Protein AF-A0A3M9ZJS7-F1 (afdb_monomer)

Radius of gyration: 30.62 Å; Cα contacts (8 Å, |Δi|>4): 3178; chains: 1; bounding box: 83×74×103 Å

Structure (mmCIF, N/CA/C/O backbone):
data_AF-A0A3M9ZJS7-F1
#
_entry.id   AF-A0A3M9ZJS7-F1
#
loop_
_atom_site.group_PDB
_atom_site.id
_atom_site.type_symbol
_atom_site.label_atom_id
_atom_site.label_alt_id
_atom_site.label_comp_id
_atom_site.label_asym_id
_atom_site.label_entity_id
_atom_site.label_seq_id
_atom_site.pdbx_PDB_ins_code
_atom_site.Cartn_x
_atom_site.Cartn_y
_atom_site.Cartn_z
_atom_site.occupancy
_atom_site.B_iso_or_equiv
_atom_site.auth_seq_id
_atom_site.auth_comp_id
_atom_site.auth_asym_id
_atom_site.auth_atom_id
_atom_site.pdbx_PDB_model_num
ATOM 1 N N . MET A 1 1 ? 28.860 -15.964 40.143 1.00 27.45 1 MET A N 1
ATOM 2 C CA . MET A 1 1 ? 29.494 -15.506 38.892 1.00 27.45 1 MET A CA 1
ATOM 3 C C . MET A 1 1 ? 28.697 -16.091 37.739 1.00 27.45 1 MET A C 1
ATOM 5 O O . MET A 1 1 ? 29.007 -17.181 37.281 1.00 27.45 1 MET A O 1
ATOM 9 N N . ARG A 1 2 ? 27.594 -15.428 37.372 1.00 25.39 2 ARG A N 1
ATOM 10 C CA . ARG A 1 2 ? 26.966 -15.620 36.063 1.00 25.39 2 ARG A CA 1
ATOM 11 C C . ARG A 1 2 ? 27.779 -14.760 35.106 1.00 25.39 2 ARG A C 1
ATOM 13 O O . ARG A 1 2 ? 28.044 -13.605 35.424 1.00 25.39 2 ARG A O 1
ATOM 20 N N . THR A 1 3 ? 28.272 -15.371 34.043 1.00 23.70 3 THR A N 1
ATOM 21 C CA . THR A 1 3 ? 28.997 -14.702 32.969 1.00 23.70 3 THR A CA 1
ATOM 22 C C . THR A 1 3 ? 28.143 -13.541 32.472 1.00 23.70 3 THR A C 1
ATOM 24 O O . THR A 1 3 ? 26.974 -13.746 32.155 1.00 23.70 3 THR A O 1
ATOM 27 N N . VAL A 1 4 ? 28.714 -12.337 32.477 1.00 28.53 4 VAL A N 1
ATOM 28 C CA . VAL A 1 4 ? 28.150 -11.163 31.810 1.00 28.53 4 VAL A CA 1
ATOM 29 C C . VAL A 1 4 ? 28.110 -11.513 30.326 1.00 28.53 4 VAL A C 1
ATOM 31 O O . VAL A 1 4 ? 29.144 -11.519 29.662 1.00 28.53 4 VAL A O 1
ATOM 34 N N . LEU A 1 5 ? 26.942 -11.921 29.837 1.00 27.34 5 LEU A N 1
ATOM 35 C CA . LEU A 1 5 ? 26.646 -11.849 28.418 1.00 27.34 5 LEU A CA 1
ATOM 36 C C . LEU A 1 5 ? 26.411 -10.363 28.166 1.00 27.34 5 LEU A C 1
ATOM 38 O O . LEU A 1 5 ? 25.421 -9.812 28.639 1.00 27.34 5 LEU A O 1
ATOM 42 N N . HIS A 1 6 ? 27.351 -9.701 27.491 1.00 31.30 6 HIS A N 1
ATOM 43 C CA . HIS A 1 6 ? 26.976 -8.518 26.729 1.00 31.30 6 HIS A CA 1
ATOM 44 C C . HIS A 1 6 ? 25.791 -8.946 25.862 1.00 31.30 6 HIS A C 1
ATOM 46 O O . HIS A 1 6 ? 25.908 -9.954 25.165 1.00 31.30 6 HIS A O 1
ATOM 52 N N . ALA A 1 7 ? 24.650 -8.265 25.980 1.00 36.75 7 ALA A N 1
ATOM 53 C CA . ALA A 1 7 ? 23.539 -8.485 25.071 1.00 36.75 7 ALA A CA 1
ATOM 54 C C . ALA A 1 7 ? 24.087 -8.272 23.655 1.00 36.75 7 ALA A C 1
ATOM 56 O O . ALA A 1 7 ? 24.484 -7.158 23.309 1.00 36.75 7 ALA A O 1
ATOM 57 N N . GLU A 1 8 ? 24.227 -9.359 22.892 1.00 43.72 8 GLU A N 1
ATOM 58 C CA . GLU A 1 8 ? 24.493 -9.267 21.462 1.00 43.72 8 GLU A CA 1
ATOM 59 C C . GLU A 1 8 ? 23.392 -8.370 20.881 1.00 43.72 8 GLU A C 1
ATOM 61 O O . GLU A 1 8 ? 22.228 -8.482 21.277 1.00 43.72 8 GLU A O 1
ATOM 66 N N . GLY A 1 9 ? 23.773 -7.402 20.041 1.00 45.47 9 GLY A N 1
ATOM 67 C CA . GLY A 1 9 ? 22.821 -6.489 19.407 1.00 45.47 9 GLY A CA 1
ATOM 68 C C . GLY A 1 9 ? 21.748 -7.248 18.610 1.00 45.47 9 GLY A C 1
ATOM 69 O O . GLY A 1 9 ? 21.826 -8.469 18.483 1.00 45.47 9 GLY A O 1
ATOM 70 N N . PRO A 1 10 ? 20.733 -6.563 18.063 1.00 51.16 10 PRO A N 1
ATOM 71 C CA . PRO A 1 10 ? 19.722 -7.215 17.236 1.00 51.16 10 PRO A CA 1
ATOM 72 C C . PRO A 1 10 ? 20.396 -8.016 16.109 1.00 51.16 10 PRO A C 1
ATOM 74 O O . PRO A 1 10 ? 21.151 -7.467 15.316 1.00 51.16 10 PRO A O 1
ATOM 77 N N . THR A 1 11 ? 20.163 -9.331 16.083 1.00 51.31 11 THR A N 1
ATOM 78 C CA . THR A 1 11 ? 20.777 -10.277 15.132 1.00 51.31 11 THR A CA 1
ATOM 79 C C . THR A 1 11 ? 19.852 -10.650 13.975 1.00 51.31 11 THR A C 1
ATOM 81 O O . THR A 1 11 ? 20.215 -11.466 13.129 1.00 51.31 11 THR A O 1
ATOM 84 N N . ASP A 1 12 ? 18.646 -10.085 13.938 1.00 64.62 12 ASP A N 1
ATOM 85 C CA . ASP A 1 12 ? 17.580 -10.531 13.052 1.00 64.62 12 ASP A CA 1
ATOM 86 C C . ASP A 1 12 ? 17.251 -9.477 11.992 1.00 64.62 12 ASP A C 1
ATOM 88 O O . ASP A 1 12 ? 16.817 -8.368 12.302 1.00 64.62 12 ASP A O 1
ATOM 92 N N . VAL A 1 13 ? 17.473 -9.843 10.733 1.00 68.00 13 VAL A N 1
ATOM 93 C CA . VAL A 1 13 ? 17.403 -8.947 9.573 1.00 68.00 13 VAL A CA 1
ATOM 94 C C . VAL A 1 13 ? 16.097 -9.048 8.790 1.00 68.00 13 VAL A C 1
ATOM 96 O O . VAL A 1 13 ? 15.749 -8.142 8.034 1.00 68.00 13 VAL A O 1
ATOM 99 N N . SER A 1 14 ? 15.367 -10.158 8.913 1.00 69.44 14 SER A N 1
ATOM 100 C CA . SER A 1 14 ? 14.160 -10.383 8.124 1.00 69.44 14 SER A CA 1
ATOM 101 C C . SER A 1 14 ? 13.311 -11.488 8.725 1.00 69.44 14 SER A C 1
ATOM 103 O O . SER A 1 14 ? 13.657 -12.665 8.690 1.00 69.44 14 SER A O 1
ATOM 105 N N . ARG A 1 15 ? 12.119 -11.089 9.170 1.00 80.38 15 ARG A N 1
ATOM 106 C CA . ARG A 1 15 ? 11.045 -11.990 9.597 1.00 80.38 15 ARG A CA 1
ATOM 107 C C . ARG A 1 15 ? 9.928 -12.075 8.560 1.00 80.38 15 ARG A C 1
ATOM 109 O O . ARG A 1 15 ? 8.797 -12.413 8.899 1.00 80.38 15 ARG A O 1
ATOM 116 N N . ILE A 1 16 ? 10.209 -11.728 7.298 1.00 83.00 16 ILE A N 1
ATOM 117 C CA . ILE A 1 16 ? 9.199 -11.704 6.226 1.00 83.00 16 ILE A CA 1
ATOM 118 C C . ILE A 1 16 ? 8.550 -13.089 6.099 1.00 83.00 16 ILE A C 1
ATOM 120 O O . ILE A 1 16 ? 7.347 -13.234 6.294 1.00 83.00 16 ILE A O 1
ATOM 124 N N . GLY A 1 17 ? 9.342 -14.135 5.860 1.00 81.94 17 GLY A N 1
ATOM 125 C CA . GLY A 1 17 ? 8.795 -15.486 5.719 1.00 81.94 17 GLY A CA 1
ATOM 126 C C . GLY A 1 17 ? 8.158 -16.033 7.004 1.00 81.94 17 GLY A C 1
ATOM 127 O O . GLY A 1 17 ? 7.146 -16.730 6.944 1.00 81.94 17 GLY A O 1
ATOM 128 N N . GLU A 1 18 ? 8.714 -15.706 8.172 1.00 88.12 18 GLU A N 1
ATOM 129 C CA . GLU A 1 18 ? 8.209 -16.176 9.467 1.00 88.12 18 GLU A CA 1
ATOM 130 C C . GLU A 1 18 ? 6.835 -15.578 9.798 1.00 88.12 18 GLU A C 1
ATOM 132 O O . GLU A 1 18 ? 5.891 -16.313 10.087 1.00 88.12 18 GLU A O 1
ATOM 137 N N . LEU A 1 19 ? 6.690 -14.252 9.696 1.00 88.94 19 LEU A N 1
ATOM 138 C CA . LEU A 1 19 ? 5.474 -13.544 10.111 1.00 88.94 19 LEU A CA 1
ATOM 139 C C . LEU A 1 19 ? 4.290 -13.777 9.172 1.00 88.94 19 LEU A C 1
ATOM 141 O O . LEU A 1 19 ? 3.152 -13.748 9.633 1.00 88.94 19 LEU A O 1
ATOM 145 N N . ALA A 1 20 ? 4.532 -14.035 7.882 1.00 92.06 20 ALA A N 1
ATOM 146 C CA . ALA A 1 20 ? 3.479 -14.489 6.968 1.00 92.06 20 ALA A CA 1
ATOM 147 C C . ALA A 1 20 ? 3.205 -16.000 7.072 1.00 92.06 20 ALA A C 1
ATOM 149 O O . ALA A 1 20 ? 2.224 -16.480 6.502 1.00 92.06 20 ALA A O 1
ATOM 150 N N . GLY A 1 21 ? 4.058 -16.765 7.761 1.00 94.62 21 GLY A N 1
ATOM 151 C CA . GLY A 1 21 ? 4.004 -18.228 7.823 1.00 94.62 21 GLY A CA 1
ATOM 152 C C . GLY A 1 21 ? 4.510 -18.939 6.562 1.00 94.62 21 GLY A C 1
ATOM 153 O O . GLY A 1 21 ? 4.443 -20.163 6.487 1.00 94.62 21 GLY A O 1
ATOM 154 N N . THR A 1 22 ? 5.025 -18.219 5.564 1.00 96.00 22 THR A N 1
ATOM 155 C CA . THR A 1 22 ? 5.478 -18.822 4.301 1.00 96.00 22 THR A CA 1
ATOM 156 C C . THR A 1 22 ? 6.804 -19.564 4.439 1.00 96.00 22 THR A C 1
ATOM 158 O O . THR A 1 22 ? 6.998 -20.573 3.767 1.00 96.00 22 THR A O 1
ATOM 161 N N . LEU A 1 23 ? 7.684 -19.148 5.360 1.00 93.94 23 LEU A N 1
ATOM 162 C CA . LEU A 1 23 ? 8.924 -19.874 5.660 1.00 93.94 23 LEU A CA 1
ATOM 163 C C . LEU A 1 23 ? 8.616 -21.298 6.129 1.00 93.94 23 LEU A C 1
ATOM 165 O O . LEU A 1 23 ? 9.155 -22.261 5.591 1.00 93.94 23 LEU A O 1
ATOM 169 N N . ARG A 1 24 ? 7.688 -21.419 7.083 1.00 94.94 24 ARG A N 1
ATOM 170 C CA . ARG A 1 24 ? 7.255 -22.709 7.617 1.00 94.94 24 ARG A CA 1
ATOM 171 C C . ARG A 1 24 ? 6.622 -23.581 6.536 1.00 94.94 24 ARG A C 1
ATOM 173 O O . ARG A 1 24 ? 6.933 -24.763 6.453 1.00 94.94 24 ARG A O 1
ATOM 180 N N . VAL A 1 25 ? 5.779 -23.000 5.682 1.00 96.56 25 VAL A N 1
ATOM 181 C CA . VAL A 1 25 ? 5.198 -23.720 4.541 1.00 96.56 25 VAL A CA 1
ATOM 182 C C . VAL A 1 25 ? 6.285 -24.252 3.602 1.00 96.56 25 VAL A C 1
ATOM 184 O O . VAL A 1 25 ? 6.229 -25.414 3.202 1.00 96.56 25 VAL A O 1
ATOM 187 N N . ARG A 1 26 ? 7.298 -23.444 3.280 1.00 95.00 26 ARG A N 1
ATOM 188 C CA . ARG A 1 26 ? 8.417 -23.876 2.436 1.00 95.00 26 ARG A CA 1
ATOM 189 C C . ARG A 1 26 ? 9.192 -25.030 3.069 1.00 95.00 26 ARG A C 1
ATOM 191 O O . ARG A 1 26 ? 9.503 -25.999 2.386 1.00 95.00 26 ARG A O 1
ATOM 198 N N . GLU A 1 27 ? 9.474 -24.957 4.365 1.00 94.50 27 GLU A N 1
ATOM 199 C CA . GLU A 1 27 ? 10.209 -25.998 5.095 1.00 94.50 27 GLU A CA 1
ATOM 200 C C . GLU A 1 27 ? 9.413 -27.304 5.250 1.00 94.50 27 GLU A C 1
ATOM 202 O O . GLU A 1 27 ? 9.967 -28.390 5.081 1.00 94.50 27 GLU A O 1
ATOM 207 N N . GLU A 1 28 ? 8.115 -27.217 5.555 1.00 95.19 28 GLU A N 1
ATOM 208 C CA . GLU A 1 28 ? 7.264 -28.383 5.830 1.00 95.19 28 GLU A CA 1
ATOM 209 C C . GLU A 1 28 ? 6.647 -28.998 4.563 1.00 95.19 28 GLU A C 1
ATOM 211 O O . GLU A 1 28 ? 6.301 -30.186 4.553 1.00 95.19 28 GLU A O 1
ATOM 216 N N . HIS A 1 29 ? 6.467 -28.214 3.497 1.00 94.75 29 HIS A N 1
ATOM 217 C CA . HIS A 1 29 ? 5.729 -28.631 2.299 1.00 94.75 29 HIS A CA 1
ATOM 218 C C . HIS A 1 29 ? 6.469 -28.399 0.980 1.00 94.75 29 HIS A C 1
ATOM 220 O O . HIS A 1 29 ? 6.033 -28.940 -0.033 1.00 94.75 29 HIS A O 1
ATOM 226 N N . GLY A 1 30 ? 7.578 -27.653 0.971 1.00 95.62 30 GLY A N 1
ATOM 227 C CA . GLY A 1 30 ? 8.331 -27.355 -0.250 1.00 95.62 30 GLY A CA 1
ATOM 228 C C . GLY A 1 30 ? 7.635 -26.374 -1.196 1.00 95.62 30 GLY A C 1
ATOM 229 O O . GLY A 1 30 ? 8.023 -26.306 -2.354 1.00 95.62 30 GLY A O 1
ATOM 230 N N . LEU A 1 31 ? 6.618 -25.650 -0.715 1.00 97.12 31 LEU A N 1
ATOM 231 C CA . LEU A 1 31 ? 5.876 -24.654 -1.490 1.00 97.12 31 LEU A CA 1
ATOM 232 C C . LEU A 1 31 ? 6.482 -23.267 -1.261 1.00 97.12 31 LEU A C 1
ATOM 234 O O . LEU A 1 31 ? 6.671 -22.848 -0.116 1.00 97.12 31 LEU A O 1
ATOM 238 N N . ASP A 1 32 ? 6.778 -22.554 -2.338 1.00 97.00 32 ASP A N 1
ATOM 239 C CA . ASP A 1 32 ? 7.471 -21.262 -2.327 1.00 97.00 32 ASP A CA 1
ATOM 240 C C . ASP A 1 32 ? 6.854 -20.227 -3.284 1.00 97.00 32 ASP A C 1
ATOM 242 O O . ASP A 1 32 ? 7.424 -19.154 -3.484 1.00 97.00 32 ASP A O 1
ATOM 246 N N . GLY A 1 33 ? 5.671 -20.512 -3.836 1.00 97.12 33 GLY A N 1
ATOM 247 C CA . GLY A 1 33 ? 4.977 -19.686 -4.825 1.00 97.12 33 GLY A CA 1
ATOM 248 C C . GLY A 1 33 ? 5.284 -20.067 -6.274 1.00 97.12 33 GLY A C 1
ATOM 249 O O . GLY A 1 33 ? 4.866 -19.350 -7.189 1.00 97.12 33 GLY A O 1
ATOM 250 N N . SER A 1 34 ? 5.987 -21.177 -6.502 1.00 97.25 34 SER A N 1
ATOM 251 C CA . SER A 1 34 ? 6.337 -21.665 -7.834 1.00 97.25 34 SER A CA 1
ATOM 252 C C . SER A 1 34 ? 5.124 -21.787 -8.764 1.00 97.25 34 SER A C 1
ATOM 254 O O . SER A 1 34 ? 4.051 -22.283 -8.416 1.00 97.25 34 SER A O 1
ATOM 256 N N . GLY A 1 35 ? 5.287 -21.310 -10.000 1.00 94.88 35 GLY A N 1
ATOM 257 C CA . GLY A 1 35 ? 4.227 -21.332 -11.014 1.00 94.88 35 GLY A CA 1
ATOM 258 C C . GLY A 1 35 ? 3.120 -20.291 -10.814 1.00 94.88 35 GLY A C 1
ATOM 259 O O . GLY A 1 35 ? 2.128 -20.326 -11.546 1.00 94.88 35 GLY A O 1
ATOM 260 N N . VAL A 1 36 ? 3.270 -19.364 -9.864 1.00 97.06 36 VAL A N 1
ATOM 261 C CA . VAL A 1 36 ? 2.369 -18.221 -9.667 1.00 97.06 36 VAL A CA 1
ATOM 262 C C . VAL A 1 36 ? 2.998 -16.940 -10.203 1.00 97.06 36 VAL A C 1
ATOM 264 O O . VAL A 1 36 ? 4.183 -16.683 -10.003 1.00 97.06 36 VAL A O 1
ATOM 267 N N . ARG A 1 37 ? 2.194 -16.116 -10.885 1.00 98.06 37 ARG A N 1
ATOM 268 C CA . ARG A 1 37 ? 2.609 -14.792 -11.371 1.00 98.06 37 ARG A CA 1
ATOM 269 C C . ARG A 1 37 ? 2.032 -13.683 -10.500 1.00 98.06 37 ARG A C 1
ATOM 271 O O . ARG A 1 37 ? 0.809 -13.554 -10.409 1.00 98.06 37 ARG A O 1
ATOM 278 N N . VAL A 1 38 ? 2.894 -12.853 -9.924 1.00 98.75 38 VAL A N 1
ATOM 279 C CA . VAL A 1 38 ? 2.512 -11.690 -9.115 1.00 98.75 38 VAL A CA 1
ATOM 280 C C . VAL A 1 38 ? 2.866 -10.419 -9.877 1.00 98.75 38 VAL A C 1
ATOM 282 O O . VAL A 1 38 ? 4.035 -10.154 -10.144 1.00 98.75 38 VAL A O 1
ATOM 285 N N . ALA A 1 39 ? 1.860 -9.628 -10.242 1.00 98.69 39 ALA A N 1
ATOM 286 C CA . ALA A 1 39 ? 2.087 -8.311 -10.812 1.00 98.69 39 ALA A CA 1
ATOM 287 C C . ALA A 1 39 ? 2.366 -7.277 -9.724 1.00 98.69 39 ALA A C 1
ATOM 289 O O . ALA A 1 39 ? 1.629 -7.198 -8.739 1.00 98.69 39 ALA A O 1
ATOM 290 N N . ILE A 1 40 ? 3.397 -6.466 -9.938 1.00 98.62 40 ILE A N 1
ATOM 291 C CA . ILE A 1 40 ? 3.746 -5.321 -9.095 1.00 98.62 40 ILE A CA 1
ATOM 292 C C . ILE A 1 40 ? 3.379 -4.070 -9.885 1.00 98.62 40 ILE A C 1
ATOM 294 O O . ILE A 1 40 ? 4.058 -3.750 -10.857 1.00 98.62 40 ILE A O 1
ATOM 298 N N . VAL A 1 41 ? 2.274 -3.421 -9.511 1.00 98.00 41 VAL A N 1
ATOM 299 C CA . VAL A 1 41 ? 1.825 -2.163 -10.127 1.00 98.00 41 VAL A CA 1
ATOM 300 C C . VAL A 1 41 ? 2.342 -1.017 -9.266 1.00 98.00 41 VAL A C 1
ATOM 302 O O . VAL A 1 41 ? 1.779 -0.741 -8.204 1.00 98.00 41 VAL A O 1
ATOM 305 N N . ASP A 1 42 ? 3.455 -0.420 -9.688 1.00 96.12 42 ASP A N 1
ATOM 306 C CA . ASP A 1 42 ? 4.245 0.508 -8.873 1.00 96.12 42 ASP A CA 1
ATOM 307 C C . ASP A 1 42 ? 5.136 1.422 -9.752 1.00 96.12 42 ASP A C 1
ATOM 309 O O . ASP A 1 42 ? 4.814 1.681 -10.914 1.00 96.12 42 ASP A O 1
ATOM 313 N N . THR A 1 43 ? 6.261 1.918 -9.228 1.00 93.94 43 THR A N 1
ATOM 314 C CA . THR A 1 43 ? 7.237 2.777 -9.923 1.00 93.94 43 THR A CA 1
ATOM 315 C C . THR A 1 43 ? 8.082 2.058 -10.981 1.00 93.94 43 THR A C 1
ATOM 317 O O . THR A 1 43 ? 8.843 2.715 -11.687 1.00 93.94 43 THR A O 1
ATOM 320 N N . GLY A 1 44 ? 7.936 0.739 -11.127 1.00 95.12 44 GLY A N 1
ATOM 321 C CA . GLY A 1 44 ? 8.768 -0.141 -11.957 1.00 95.12 44 GLY A CA 1
ATOM 322 C C . GLY A 1 44 ? 9.419 -1.240 -11.111 1.00 95.12 44 GLY A C 1
ATOM 323 O O . GLY A 1 44 ? 9.178 -1.317 -9.912 1.00 95.12 44 GLY A O 1
ATOM 324 N N . VAL A 1 45 ? 10.245 -2.101 -11.709 1.00 97.25 45 VAL A N 1
ATOM 325 C CA . VAL A 1 45 ? 11.101 -3.037 -10.953 1.00 97.25 45 VAL A CA 1
ATOM 326 C C . VAL A 1 45 ? 12.473 -3.106 -11.610 1.00 97.25 45 VAL A C 1
ATOM 328 O O . VAL A 1 45 ? 12.565 -3.312 -12.821 1.00 97.25 45 VAL A O 1
ATOM 331 N N . ASP A 1 46 ? 13.524 -2.965 -10.808 1.00 95.75 46 ASP A N 1
ATOM 332 C CA . ASP A 1 46 ? 14.904 -3.208 -11.209 1.00 95.75 46 ASP A CA 1
ATOM 333 C C . ASP A 1 46 ? 15.308 -4.660 -10.891 1.00 95.75 46 ASP A C 1
ATOM 335 O O . ASP A 1 46 ? 15.196 -5.128 -9.758 1.00 95.75 46 ASP A O 1
ATOM 339 N N . PHE A 1 47 ? 15.783 -5.379 -11.909 1.00 96.75 47 PHE A N 1
ATOM 340 C CA . PHE A 1 47 ? 16.224 -6.775 -11.818 1.00 96.75 47 PHE A CA 1
ATOM 341 C C . PHE A 1 47 ? 17.754 -6.920 -11.760 1.00 96.75 47 PHE A C 1
ATOM 343 O O . PHE A 1 47 ? 18.275 -8.031 -11.898 1.00 96.75 47 PHE A O 1
ATOM 350 N N . SER A 1 48 ? 18.499 -5.827 -11.561 1.00 94.75 48 SER A N 1
ATOM 351 C CA . SER A 1 48 ? 19.961 -5.873 -11.453 1.00 94.75 48 SER A CA 1
ATOM 352 C C . SER A 1 48 ? 20.433 -6.656 -10.232 1.00 94.75 48 SER A C 1
ATOM 354 O O . SER A 1 48 ? 21.459 -7.335 -10.309 1.00 94.75 48 SER A O 1
ATOM 356 N N . ASN A 1 49 ? 19.663 -6.643 -9.141 1.00 95.19 49 ASN A N 1
ATOM 357 C CA . ASN A 1 49 ? 19.976 -7.405 -7.939 1.00 95.19 49 ASN A CA 1
ATOM 358 C C . ASN A 1 49 ? 19.855 -8.919 -8.205 1.00 95.19 49 ASN A C 1
ATOM 360 O O . ASN A 1 49 ? 18.792 -9.366 -8.649 1.00 95.19 49 ASN A O 1
ATOM 364 N N . PRO A 1 50 ? 20.894 -9.735 -7.934 1.00 94.38 50 PRO A N 1
ATOM 365 C CA . PRO A 1 50 ? 20.851 -11.176 -8.187 1.00 94.38 50 PRO A CA 1
ATOM 366 C C . PRO A 1 50 ? 19.694 -11.908 -7.501 1.00 94.38 50 PRO A C 1
ATOM 368 O O . PRO A 1 50 ? 19.165 -12.856 -8.081 1.00 94.38 50 PRO A O 1
ATOM 371 N N . ASP A 1 51 ? 19.256 -11.442 -6.327 1.00 95.19 51 ASP A N 1
ATOM 372 C CA . ASP A 1 51 ? 18.119 -12.025 -5.603 1.00 95.19 51 ASP A CA 1
ATOM 373 C C . ASP A 1 51 ? 16.773 -11.806 -6.313 1.00 95.19 51 ASP A C 1
ATOM 375 O O . ASP A 1 51 ? 15.818 -12.541 -6.064 1.00 95.19 51 ASP A O 1
ATOM 379 N N . LEU A 1 52 ? 16.694 -10.834 -7.227 1.00 96.75 52 LEU A N 1
ATOM 380 C CA . LEU A 1 52 ? 15.515 -10.551 -8.047 1.00 96.75 52 LEU A CA 1
ATOM 381 C C . LEU A 1 52 ? 15.659 -11.017 -9.494 1.00 96.75 52 LEU A C 1
ATOM 383 O O . LEU A 1 52 ? 14.655 -11.351 -10.121 1.00 96.75 52 LEU A O 1
ATOM 387 N N . ARG A 1 53 ? 16.878 -11.057 -10.040 1.00 93.25 53 ARG A N 1
ATOM 388 C CA . ARG A 1 53 ? 17.154 -11.263 -11.474 1.00 93.25 53 ARG A CA 1
ATOM 389 C C . ARG A 1 53 ? 16.436 -12.472 -12.084 1.00 93.25 53 ARG A C 1
ATOM 391 O O . ARG A 1 53 ? 15.945 -12.401 -13.207 1.00 93.25 53 ARG A O 1
ATOM 398 N N . GLY A 1 54 ? 16.348 -13.577 -11.342 1.00 94.00 54 GLY A N 1
ATOM 399 C CA . GLY A 1 54 ? 15.699 -14.817 -11.788 1.00 94.00 54 GLY A CA 1
ATOM 400 C C . GLY A 1 54 ? 14.168 -14.830 -11.701 1.00 94.00 54 GLY A C 1
ATOM 401 O O . GLY A 1 54 ? 13.548 -15.792 -12.147 1.00 94.00 54 GLY A O 1
ATOM 402 N N . THR A 1 55 ? 13.553 -13.792 -11.133 1.00 97.31 55 THR A N 1
ATOM 403 C CA . THR A 1 55 ? 12.120 -13.778 -10.795 1.00 97.31 55 THR A CA 1
ATOM 404 C C . THR A 1 55 ? 11.244 -13.196 -11.901 1.00 97.31 55 THR A C 1
ATOM 406 O O . THR A 1 55 ? 10.031 -13.363 -11.865 1.00 97.31 55 THR A O 1
ATOM 409 N N . LEU A 1 56 ? 11.812 -12.524 -12.906 1.00 98.06 56 LEU A N 1
ATOM 410 C CA . LEU A 1 56 ? 11.044 -11.891 -13.980 1.00 98.06 56 LEU A CA 1
ATOM 411 C C . LEU A 1 56 ? 10.167 -12.903 -14.738 1.00 98.06 56 LEU A C 1
ATOM 413 O O . LEU A 1 56 ? 10.653 -13.892 -15.291 1.00 98.06 56 LEU A O 1
ATOM 417 N N . ALA A 1 57 ? 8.863 -12.636 -14.803 1.00 98.06 57 ALA A N 1
ATOM 418 C CA . ALA A 1 57 ? 7.902 -13.463 -15.516 1.00 98.06 57 ALA A CA 1
ATOM 419 C C . ALA A 1 57 ? 8.145 -13.438 -17.029 1.00 98.06 57 ALA A C 1
ATOM 421 O O . ALA A 1 57 ? 8.392 -12.391 -17.627 1.00 98.06 57 ALA A O 1
ATOM 422 N N . ARG A 1 58 ? 8.009 -14.609 -17.660 1.00 96.62 58 ARG A N 1
ATOM 423 C CA . ARG A 1 58 ? 8.277 -14.809 -19.091 1.00 96.62 58 ARG A CA 1
ATOM 424 C C . ARG A 1 58 ? 7.124 -15.487 -19.816 1.00 96.62 58 ARG A C 1
ATOM 426 O O . ARG A 1 58 ? 6.372 -16.280 -19.232 1.00 96.62 58 ARG A O 1
ATOM 433 N N . ASP A 1 59 ? 6.982 -15.176 -21.101 1.00 94.25 59 ASP A N 1
ATOM 434 C CA . ASP A 1 59 ? 6.086 -15.904 -21.992 1.00 94.25 59 ASP A CA 1
ATOM 435 C C . ASP A 1 59 ? 6.660 -17.306 -22.267 1.00 94.25 59 ASP A C 1
ATOM 437 O O . ASP A 1 59 ? 7.819 -17.428 -22.655 1.00 94.25 59 ASP A O 1
ATOM 441 N N . PRO A 1 60 ? 5.883 -18.385 -22.080 1.00 91.50 60 PRO A N 1
ATOM 442 C CA . PRO A 1 60 ? 6.403 -19.745 -22.210 1.00 91.50 60 PRO A CA 1
ATOM 443 C C . PRO A 1 60 ? 6.737 -20.154 -23.654 1.00 91.50 60 PRO A C 1
ATOM 445 O O . PRO A 1 60 ? 7.344 -21.205 -23.845 1.00 91.50 60 PRO A O 1
ATOM 448 N N . VAL A 1 61 ? 6.305 -19.392 -24.666 1.00 92.81 61 VAL A N 1
ATOM 449 C CA . VAL A 1 61 ? 6.553 -19.686 -26.085 1.00 92.81 61 VAL A CA 1
ATOM 450 C C . VAL A 1 61 ? 7.747 -18.895 -26.596 1.00 92.81 61 VAL A C 1
ATOM 452 O O . VAL A 1 61 ? 8.637 -19.479 -27.209 1.00 92.81 61 VAL A O 1
ATOM 455 N N . THR A 1 62 ? 7.771 -17.582 -26.366 1.00 92.19 62 THR A N 1
ATOM 456 C CA . THR A 1 62 ? 8.838 -16.712 -26.892 1.00 92.19 62 THR A CA 1
ATOM 457 C C . THR A 1 62 ? 9.982 -16.493 -25.908 1.00 92.19 62 THR A C 1
ATOM 459 O O . THR A 1 62 ? 11.016 -15.965 -26.297 1.00 92.19 62 THR A O 1
ATOM 462 N N . ASN A 1 63 ? 9.806 -16.859 -24.634 1.00 95.75 63 ASN A N 1
ATOM 463 C CA . ASN A 1 63 ? 10.701 -16.524 -23.521 1.00 95.75 63 ASN A CA 1
ATOM 464 C C . ASN A 1 63 ? 10.879 -15.011 -23.276 1.00 95.75 63 ASN A C 1
ATOM 466 O O . ASN A 1 63 ? 11.701 -14.601 -22.450 1.00 95.75 63 ASN A O 1
ATOM 470 N N . HIS A 1 64 ? 10.090 -14.172 -23.957 1.00 95.50 64 HIS A N 1
ATOM 471 C CA . HIS A 1 64 ? 10.130 -12.727 -23.769 1.00 95.50 64 HIS A CA 1
ATOM 472 C C . HIS A 1 64 ? 9.656 -12.364 -22.355 1.00 95.50 64 HIS A C 1
ATOM 474 O O . HIS A 1 64 ? 8.704 -12.982 -21.856 1.00 95.50 64 HIS A O 1
ATOM 480 N N . PRO A 1 65 ? 10.259 -11.341 -21.732 1.00 96.94 65 PRO A N 1
ATOM 481 C CA . PRO A 1 65 ? 9.728 -10.729 -20.522 1.00 96.94 65 PRO A CA 1
ATOM 482 C C . PRO A 1 65 ? 8.252 -10.330 -20.644 1.00 96.94 65 PRO A C 1
ATOM 484 O O . PRO A 1 65 ? 7.803 -9.812 -21.668 1.00 96.94 65 PRO A O 1
ATOM 487 N N . VAL A 1 66 ? 7.487 -10.547 -19.575 1.00 97.25 66 VAL A N 1
ATOM 488 C CA . VAL A 1 66 ? 6.100 -10.085 -19.447 1.00 97.25 66 VAL A CA 1
ATOM 489 C C . VAL A 1 66 ? 6.102 -8.859 -18.545 1.00 97.25 66 VAL A C 1
ATOM 491 O O . VAL A 1 66 ? 6.036 -8.978 -17.326 1.00 97.25 66 VAL A O 1
ATOM 494 N N . MET A 1 67 ? 6.199 -7.680 -19.158 1.00 97.94 67 MET A N 1
ATOM 495 C CA . MET A 1 67 ? 6.301 -6.388 -18.472 1.00 97.94 67 MET A CA 1
ATOM 496 C C . MET A 1 67 ? 5.470 -5.335 -19.206 1.00 97.94 67 MET A C 1
ATOM 498 O O . MET A 1 67 ? 5.334 -5.414 -20.433 1.00 97.94 67 MET A O 1
ATOM 502 N N . LEU A 1 68 ? 4.955 -4.349 -18.470 1.00 97.62 68 LEU A N 1
ATOM 503 C CA . LEU A 1 68 ? 4.235 -3.209 -19.038 1.00 97.62 68 LEU A CA 1
ATOM 504 C C . LEU A 1 68 ? 4.704 -1.900 -18.409 1.00 97.62 68 LEU A C 1
ATOM 506 O O . LEU A 1 68 ? 4.661 -1.745 -17.195 1.00 97.62 68 LEU A O 1
ATOM 510 N N . ASP A 1 69 ? 5.046 -0.933 -19.240 1.00 96.88 69 ASP A N 1
ATOM 511 C CA . ASP A 1 69 ? 5.122 0.466 -18.857 1.00 96.88 69 ASP A CA 1
ATOM 512 C C . ASP A 1 69 ? 3.881 1.213 -19.362 1.00 96.88 69 ASP A C 1
ATOM 514 O O . ASP A 1 69 ? 3.710 1.448 -20.560 1.00 96.88 69 ASP A O 1
ATOM 518 N N . ALA A 1 70 ? 2.980 1.544 -18.442 1.00 94.00 70 ALA A N 1
ATOM 519 C CA . ALA A 1 70 ? 1.784 2.330 -18.718 1.00 94.00 70 ALA A CA 1
ATOM 520 C C . ALA A 1 70 ? 2.049 3.844 -18.669 1.00 94.00 70 ALA A C 1
ATOM 522 O O . ALA A 1 70 ? 1.201 4.617 -19.107 1.00 94.00 70 ALA A O 1
ATOM 523 N N . ASP A 1 71 ? 3.220 4.269 -18.188 1.00 90.81 71 ASP A N 1
ATOM 524 C CA . ASP A 1 71 ? 3.587 5.680 -18.053 1.00 90.81 71 ASP A CA 1
ATOM 525 C C . ASP A 1 71 ? 4.321 6.245 -19.277 1.00 90.81 71 ASP A C 1
ATOM 527 O O . ASP A 1 71 ? 4.629 7.436 -19.327 1.00 90.81 71 ASP A O 1
ATOM 531 N N . ALA A 1 72 ? 4.585 5.399 -20.275 1.00 91.19 72 ALA A N 1
ATOM 532 C CA . ALA A 1 72 ? 5.309 5.734 -21.495 1.00 91.19 72 ALA A CA 1
ATOM 533 C C . ALA A 1 72 ? 6.767 6.182 -21.281 1.00 91.19 72 ALA A C 1
ATOM 535 O O . ALA A 1 72 ? 7.346 6.762 -22.189 1.00 91.19 72 ALA A O 1
ATOM 536 N N . GLN A 1 73 ? 7.395 5.952 -20.128 1.00 91.12 73 GLN A N 1
ATOM 537 C CA . GLN A 1 73 ? 8.763 6.425 -19.860 1.00 91.12 73 GLN A CA 1
ATOM 538 C C . GLN A 1 73 ? 9.849 5.565 -20.527 1.00 91.12 73 GLN A C 1
ATOM 540 O O . GLN A 1 73 ? 10.947 6.046 -20.795 1.00 91.12 73 GLN A O 1
ATOM 545 N N . GLY A 1 74 ? 9.547 4.303 -20.812 1.00 94.19 74 GLY A N 1
ATOM 546 C CA . GLY A 1 74 ? 10.467 3.270 -21.268 1.00 94.19 74 GLY A CA 1
ATOM 547 C C . GLY A 1 74 ? 10.587 3.133 -22.782 1.00 94.19 74 GLY A C 1
ATOM 548 O O . GLY A 1 74 ? 10.985 2.071 -23.250 1.00 94.19 74 GLY A O 1
ATOM 549 N N . ILE A 1 75 ? 10.213 4.145 -23.568 1.00 95.69 75 ILE A N 1
ATOM 550 C CA . ILE A 1 75 ? 10.390 4.123 -25.028 1.00 95.69 75 ILE A CA 1
ATOM 551 C C . ILE A 1 75 ? 11.832 4.506 -25.371 1.00 95.69 75 ILE A C 1
ATOM 553 O O . ILE A 1 75 ? 12.303 5.566 -24.968 1.00 95.69 75 ILE A O 1
ATOM 557 N N . VAL A 1 76 ? 12.512 3.692 -26.182 1.00 97.19 76 VAL A N 1
ATOM 558 C CA . VAL A 1 76 ? 13.838 4.013 -26.733 1.00 97.19 76 VAL A CA 1
ATOM 559 C C . VAL A 1 76 ? 13.762 4.047 -28.255 1.00 97.19 76 VAL A C 1
ATOM 561 O O . VAL A 1 76 ? 13.373 3.060 -28.875 1.00 97.19 76 VAL A O 1
ATOM 564 N N . LEU A 1 77 ? 14.132 5.182 -28.858 1.00 96.75 77 LEU A N 1
ATOM 565 C CA . LEU A 1 77 ? 14.135 5.381 -30.312 1.00 96.75 77 LEU A CA 1
ATOM 566 C C . LEU A 1 77 ? 15.494 5.015 -30.916 1.00 96.75 77 LEU A C 1
ATOM 568 O O . LEU A 1 77 ? 16.538 5.413 -30.402 1.00 96.75 77 LEU A O 1
ATOM 572 N N . THR A 1 78 ? 15.472 4.303 -32.042 1.00 96.06 78 THR A N 1
ATOM 573 C CA . THR A 1 78 ? 16.662 3.814 -32.766 1.00 96.06 78 THR A CA 1
ATOM 574 C C . THR A 1 78 ? 16.556 4.164 -34.252 1.00 96.06 78 THR A C 1
ATOM 576 O O . THR A 1 78 ? 16.566 3.312 -35.151 1.00 96.06 78 THR A O 1
ATOM 579 N N . ASN A 1 79 ? 16.374 5.463 -34.506 1.00 89.56 79 ASN A N 1
ATOM 580 C CA . ASN A 1 79 ? 16.035 6.014 -35.817 1.00 89.56 79 ASN A CA 1
ATOM 581 C C . ASN A 1 79 ? 17.249 6.207 -36.744 1.00 89.56 79 ASN A C 1
ATOM 583 O O . ASN A 1 79 ? 17.081 6.249 -37.965 1.00 89.56 79 ASN A O 1
ATOM 587 N N . ALA A 1 80 ? 18.467 6.299 -36.205 1.00 94.88 80 ALA A N 1
ATOM 588 C CA . ALA A 1 80 ? 19.660 6.460 -37.022 1.00 94.88 80 ALA A CA 1
ATOM 589 C C . ALA A 1 80 ? 20.086 5.126 -37.627 1.00 94.88 80 ALA A C 1
ATOM 591 O O . ALA A 1 80 ? 20.271 4.140 -36.921 1.00 94.88 80 ALA A O 1
ATOM 592 N N . THR A 1 81 ? 20.273 5.100 -38.945 1.00 96.88 81 THR A N 1
ATOM 593 C CA . THR A 1 81 ? 20.592 3.878 -39.686 1.00 96.88 81 THR A CA 1
ATOM 594 C C . THR A 1 81 ? 21.941 3.976 -40.395 1.00 96.88 81 THR A C 1
ATOM 596 O O . THR A 1 81 ? 22.272 4.977 -41.038 1.00 96.88 81 THR A O 1
ATOM 599 N N . PHE A 1 82 ? 22.734 2.912 -40.303 1.00 97.38 82 PHE A N 1
ATOM 600 C CA . PHE A 1 82 ? 24.057 2.816 -40.912 1.00 97.38 82 PHE A CA 1
ATOM 601 C C . PHE A 1 82 ? 24.116 1.604 -41.822 1.00 97.38 82 PHE A C 1
ATOM 603 O O . PHE A 1 82 ? 23.817 0.485 -41.412 1.00 97.38 82 PHE A O 1
ATOM 610 N N . VAL A 1 83 ? 24.525 1.826 -43.068 1.00 97.44 83 VAL A N 1
ATOM 611 C CA . VAL A 1 83 ? 24.580 0.763 -44.075 1.00 97.44 83 VAL A CA 1
ATOM 612 C C . VAL A 1 83 ? 26.002 0.287 -44.338 1.00 97.44 83 VAL A C 1
ATOM 614 O O . VAL A 1 83 ? 26.940 1.079 -44.461 1.00 97.44 83 VAL A O 1
ATOM 617 N N . ALA A 1 84 ? 26.148 -1.022 -44.486 1.00 96.56 84 ALA A N 1
ATOM 618 C CA . ALA A 1 84 ? 27.375 -1.702 -44.863 1.00 96.56 84 ALA A CA 1
ATOM 619 C C . ALA A 1 84 ? 27.111 -2.695 -45.998 1.00 96.56 84 ALA A C 1
ATOM 621 O O . ALA A 1 84 ? 25.981 -3.117 -46.241 1.00 96.56 84 ALA A O 1
ATOM 622 N N . ARG A 1 85 ? 28.168 -3.099 -46.707 1.00 94.62 85 ARG A N 1
ATOM 623 C CA . ARG A 1 85 ? 28.097 -4.210 -47.658 1.00 94.62 85 ARG A CA 1
ATOM 624 C C . ARG A 1 85 ? 28.714 -5.449 -47.025 1.00 94.62 85 ARG A C 1
ATOM 626 O O . ARG A 1 85 ? 29.932 -5.498 -46.851 1.00 94.62 85 ARG A O 1
ATOM 633 N N . ILE A 1 86 ? 27.879 -6.451 -46.768 1.00 93.12 86 ILE A N 1
ATOM 634 C CA . ILE A 1 86 ? 28.307 -7.770 -46.297 1.00 93.12 86 ILE A CA 1
ATOM 635 C C . ILE A 1 86 ? 28.467 -8.694 -47.505 1.00 93.12 86 ILE A C 1
ATOM 637 O O . ILE A 1 86 ? 27.539 -8.870 -48.297 1.00 93.12 86 ILE A O 1
ATOM 641 N N . ALA A 1 87 ? 29.664 -9.239 -47.703 1.00 91.31 87 ALA A N 1
ATOM 642 C CA . ALA A 1 87 ? 29.923 -10.189 -48.778 1.00 91.31 87 ALA A CA 1
ATOM 643 C C . ALA A 1 87 ? 29.434 -11.603 -48.417 1.00 91.31 87 ALA A C 1
ATOM 645 O O . ALA A 1 87 ? 29.166 -11.918 -47.261 1.00 91.31 87 ALA A O 1
ATOM 646 N N . ASN A 1 88 ? 29.347 -12.486 -49.418 1.00 88.19 88 ASN A N 1
ATOM 647 C CA . ASN A 1 88 ? 28.897 -13.871 -49.221 1.00 88.19 88 ASN A CA 1
ATOM 648 C C . ASN A 1 88 ? 29.807 -14.684 -48.282 1.00 88.19 88 ASN A C 1
ATOM 650 O O . ASN A 1 88 ? 29.356 -15.671 -47.710 1.00 88.19 88 ASN A O 1
ATOM 654 N N . ASP A 1 89 ? 31.080 -14.301 -48.157 1.00 89.12 89 ASP A N 1
ATOM 655 C CA . ASP A 1 89 ? 32.034 -14.888 -47.208 1.00 89.12 89 ASP A CA 1
ATOM 656 C C . ASP A 1 89 ? 31.927 -14.281 -45.798 1.00 89.12 89 ASP A C 1
ATOM 658 O O . ASP A 1 89 ? 32.640 -14.697 -44.890 1.00 89.12 89 ASP A O 1
ATOM 662 N N . GLY A 1 90 ? 31.011 -13.329 -45.599 1.00 89.00 90 GLY A N 1
ATOM 663 C CA . GLY A 1 90 ? 30.770 -12.660 -44.331 1.00 89.00 90 GLY A CA 1
ATOM 664 C C . GLY A 1 90 ? 31.701 -11.484 -44.046 1.00 89.00 90 GLY A C 1
ATOM 665 O O . GLY A 1 90 ? 31.608 -10.947 -42.942 1.00 89.00 90 GLY A O 1
ATOM 666 N N . THR A 1 91 ? 32.562 -11.074 -44.983 1.00 93.62 91 THR A N 1
ATOM 667 C CA . THR A 1 91 ? 33.431 -9.896 -44.816 1.00 93.62 91 THR A CA 1
ATOM 668 C C . THR A 1 91 ? 32.625 -8.596 -44.928 1.00 93.62 91 THR A C 1
ATOM 670 O O . THR A 1 91 ? 31.783 -8.451 -45.825 1.00 93.62 91 THR A O 1
ATOM 673 N N . ILE A 1 92 ? 32.863 -7.638 -44.024 1.00 96.25 92 ILE A N 1
ATOM 674 C CA . ILE A 1 92 ? 32.248 -6.302 -44.084 1.00 96.25 92 ILE A CA 1
ATOM 675 C C . ILE A 1 92 ? 33.092 -5.344 -44.924 1.00 96.25 92 ILE A C 1
ATOM 677 O O . ILE A 1 92 ? 34.322 -5.348 -44.900 1.00 96.25 92 ILE A O 1
ATOM 681 N N . SER A 1 93 ? 32.419 -4.497 -45.694 1.00 94.06 93 SER A N 1
ATOM 682 C CA . SER A 1 93 ? 33.043 -3.419 -46.456 1.00 94.06 93 SER A CA 1
ATOM 683 C C . SER A 1 93 ? 32.135 -2.198 -46.506 1.00 94.06 93 SER A C 1
ATOM 685 O O . SER A 1 93 ? 30.921 -2.305 -46.314 1.00 94.06 93 SER A O 1
ATOM 687 N N . GLU A 1 94 ? 32.726 -1.039 -46.783 1.00 93.81 94 GLU A N 1
ATOM 688 C CA . GLU A 1 94 ? 31.986 0.218 -46.860 1.00 93.81 94 GLU A CA 1
ATOM 689 C C . GLU A 1 94 ? 30.880 0.165 -47.918 1.00 93.81 94 GLU A C 1
ATOM 691 O O . GLU A 1 94 ? 31.038 -0.401 -49.009 1.00 93.81 94 GLU A O 1
ATOM 696 N N . TYR A 1 95 ? 29.754 0.801 -47.600 1.00 91.12 95 TYR A N 1
ATOM 697 C CA . TYR A 1 95 ? 28.692 1.009 -48.571 1.00 91.12 95 TYR A CA 1
ATOM 698 C C . TYR A 1 95 ? 29.117 2.051 -49.616 1.00 91.12 95 TYR A C 1
ATOM 700 O O . TYR A 1 95 ? 29.909 2.958 -49.340 1.00 91.12 95 TYR A O 1
ATOM 708 N N . GLY A 1 96 ? 28.588 1.920 -50.837 1.00 86.81 96 GLY A N 1
ATOM 709 C CA . GLY A 1 96 ? 28.957 2.761 -51.978 1.00 86.81 96 GLY A CA 1
ATOM 710 C C . GLY A 1 96 ? 28.799 4.273 -51.727 1.00 86.81 96 GLY A C 1
ATOM 711 O O . GLY A 1 96 ? 28.162 4.701 -50.766 1.00 86.81 96 GLY A O 1
ATOM 712 N N . PRO A 1 97 ? 29.357 5.134 -52.600 1.00 81.88 97 PRO A N 1
ATOM 713 C CA . PRO A 1 97 ? 29.411 6.583 -52.375 1.00 81.88 97 PRO A CA 1
ATOM 714 C C . PRO A 1 97 ? 28.027 7.237 -52.230 1.00 81.88 97 PRO A C 1
ATOM 716 O O . PRO A 1 97 ? 27.907 8.241 -51.530 1.00 81.88 97 PRO A O 1
ATOM 719 N N . VAL A 1 98 ? 26.998 6.654 -52.853 1.00 90.06 98 VAL A N 1
ATOM 720 C CA . VAL A 1 98 ? 25.602 7.099 -52.782 1.00 90.06 98 VAL A CA 1
ATOM 721 C C . VAL A 1 98 ? 24.857 6.242 -51.759 1.00 90.06 98 VAL A C 1
ATOM 723 O O . VAL A 1 98 ? 24.716 5.034 -51.958 1.00 90.06 98 VAL A O 1
ATOM 726 N N . LEU A 1 99 ? 24.394 6.872 -50.679 1.00 91.44 99 LEU A N 1
ATOM 727 C CA . LEU A 1 99 ? 23.585 6.224 -49.648 1.00 91.44 99 LEU A CA 1
ATOM 728 C C . LEU A 1 99 ? 22.121 6.089 -50.103 1.00 91.44 99 LEU A C 1
ATOM 730 O O . LEU A 1 99 ? 21.650 6.929 -50.877 1.00 91.44 99 LEU A O 1
ATOM 734 N N . PRO A 1 100 ? 21.390 5.059 -49.639 1.00 92.56 100 PRO A N 1
ATOM 735 C CA . PRO A 1 100 ? 19.934 5.033 -49.735 1.00 92.56 100 PRO A CA 1
ATOM 736 C C . PRO A 1 100 ? 19.311 6.261 -49.057 1.00 92.56 100 PRO A C 1
ATOM 738 O O . PRO A 1 100 ? 19.858 6.765 -48.084 1.00 92.56 100 PRO A O 1
ATOM 741 N N . GLU A 1 101 ? 18.149 6.715 -49.536 1.00 91.62 101 GLU A N 1
ATOM 742 C CA . GLU A 1 101 ? 17.464 7.904 -48.994 1.00 91.62 101 GLU A CA 1
ATOM 743 C C . GLU A 1 101 ? 17.100 7.765 -47.506 1.00 91.62 101 GLU A C 1
ATOM 745 O O . GLU A 1 101 ? 17.113 8.747 -46.775 1.00 91.62 101 GLU A O 1
ATOM 750 N N . TRP A 1 102 ? 16.828 6.539 -47.057 1.00 91.06 102 TRP A N 1
ATOM 751 C CA . TRP A 1 102 ? 16.500 6.220 -45.669 1.00 91.06 102 TRP A CA 1
ATOM 752 C C . TRP A 1 102 ? 17.729 6.069 -44.756 1.00 91.06 102 TRP A C 1
ATOM 754 O O . TRP A 1 102 ? 17.562 5.997 -43.543 1.00 91.06 102 TRP A O 1
ATOM 764 N N . ALA A 1 103 ? 18.945 5.978 -45.313 1.00 93.56 103 ALA A N 1
ATOM 765 C CA . ALA A 1 103 ? 20.153 5.703 -44.542 1.00 93.56 103 ALA A CA 1
ATOM 766 C C . ALA A 1 103 ? 20.746 6.988 -43.948 1.00 93.56 103 ALA A C 1
ATOM 768 O O . ALA A 1 103 ? 21.109 7.907 -44.688 1.00 93.56 103 ALA A O 1
ATOM 769 N N . THR A 1 104 ? 20.926 7.035 -42.627 1.00 94.19 104 THR A N 1
ATOM 770 C CA . THR A 1 104 ? 21.566 8.175 -41.949 1.00 94.19 104 THR A CA 1
ATOM 771 C C . THR A 1 104 ? 23.034 8.290 -42.346 1.00 94.19 104 THR A C 1
ATOM 773 O O . THR A 1 104 ? 23.499 9.381 -42.694 1.00 94.19 104 THR A O 1
ATOM 776 N N . SER A 1 105 ? 23.773 7.174 -42.319 1.00 94.69 105 SER A N 1
ATOM 777 C CA . SER A 1 105 ? 25.201 7.095 -42.653 1.00 94.69 105 SER A CA 1
ATOM 778 C C . SER A 1 105 ? 25.627 5.712 -43.165 1.00 94.69 105 SER A C 1
ATOM 780 O O . SER A 1 105 ? 24.796 4.871 -43.504 1.00 94.69 105 SER A O 1
ATOM 782 N N . ARG A 1 106 ? 26.938 5.483 -43.284 1.00 95.12 106 ARG A N 1
ATOM 783 C CA . ARG A 1 106 ? 27.546 4.192 -43.636 1.00 95.12 106 ARG A CA 1
ATOM 784 C C . ARG A 1 106 ? 28.426 3.673 -42.505 1.00 95.12 106 ARG A C 1
ATOM 786 O O . ARG A 1 106 ? 28.850 4.426 -41.635 1.00 95.12 106 ARG A O 1
ATOM 793 N N . VAL A 1 107 ? 28.771 2.397 -42.591 1.00 96.56 107 VAL A N 1
ATOM 794 C CA . VAL A 1 107 ? 29.887 1.818 -41.839 1.00 96.56 107 VAL A CA 1
ATOM 795 C C . VAL A 1 107 ? 31.197 2.069 -42.588 1.00 96.56 107 VAL A C 1
ATOM 797 O O . VAL A 1 107 ? 31.267 1.871 -43.808 1.00 96.56 107 VAL A O 1
ATOM 800 N N . ARG A 1 108 ? 32.233 2.485 -41.856 1.00 94.69 108 ARG A N 1
ATOM 801 C CA . ARG A 1 108 ? 33.593 2.720 -42.348 1.00 94.69 108 ARG A CA 1
ATOM 802 C C . ARG A 1 108 ? 34.521 1.585 -41.935 1.00 94.69 108 ARG A C 1
ATOM 804 O O . ARG A 1 108 ? 34.471 1.129 -40.795 1.00 94.69 108 ARG A O 1
ATOM 811 N N . VAL A 1 109 ? 35.399 1.153 -42.838 1.00 93.81 109 VAL A N 1
ATOM 812 C CA . VAL A 1 109 ? 36.383 0.095 -42.558 1.00 93.81 109 VAL A CA 1
ATOM 813 C C . VAL A 1 109 ? 37.779 0.685 -42.702 1.00 93.81 109 VAL A C 1
ATOM 815 O O . VAL A 1 109 ? 38.234 0.986 -43.805 1.00 93.81 109 VAL A O 1
ATOM 818 N N . THR A 1 110 ? 38.464 0.869 -41.577 1.00 92.12 110 THR A N 1
ATOM 819 C CA . THR A 1 110 ? 39.782 1.509 -41.508 1.00 92.12 110 THR A CA 1
ATOM 820 C C . THR A 1 110 ? 40.839 0.525 -40.997 1.00 92.12 110 THR A C 1
ATOM 822 O O . THR A 1 110 ? 40.563 -0.640 -40.720 1.00 92.12 110 THR A O 1
ATOM 825 N N . GLN A 1 111 ? 42.085 0.988 -40.864 1.00 88.75 111 GLN A N 1
ATOM 826 C CA . GLN A 1 111 ? 43.134 0.209 -40.196 1.00 88.75 111 GLN A CA 1
ATOM 827 C C . GLN A 1 111 ? 42.907 0.067 -38.683 1.00 88.75 111 GLN A C 1
ATOM 829 O O . GLN A 1 111 ? 43.482 -0.836 -38.087 1.00 88.75 111 GLN A O 1
ATOM 834 N N . SER A 1 112 ? 42.118 0.957 -38.070 1.00 88.75 112 SER A N 1
ATOM 835 C CA . SER A 1 112 ? 41.820 0.935 -36.633 1.00 88.75 112 SER A CA 1
ATOM 836 C C . SER A 1 112 ? 40.597 0.086 -36.280 1.00 88.75 112 SER A C 1
ATOM 838 O O . SER A 1 112 ? 40.304 -0.064 -35.101 1.00 88.75 112 SER A O 1
ATOM 840 N N . GLY A 1 113 ? 39.881 -0.446 -37.277 1.00 95.00 113 GLY A N 1
ATOM 841 C CA . GLY A 1 113 ? 38.697 -1.277 -37.079 1.00 95.00 113 GLY A CA 1
ATOM 842 C C . GLY A 1 113 ? 37.528 -0.892 -37.985 1.00 95.00 113 GLY A C 1
ATOM 843 O O . GLY A 1 113 ? 37.679 -0.204 -38.999 1.00 95.00 113 GLY A O 1
ATOM 844 N N . VAL A 1 114 ? 36.345 -1.348 -37.600 1.00 97.38 114 VAL A N 1
ATOM 845 C CA . VAL A 1 114 ? 35.064 -1.103 -38.264 1.00 97.38 114 VAL A CA 1
ATOM 846 C C . VAL A 1 114 ? 34.261 -0.141 -37.394 1.00 97.38 114 VAL A C 1
ATOM 848 O O . VAL A 1 114 ? 34.075 -0.414 -36.213 1.00 97.38 114 VAL A O 1
ATOM 851 N N . HIS A 1 115 ? 33.801 0.974 -37.961 1.00 96.94 115 HIS A N 1
ATOM 852 C CA . HIS A 1 115 ? 33.169 2.057 -37.200 1.00 96.94 115 HIS A CA 1
ATOM 853 C C . HIS A 1 115 ? 31.872 2.528 -37.860 1.00 96.94 115 HIS A C 1
ATOM 855 O O . HIS A 1 115 ? 31.750 2.526 -39.090 1.00 96.94 115 HIS A O 1
ATOM 861 N N . LEU A 1 116 ? 30.917 2.970 -37.050 1.00 96.75 116 LEU A N 1
ATOM 862 C CA . LEU A 1 116 ? 29.786 3.771 -37.508 1.00 96.75 116 LEU A CA 1
ATOM 863 C C . LEU A 1 116 ? 30.310 5.173 -37.863 1.00 96.75 116 LEU A C 1
ATOM 865 O O . LEU A 1 116 ? 30.848 5.850 -36.996 1.00 96.75 116 LEU A O 1
ATOM 869 N N . GLU A 1 117 ? 30.193 5.608 -39.127 1.00 94.00 117 GLU A N 1
ATOM 870 C CA . GLU A 1 117 ? 30.690 6.931 -39.558 1.00 94.00 117 GLU A CA 1
ATOM 871 C C . GLU A 1 117 ? 29.753 8.039 -39.047 1.00 94.00 117 GLU A C 1
ATOM 873 O O . GLU A 1 117 ? 28.704 8.304 -39.651 1.00 94.00 117 GLU A O 1
ATOM 878 N N . ILE A 1 118 ? 30.134 8.687 -37.950 1.00 92.56 118 ILE A N 1
ATOM 879 C CA . ILE A 1 118 ? 29.400 9.750 -37.259 1.00 92.56 118 ILE A CA 1
ATOM 880 C C . ILE A 1 118 ? 30.112 11.095 -37.431 1.00 92.56 118 ILE A C 1
ATOM 882 O O . ILE A 1 118 ? 29.460 12.078 -37.812 1.00 92.56 118 ILE A O 1
ATOM 886 N N . ASP A 1 119 ? 31.437 11.152 -37.248 1.00 84.25 119 ASP A N 1
ATOM 887 C CA . ASP A 1 119 ? 32.207 12.376 -37.474 1.00 84.25 119 ASP A CA 1
ATOM 888 C C . ASP A 1 119 ? 32.256 12.702 -38.973 1.00 84.25 119 ASP A C 1
ATOM 890 O O . ASP A 1 119 ? 32.961 12.102 -39.789 1.00 84.25 119 ASP A O 1
ATOM 894 N N . ARG A 1 120 ? 31.500 13.735 -39.349 1.00 79.94 120 ARG A N 1
ATOM 895 C CA . ARG A 1 120 ? 31.407 14.256 -40.721 1.00 79.94 120 ARG A CA 1
ATOM 896 C C . ARG A 1 120 ? 32.139 15.583 -40.891 1.00 79.94 120 ARG A C 1
ATOM 898 O O . ARG A 1 120 ? 31.637 16.513 -41.541 1.00 79.94 120 ARG A O 1
ATOM 905 N N . GLY A 1 121 ? 33.328 15.674 -40.301 1.00 75.12 121 GLY A N 1
ATOM 906 C CA . GLY A 1 121 ? 34.145 16.883 -40.281 1.00 75.12 121 GLY A CA 1
ATOM 907 C C . GLY A 1 121 ? 33.590 17.909 -39.299 1.00 75.12 121 GLY A C 1
ATOM 908 O O . GLY A 1 121 ? 33.357 19.057 -39.689 1.00 75.12 121 GLY A O 1
ATOM 909 N N . GLY A 1 122 ? 33.320 17.472 -38.066 1.00 71.31 122 GLY A N 1
ATOM 910 C CA . GLY A 1 122 ? 32.837 18.302 -36.956 1.00 71.31 122 GLY A CA 1
ATOM 911 C C . GLY A 1 122 ? 31.351 18.664 -37.016 1.00 71.31 122 GLY A C 1
ATOM 912 O O . GLY A 1 122 ? 30.935 19.639 -36.398 1.00 71.31 122 GLY A O 1
ATOM 913 N N . ARG A 1 123 ? 30.554 17.940 -37.814 1.00 77.56 123 ARG A N 1
ATOM 914 C CA . ARG A 1 123 ? 29.097 18.150 -37.938 1.00 77.56 123 ARG A CA 1
ATOM 915 C C . ARG A 1 123 ? 28.248 17.114 -37.200 1.00 77.56 123 ARG A C 1
ATOM 917 O O . ARG A 1 123 ? 27.074 17.398 -36.975 1.00 77.56 123 ARG A O 1
ATOM 924 N N . GLY A 1 124 ? 28.825 15.957 -36.869 1.00 88.00 124 GLY A N 1
ATOM 925 C CA . GLY A 1 124 ? 28.117 14.837 -36.252 1.00 88.00 124 GLY A CA 1
ATOM 926 C C . GLY A 1 124 ? 26.891 14.347 -37.034 1.00 88.00 124 GLY A C 1
ATOM 927 O O . GLY A 1 124 ? 26.686 14.681 -38.211 1.00 88.00 124 GLY A O 1
ATOM 928 N N . ILE A 1 125 ? 26.048 13.579 -36.349 1.00 91.31 125 ILE A N 1
ATOM 929 C CA . ILE A 1 125 ? 24.691 13.212 -36.768 1.00 91.31 125 ILE A CA 1
ATOM 930 C C . ILE A 1 125 ? 23.667 13.709 -35.745 1.00 91.31 125 ILE A C 1
ATOM 932 O O . ILE A 1 125 ? 23.989 13.909 -34.577 1.00 91.31 125 ILE A O 1
ATOM 936 N N . GLN A 1 126 ? 22.430 13.909 -36.196 1.00 90.25 126 GLN A N 1
ATOM 937 C CA . GLN A 1 126 ? 21.298 14.180 -35.310 1.00 90.25 126 GLN A CA 1
ATOM 938 C C . GLN A 1 126 ? 20.599 12.868 -34.954 1.00 90.25 126 GLN A C 1
ATOM 940 O O . GLN A 1 126 ? 20.396 12.029 -35.833 1.00 90.25 126 GLN A O 1
ATOM 945 N N . LEU A 1 127 ? 20.214 12.733 -33.690 1.00 92.06 127 LEU A N 1
ATOM 946 C CA . LEU A 1 127 ? 19.445 11.620 -33.142 1.00 92.06 127 LEU A CA 1
ATOM 947 C C . LEU A 1 127 ? 18.156 12.166 -32.532 1.00 92.06 127 LEU A C 1
ATOM 949 O O . LEU A 1 127 ? 18.200 13.190 -31.851 1.00 92.06 127 LEU A O 1
ATOM 953 N N . GLU A 1 128 ? 17.035 11.480 -32.751 1.00 92.81 128 GLU A N 1
ATOM 954 C CA . GLU A 1 128 ? 15.812 11.758 -31.989 1.00 92.81 128 GLU A CA 1
ATOM 955 C C . GLU A 1 128 ? 15.851 10.902 -30.729 1.00 92.81 128 GLU A C 1
ATOM 957 O O . GLU A 1 128 ? 15.995 9.682 -30.804 1.00 92.81 128 GLU A O 1
ATOM 962 N N . ILE A 1 129 ? 15.739 11.547 -29.575 1.00 93.94 129 ILE A N 1
ATOM 963 C CA . ILE A 1 129 ? 15.771 10.900 -28.270 1.00 93.94 129 ILE A CA 1
ATOM 964 C C . ILE A 1 129 ? 14.404 11.061 -27.626 1.00 93.94 129 ILE A C 1
ATOM 966 O O . ILE A 1 129 ? 13.858 12.166 -27.567 1.00 93.94 129 ILE A O 1
ATOM 970 N N . TYR A 1 130 ? 13.865 9.950 -27.131 1.00 93.81 130 TYR A N 1
ATOM 971 C CA . TYR A 1 130 ? 12.671 9.977 -26.304 1.00 93.81 130 TYR A CA 1
ATOM 972 C C . TYR A 1 130 ? 13.016 10.493 -24.906 1.00 93.81 130 TYR A C 1
ATOM 974 O O . TYR A 1 130 ? 13.954 10.024 -24.261 1.00 93.81 130 TYR A O 1
ATOM 982 N N . ASN A 1 131 ? 12.257 11.472 -24.431 1.00 92.19 131 ASN A N 1
ATOM 983 C CA . ASN A 1 131 ? 12.457 12.058 -23.118 1.00 92.19 131 ASN A CA 1
ATOM 984 C C . ASN A 1 131 ? 11.689 11.262 -22.055 1.00 92.19 131 ASN A C 1
ATOM 986 O O . ASN A 1 131 ? 10.515 11.534 -21.812 1.00 92.19 131 ASN A O 1
ATOM 990 N N . SER A 1 132 ? 12.354 10.321 -21.381 1.00 90.69 132 SER A N 1
ATOM 991 C CA . SER A 1 132 ? 11.733 9.528 -20.305 1.00 90.69 132 SER A CA 1
ATOM 992 C C . SER A 1 132 ? 11.262 10.362 -19.104 1.00 90.69 132 SER A C 1
ATOM 994 O O . SER A 1 132 ? 10.413 9.906 -18.343 1.00 90.69 132 SER A O 1
ATOM 996 N N . PHE A 1 133 ? 11.751 11.597 -18.944 1.00 88.44 133 PHE A N 1
ATOM 997 C CA . PHE A 1 133 ? 11.307 12.522 -17.896 1.00 88.44 133 PHE A CA 1
ATOM 998 C C . PHE A 1 133 ? 10.083 13.356 -18.298 1.00 88.44 133 PHE A C 1
ATOM 1000 O O . PHE A 1 133 ? 9.578 14.127 -17.482 1.00 88.44 133 PHE A O 1
ATOM 1007 N N . PHE A 1 134 ? 9.605 13.250 -19.541 1.00 86.62 134 PHE A N 1
ATOM 1008 C CA . PHE A 1 134 ? 8.439 14.001 -19.999 1.00 86.62 134 PHE A CA 1
ATOM 1009 C C . PHE A 1 134 ? 7.169 13.556 -19.241 1.00 86.62 134 PHE A C 1
ATOM 1011 O O . PHE A 1 134 ? 6.977 12.355 -19.035 1.00 86.62 134 PHE A O 1
ATOM 1018 N N . PRO A 1 135 ? 6.281 14.483 -18.827 1.00 81.25 135 PRO A N 1
ATOM 1019 C CA . PRO A 1 135 ? 6.289 15.930 -19.076 1.00 81.25 135 PRO A CA 1
ATOM 1020 C C . PRO A 1 135 ? 7.001 16.761 -17.996 1.00 81.25 135 PRO A C 1
ATOM 1022 O O . PRO A 1 135 ? 6.987 17.987 -18.066 1.00 81.25 135 PRO A O 1
ATOM 1025 N N . GLU A 1 136 ? 7.593 16.128 -16.984 1.00 77.00 136 GLU A N 1
ATOM 1026 C CA . GLU A 1 136 ? 8.088 16.817 -15.788 1.00 77.00 136 GLU A CA 1
ATOM 1027 C C . GLU A 1 136 ? 9.405 17.567 -16.009 1.00 77.00 136 GLU A C 1
ATOM 1029 O O . GLU A 1 136 ? 9.607 18.647 -15.448 1.00 77.00 136 GLU A O 1
ATOM 1034 N N . ALA A 1 137 ? 10.313 17.013 -16.815 1.00 74.75 137 ALA A N 1
ATOM 1035 C CA . ALA A 1 137 ? 11.626 17.603 -17.054 1.00 74.75 137 ALA A CA 1
ATOM 1036 C C . ALA A 1 137 ? 12.223 17.198 -18.410 1.00 74.75 137 ALA A C 1
ATOM 1038 O O . ALA A 1 137 ? 11.708 16.324 -19.102 1.00 74.75 137 ALA A O 1
ATOM 1039 N N . GLY A 1 138 ? 13.341 17.834 -18.775 1.00 68.50 138 GLY A N 1
ATOM 1040 C CA . GLY A 1 138 ? 14.148 17.512 -19.956 1.00 68.50 138 GLY A CA 1
ATOM 1041 C C . GLY A 1 138 ? 14.292 18.671 -20.955 1.00 68.50 138 GLY A C 1
ATOM 1042 O O . GLY A 1 138 ? 13.715 19.743 -20.768 1.00 68.50 138 GLY A O 1
ATOM 1043 N N . PRO A 1 139 ? 15.134 18.505 -21.989 1.00 61.88 139 PRO A N 1
ATOM 1044 C CA . PRO A 1 139 ? 15.333 19.521 -23.017 1.00 61.88 139 PRO A CA 1
ATOM 1045 C C . PRO A 1 139 ? 14.156 19.568 -24.012 1.00 61.88 139 PRO A C 1
ATOM 1047 O O . PRO A 1 139 ? 13.885 18.596 -24.706 1.00 61.88 139 PRO A O 1
ATOM 1050 N N . GLY A 1 140 ? 13.515 20.736 -24.139 1.00 63.22 140 GLY A N 1
ATOM 1051 C CA . GLY A 1 140 ? 12.387 20.977 -25.055 1.00 63.22 140 GLY A CA 1
ATOM 1052 C C . GLY A 1 140 ? 11.005 20.769 -24.416 1.00 63.22 140 GLY A C 1
ATOM 1053 O O . GLY A 1 140 ? 10.889 20.147 -23.369 1.00 63.22 140 GLY A O 1
ATOM 1054 N N . ASP A 1 141 ? 9.950 21.291 -25.055 1.00 69.06 141 ASP A N 1
ATOM 1055 C CA . ASP A 1 141 ? 8.562 21.243 -24.546 1.00 69.06 141 ASP A CA 1
ATOM 1056 C C . ASP A 1 141 ? 7.801 19.959 -24.970 1.00 69.06 141 ASP A C 1
ATOM 1058 O O . ASP A 1 141 ? 6.573 19.962 -25.055 1.00 69.06 141 ASP A O 1
ATOM 1062 N N . GLY A 1 142 ? 8.497 18.867 -25.317 1.00 84.62 142 GLY A N 1
ATOM 1063 C CA . GLY A 1 142 ? 7.875 17.683 -25.926 1.00 84.62 142 GLY A CA 1
ATOM 1064 C C . GLY A 1 142 ? 8.510 16.340 -25.545 1.00 84.62 142 GLY A C 1
ATOM 1065 O O . GLY A 1 142 ? 9.613 16.307 -24.998 1.00 84.62 142 GLY A O 1
ATOM 1066 N N . PRO A 1 143 ? 7.835 15.217 -25.864 1.00 89.25 143 PRO A N 1
ATOM 1067 C CA . PRO A 1 143 ? 8.291 13.863 -25.527 1.00 89.25 143 PRO A CA 1
ATOM 1068 C C . PRO A 1 143 ? 9.502 13.394 -26.351 1.00 89.25 143 PRO A C 1
ATOM 1070 O O . PRO A 1 143 ? 10.074 12.350 -26.058 1.00 89.25 143 PRO A O 1
ATOM 1073 N N . ILE A 1 144 ? 9.901 14.147 -27.382 1.00 91.38 144 ILE A N 1
ATOM 1074 C CA . ILE A 1 144 ? 11.068 13.869 -28.226 1.00 91.38 144 ILE A CA 1
ATOM 1075 C C . ILE A 1 144 ? 11.902 15.142 -28.340 1.00 91.38 144 ILE A C 1
ATOM 1077 O O . ILE A 1 144 ? 11.357 16.225 -28.569 1.00 91.38 144 ILE A O 1
ATOM 1081 N N . PHE A 1 145 ? 13.222 15.005 -28.259 1.00 91.44 145 PHE A N 1
ATOM 1082 C CA . PHE A 1 145 ? 14.164 16.076 -28.570 1.00 91.44 145 PHE A CA 1
ATOM 1083 C C . PHE A 1 145 ? 15.307 15.578 -29.453 1.00 91.44 145 PHE A C 1
ATOM 1085 O O . PHE A 1 145 ? 15.582 14.384 -29.531 1.00 91.44 145 PHE A O 1
ATOM 1092 N N . ASN A 1 146 ? 15.986 16.513 -30.120 1.00 91.06 146 ASN A N 1
ATOM 1093 C CA . ASN A 1 146 ? 17.137 16.200 -30.961 1.00 91.06 146 ASN A CA 1
ATOM 1094 C C . ASN A 1 146 ? 18.441 16.344 -30.175 1.00 91.06 146 ASN A C 1
ATOM 1096 O O . ASN A 1 146 ? 18.670 17.373 -29.534 1.00 91.06 146 ASN A O 1
ATOM 1100 N N . ALA A 1 147 ? 19.314 15.350 -30.289 1.00 89.88 147 ALA A N 1
ATOM 1101 C CA . ALA A 1 147 ? 20.683 15.388 -29.790 1.00 89.88 147 ALA A CA 1
ATOM 1102 C C . ALA A 1 147 ? 21.687 15.261 -30.939 1.00 89.88 147 ALA A C 1
ATOM 1104 O O . ALA A 1 147 ? 21.365 14.760 -32.016 1.00 89.88 147 ALA A O 1
ATOM 1105 N N . THR A 1 148 ? 22.915 15.727 -30.707 1.00 90.94 148 THR A N 1
ATOM 1106 C CA . THR A 1 148 ? 24.020 15.588 -31.664 1.00 90.94 148 THR A CA 1
ATOM 1107 C C . THR A 1 148 ? 25.021 14.586 -31.121 1.00 90.94 148 THR A C 1
ATOM 1109 O O . THR A 1 148 ? 25.434 14.725 -29.975 1.00 90.94 148 THR A O 1
ATOM 1112 N N . MET A 1 149 ? 25.420 13.627 -31.951 1.00 90.38 149 MET A N 1
ATOM 1113 C CA . MET A 1 149 ? 26.553 12.743 -31.685 1.00 90.38 149 MET A CA 1
ATOM 1114 C C . MET A 1 149 ? 27.656 13.042 -32.695 1.00 90.38 149 MET A C 1
ATOM 1116 O O . MET A 1 149 ? 27.359 13.161 -33.885 1.00 90.38 149 MET A O 1
ATOM 1120 N N . ASP A 1 150 ? 28.893 13.215 -32.242 1.00 90.81 150 ASP A N 1
ATOM 1121 C CA . ASP A 1 150 ? 30.010 13.712 -33.053 1.00 90.81 150 ASP A CA 1
ATOM 1122 C C . ASP A 1 150 ? 31.251 12.811 -33.092 1.00 90.81 150 ASP A C 1
ATOM 1124 O O . ASP A 1 150 ? 32.118 13.072 -33.925 1.00 90.81 150 ASP A O 1
ATOM 1128 N N . ASP A 1 151 ? 31.284 11.723 -32.321 1.00 89.19 151 ASP A N 1
ATOM 1129 C CA . ASP A 1 151 ? 32.358 10.723 -32.332 1.00 89.19 151 ASP A CA 1
ATOM 1130 C C . ASP A 1 151 ? 31.957 9.431 -33.071 1.00 89.19 151 ASP A C 1
ATOM 1132 O O . ASP A 1 151 ? 30.837 8.938 -32.934 1.00 89.19 151 ASP A O 1
ATOM 1136 N N . ASP A 1 152 ? 32.881 8.878 -33.870 1.00 92.56 152 ASP A N 1
ATOM 1137 C CA . ASP A 1 152 ? 32.734 7.563 -34.514 1.00 92.56 152 ASP A CA 1
ATOM 1138 C C . ASP A 1 152 ? 32.736 6.450 -33.450 1.00 92.56 152 ASP A C 1
ATOM 1140 O O . ASP A 1 152 ? 33.674 6.357 -32.664 1.00 92.56 152 ASP A O 1
ATOM 1144 N N . ILE A 1 153 ? 31.749 5.550 -33.485 1.00 95.12 153 ILE A N 1
ATOM 1145 C CA . ILE A 1 153 ? 31.658 4.421 -32.540 1.00 95.12 153 ILE A CA 1
ATOM 1146 C C . ILE A 1 153 ? 32.184 3.146 -33.195 1.00 95.12 153 ILE A C 1
ATOM 1148 O O . ILE A 1 153 ? 31.832 2.835 -34.344 1.00 95.12 153 ILE A O 1
ATOM 1152 N N . ARG A 1 154 ? 33.008 2.374 -32.485 1.00 97.31 154 ARG A N 1
ATOM 1153 C CA . ARG A 1 154 ? 33.540 1.102 -32.989 1.00 97.31 154 ARG A CA 1
ATOM 1154 C C . ARG A 1 154 ? 32.504 -0.021 -32.893 1.00 97.31 154 ARG A C 1
ATOM 1156 O O . ARG A 1 154 ? 31.785 -0.160 -31.916 1.00 97.31 154 ARG A O 1
ATOM 1163 N N . ILE A 1 155 ? 32.458 -0.852 -33.937 1.00 97.88 155 ILE A N 1
ATOM 1164 C CA . ILE A 1 155 ? 31.637 -2.074 -34.011 1.00 97.88 155 ILE A CA 1
ATOM 1165 C C . ILE A 1 155 ? 32.438 -3.308 -34.449 1.00 97.88 155 ILE A C 1
ATOM 1167 O O . ILE A 1 155 ? 31.861 -4.364 -34.702 1.00 97.88 155 ILE A O 1
ATOM 1171 N N . GLY A 1 156 ? 33.758 -3.194 -34.607 1.00 97.06 156 GLY A N 1
ATOM 1172 C CA . GLY A 1 156 ? 34.631 -4.322 -34.928 1.00 97.06 156 GLY A CA 1
ATOM 1173 C C . GLY A 1 156 ? 36.112 -3.965 -34.946 1.00 97.06 156 GLY A C 1
ATOM 1174 O O . GLY A 1 156 ? 36.483 -2.821 -35.210 1.00 97.06 156 GLY A O 1
ATOM 1175 N N . HIS A 1 157 ? 36.976 -4.957 -34.739 1.00 96.38 157 HIS A N 1
ATOM 1176 C CA . HIS A 1 157 ? 38.432 -4.811 -34.840 1.00 96.38 157 HIS A CA 1
ATOM 1177 C C . HIS A 1 157 ? 38.955 -5.026 -36.270 1.00 96.38 157 HIS A C 1
ATOM 1179 O O . HIS A 1 157 ? 40.097 -4.678 -36.577 1.00 96.38 157 HIS A O 1
ATOM 1185 N N . GLY A 1 158 ? 38.130 -5.557 -37.179 1.00 95.12 158 GLY A N 1
ATOM 1186 C CA . GLY A 1 158 ? 38.494 -5.710 -38.585 1.00 95.12 158 GLY A CA 1
ATOM 1187 C C . GLY A 1 158 ? 37.368 -6.242 -39.479 1.00 95.12 158 GLY A C 1
ATOM 1188 O O . GLY A 1 158 ? 36.277 -6.539 -39.002 1.00 95.12 158 GLY A O 1
ATOM 1189 N N . PRO A 1 159 ? 37.618 -6.404 -40.793 1.00 93.81 159 PRO A N 1
ATOM 1190 C CA . PRO A 1 159 ? 36.594 -6.809 -41.766 1.00 93.81 159 PRO A CA 1
ATOM 1191 C C . PRO A 1 159 ? 35.951 -8.186 -41.521 1.00 93.81 159 PRO A C 1
ATOM 1193 O O . PRO A 1 159 ? 34.886 -8.470 -42.068 1.00 93.81 159 PRO A O 1
ATOM 1196 N N . ASP A 1 160 ? 36.601 -9.039 -40.729 1.00 93.75 160 ASP A N 1
ATOM 1197 C CA . ASP A 1 160 ? 36.141 -10.391 -40.385 1.00 93.75 160 ASP A CA 1
ATOM 1198 C C . ASP A 1 160 ? 35.676 -10.517 -38.924 1.00 93.75 160 ASP A C 1
ATOM 1200 O O . ASP A 1 160 ? 35.036 -11.510 -38.567 1.00 93.75 160 ASP A O 1
ATOM 1204 N N . ASP A 1 161 ? 35.971 -9.499 -38.111 1.00 95.19 161 ASP A N 1
ATOM 1205 C CA . ASP A 1 161 ? 35.773 -9.450 -36.664 1.00 95.19 161 ASP A CA 1
ATOM 1206 C C . ASP A 1 161 ? 35.021 -8.166 -36.294 1.00 95.19 161 ASP A C 1
ATOM 1208 O O . ASP A 1 161 ? 35.610 -7.096 -36.111 1.00 95.19 161 ASP A O 1
ATOM 1212 N N . TYR A 1 162 ? 33.694 -8.269 -36.324 1.00 96.56 162 TYR A N 1
ATOM 1213 C CA . TYR A 1 162 ? 32.757 -7.172 -36.124 1.00 96.56 162 TYR A CA 1
ATOM 1214 C C . TYR A 1 162 ? 31.396 -7.708 -35.671 1.00 96.56 162 TYR A C 1
ATOM 1216 O O . TYR A 1 162 ? 31.054 -8.872 -35.912 1.00 96.56 162 TYR A O 1
ATOM 1224 N N . ILE A 1 163 ? 30.593 -6.838 -35.067 1.00 97.56 163 ILE A N 1
ATOM 1225 C CA . ILE A 1 163 ? 29.199 -7.097 -34.708 1.00 97.56 163 ILE A CA 1
ATOM 1226 C C . ILE A 1 163 ? 28.402 -7.304 -35.997 1.00 97.56 163 ILE A C 1
ATOM 1228 O O . ILE A 1 163 ? 28.276 -6.403 -36.828 1.00 97.56 163 ILE A O 1
ATOM 1232 N N . ARG A 1 164 ? 27.861 -8.504 -36.201 1.00 95.19 164 ARG A N 1
ATOM 1233 C CA . ARG A 1 164 ? 27.219 -8.878 -37.469 1.00 95.19 164 ARG A CA 1
ATOM 1234 C C . ARG A 1 164 ? 25.741 -8.481 -37.495 1.00 95.19 164 ARG A C 1
ATOM 1236 O O . ARG A 1 164 ? 24.954 -9.006 -36.719 1.00 95.19 164 ARG A O 1
ATOM 1243 N N . SER A 1 165 ? 25.369 -7.653 -38.470 1.00 96.50 165 SER A N 1
ATOM 1244 C CA . SER A 1 165 ? 23.985 -7.481 -38.940 1.00 96.50 165 SER A CA 1
ATOM 1245 C C . SER A 1 165 ? 23.751 -8.364 -40.171 1.00 96.50 165 SER A C 1
ATOM 1247 O O . SER A 1 165 ? 24.594 -8.408 -41.075 1.00 96.50 165 SER A O 1
ATOM 1249 N N . LYS A 1 166 ? 22.618 -9.073 -40.238 1.00 96.00 166 LYS A N 1
ATOM 1250 C CA . LYS A 1 166 ? 22.296 -9.956 -41.375 1.00 96.00 166 LYS A CA 1
ATOM 1251 C C . LYS A 1 166 ? 21.922 -9.185 -42.631 1.00 96.00 166 LYS A C 1
ATOM 1253 O O . LYS A 1 166 ? 22.277 -9.615 -43.729 1.00 96.00 166 LYS A O 1
ATOM 1258 N N . SER A 1 167 ? 21.235 -8.057 -42.488 1.00 94.94 167 SER A N 1
ATOM 1259 C CA . SER A 1 167 ? 20.929 -7.155 -43.604 1.00 94.94 167 SER A CA 1
ATOM 1260 C C . SER A 1 167 ? 22.105 -6.256 -43.998 1.00 94.94 167 SER A C 1
ATOM 1262 O O . SER A 1 167 ? 22.103 -5.700 -45.097 1.00 94.94 167 SER A O 1
ATOM 1264 N N . GLY A 1 168 ? 23.111 -6.114 -43.127 1.00 96.00 168 GLY A N 1
ATOM 1265 C CA . GLY A 1 168 ? 24.141 -5.083 -43.250 1.00 96.00 168 GLY A CA 1
ATOM 1266 C C . GLY A 1 168 ? 23.632 -3.690 -42.868 1.00 96.00 168 GLY A C 1
ATOM 1267 O O . GLY A 1 168 ? 24.236 -2.698 -43.278 1.00 96.00 168 GLY A O 1
ATOM 1268 N N . VAL A 1 169 ? 22.521 -3.609 -42.129 1.00 97.44 169 VAL A N 1
ATOM 1269 C CA . VAL A 1 169 ? 21.901 -2.367 -41.664 1.00 97.44 169 VAL A CA 1
ATOM 1270 C C . VAL A 1 169 ? 21.914 -2.332 -40.140 1.00 97.44 169 VAL A C 1
ATOM 1272 O O . VAL A 1 169 ? 21.237 -3.109 -39.471 1.00 97.44 169 VAL A O 1
ATOM 1275 N N . TYR A 1 170 ? 22.649 -1.375 -39.596 1.00 98.12 170 TYR A N 1
ATOM 1276 C CA . TYR A 1 170 ? 22.778 -1.139 -38.164 1.00 98.12 170 TYR A CA 1
ATOM 1277 C C . TYR A 1 170 ? 21.880 0.015 -37.751 1.00 98.12 170 TYR A C 1
ATOM 1279 O O . TYR A 1 170 ? 21.760 0.993 -38.494 1.00 98.12 170 TYR A O 1
ATOM 1287 N N . ARG A 1 171 ? 21.281 -0.077 -36.567 1.00 97.88 171 ARG A N 1
ATOM 1288 C CA . ARG A 1 171 ? 20.476 1.001 -35.994 1.00 97.88 171 ARG A CA 1
ATOM 1289 C C . ARG A 1 171 ? 21.110 1.528 -34.720 1.00 97.88 171 ARG A C 1
ATOM 1291 O O . ARG A 1 171 ? 21.608 0.743 -33.925 1.00 97.88 171 ARG A O 1
ATOM 1298 N N . LEU A 1 172 ? 21.085 2.841 -34.538 1.00 97.56 172 LEU A N 1
ATOM 1299 C CA . LEU A 1 172 ? 21.657 3.529 -33.387 1.00 97.56 172 LEU A CA 1
ATOM 1300 C C . LEU A 1 172 ? 20.577 4.368 -32.705 1.00 97.56 172 LEU A C 1
ATOM 1302 O O . LEU A 1 172 ? 19.785 5.037 -33.375 1.00 97.56 172 LEU A O 1
ATOM 1306 N N . GLY A 1 173 ? 20.571 4.332 -31.380 1.00 96.56 173 GLY A N 1
ATOM 1307 C CA . GLY A 1 173 ? 19.710 5.133 -30.520 1.00 96.56 173 GLY A CA 1
ATOM 1308 C C . GLY A 1 173 ? 20.415 5.510 -29.225 1.00 96.56 173 GLY A C 1
ATOM 1309 O O . GLY A 1 173 ? 21.597 5.210 -29.043 1.00 96.56 173 GLY A O 1
ATOM 1310 N N . VAL A 1 174 ? 19.681 6.157 -28.322 1.00 96.81 174 VAL A N 1
ATOM 1311 C CA . VAL A 1 174 ? 20.180 6.530 -26.992 1.00 96.81 174 VAL A CA 1
ATOM 1312 C C . VAL A 1 174 ? 19.091 6.295 -25.951 1.00 96.81 174 VAL A C 1
ATOM 1314 O O . VAL A 1 174 ? 17.969 6.780 -26.108 1.00 96.81 174 VAL A O 1
ATOM 1317 N N . ILE A 1 175 ? 19.430 5.589 -24.874 1.00 97.12 175 ILE A N 1
ATOM 1318 C CA . ILE A 1 175 ? 18.624 5.561 -23.650 1.00 97.12 175 ILE A CA 1
ATOM 1319 C C . ILE A 1 175 ? 18.921 6.850 -22.883 1.00 97.12 175 ILE A C 1
ATOM 1321 O O . ILE A 1 175 ? 20.077 7.132 -22.576 1.00 97.12 175 ILE A O 1
ATOM 1325 N N . TYR A 1 176 ? 17.885 7.627 -22.577 1.00 94.88 176 TYR A N 1
ATOM 1326 C CA . TYR A 1 176 ? 17.991 8.872 -21.819 1.00 94.88 176 TYR A CA 1
ATOM 1327 C C . TYR A 1 176 ? 17.057 8.810 -20.617 1.00 94.88 176 TYR A C 1
ATOM 1329 O O . TYR A 1 176 ? 15.838 8.872 -20.782 1.00 94.88 176 TYR A O 1
ATOM 1337 N N . GLN A 1 177 ? 17.619 8.650 -19.419 1.00 93.00 177 GLN A N 1
ATOM 1338 C CA . GLN A 1 177 ? 16.859 8.424 -18.184 1.00 93.00 177 GLN A CA 1
ATOM 1339 C C . GLN A 1 177 ? 17.672 8.761 -16.930 1.00 93.00 177 GLN A C 1
ATOM 1341 O O . GLN A 1 177 ? 18.800 9.240 -17.017 1.00 93.00 177 GLN A O 1
ATOM 1346 N N . GLY A 1 178 ? 17.109 8.507 -15.750 1.00 87.94 178 GLY A N 1
ATOM 1347 C CA . GLY A 1 178 ? 17.821 8.607 -14.479 1.00 87.94 178 GLY A CA 1
ATOM 1348 C C . GLY A 1 178 ? 16.913 9.031 -13.334 1.00 87.94 178 GLY A C 1
ATOM 1349 O O . GLY A 1 178 ? 15.688 8.951 -13.429 1.00 87.94 178 GLY A O 1
ATOM 1350 N N . SER A 1 179 ? 17.527 9.512 -12.257 1.00 82.69 179 SER A N 1
ATOM 1351 C CA . SER A 1 179 ? 16.824 10.169 -11.155 1.00 82.69 179 SER A CA 1
ATOM 1352 C C . SER A 1 179 ? 17.271 11.622 -11.041 1.00 82.69 179 SER A C 1
ATOM 1354 O O . SER A 1 179 ? 18.454 11.933 -11.200 1.00 82.69 179 SER A O 1
ATOM 1356 N N . LEU A 1 180 ? 16.325 12.513 -10.747 1.00 77.81 180 LEU A N 1
ATOM 1357 C CA . LEU A 1 180 ? 16.597 13.928 -10.484 1.00 77.81 180 LEU A CA 1
ATOM 1358 C C . LEU A 1 180 ? 16.879 14.205 -8.998 1.00 77.81 180 LEU A C 1
ATOM 1360 O O . LEU A 1 180 ? 17.418 15.260 -8.668 1.00 77.81 180 LEU A O 1
ATOM 1364 N N . GLU A 1 181 ? 16.548 13.263 -8.110 1.00 67.50 181 GLU A N 1
ATOM 1365 C CA . GLU A 1 181 ? 16.622 13.429 -6.656 1.00 67.50 181 GLU A CA 1
ATOM 1366 C C . GLU A 1 181 ? 17.159 12.171 -5.947 1.00 67.50 181 GLU A C 1
ATOM 1368 O O . GLU A 1 181 ? 17.200 11.071 -6.504 1.00 67.50 181 GLU A O 1
ATOM 1373 N N . GLY A 1 182 ? 17.593 12.338 -4.695 1.00 73.19 182 GLY A N 1
ATOM 1374 C CA . GLY A 1 182 ? 18.105 11.250 -3.859 1.00 73.19 182 GLY A CA 1
ATOM 1375 C C . GLY A 1 182 ? 19.591 10.912 -4.068 1.00 73.19 182 GLY A C 1
ATOM 1376 O O . GLY A 1 182 ? 20.295 11.584 -4.823 1.00 73.19 182 GLY A O 1
ATOM 1377 N N . PRO A 1 183 ? 20.103 9.881 -3.369 1.00 68.00 183 PRO A N 1
ATOM 1378 C CA . PRO A 1 183 ? 21.518 9.493 -3.418 1.00 68.00 183 PRO A CA 1
ATOM 1379 C C . PRO A 1 183 ? 21.965 8.994 -4.802 1.00 68.00 183 PRO A C 1
ATOM 1381 O O . PRO A 1 183 ? 23.128 9.159 -5.162 1.00 68.00 183 PRO A O 1
ATOM 1384 N N . ASN A 1 184 ? 21.025 8.475 -5.599 1.00 74.81 184 ASN A N 1
ATOM 1385 C CA . ASN A 1 184 ? 21.264 7.983 -6.959 1.00 74.81 184 ASN A CA 1
ATOM 1386 C C . ASN A 1 184 ? 20.943 9.035 -8.037 1.00 74.81 184 ASN A C 1
ATOM 1388 O O . ASN A 1 184 ? 20.869 8.703 -9.222 1.00 74.81 184 ASN A O 1
ATOM 1392 N N . ALA A 1 185 ? 20.737 10.301 -7.641 1.00 81.12 185 ALA A N 1
ATOM 1393 C CA . ALA A 1 185 ? 20.478 11.399 -8.565 1.00 81.12 185 ALA A CA 1
ATOM 1394 C C . ALA A 1 185 ? 21.617 11.527 -9.579 1.00 81.12 185 ALA A C 1
ATOM 1396 O O . ALA A 1 185 ? 22.759 11.831 -9.230 1.00 81.12 185 ALA A O 1
ATOM 1397 N N . GLY A 1 186 ? 21.292 11.314 -10.845 1.00 85.44 186 GLY A N 1
ATOM 1398 C CA . GLY A 1 186 ? 22.251 11.262 -11.930 1.00 85.44 186 GLY A CA 1
ATOM 1399 C C . GLY A 1 186 ? 21.555 10.925 -13.239 1.00 85.44 186 GLY A C 1
ATOM 1400 O O . GLY A 1 186 ? 20.572 10.182 -13.267 1.00 85.44 186 GLY A O 1
ATOM 1401 N N . LEU A 1 187 ? 22.071 11.504 -14.318 1.00 90.69 187 LEU A N 1
ATOM 1402 C CA . LEU A 1 187 ? 21.577 11.283 -15.667 1.00 90.69 187 LEU A CA 1
ATOM 1403 C C . LEU A 1 187 ? 22.323 10.102 -16.290 1.00 90.69 187 LEU A C 1
ATOM 1405 O O . LEU A 1 187 ? 23.549 10.097 -16.310 1.00 90.69 187 LEU A O 1
ATOM 1409 N N . GLN A 1 188 ? 21.581 9.134 -16.811 1.00 93.75 188 GLN A N 1
ATOM 1410 C CA . GLN A 1 188 ? 22.095 8.009 -17.580 1.00 93.75 188 GLN A CA 1
ATOM 1411 C C . GLN A 1 188 ? 21.847 8.287 -19.066 1.00 93.75 188 GLN A C 1
ATOM 1413 O O . GLN A 1 188 ? 20.706 8.520 -19.478 1.00 93.75 188 GLN A O 1
ATOM 1418 N N . VAL A 1 189 ? 22.921 8.287 -19.855 1.00 94.81 189 VAL A N 1
ATOM 1419 C CA . VAL A 1 189 ? 22.884 8.503 -21.305 1.00 94.81 189 VAL A CA 1
ATOM 1420 C C . VAL A 1 189 ? 23.641 7.358 -21.958 1.00 94.81 189 VAL A C 1
ATOM 1422 O O . VAL A 1 189 ? 24.866 7.355 -21.957 1.00 94.81 189 VAL A O 1
ATOM 1425 N N . VAL A 1 190 ? 22.909 6.389 -22.507 1.00 97.00 190 VAL A N 1
ATOM 1426 C CA . VAL A 1 190 ? 23.499 5.137 -23.007 1.00 97.00 190 VAL A CA 1
ATOM 1427 C C . VAL A 1 190 ? 23.327 5.046 -24.519 1.00 97.00 190 VAL A C 1
ATOM 1429 O O . VAL A 1 190 ? 22.196 4.849 -24.976 1.00 97.00 190 VAL A O 1
ATOM 1432 N N . PRO A 1 191 ? 24.399 5.182 -25.320 1.00 97.12 191 PRO A N 1
ATOM 1433 C CA . PRO A 1 191 ? 24.367 4.810 -26.729 1.00 97.12 191 PRO A CA 1
ATOM 1434 C C . PRO A 1 191 ? 23.981 3.337 -26.883 1.00 97.12 191 PRO A C 1
ATOM 1436 O O . PRO A 1 191 ? 24.473 2.477 -26.156 1.00 97.12 191 PRO A O 1
ATOM 1439 N N . VAL A 1 192 ? 23.091 3.030 -27.827 1.00 97.81 192 VAL A N 1
ATOM 1440 C CA . VAL A 1 192 ? 22.635 1.653 -28.068 1.00 97.81 192 VAL A CA 1
ATOM 1441 C C . VAL A 1 192 ? 22.680 1.301 -29.545 1.00 97.81 192 VAL A C 1
ATOM 1443 O O . VAL A 1 192 ? 22.088 1.986 -30.383 1.00 97.81 192 VAL A O 1
ATOM 1446 N N . LEU A 1 193 ? 23.352 0.197 -29.864 1.00 98.31 193 LEU A N 1
ATOM 1447 C CA . LEU A 1 193 ? 23.345 -0.417 -31.185 1.00 98.31 193 LEU A CA 1
ATOM 1448 C C . LEU A 1 193 ? 22.286 -1.514 -31.239 1.00 98.31 193 LEU A C 1
ATOM 1450 O O . LEU A 1 193 ? 22.226 -2.375 -30.367 1.00 98.31 193 LEU A O 1
ATOM 1454 N N . VAL A 1 194 ? 21.480 -1.527 -32.295 1.00 98.31 194 VAL A N 1
ATOM 1455 C CA . VAL A 1 194 ? 20.459 -2.550 -32.523 1.00 98.31 194 VAL A CA 1
ATOM 1456 C C . VAL A 1 194 ? 20.707 -3.231 -33.861 1.00 98.31 194 VAL A C 1
ATOM 1458 O O . VAL A 1 194 ? 20.878 -2.573 -34.895 1.00 98.31 194 VAL A O 1
ATOM 1461 N N . VAL A 1 195 ? 20.743 -4.565 -33.839 1.00 97.94 195 VAL A N 1
ATOM 1462 C CA . VAL A 1 195 ? 21.050 -5.400 -35.006 1.00 97.94 195 VAL A CA 1
ATOM 1463 C C . VAL A 1 195 ? 20.055 -6.546 -35.180 1.00 97.94 195 VAL A C 1
ATOM 1465 O O . VAL A 1 195 ? 19.456 -7.059 -34.235 1.00 97.94 195 VAL A O 1
ATOM 1468 N N . ASP A 1 196 ? 19.897 -6.946 -36.434 1.00 97.19 196 ASP A N 1
ATOM 1469 C CA . ASP A 1 196 ? 19.152 -8.112 -36.891 1.00 97.19 196 ASP A CA 1
ATOM 1470 C C . ASP A 1 196 ? 20.091 -9.324 -36.945 1.00 97.19 196 ASP A C 1
ATOM 1472 O O . ASP A 1 196 ? 20.617 -9.703 -37.997 1.00 97.19 196 ASP A O 1
ATOM 1476 N N . SER A 1 197 ? 20.411 -9.875 -35.772 1.00 95.12 197 SER A N 1
ATOM 1477 C CA . SER A 1 197 ? 21.500 -10.847 -35.629 1.00 95.12 197 SER A CA 1
ATOM 1478 C C . SER A 1 197 ? 21.140 -12.231 -36.183 1.00 95.12 197 SER A C 1
ATOM 1480 O O . SER A 1 197 ? 22.031 -12.976 -36.618 1.00 95.12 197 SER A O 1
ATOM 1482 N N . VAL A 1 198 ? 19.845 -12.568 -36.220 1.00 94.31 198 VAL A N 1
ATOM 1483 C CA . VAL A 1 198 ? 19.339 -13.872 -36.668 1.00 94.31 198 VAL A CA 1
ATOM 1484 C C . VAL A 1 198 ? 18.813 -13.810 -38.101 1.00 94.31 198 VAL A C 1
ATOM 1486 O O . VAL A 1 198 ? 19.373 -14.480 -38.979 1.00 94.31 198 VAL A O 1
ATOM 1489 N N . ASP A 1 199 ? 17.792 -12.986 -38.345 1.00 95.12 199 ASP A N 1
ATOM 1490 C CA . ASP A 1 199 ? 17.068 -12.892 -39.616 1.00 95.12 199 ASP A CA 1
ATOM 1491 C C . ASP A 1 199 ? 17.150 -11.477 -40.198 1.00 95.12 199 ASP A C 1
ATOM 1493 O O . ASP A 1 199 ? 16.844 -10.498 -39.530 1.00 95.12 199 ASP A O 1
ATOM 1497 N N . ALA A 1 200 ? 17.521 -11.358 -41.477 1.00 95.56 200 ALA A N 1
ATOM 1498 C CA . ALA A 1 200 ? 17.688 -10.054 -42.117 1.00 95.56 200 ALA A CA 1
ATOM 1499 C C . ALA A 1 200 ? 16.385 -9.230 -42.099 1.00 95.56 200 ALA A C 1
ATOM 1501 O O . ALA A 1 200 ? 15.370 -9.652 -42.659 1.00 95.56 200 ALA A O 1
ATOM 1502 N N . GLY A 1 201 ? 16.444 -8.032 -41.516 1.00 94.00 201 GLY A N 1
ATOM 1503 C CA . GLY A 1 201 ? 15.312 -7.113 -41.379 1.00 94.00 201 GLY A CA 1
ATOM 1504 C C . GLY A 1 201 ? 14.381 -7.393 -40.195 1.00 94.00 201 GLY A C 1
ATOM 1505 O O . GLY A 1 201 ? 13.351 -6.727 -40.103 1.00 94.00 201 GLY A O 1
ATOM 1506 N N . VAL A 1 202 ? 14.720 -8.343 -39.316 1.00 96.44 202 VAL A N 1
ATOM 1507 C CA . VAL A 1 202 ? 14.042 -8.569 -38.032 1.00 96.44 202 VAL A CA 1
ATOM 1508 C C . VAL A 1 202 ? 15.050 -8.309 -36.919 1.00 96.44 202 VAL A C 1
ATOM 1510 O O . VAL A 1 202 ? 15.936 -9.120 -36.675 1.00 96.44 202 VAL A O 1
ATOM 1513 N N . TYR A 1 203 ? 14.947 -7.150 -36.279 1.00 96.69 203 TYR A N 1
ATOM 1514 C CA . TYR A 1 203 ? 15.877 -6.745 -35.229 1.00 96.69 203 TYR A CA 1
ATOM 1515 C C . TYR A 1 203 ? 15.566 -7.474 -33.918 1.00 96.69 203 TYR A C 1
ATOM 1517 O O . TYR A 1 203 ? 14.406 -7.585 -33.526 1.00 96.69 203 TYR A O 1
ATOM 1525 N N . ASP A 1 204 ? 16.611 -7.981 -33.261 1.00 94.88 204 ASP A N 1
ATOM 1526 C CA . ASP A 1 204 ? 16.478 -8.903 -32.123 1.00 94.88 204 ASP A CA 1
ATOM 1527 C C . ASP A 1 204 ? 17.526 -8.700 -31.013 1.00 94.88 204 ASP A C 1
ATOM 1529 O O . ASP A 1 204 ? 17.331 -9.179 -29.893 1.00 94.88 204 ASP A O 1
ATOM 1533 N N . THR A 1 205 ? 18.621 -7.990 -31.307 1.00 97.31 205 THR A N 1
ATOM 1534 C CA . THR A 1 205 ? 19.768 -7.835 -30.404 1.00 97.31 205 THR A CA 1
ATOM 1535 C C . THR A 1 205 ? 20.086 -6.364 -30.183 1.00 97.31 205 THR A C 1
ATOM 1537 O O . THR A 1 205 ? 20.225 -5.603 -31.143 1.00 97.31 205 THR A O 1
ATOM 1540 N N . ILE A 1 206 ? 20.229 -5.988 -28.913 1.00 98.00 206 ILE A N 1
ATOM 1541 C CA . ILE A 1 206 ? 20.581 -4.654 -28.421 1.00 98.00 206 ILE A CA 1
ATOM 1542 C C . ILE A 1 206 ? 21.953 -4.739 -27.754 1.00 98.00 206 ILE A C 1
ATOM 1544 O O . ILE A 1 206 ? 22.214 -5.657 -26.984 1.00 98.00 206 ILE A O 1
ATOM 1548 N N . ILE A 1 207 ? 22.835 -3.794 -28.051 1.00 98.25 207 ILE A N 1
ATOM 1549 C CA . ILE A 1 207 ? 24.193 -3.723 -27.508 1.00 98.25 207 ILE A CA 1
ATOM 1550 C C . ILE A 1 207 ? 24.355 -2.315 -26.929 1.00 98.25 207 ILE A C 1
ATOM 1552 O O . ILE A 1 207 ? 24.504 -1.364 -27.701 1.00 98.25 207 ILE A O 1
ATOM 1556 N N . PRO A 1 208 ? 24.191 -2.150 -25.607 1.00 97.44 208 PRO A N 1
ATOM 1557 C CA . PRO A 1 208 ? 24.348 -0.865 -24.938 1.00 97.44 208 PRO A CA 1
ATOM 1558 C C . PRO A 1 208 ? 25.812 -0.597 -24.586 1.00 97.44 208 PRO A C 1
ATOM 1560 O O . PRO A 1 208 ? 26.472 -1.485 -24.071 1.00 97.44 208 PRO A O 1
ATOM 1563 N N . ASP A 1 209 ? 26.282 0.627 -24.813 1.00 97.19 209 ASP A N 1
ATOM 1564 C CA . ASP A 1 209 ? 27.611 1.105 -24.398 1.00 97.19 209 ASP A CA 1
ATOM 1565 C C . ASP A 1 209 ? 27.563 1.543 -22.924 1.00 97.19 209 ASP A C 1
ATOM 1567 O O . ASP A 1 209 ? 27.380 2.721 -22.582 1.00 97.19 209 ASP A O 1
ATOM 1571 N N . LEU A 1 210 ? 27.559 0.547 -22.035 1.00 96.62 210 LEU A N 1
ATOM 1572 C CA . LEU A 1 210 ? 27.430 0.729 -20.594 1.00 96.62 210 LEU A CA 1
ATOM 1573 C C . LEU A 1 210 ? 28.738 1.205 -19.966 1.00 96.62 210 LEU A C 1
ATOM 1575 O O . LEU A 1 210 ? 28.676 1.974 -19.004 1.00 96.62 210 LEU A O 1
ATOM 1579 N N . SER A 1 211 ? 29.889 0.796 -20.501 1.00 94.88 211 SER A N 1
ATOM 1580 C CA . SER A 1 211 ? 31.213 1.218 -20.043 1.00 94.88 211 SER A CA 1
ATOM 1581 C C . SER A 1 211 ? 31.397 2.729 -20.245 1.00 94.88 211 SER A C 1
ATOM 1583 O O . SER A 1 211 ? 31.690 3.445 -19.277 1.00 94.88 211 SER A O 1
ATOM 1585 N N . THR A 1 212 ? 31.090 3.261 -21.438 1.00 94.69 212 THR A N 1
ATOM 1586 C CA . THR A 1 212 ? 31.111 4.708 -21.716 1.00 94.69 212 THR A CA 1
ATOM 1587 C C . THR A 1 212 ? 30.090 5.442 -20.858 1.00 94.69 212 THR A C 1
ATOM 1589 O O . THR A 1 212 ? 30.399 6.479 -20.260 1.00 94.69 212 THR A O 1
ATOM 1592 N N . SER A 1 213 ? 28.865 4.916 -20.756 1.00 95.19 213 SER A N 1
ATOM 1593 C CA . SER A 1 213 ? 27.813 5.563 -19.965 1.00 95.19 213 SER A CA 1
ATOM 1594 C C . SER A 1 213 ? 28.158 5.627 -18.476 1.00 95.19 213 SER A C 1
ATOM 1596 O O . SER A 1 213 ? 27.874 6.630 -17.820 1.00 95.19 213 SER A O 1
ATOM 1598 N N . TRP A 1 214 ? 28.790 4.592 -17.922 1.00 93.38 214 TRP A N 1
ATOM 1599 C CA . TRP A 1 214 ? 29.269 4.587 -16.541 1.00 93.38 214 TRP A CA 1
ATOM 1600 C C . TRP A 1 214 ? 30.314 5.682 -16.298 1.00 93.38 214 TRP A C 1
ATOM 1602 O O . TRP A 1 214 ? 30.248 6.393 -15.288 1.00 93.38 214 TRP A O 1
ATOM 1612 N N . LEU A 1 215 ? 31.246 5.868 -17.238 1.00 92.62 215 LEU A N 1
ATOM 1613 C CA . LEU A 1 215 ? 32.256 6.925 -17.170 1.00 92.62 215 LEU A CA 1
ATOM 1614 C C . LEU A 1 215 ? 31.634 8.330 -17.175 1.00 92.62 215 LEU A C 1
ATOM 1616 O O . LEU A 1 215 ? 32.076 9.189 -16.407 1.00 92.62 215 LEU A O 1
ATOM 1620 N N . ASP A 1 216 ? 30.598 8.580 -17.986 1.00 92.06 216 ASP A N 1
ATOM 1621 C CA . ASP A 1 216 ? 29.881 9.868 -17.958 1.00 92.06 216 ASP A CA 1
ATOM 1622 C C . ASP A 1 216 ? 29.049 10.025 -16.678 1.00 92.06 216 ASP A C 1
ATOM 1624 O O . ASP A 1 216 ? 29.117 11.067 -16.020 1.00 92.06 216 ASP A O 1
ATOM 1628 N N . TYR A 1 217 ? 28.327 8.979 -16.264 1.00 91.50 217 TYR A N 1
ATOM 1629 C CA . TYR A 1 217 ? 27.504 8.985 -15.052 1.00 91.50 217 TYR A CA 1
ATOM 1630 C C . TYR A 1 217 ? 28.336 9.331 -13.811 1.00 91.50 217 TYR A C 1
ATOM 1632 O O . TYR A 1 217 ? 27.969 10.202 -13.017 1.00 91.50 217 TYR A O 1
ATOM 1640 N N . THR A 1 218 ? 29.515 8.721 -13.685 1.00 90.44 218 THR A N 1
ATOM 1641 C CA . THR A 1 218 ? 30.434 8.926 -12.558 1.00 90.44 218 THR A CA 1
ATOM 1642 C C . THR A 1 218 ? 31.424 10.068 -12.759 1.00 90.44 218 THR A C 1
ATOM 1644 O O . THR A 1 218 ? 32.201 10.354 -11.846 1.00 90.44 218 THR A O 1
ATOM 1647 N N . ARG A 1 219 ? 31.386 10.810 -13.877 1.00 88.44 219 ARG A N 1
ATOM 1648 C CA . ARG A 1 219 ? 32.364 11.879 -14.185 1.00 88.44 219 ARG A CA 1
ATOM 1649 C C . ARG A 1 219 ? 32.520 12.921 -13.081 1.00 88.44 219 ARG A C 1
ATOM 1651 O O . ARG A 1 219 ? 33.556 13.570 -12.972 1.00 88.44 219 ARG A O 1
ATOM 1658 N N . SER A 1 220 ? 31.477 13.120 -12.270 1.00 83.81 220 SER A N 1
ATOM 1659 C CA . SER A 1 220 ? 31.495 14.081 -11.165 1.00 83.81 220 SER A CA 1
ATOM 1660 C C . SER A 1 220 ? 32.415 13.673 -10.006 1.00 83.81 220 SER A C 1
ATOM 1662 O O . SER A 1 220 ? 32.777 14.533 -9.203 1.00 83.81 220 SER A O 1
ATOM 1664 N N . SER A 1 221 ? 32.816 12.399 -9.949 1.00 82.62 221 SER A N 1
ATOM 1665 C CA . SER A 1 221 ? 33.836 11.873 -9.036 1.00 82.62 221 SER A CA 1
ATOM 1666 C C . SER A 1 221 ? 35.267 12.223 -9.474 1.00 82.62 221 SER A C 1
ATOM 1668 O O . SER A 1 221 ? 36.188 12.214 -8.655 1.00 82.62 221 SER A O 1
ATOM 1670 N N . LEU A 1 222 ? 35.474 12.585 -10.748 1.00 83.44 222 LEU A N 1
ATOM 1671 C CA . LEU A 1 222 ? 36.795 12.910 -11.277 1.00 83.44 222 LEU A CA 1
ATOM 1672 C C . LEU A 1 222 ? 37.287 14.290 -10.798 1.00 83.44 222 LEU A C 1
ATOM 1674 O O . LEU A 1 222 ? 36.490 15.196 -10.521 1.00 83.44 222 LEU A O 1
ATOM 1678 N N . PRO A 1 223 ? 38.618 14.514 -10.749 1.00 84.00 223 PRO A N 1
ATOM 1679 C CA . PRO A 1 223 ? 39.177 15.825 -10.444 1.00 84.00 223 PRO A CA 1
ATOM 1680 C C . PRO A 1 223 ? 38.621 16.910 -11.370 1.00 84.00 223 PRO A C 1
ATOM 1682 O O . PRO A 1 223 ? 38.487 16.718 -12.576 1.00 84.00 223 PRO A O 1
ATOM 1685 N N . ARG A 1 224 ? 38.346 18.097 -10.819 1.00 80.94 224 ARG A N 1
ATOM 1686 C CA . ARG A 1 224 ? 37.766 19.212 -11.580 1.00 80.94 224 ARG A CA 1
ATOM 1687 C C . ARG A 1 224 ? 38.581 19.518 -12.847 1.00 80.94 224 ARG A C 1
ATOM 1689 O O . ARG A 1 224 ? 39.726 19.954 -12.751 1.00 80.94 224 ARG A O 1
ATOM 1696 N N . GLY A 1 225 ? 37.950 19.375 -14.012 1.00 81.25 225 GLY A N 1
ATOM 1697 C CA . GLY A 1 225 ? 38.559 19.622 -15.324 1.00 81.25 225 GLY A CA 1
ATOM 1698 C C . GLY A 1 225 ? 39.170 18.387 -15.993 1.00 81.25 225 GLY A C 1
ATOM 1699 O O . GLY A 1 225 ? 39.631 18.507 -17.125 1.00 81.25 225 GLY A O 1
ATOM 1700 N N . ALA A 1 226 ? 39.165 17.227 -15.330 1.00 85.81 226 ALA A N 1
ATOM 1701 C CA . ALA A 1 226 ? 39.381 15.950 -15.995 1.00 85.81 226 ALA A CA 1
ATOM 1702 C C . ALA A 1 226 ? 38.171 15.623 -16.883 1.00 85.81 226 ALA A C 1
ATOM 1704 O O . ALA A 1 226 ? 37.030 15.921 -16.528 1.00 85.81 226 ALA A O 1
ATOM 1705 N N . VAL A 1 227 ? 38.447 15.033 -18.040 1.00 83.94 227 VAL A N 1
ATOM 1706 C CA . VAL A 1 227 ? 37.442 14.483 -18.951 1.00 83.94 227 VAL A CA 1
ATOM 1707 C C . VAL A 1 227 ? 37.592 12.964 -18.870 1.00 83.94 227 VAL A C 1
ATOM 1709 O O . VAL A 1 227 ? 38.742 12.510 -18.879 1.00 83.94 227 VAL A O 1
ATOM 1712 N N . PRO A 1 228 ? 36.500 12.193 -18.726 1.00 87.56 228 PRO A N 1
ATOM 1713 C CA . PRO A 1 228 ? 36.583 10.741 -18.800 1.00 87.56 228 PRO A CA 1
ATOM 1714 C C . PRO A 1 228 ? 37.181 10.287 -20.138 1.00 87.56 228 PRO A C 1
ATOM 1716 O O . PRO A 1 228 ? 37.026 10.963 -21.156 1.00 87.56 228 PRO A O 1
ATOM 1719 N N . ASP A 1 229 ? 37.889 9.163 -20.122 1.00 88.69 229 ASP A N 1
ATOM 1720 C CA . ASP A 1 229 ? 38.457 8.553 -21.326 1.00 88.69 229 ASP A CA 1
ATOM 1721 C C . ASP A 1 229 ? 37.392 7.657 -21.967 1.00 88.69 229 ASP A C 1
ATOM 1723 O O . ASP A 1 229 ? 37.338 6.467 -21.681 1.00 88.69 229 ASP A O 1
ATOM 1727 N N . TYR A 1 230 ? 36.477 8.261 -22.730 1.00 91.62 230 TYR A N 1
ATOM 1728 C CA . TYR A 1 230 ? 35.421 7.529 -23.433 1.00 91.62 230 TYR A CA 1
ATOM 1729 C C . TYR A 1 230 ? 36.031 6.656 -24.534 1.00 91.62 230 TYR A C 1
ATOM 1731 O O . TYR A 1 230 ? 36.817 7.150 -25.348 1.00 91.62 230 TYR A O 1
ATOM 1739 N N . ASP A 1 231 ? 35.663 5.380 -24.582 1.00 89.38 231 ASP A N 1
ATOM 1740 C CA . ASP A 1 231 ? 36.133 4.438 -25.600 1.00 89.38 231 ASP A CA 1
ATOM 1741 C C . ASP A 1 231 ? 35.185 4.333 -26.802 1.00 89.38 231 ASP A C 1
ATOM 1743 O O . ASP A 1 231 ? 35.681 4.085 -27.907 1.00 89.38 231 ASP A O 1
ATOM 1747 N N . PHE A 1 232 ? 33.882 4.601 -26.617 1.00 92.94 232 PHE A N 1
ATOM 1748 C CA . PHE A 1 232 ? 32.844 4.530 -27.654 1.00 92.94 232 PHE A CA 1
ATOM 1749 C C . PHE A 1 232 ? 32.999 3.257 -28.499 1.00 92.94 232 PHE A C 1
ATOM 1751 O O . PHE A 1 232 ? 33.198 3.295 -29.725 1.00 92.94 232 PHE A O 1
ATOM 1758 N N . ASP A 1 233 ? 32.969 2.111 -27.828 1.00 95.81 233 ASP A N 1
ATOM 1759 C CA . ASP A 1 233 ? 33.214 0.802 -28.414 1.00 95.81 233 ASP A CA 1
ATOM 1760 C C . ASP A 1 233 ? 32.057 -0.132 -28.056 1.00 95.81 233 ASP A C 1
ATOM 1762 O O . ASP A 1 233 ? 31.764 -0.366 -26.900 1.00 95.81 233 ASP A O 1
ATOM 1766 N N . PHE A 1 234 ? 31.355 -0.674 -29.052 1.00 97.75 234 PHE A N 1
ATOM 1767 C CA . PHE A 1 234 ? 30.329 -1.689 -28.789 1.00 97.75 234 PHE A CA 1
ATOM 1768 C C . PHE A 1 234 ? 30.917 -3.109 -28.730 1.00 97.75 234 PHE A C 1
ATOM 1770 O O . PHE A 1 234 ? 30.174 -4.071 -28.535 1.00 97.75 234 PHE A O 1
ATOM 1777 N N . THR A 1 235 ? 32.213 -3.293 -29.015 1.00 96.62 235 THR A N 1
ATOM 1778 C CA . THR A 1 235 ? 32.815 -4.633 -29.164 1.00 96.62 235 THR A CA 1
ATOM 1779 C C . THR A 1 235 ? 33.223 -5.290 -27.852 1.00 96.62 235 THR A C 1
ATOM 1781 O O . THR A 1 235 ? 33.396 -6.510 -27.822 1.00 96.62 235 THR A O 1
ATOM 1784 N N . ASP A 1 236 ? 33.356 -4.515 -26.785 1.00 94.25 236 ASP A N 1
ATOM 1785 C CA . ASP A 1 236 ? 33.601 -4.970 -25.415 1.00 94.25 236 ASP A CA 1
ATOM 1786 C C . ASP A 1 236 ? 32.318 -5.075 -24.577 1.00 94.25 236 ASP A C 1
ATOM 1788 O O . ASP A 1 236 ? 32.348 -5.598 -23.463 1.00 94.25 236 ASP A O 1
ATOM 1792 N N . GLU A 1 237 ? 31.182 -4.681 -25.148 1.00 95.94 237 GLU A N 1
ATOM 1793 C CA . GLU A 1 237 ? 29.875 -4.764 -24.515 1.00 95.94 237 GLU A CA 1
ATOM 1794 C C . GLU A 1 237 ? 29.209 -6.129 -24.673 1.00 95.94 237 GLU A C 1
ATOM 1796 O O . GLU A 1 237 ? 29.437 -6.875 -25.631 1.00 95.94 237 GLU A O 1
ATOM 1801 N N . VAL A 1 238 ? 28.325 -6.458 -23.729 1.00 94.19 238 VAL A N 1
ATOM 1802 C CA . VAL A 1 238 ? 27.575 -7.719 -23.742 1.00 94.19 238 VAL A CA 1
ATOM 1803 C C . VAL A 1 238 ? 26.303 -7.563 -24.585 1.00 94.19 238 VAL A C 1
ATOM 1805 O O . VAL A 1 238 ? 25.402 -6.817 -24.196 1.00 94.19 238 VAL A O 1
ATOM 1808 N N . PRO A 1 239 ? 26.151 -8.296 -25.708 1.00 95.62 239 PRO A N 1
ATOM 1809 C CA . PRO A 1 239 ? 24.932 -8.231 -26.503 1.00 95.62 239 PRO A CA 1
ATOM 1810 C C . PRO A 1 239 ? 23.736 -8.841 -25.771 1.00 95.62 239 PRO A C 1
ATOM 1812 O O . PRO A 1 239 ? 23.792 -9.968 -25.275 1.00 95.62 239 PRO A O 1
ATOM 1815 N N . VAL A 1 240 ? 22.618 -8.124 -25.794 1.00 95.69 240 VAL A N 1
ATOM 1816 C CA . VAL A 1 240 ? 21.351 -8.514 -25.183 1.00 95.69 240 VAL A CA 1
ATOM 1817 C C . VAL A 1 240 ? 20.349 -8.865 -26.272 1.00 95.69 240 VAL A C 1
ATOM 1819 O O . VAL A 1 240 ? 19.806 -7.999 -26.957 1.00 95.69 240 VAL A O 1
ATOM 1822 N N . MET A 1 241 ? 20.088 -10.160 -26.430 1.00 95.31 241 MET A N 1
ATOM 1823 C CA . MET A 1 241 ? 19.059 -10.661 -27.340 1.00 95.31 241 MET A CA 1
ATOM 1824 C C . MET A 1 241 ? 17.723 -10.794 -26.606 1.00 95.31 241 MET A C 1
ATOM 1826 O O . MET A 1 241 ? 17.659 -11.383 -25.520 1.00 95.31 241 MET A O 1
ATOM 1830 N N . LEU A 1 242 ? 16.646 -10.283 -27.202 1.00 93.88 242 LEU A N 1
ATOM 1831 C CA . LEU A 1 242 ? 15.301 -10.406 -26.642 1.00 93.88 242 LEU A CA 1
ATOM 1832 C C . LEU A 1 242 ? 14.886 -11.887 -26.558 1.00 93.88 242 LEU A C 1
ATOM 1834 O O . LEU A 1 242 ? 14.939 -12.612 -27.548 1.00 93.88 242 LEU A O 1
ATOM 1838 N N . GLY A 1 243 ? 14.468 -12.345 -25.374 1.00 93.31 243 GLY A N 1
ATOM 1839 C CA . GLY A 1 243 ? 14.109 -13.746 -25.131 1.00 93.31 243 GLY A CA 1
ATOM 1840 C C . GLY A 1 243 ? 15.293 -14.647 -24.763 1.00 93.31 243 GLY A C 1
ATOM 1841 O O . GLY A 1 243 ? 15.110 -15.857 -24.614 1.00 93.31 243 GLY A O 1
ATOM 1842 N N . SER A 1 244 ? 16.495 -14.094 -24.582 1.00 94.06 244 SER A N 1
ATOM 1843 C CA . SER A 1 244 ? 17.686 -14.845 -24.159 1.00 94.06 244 SER A CA 1
ATOM 1844 C C . SER A 1 244 ? 17.653 -15.305 -22.701 1.00 94.06 244 SER A C 1
ATOM 1846 O O . SER A 1 244 ? 18.351 -16.257 -22.358 1.00 94.06 244 SER A O 1
ATOM 1848 N N . GLY A 1 245 ? 16.867 -14.652 -21.839 1.00 94.12 245 GLY A N 1
ATOM 1849 C CA . GLY A 1 245 ? 16.960 -14.844 -20.388 1.00 94.12 245 GLY A CA 1
ATOM 1850 C C . GLY A 1 245 ? 17.844 -13.818 -19.669 1.00 94.12 245 GLY A C 1
ATOM 1851 O O . GLY A 1 245 ? 17.840 -13.785 -18.438 1.00 94.12 245 GLY A O 1
ATOM 1852 N N . HIS A 1 246 ? 18.578 -12.988 -20.415 1.00 93.69 246 HIS A N 1
ATOM 1853 C CA . HIS A 1 246 ? 19.587 -12.057 -19.907 1.00 93.69 246 HIS A CA 1
ATOM 1854 C C . HIS A 1 246 ? 19.333 -10.620 -20.393 1.00 93.69 246 HIS A C 1
ATOM 1856 O O . HIS A 1 246 ? 20.222 -9.963 -20.920 1.00 93.69 246 HIS A O 1
ATOM 1862 N N . GLU A 1 247 ? 18.095 -10.138 -20.251 1.00 96.06 247 GLU A N 1
ATOM 1863 C CA . GLU A 1 247 ? 17.652 -8.834 -20.771 1.00 96.06 247 GLU A CA 1
ATOM 1864 C C . GLU A 1 247 ? 17.953 -7.629 -19.863 1.00 96.06 247 GLU A C 1
ATOM 1866 O O . GLU A 1 247 ? 17.627 -6.494 -20.213 1.00 96.06 247 GLU A O 1
ATOM 1871 N N . THR A 1 248 ? 18.543 -7.852 -18.689 1.00 95.50 248 THR A N 1
ATOM 1872 C CA . THR A 1 248 ? 18.905 -6.781 -17.752 1.00 95.50 248 THR A CA 1
ATOM 1873 C C . THR A 1 248 ? 20.184 -6.084 -18.204 1.00 95.50 248 THR A C 1
ATOM 1875 O O . THR A 1 248 ? 21.220 -6.725 -18.364 1.00 95.50 248 THR A O 1
ATOM 1878 N N . LEU A 1 249 ? 20.109 -4.765 -18.372 1.00 95.88 249 LEU A N 1
ATOM 1879 C CA . LEU A 1 249 ? 21.230 -3.907 -18.732 1.00 95.88 249 LEU A CA 1
ATOM 1880 C C . LEU A 1 249 ? 21.936 -3.475 -17.448 1.00 95.88 249 LEU A C 1
ATOM 1882 O O . LEU A 1 249 ? 21.489 -2.547 -16.770 1.00 95.88 249 LEU A O 1
ATOM 1886 N N . ALA A 1 250 ? 23.001 -4.184 -17.086 1.00 94.44 250 ALA A N 1
ATOM 1887 C CA . ALA A 1 250 ? 23.771 -3.880 -15.892 1.00 94.44 250 ALA A CA 1
ATOM 1888 C C . ALA A 1 250 ? 25.273 -4.066 -16.130 1.00 94.44 250 ALA A C 1
ATOM 1890 O O . ALA A 1 250 ? 25.676 -4.997 -16.826 1.00 94.44 250 ALA A O 1
ATOM 1891 N N . TYR A 1 251 ? 26.081 -3.193 -15.533 1.00 94.44 251 TYR A N 1
ATOM 1892 C CA . TYR A 1 251 ? 27.534 -3.164 -15.669 1.00 94.44 251 TYR A CA 1
ATOM 1893 C C . TYR A 1 251 ? 28.202 -3.277 -14.297 1.00 94.44 251 TYR A C 1
ATOM 1895 O O . TYR A 1 251 ? 27.821 -2.585 -13.354 1.00 94.44 251 TYR A O 1
ATOM 1903 N N . ASP A 1 252 ? 29.155 -4.200 -14.201 1.00 92.81 252 ASP A N 1
ATOM 1904 C CA . ASP A 1 252 ? 30.001 -4.469 -13.036 1.00 92.81 252 ASP A CA 1
ATOM 1905 C C . ASP A 1 252 ? 31.350 -3.791 -13.297 1.00 92.81 252 ASP A C 1
ATOM 1907 O O . ASP A 1 252 ? 32.145 -4.254 -14.119 1.00 92.81 252 ASP A O 1
ATOM 1911 N N . ALA A 1 253 ? 31.538 -2.620 -12.693 1.00 90.44 253 ALA A N 1
ATOM 1912 C CA . ALA A 1 253 ? 32.642 -1.728 -13.010 1.00 90.44 253 ALA A CA 1
ATOM 1913 C C . ALA A 1 253 ? 33.930 -2.116 -12.276 1.00 90.44 253 ALA A C 1
ATOM 1915 O O . ALA A 1 253 ? 35.022 -1.799 -12.762 1.00 90.44 253 ALA A O 1
ATOM 1916 N N . ASP A 1 254 ? 33.824 -2.769 -11.116 1.00 89.00 254 ASP A N 1
ATOM 1917 C CA . ASP A 1 254 ? 34.969 -3.196 -10.307 1.00 89.00 254 ASP A CA 1
ATOM 1918 C C . ASP A 1 254 ? 35.305 -4.698 -10.431 1.00 89.00 254 ASP A C 1
ATOM 1920 O O . ASP A 1 254 ? 36.408 -5.118 -10.056 1.00 89.00 254 ASP A O 1
ATOM 1924 N N . GLY A 1 255 ? 34.432 -5.479 -11.072 1.00 88.44 255 GLY A N 1
ATOM 1925 C CA . GLY A 1 255 ? 34.629 -6.890 -11.391 1.00 88.44 255 GLY A CA 1
ATOM 1926 C C . GLY A 1 255 ? 34.428 -7.819 -10.195 1.00 88.44 255 GLY A C 1
ATOM 1927 O O . GLY A 1 255 ? 35.016 -8.911 -10.177 1.00 88.44 255 GLY A O 1
ATOM 1928 N N . ASP A 1 256 ? 33.668 -7.397 -9.182 1.00 87.25 256 ASP A N 1
ATOM 1929 C CA . ASP A 1 256 ? 33.408 -8.179 -7.971 1.00 87.25 256 ASP A CA 1
ATOM 1930 C C . ASP A 1 256 ? 32.265 -9.207 -8.119 1.00 87.25 256 ASP A C 1
ATOM 1932 O O . ASP A 1 256 ? 32.094 -10.083 -7.260 1.00 87.25 256 ASP A O 1
ATOM 1936 N N . GLY A 1 257 ? 31.547 -9.181 -9.247 1.00 86.00 257 GLY A N 1
ATOM 1937 C CA . GLY A 1 257 ? 30.421 -10.056 -9.566 1.00 86.00 257 GLY A CA 1
ATOM 1938 C C . GLY A 1 257 ? 29.043 -9.474 -9.227 1.00 86.00 257 GLY A C 1
ATOM 1939 O O . GLY A 1 257 ? 28.031 -10.113 -9.547 1.00 86.00 257 GLY A O 1
ATOM 1940 N N . MET A 1 258 ? 28.976 -8.290 -8.617 1.00 88.69 258 MET A N 1
ATOM 1941 C CA . MET A 1 258 ? 27.763 -7.513 -8.368 1.00 88.69 258 MET A CA 1
ATOM 1942 C C . MET A 1 258 ? 27.740 -6.293 -9.298 1.00 88.69 258 MET A C 1
ATOM 1944 O O . MET A 1 258 ? 28.689 -5.527 -9.331 1.00 88.69 258 MET A O 1
ATOM 1948 N N . PRO A 1 259 ? 26.664 -6.052 -10.068 1.00 91.62 259 PRO A N 1
ATOM 1949 C CA . PRO A 1 259 ? 26.641 -4.882 -10.940 1.00 91.62 259 PRO A CA 1
ATOM 1950 C C . PRO A 1 259 ? 26.584 -3.572 -10.151 1.00 91.62 259 PRO A C 1
ATOM 1952 O O . PRO A 1 259 ? 25.755 -3.449 -9.257 1.00 91.62 259 PRO A O 1
ATOM 1955 N N . ASP A 1 260 ? 27.341 -2.562 -10.567 1.00 91.00 260 ASP A N 1
ATOM 1956 C CA . ASP A 1 260 ? 27.365 -1.222 -9.957 1.00 91.00 260 ASP A CA 1
ATOM 1957 C C . ASP A 1 260 ? 26.437 -0.228 -10.655 1.00 91.00 260 ASP A C 1
ATOM 1959 O O . ASP A 1 260 ? 26.047 0.806 -10.104 1.00 91.00 260 ASP A O 1
ATOM 1963 N N . TYR A 1 261 ? 26.102 -0.524 -11.908 1.00 93.50 261 TYR A N 1
ATOM 1964 C CA . TYR A 1 261 ? 25.368 0.375 -12.777 1.00 93.50 261 TYR A CA 1
ATOM 1965 C C . TYR A 1 261 ? 24.227 -0.371 -13.452 1.00 93.50 261 TYR A C 1
ATOM 1967 O O . TYR A 1 261 ? 24.458 -1.197 -14.329 1.00 93.50 261 TYR A O 1
ATOM 1975 N N . SER A 1 262 ? 22.992 -0.092 -13.034 1.00 94.06 262 SER A N 1
ATOM 1976 C CA . SER A 1 262 ? 21.776 -0.642 -13.642 1.00 94.06 262 SER A CA 1
ATOM 1977 C C . SER A 1 262 ? 21.089 0.403 -14.511 1.00 94.06 262 SER A C 1
ATOM 1979 O O . SER A 1 262 ? 20.901 1.543 -14.085 1.00 94.06 262 SER A O 1
ATOM 1981 N N . VAL A 1 263 ? 20.685 0.010 -15.718 1.00 94.88 263 VAL A N 1
ATOM 1982 C CA . VAL A 1 263 ? 19.973 0.863 -16.687 1.00 94.88 263 VAL A CA 1
ATOM 1983 C C . VAL A 1 263 ? 18.566 0.318 -16.977 1.00 94.88 263 VAL A C 1
ATOM 1985 O O . VAL A 1 263 ? 17.825 0.879 -17.776 1.00 94.88 263 VAL A O 1
ATOM 1988 N N . GLY A 1 264 ? 18.151 -0.750 -16.294 1.00 95.25 264 GLY A N 1
ATOM 1989 C CA . GLY A 1 264 ? 16.834 -1.366 -16.449 1.00 95.25 264 GLY A CA 1
ATOM 1990 C C . GLY A 1 264 ? 16.855 -2.657 -17.263 1.00 95.25 264 GLY A C 1
ATOM 1991 O O . GLY A 1 264 ? 17.898 -3.255 -17.509 1.00 95.25 264 GLY A O 1
ATOM 1992 N N . THR A 1 265 ? 15.674 -3.141 -17.640 1.00 97.38 265 THR A N 1
ATOM 1993 C CA . THR A 1 265 ? 15.503 -4.438 -18.315 1.00 97.38 265 THR A CA 1
ATOM 1994 C C . THR A 1 265 ? 14.755 -4.280 -19.628 1.00 97.38 265 THR A C 1
ATOM 1996 O O . THR A 1 265 ? 13.655 -3.729 -19.668 1.00 97.38 265 THR A O 1
ATOM 1999 N N . VAL A 1 266 ? 15.341 -4.782 -20.711 1.00 97.31 266 VAL A N 1
ATOM 2000 C CA . VAL A 1 266 ? 14.753 -4.743 -22.054 1.00 97.31 266 VAL A CA 1
ATOM 2001 C C . VAL A 1 266 ? 13.544 -5.673 -22.141 1.00 97.31 266 VAL A C 1
ATOM 2003 O O . VAL A 1 266 ? 13.506 -6.748 -21.544 1.00 97.31 266 VAL A O 1
ATOM 2006 N N . GLY A 1 267 ? 12.557 -5.280 -22.941 1.00 96.00 267 GLY A N 1
ATOM 2007 C CA . GLY A 1 267 ? 11.440 -6.135 -23.327 1.00 96.00 267 GLY A CA 1
ATOM 2008 C C . GLY A 1 267 ? 10.094 -5.713 -22.737 1.00 96.00 267 GLY A C 1
ATOM 2009 O O . GLY A 1 267 ? 9.176 -6.532 -22.654 1.00 96.00 267 GLY A O 1
ATOM 2010 N N . ALA A 1 268 ? 9.963 -4.456 -22.313 1.00 97.25 268 ALA A N 1
ATOM 2011 C CA . ALA A 1 268 ? 8.698 -3.923 -21.825 1.00 97.25 268 ALA A CA 1
ATOM 2012 C C . ALA A 1 268 ? 7.737 -3.629 -22.979 1.00 97.25 268 ALA A C 1
ATOM 2014 O O . ALA A 1 268 ? 8.115 -2.998 -23.961 1.00 97.25 268 ALA A O 1
ATOM 2015 N N . HIS A 1 269 ? 6.473 -4.035 -22.847 1.00 96.69 269 HIS A N 1
ATOM 2016 C CA . HIS A 1 269 ? 5.425 -3.379 -23.626 1.00 96.69 269 HIS A CA 1
ATOM 2017 C C . HIS A 1 269 ? 5.256 -1.962 -23.090 1.00 96.69 269 HIS A C 1
ATOM 2019 O O . HIS A 1 269 ? 5.367 -1.764 -21.882 1.00 96.69 269 HIS A O 1
ATOM 2025 N N . VAL A 1 270 ? 4.944 -0.999 -23.950 1.00 95.50 270 VAL A N 1
ATOM 2026 C CA . VAL A 1 270 ? 4.788 0.399 -23.526 1.00 95.50 270 VAL A CA 1
ATOM 2027 C C . VAL A 1 270 ? 3.479 0.963 -24.057 1.00 95.50 270 VAL A C 1
ATOM 2029 O O . VAL A 1 270 ? 3.173 0.790 -25.234 1.00 95.50 270 VAL A O 1
ATOM 2032 N N . ILE A 1 271 ? 2.682 1.622 -23.220 1.00 92.00 271 ILE A N 1
ATOM 2033 C CA . ILE A 1 271 ? 1.516 2.372 -23.700 1.00 92.00 271 ILE A CA 1
ATOM 2034 C C . ILE A 1 271 ? 2.024 3.677 -24.317 1.00 92.00 271 ILE A C 1
ATOM 2036 O O . ILE A 1 271 ? 2.625 4.493 -23.632 1.00 92.00 271 ILE A O 1
ATOM 2040 N N . ASP A 1 272 ? 1.785 3.889 -25.613 1.00 89.81 272 ASP A N 1
ATOM 2041 C CA . ASP A 1 272 ? 2.161 5.126 -26.315 1.00 89.81 272 ASP A CA 1
ATOM 2042 C C . ASP A 1 272 ? 1.172 6.253 -25.980 1.00 89.81 272 ASP A C 1
ATOM 2044 O O . ASP A 1 272 ? 0.317 6.624 -26.791 1.00 89.81 272 ASP A O 1
ATOM 2048 N N . VAL A 1 273 ? 1.259 6.758 -24.745 1.00 88.12 273 VAL A N 1
ATOM 2049 C CA . VAL A 1 273 ? 0.361 7.785 -24.195 1.00 88.12 273 VAL A CA 1
ATOM 2050 C C . VAL A 1 273 ? 0.407 9.066 -25.025 1.00 88.12 273 VAL A C 1
ATOM 2052 O O . VAL A 1 273 ? -0.625 9.699 -25.215 1.00 88.12 273 VAL A O 1
ATOM 2055 N N . TYR A 1 274 ? 1.565 9.436 -25.573 1.00 87.75 274 TYR A N 1
ATOM 2056 C CA . TYR A 1 274 ? 1.746 10.700 -26.299 1.00 87.75 274 TYR A CA 1
ATOM 2057 C C . TYR A 1 274 ? 1.635 10.567 -27.825 1.00 87.75 274 TYR A C 1
ATOM 2059 O O . TYR A 1 274 ? 1.822 11.552 -28.543 1.00 87.75 274 TYR A O 1
ATOM 2067 N N . GLY A 1 275 ? 1.331 9.371 -28.341 1.00 86.81 275 GLY A N 1
ATOM 2068 C CA . GLY A 1 275 ? 1.176 9.121 -29.776 1.00 86.81 275 GLY A CA 1
ATOM 2069 C C . GLY A 1 275 ? 2.464 9.317 -30.582 1.00 86.81 275 GLY A C 1
ATOM 2070 O O . GLY A 1 275 ? 2.398 9.674 -31.767 1.00 86.81 275 GLY A O 1
ATOM 2071 N N . VAL A 1 276 ? 3.623 9.100 -29.955 1.00 86.81 276 VAL A N 1
ATOM 2072 C CA . VAL A 1 276 ? 4.949 9.279 -30.560 1.00 86.81 276 VAL A CA 1
ATOM 2073 C C . VAL A 1 276 ? 5.111 8.391 -31.787 1.00 86.81 276 VAL A C 1
ATOM 2075 O O . VAL A 1 276 ? 5.508 8.875 -32.848 1.00 86.81 276 VAL A O 1
ATOM 2078 N N . MET A 1 277 ? 4.666 7.137 -31.716 1.00 85.81 277 MET A N 1
ATOM 2079 C CA . MET A 1 277 ? 4.809 6.184 -32.823 1.00 85.81 277 MET A CA 1
ATOM 2080 C C . MET A 1 277 ? 3.813 6.423 -33.965 1.00 85.81 277 MET A C 1
ATOM 2082 O O . MET A 1 277 ? 3.844 5.730 -34.981 1.00 85.81 277 MET A O 1
ATOM 2086 N N . ARG A 1 278 ? 2.903 7.400 -33.837 1.00 76.25 278 ARG A N 1
ATOM 2087 C CA . ARG A 1 278 ? 1.978 7.803 -34.912 1.00 76.25 278 ARG A CA 1
ATOM 2088 C C . ARG A 1 278 ? 2.477 8.997 -35.730 1.00 76.25 278 ARG A C 1
ATOM 2090 O O . ARG A 1 278 ? 1.799 9.375 -36.683 1.00 76.25 278 ARG A O 1
ATOM 2097 N N . GLY A 1 279 ? 3.600 9.618 -35.358 1.00 70.56 279 GLY A N 1
ATOM 2098 C CA . GLY A 1 279 ? 4.056 10.875 -35.968 1.00 70.56 279 GLY A CA 1
ATOM 2099 C C . GLY A 1 279 ? 3.159 12.080 -35.647 1.00 70.56 279 GLY A C 1
ATOM 2100 O O . GLY A 1 279 ? 3.281 13.124 -36.281 1.00 70.56 279 GLY A O 1
ATOM 2101 N N . ASN A 1 280 ? 2.267 11.938 -34.659 1.00 65.44 280 ASN A N 1
ATOM 2102 C CA . ASN A 1 280 ? 1.345 12.968 -34.180 1.00 65.44 280 ASN A CA 1
ATOM 2103 C C . ASN A 1 280 ? 1.623 13.290 -32.702 1.00 65.44 280 ASN A C 1
ATOM 2105 O O . ASN A 1 280 ? 0.682 13.490 -31.940 1.00 65.44 280 ASN A O 1
ATOM 2109 N N . ALA A 1 281 ? 2.894 13.307 -32.290 1.00 73.12 281 ALA A N 1
ATOM 2110 C CA . ALA A 1 281 ? 3.273 13.663 -30.928 1.00 73.12 281 ALA A CA 1
ATOM 2111 C C . ALA A 1 281 ? 2.775 15.082 -30.608 1.00 73.12 281 ALA A C 1
ATOM 2113 O O . ALA A 1 281 ? 3.285 16.069 -31.139 1.00 73.12 281 ALA A O 1
ATOM 2114 N N . THR A 1 282 ? 1.731 15.181 -29.786 1.00 67.44 282 THR A N 1
ATOM 2115 C CA . THR A 1 282 ? 1.029 16.446 -29.516 1.00 67.44 282 THR A CA 1
ATOM 2116 C C . THR A 1 282 ? 1.467 17.117 -28.220 1.00 67.44 282 THR A C 1
ATOM 2118 O O . THR A 1 282 ? 0.979 18.203 -27.925 1.00 67.44 282 THR A O 1
ATOM 2121 N N . GLY A 1 283 ? 2.336 16.474 -27.431 1.00 74.69 283 GLY A N 1
ATOM 2122 C CA . GLY A 1 283 ? 2.686 16.893 -26.064 1.00 74.69 283 GLY A CA 1
ATOM 2123 C C . GLY A 1 283 ? 1.569 16.655 -25.037 1.00 74.69 283 GLY A C 1
ATOM 2124 O O . GLY A 1 283 ? 1.827 16.637 -23.842 1.00 74.69 283 GLY A O 1
ATOM 2125 N N . GLU A 1 284 ? 0.348 16.406 -25.503 1.00 81.31 284 GLU A N 1
ATOM 2126 C CA . GLU A 1 284 ? -0.822 16.056 -24.700 1.00 81.31 284 GLU A CA 1
ATOM 2127 C C . GLU A 1 284 ? -1.094 14.545 -24.759 1.00 81.31 284 GLU A C 1
ATOM 2129 O O . GLU A 1 284 ? -0.884 13.946 -25.823 1.00 81.31 284 GLU A O 1
ATOM 2134 N N . PRO A 1 285 ? -1.607 13.930 -23.676 1.00 82.38 285 PRO A N 1
ATOM 2135 C CA . PRO A 1 285 ? -2.028 12.536 -23.689 1.00 82.38 285 PRO A CA 1
ATOM 2136 C C . PRO A 1 285 ? -3.112 12.249 -24.734 1.00 82.38 285 PRO A C 1
ATOM 2138 O O . PRO A 1 285 ? -4.082 12.998 -24.892 1.00 82.38 285 PRO A O 1
ATOM 2141 N N . ALA A 1 286 ? -2.971 11.126 -25.428 1.00 79.12 286 ALA A N 1
ATOM 2142 C CA . ALA A 1 286 ? -3.945 10.630 -26.380 1.00 79.12 286 ALA A CA 1
ATOM 2143 C C . ALA A 1 286 ? -5.238 10.206 -25.669 1.00 79.12 286 ALA A C 1
ATOM 2145 O O . ALA A 1 286 ? -5.240 9.721 -24.537 1.00 79.12 286 ALA A O 1
ATOM 2146 N N . ALA A 1 287 ? -6.369 10.347 -26.361 1.00 76.00 287 ALA A N 1
ATOM 2147 C CA . ALA A 1 287 ? -7.625 9.792 -25.876 1.00 76.00 287 ALA A CA 1
ATOM 2148 C C . ALA A 1 287 ? -7.528 8.259 -25.770 1.00 76.00 287 ALA A C 1
ATOM 2150 O O . ALA A 1 287 ? -6.851 7.627 -26.579 1.00 76.00 287 ALA A O 1
ATOM 2151 N N . ALA A 1 288 ? -8.286 7.643 -24.855 1.00 73.06 288 ALA A N 1
ATOM 2152 C CA . ALA A 1 288 ? -8.300 6.183 -24.675 1.00 73.06 288 ALA A CA 1
ATOM 2153 C C . ALA A 1 288 ? -8.547 5.406 -25.985 1.00 73.06 288 ALA A C 1
ATOM 2155 O O . ALA A 1 288 ? -7.961 4.351 -26.210 1.00 73.06 288 ALA A O 1
ATOM 2156 N N . ALA A 1 289 ? -9.359 5.971 -26.890 1.00 72.19 289 ALA A N 1
ATOM 2157 C CA . ALA A 1 289 ? -9.643 5.406 -28.210 1.00 72.19 289 ALA A CA 1
ATOM 2158 C C . ALA A 1 289 ? -8.393 5.258 -29.112 1.00 72.19 289 ALA A C 1
ATOM 2160 O O . ALA A 1 289 ? -8.386 4.463 -30.055 1.00 72.19 289 ALA A O 1
ATOM 2161 N N . ASP A 1 290 ? -7.355 6.047 -28.839 1.00 76.62 290 ASP A N 1
ATOM 2162 C CA . ASP A 1 290 ? -6.136 6.166 -29.631 1.00 76.62 290 ASP A CA 1
ATOM 2163 C C . ASP A 1 290 ? -4.900 5.545 -28.967 1.00 76.62 290 ASP A C 1
ATOM 2165 O O . ASP A 1 290 ? -3.877 5.389 -29.646 1.00 76.62 290 ASP A O 1
ATOM 2169 N N . LEU A 1 291 ? -4.995 5.130 -27.701 1.00 80.50 291 LEU A N 1
ATOM 2170 C CA . LEU A 1 291 ? -3.902 4.461 -26.999 1.00 80.50 291 LEU A CA 1
ATOM 2171 C C . LEU A 1 291 ? -3.508 3.162 -27.710 1.00 80.50 291 LEU A C 1
ATOM 2173 O O . LEU A 1 291 ? -4.349 2.383 -28.170 1.00 80.50 291 LEU A O 1
ATOM 2177 N N . ARG A 1 292 ? -2.199 2.925 -27.808 1.00 84.94 292 ARG A N 1
ATOM 2178 C CA . ARG A 1 292 ? -1.622 1.691 -28.350 1.00 84.94 292 ARG A CA 1
ATOM 2179 C C . ARG A 1 292 ? -0.655 1.102 -27.345 1.00 84.94 292 ARG A C 1
ATOM 2181 O O . ARG A 1 292 ? 0.167 1.820 -26.796 1.00 84.94 292 ARG A O 1
ATOM 2188 N N . VAL A 1 293 ? -0.731 -0.211 -27.168 1.00 91.12 293 VAL A N 1
ATOM 2189 C CA . VAL A 1 293 ? 0.282 -0.974 -26.440 1.00 91.12 293 VAL A CA 1
ATOM 2190 C C . VAL A 1 293 ? 1.340 -1.394 -27.457 1.00 91.12 293 VAL A C 1
ATOM 2192 O O . VAL A 1 293 ? 1.076 -2.230 -28.322 1.00 91.12 293 VAL A O 1
ATOM 2195 N N . LEU A 1 294 ? 2.509 -0.767 -27.392 1.00 93.44 294 LEU A N 1
ATOM 2196 C CA . LEU A 1 294 ? 3.667 -1.093 -28.210 1.00 93.44 294 LEU A CA 1
ATOM 2197 C C . LEU A 1 294 ? 4.230 -2.467 -27.809 1.00 93.44 294 LEU A C 1
ATOM 2199 O O . LEU A 1 294 ? 4.203 -2.815 -26.623 1.00 93.44 294 LEU A O 1
ATOM 2203 N N . PRO A 1 295 ? 4.729 -3.263 -28.774 1.00 94.69 295 PRO A N 1
ATOM 2204 C CA . PRO A 1 295 ? 5.427 -4.506 -28.474 1.00 94.69 295 PRO A CA 1
ATOM 2205 C C . PRO A 1 295 ? 6.750 -4.237 -27.730 1.00 94.69 295 PRO A C 1
ATOM 2207 O O . PRO A 1 295 ? 7.244 -3.110 -27.757 1.00 94.69 295 PRO A O 1
ATOM 2210 N N . PRO A 1 296 ? 7.372 -5.278 -27.142 1.00 95.56 296 PRO A N 1
ATOM 2211 C CA . PRO A 1 296 ? 8.685 -5.190 -26.494 1.00 95.56 296 PRO A CA 1
ATOM 2212 C C . PRO A 1 296 ? 9.771 -4.571 -27.377 1.00 95.56 296 PRO A C 1
ATOM 2214 O O . PRO A 1 296 ? 10.678 -3.901 -26.893 1.00 95.56 296 PRO A O 1
ATOM 2217 N N . MET A 1 297 ? 9.680 -4.831 -28.679 1.00 95.62 297 MET A N 1
ATOM 2218 C CA . MET A 1 297 ? 10.594 -4.349 -29.699 1.00 95.62 297 MET A CA 1
ATOM 2219 C C . MET A 1 297 ? 9.855 -4.294 -31.033 1.00 95.62 297 MET A C 1
ATOM 2221 O O . MET A 1 297 ? 9.073 -5.198 -31.349 1.00 95.62 297 MET A O 1
ATOM 2225 N N . ASP A 1 298 ? 10.090 -3.240 -31.808 1.00 95.81 298 ASP A N 1
ATOM 2226 C CA . ASP A 1 298 ? 9.638 -3.181 -33.194 1.00 95.81 298 ASP A CA 1
ATOM 2227 C C . ASP A 1 298 ? 10.454 -4.167 -34.049 1.00 95.81 298 ASP A C 1
ATOM 2229 O O . ASP A 1 298 ? 11.683 -4.081 -34.043 1.00 95.81 298 ASP A O 1
ATOM 2233 N N . PRO A 1 299 ? 9.829 -5.072 -34.828 1.00 94.50 299 PRO A N 1
ATOM 2234 C CA . PRO A 1 299 ? 10.569 -5.981 -35.704 1.00 94.50 299 PRO A CA 1
ATOM 2235 C C . PRO A 1 299 ? 11.458 -5.252 -36.718 1.00 94.50 299 PRO A C 1
ATOM 2237 O O . PRO A 1 299 ? 12.510 -5.761 -37.090 1.00 94.50 299 PRO A O 1
ATOM 2240 N N . GLY A 1 300 ? 11.055 -4.056 -37.157 1.00 95.62 300 GLY A N 1
ATOM 2241 C CA . GLY A 1 300 ? 11.855 -3.203 -38.030 1.00 95.62 300 GLY A CA 1
ATOM 2242 C C . GLY A 1 300 ? 13.029 -2.526 -37.323 1.00 95.62 300 GLY A C 1
ATOM 2243 O O . GLY A 1 300 ? 13.881 -1.976 -38.019 1.00 95.62 300 GLY A O 1
ATOM 2244 N N . GLY A 1 301 ? 13.103 -2.594 -35.991 1.00 94.50 301 GLY A N 1
ATOM 2245 C CA . GLY A 1 301 ? 14.133 -2.015 -35.138 1.00 94.50 301 GLY A CA 1
ATOM 2246 C C . GLY A 1 301 ? 13.975 -0.518 -34.881 1.00 94.50 301 GLY A C 1
ATOM 2247 O O . GLY A 1 301 ? 14.948 0.108 -34.481 1.00 94.50 301 GLY A O 1
ATOM 2248 N N . GLU A 1 302 ? 12.818 0.095 -35.148 1.00 94.69 302 GLU A N 1
ATOM 2249 C CA . GLU A 1 302 ? 12.620 1.549 -34.961 1.00 94.69 302 GLU A CA 1
ATOM 2250 C C . GLU A 1 302 ? 12.600 1.991 -33.496 1.00 94.69 302 GLU A C 1
ATOM 2252 O O . GLU A 1 302 ? 12.988 3.122 -33.193 1.00 94.69 302 GLU A O 1
ATOM 2257 N N . PHE A 1 303 ? 12.183 1.099 -32.601 1.00 96.38 303 PHE A N 1
ATOM 2258 C CA . PHE A 1 303 ? 12.193 1.319 -31.163 1.00 96.38 303 PHE A CA 1
ATOM 2259 C C . PHE A 1 303 ? 12.237 -0.004 -30.393 1.00 96.38 303 PHE A C 1
ATOM 2261 O O . PHE A 1 303 ? 11.933 -1.077 -30.928 1.00 96.38 303 PHE A O 1
ATOM 2268 N N . PHE A 1 304 ? 12.530 0.091 -29.100 1.00 97.62 304 PHE A N 1
ATOM 2269 C CA . PHE A 1 304 ? 12.283 -0.972 -28.128 1.00 97.62 304 PHE A CA 1
ATOM 2270 C C . PHE A 1 304 ? 11.829 -0.395 -26.784 1.00 97.62 304 PHE A C 1
ATOM 2272 O O . PHE A 1 304 ? 11.986 0.800 -26.525 1.00 97.62 304 PHE A O 1
ATOM 2279 N N . GLY A 1 305 ? 11.223 -1.245 -25.955 1.00 97.62 305 GLY A N 1
ATOM 2280 C CA . GLY A 1 305 ? 10.743 -0.891 -24.625 1.00 97.62 305 GLY A CA 1
ATOM 2281 C C . GLY A 1 305 ? 11.676 -1.370 -23.512 1.00 97.62 305 GLY A C 1
ATOM 2282 O O . GLY A 1 305 ? 12.155 -2.509 -23.542 1.00 97.62 305 GLY A O 1
ATOM 2283 N N . ILE A 1 306 ? 11.888 -0.532 -22.499 1.00 97.12 306 ILE A N 1
ATOM 2284 C CA . ILE A 1 306 ? 12.690 -0.828 -21.306 1.00 97.12 306 ILE A CA 1
ATOM 2285 C C . ILE A 1 306 ? 11.875 -0.618 -20.021 1.00 97.12 306 ILE A C 1
ATOM 2287 O O . ILE A 1 306 ? 11.082 0.312 -19.915 1.00 97.12 306 ILE A O 1
ATOM 2291 N N . MET A 1 307 ? 12.049 -1.503 -19.039 1.00 97.25 307 MET A N 1
ATOM 2292 C CA . MET A 1 307 ? 11.487 -1.379 -17.691 1.00 97.25 307 MET A CA 1
ATOM 2293 C C . MET A 1 307 ? 12.543 -0.818 -16.742 1.00 97.25 307 MET A C 1
ATOM 2295 O O . MET A 1 307 ? 13.642 -1.368 -16.654 1.00 97.25 307 MET A O 1
ATOM 2299 N N . VAL A 1 308 ? 12.199 0.250 -16.020 1.00 92.50 308 VAL A N 1
ATOM 2300 C CA . VAL A 1 308 ? 13.120 0.986 -15.142 1.00 92.50 308 VAL A CA 1
ATOM 2301 C C . VAL A 1 308 ? 12.398 1.405 -13.869 1.00 92.50 308 VAL A C 1
ATOM 2303 O O . VAL A 1 308 ? 11.266 1.896 -13.920 1.00 92.50 308 VAL A O 1
ATOM 2306 N N . ASP A 1 309 ? 13.084 1.275 -12.737 1.00 92.56 309 ASP A N 1
ATOM 2307 C CA . ASP A 1 309 ? 12.637 1.784 -11.444 1.00 92.56 309 ASP A CA 1
ATOM 2308 C C . ASP A 1 309 ? 13.655 2.771 -10.868 1.00 92.56 309 ASP A C 1
ATOM 2310 O O . ASP A 1 309 ? 14.549 2.403 -10.112 1.00 92.56 309 ASP A O 1
ATOM 2314 N N . SER A 1 310 ? 13.518 4.046 -11.224 1.00 83.19 310 SER A N 1
ATOM 2315 C CA . SER A 1 310 ? 14.381 5.114 -10.710 1.00 83.19 310 SER A CA 1
ATOM 2316 C C . SER A 1 310 ? 14.080 5.501 -9.256 1.00 83.19 310 SER A C 1
ATOM 2318 O O . SER A 1 310 ? 14.880 6.201 -8.640 1.00 83.19 310 SER A O 1
ATOM 2320 N N . VAL A 1 311 ? 12.946 5.054 -8.700 1.00 87.06 311 VAL A N 1
ATOM 2321 C CA . VAL A 1 311 ? 12.496 5.390 -7.337 1.00 87.06 311 VAL A CA 1
ATOM 2322 C C . VAL A 1 311 ? 12.838 4.277 -6.338 1.00 87.06 311 VAL A C 1
ATOM 2324 O O . VAL A 1 311 ? 13.103 4.556 -5.172 1.00 87.06 311 VAL A O 1
ATOM 2327 N N . GLY A 1 312 ? 12.836 3.014 -6.771 1.00 91.31 312 GLY A N 1
ATOM 2328 C CA . GLY A 1 312 ? 13.169 1.842 -5.950 1.00 91.31 312 GLY A CA 1
ATOM 2329 C C . GLY A 1 312 ? 12.002 1.278 -5.125 1.00 91.31 312 GLY A C 1
ATOM 2330 O O . GLY A 1 312 ? 12.143 0.221 -4.497 1.00 91.31 312 GLY A O 1
ATOM 2331 N N . HIS A 1 313 ? 10.845 1.951 -5.110 1.00 94.38 313 HIS A N 1
ATOM 2332 C CA . HIS A 1 313 ? 9.671 1.535 -4.335 1.00 94.38 313 HIS A CA 1
ATOM 2333 C C . HIS A 1 313 ? 9.054 0.237 -4.887 1.00 94.38 313 HIS A C 1
ATOM 2335 O O . HIS A 1 313 ? 8.785 -0.705 -4.130 1.00 94.38 313 HIS A O 1
ATOM 2341 N N . GLY A 1 314 ? 8.903 0.134 -6.209 1.00 96.50 314 GLY A N 1
ATOM 2342 C CA . GLY A 1 314 ? 8.425 -1.083 -6.857 1.00 96.50 314 GLY A CA 1
ATOM 2343 C C . GLY A 1 314 ? 9.423 -2.243 -6.781 1.00 96.50 314 GLY A C 1
ATOM 2344 O O . GLY A 1 314 ? 9.012 -3.378 -6.531 1.00 96.50 314 GLY A O 1
ATOM 2345 N N . THR A 1 315 ? 10.729 -1.973 -6.852 1.00 97.38 315 THR A N 1
ATOM 2346 C CA . THR A 1 315 ? 11.794 -2.970 -6.618 1.00 97.38 315 THR A CA 1
ATOM 2347 C C . THR A 1 315 ? 11.715 -3.554 -5.209 1.00 97.38 315 THR A C 1
ATOM 2349 O O . THR A 1 315 ? 11.708 -4.773 -5.040 1.00 97.38 315 THR A O 1
ATOM 2352 N N . SER A 1 316 ? 11.546 -2.703 -4.196 1.00 96.94 316 SER A N 1
ATOM 2353 C CA . SER A 1 316 ? 11.378 -3.121 -2.796 1.00 96.94 316 SER A CA 1
ATOM 2354 C C . SER A 1 316 ? 10.099 -3.946 -2.582 1.00 96.94 316 SER A C 1
ATOM 2356 O O . SER A 1 316 ? 10.087 -4.943 -1.848 1.00 96.94 316 SER A O 1
ATOM 2358 N N . SER A 1 317 ? 9.017 -3.575 -3.275 1.00 97.81 317 SER A N 1
ATOM 2359 C CA . SER A 1 317 ? 7.762 -4.333 -3.284 1.00 97.81 317 SER A CA 1
ATOM 2360 C C . SER A 1 317 ? 7.930 -5.709 -3.937 1.00 97.81 317 SER A C 1
ATOM 2362 O O . SER A 1 317 ? 7.477 -6.708 -3.377 1.00 97.81 317 SER A O 1
ATOM 2364 N N . ALA A 1 318 ? 8.627 -5.795 -5.074 1.00 98.44 318 ALA A N 1
ATOM 2365 C CA . ALA A 1 318 ? 8.945 -7.057 -5.742 1.00 98.44 318 ALA A CA 1
ATOM 2366 C C . ALA A 1 318 ? 9.834 -7.957 -4.870 1.00 98.44 318 ALA A C 1
ATOM 2368 O O . ALA A 1 318 ? 9.551 -9.146 -4.732 1.00 98.44 318 ALA A O 1
ATOM 2369 N N . ALA A 1 319 ? 10.848 -7.388 -4.212 1.00 97.81 319 ALA A N 1
ATOM 2370 C CA . ALA A 1 319 ? 11.752 -8.102 -3.310 1.00 97.81 319 ALA A CA 1
ATOM 2371 C C . ALA A 1 319 ? 11.029 -8.692 -2.094 1.00 97.81 319 ALA A C 1
ATOM 2373 O O . ALA A 1 319 ? 11.285 -9.838 -1.719 1.00 97.81 319 ALA A O 1
ATOM 2374 N N . THR A 1 320 ? 10.062 -7.955 -1.536 1.00 97.50 320 THR A N 1
ATOM 2375 C CA . THR A 1 320 ? 9.193 -8.451 -0.455 1.00 97.50 320 THR A CA 1
ATOM 2376 C C . THR A 1 320 ? 8.436 -9.718 -0.873 1.00 97.50 320 THR A C 1
ATOM 2378 O O . THR A 1 320 ? 8.211 -10.602 -0.044 1.00 97.50 320 THR A O 1
ATOM 2381 N N . VAL A 1 321 ? 8.063 -9.838 -2.153 1.00 98.44 321 VAL A N 1
ATOM 2382 C CA . VAL A 1 321 ? 7.421 -11.041 -2.700 1.00 98.44 321 VAL A CA 1
ATOM 2383 C C . VAL A 1 321 ? 8.454 -12.117 -3.014 1.00 98.44 321 VAL A C 1
ATOM 2385 O O . VAL A 1 321 ? 8.388 -13.182 -2.420 1.00 98.44 321 VAL A O 1
ATOM 2388 N N . ALA A 1 322 ? 9.381 -11.871 -3.938 1.00 98.00 322 ALA A N 1
ATOM 2389 C CA . ALA A 1 322 ? 10.055 -12.940 -4.676 1.00 98.00 322 ALA A CA 1
ATOM 2390 C C . ALA A 1 322 ? 11.573 -13.006 -4.490 1.00 98.00 322 ALA A C 1
ATOM 2392 O O . ALA A 1 322 ? 12.213 -13.791 -5.181 1.00 98.00 322 ALA A O 1
ATOM 2393 N N . SER A 1 323 ? 12.168 -12.229 -3.576 1.00 97.25 323 SER A N 1
ATOM 2394 C CA . SER A 1 323 ? 13.614 -12.331 -3.342 1.00 97.25 323 SER A CA 1
ATOM 2395 C C . SER A 1 323 ? 14.038 -13.783 -3.066 1.00 97.25 323 SER A C 1
ATOM 2397 O O . SER A 1 323 ? 13.494 -14.435 -2.166 1.00 97.25 323 SER A O 1
ATOM 2399 N N . ALA A 1 324 ? 15.025 -14.272 -3.818 1.00 95.25 324 ALA A N 1
ATOM 2400 C CA . ALA A 1 324 ? 15.548 -15.629 -3.693 1.00 95.25 324 ALA A CA 1
ATOM 2401 C C . ALA A 1 324 ? 16.255 -15.875 -2.346 1.00 95.25 324 ALA A C 1
ATOM 2403 O O . ALA A 1 324 ? 16.243 -17.002 -1.844 1.00 95.25 324 ALA A O 1
ATOM 2404 N N . GLY A 1 325 ? 16.839 -14.831 -1.744 1.00 92.88 325 GLY A N 1
ATOM 2405 C CA . GLY A 1 325 ? 17.630 -14.925 -0.516 1.00 92.88 325 GLY A CA 1
ATOM 2406 C C . GLY A 1 325 ? 18.936 -15.705 -0.694 1.00 92.88 325 GLY A C 1
ATOM 2407 O O . GLY A 1 325 ? 19.327 -16.451 0.202 1.00 92.88 325 GLY A O 1
ATOM 2408 N N . GLY A 1 326 ? 19.567 -15.591 -1.863 1.00 91.81 326 GLY A N 1
ATOM 2409 C CA . GLY A 1 326 ? 20.861 -16.193 -2.184 1.00 91.81 326 GLY A CA 1
ATOM 2410 C C . GLY A 1 326 ? 22.051 -15.254 -1.970 1.00 91.81 326 GLY A C 1
ATOM 2411 O O . GLY A 1 326 ? 23.179 -15.739 -1.882 1.00 91.81 326 GLY A O 1
ATOM 2412 N N . VAL A 1 327 ? 21.820 -13.940 -1.879 1.00 91.62 327 VAL A N 1
ATOM 2413 C CA . VAL A 1 327 ? 22.858 -12.934 -1.604 1.00 91.62 327 VAL A CA 1
ATOM 2414 C C . VAL A 1 327 ? 23.022 -12.724 -0.097 1.00 91.62 327 VAL A C 1
ATOM 2416 O O . VAL A 1 327 ? 22.052 -12.676 0.661 1.00 91.62 327 VAL A O 1
ATOM 2419 N N . GLU A 1 328 ? 24.276 -12.603 0.337 1.00 90.94 328 GLU A N 1
ATOM 2420 C CA . GLU A 1 328 ? 24.653 -12.296 1.714 1.00 90.94 328 GLU A CA 1
ATOM 2421 C C . GLU A 1 328 ? 25.002 -10.811 1.865 1.00 90.94 328 GLU A C 1
ATOM 2423 O O . GLU A 1 328 ? 25.924 -10.336 1.207 1.00 90.94 328 GLU A O 1
ATOM 2428 N N . TYR A 1 329 ? 24.325 -10.123 2.784 1.00 88.56 329 TYR A N 1
ATOM 2429 C CA . TYR A 1 329 ? 24.488 -8.695 3.064 1.00 88.56 329 TYR A CA 1
ATOM 2430 C C . TYR A 1 329 ? 25.111 -8.453 4.442 1.00 88.56 329 TYR A C 1
ATOM 2432 O O . TYR A 1 329 ? 24.778 -9.147 5.414 1.00 88.56 329 TYR A O 1
ATOM 2440 N N . ASP A 1 330 ? 25.954 -7.426 4.559 1.00 87.44 330 ASP A N 1
ATOM 2441 C CA . ASP A 1 330 ? 26.371 -6.865 5.851 1.00 87.44 330 ASP A CA 1
ATOM 2442 C C . ASP A 1 330 ? 25.451 -5.705 6.278 1.00 87.44 330 ASP A C 1
ATOM 2444 O O . ASP A 1 330 ? 25.644 -4.546 5.913 1.00 87.44 330 ASP A O 1
ATOM 2448 N N . ILE A 1 331 ? 24.414 -6.016 7.063 1.00 83.50 331 ILE A N 1
ATOM 2449 C CA . ILE A 1 331 ? 23.381 -5.035 7.449 1.00 83.50 331 ILE A CA 1
ATOM 2450 C C . ILE A 1 331 ? 23.779 -4.201 8.673 1.00 83.50 331 ILE A C 1
ATOM 2452 O O . ILE A 1 331 ? 23.447 -3.016 8.767 1.00 83.50 331 ILE A O 1
ATOM 2456 N N . TYR A 1 332 ? 24.471 -4.810 9.634 1.00 78.56 332 TYR A N 1
ATOM 2457 C CA . TYR A 1 332 ? 24.799 -4.182 10.919 1.00 78.56 332 TYR A CA 1
ATOM 2458 C C . TYR A 1 332 ? 26.280 -3.806 11.042 1.00 78.56 332 TYR A C 1
ATOM 2460 O O . TYR A 1 332 ? 26.729 -3.485 12.144 1.00 78.56 332 TYR A O 1
ATOM 2468 N N . ASN A 1 333 ? 27.033 -3.828 9.934 1.00 73.69 333 ASN A N 1
ATOM 2469 C CA . ASN A 1 333 ? 28.484 -3.618 9.912 1.00 73.69 333 ASN A CA 1
ATOM 2470 C C . ASN A 1 333 ? 29.179 -4.538 10.931 1.00 73.69 333 ASN A C 1
ATOM 2472 O O . ASN A 1 333 ? 29.944 -4.108 11.802 1.00 73.69 333 ASN A O 1
ATOM 2476 N N . SER A 1 334 ? 28.780 -5.810 10.896 1.00 66.81 334 SER A N 1
ATOM 2477 C CA . SER A 1 334 ? 29.146 -6.833 11.873 1.00 66.81 334 SER A CA 1
ATOM 2478 C C . SER A 1 334 ? 29.925 -7.958 11.193 1.00 66.81 334 SER A C 1
ATOM 2480 O O . SER A 1 334 ? 29.975 -8.063 9.975 1.00 66.81 334 SER A O 1
ATOM 2482 N N . THR A 1 335 ? 30.530 -8.863 11.964 1.00 68.69 335 THR A N 1
ATOM 2483 C CA . THR A 1 335 ? 31.162 -10.056 11.374 1.00 68.69 335 THR A CA 1
ATOM 2484 C C . THR A 1 335 ? 30.155 -11.052 10.785 1.00 68.69 335 THR A C 1
ATOM 2486 O O . THR A 1 335 ? 30.575 -11.999 10.122 1.00 68.69 335 THR A O 1
ATOM 2489 N N . SER A 1 336 ? 28.854 -10.877 11.042 1.00 78.69 336 SER A N 1
ATOM 2490 C CA . SER A 1 336 ? 27.786 -11.761 10.568 1.00 78.69 336 SER A CA 1
ATOM 2491 C C . SER A 1 336 ? 27.155 -11.206 9.296 1.00 78.69 336 SER A C 1
ATOM 2493 O O . SER A 1 336 ? 26.802 -10.030 9.240 1.00 78.69 336 SER A O 1
ATOM 2495 N N . ARG A 1 337 ? 26.991 -12.072 8.294 1.00 84.62 337 ARG A N 1
ATOM 2496 C CA . ARG A 1 337 ? 26.268 -11.773 7.056 1.00 84.62 337 ARG A CA 1
ATOM 2497 C C . ARG A 1 337 ? 24.892 -12.416 7.063 1.00 84.62 337 ARG A C 1
ATOM 2499 O O . ARG A 1 337 ? 24.692 -13.444 7.713 1.00 84.62 337 ARG A O 1
ATOM 2506 N N . HIS A 1 338 ? 23.961 -11.820 6.327 1.00 87.50 338 HIS A N 1
ATOM 2507 C CA . HIS A 1 338 ? 22.568 -12.240 6.342 1.00 87.50 338 HIS A CA 1
ATOM 2508 C C . HIS A 1 338 ? 21.943 -12.308 4.950 1.00 87.50 338 HIS A C 1
ATOM 2510 O O . HIS A 1 338 ? 22.224 -11.479 4.095 1.00 87.50 338 HIS A O 1
ATOM 2516 N N . THR A 1 339 ? 21.033 -13.260 4.755 1.00 91.44 339 THR A N 1
ATOM 2517 C CA . THR A 1 339 ? 20.237 -13.409 3.530 1.00 91.44 339 THR A CA 1
ATOM 2518 C C . THR A 1 339 ? 18.826 -12.874 3.731 1.00 91.44 339 THR A C 1
ATOM 2520 O O . THR A 1 339 ? 18.245 -13.064 4.803 1.00 91.44 339 THR A O 1
ATOM 2523 N N . ILE A 1 340 ? 18.227 -12.290 2.693 1.00 92.88 340 ILE A N 1
ATOM 2524 C CA . ILE A 1 340 ? 16.877 -11.720 2.772 1.00 92.88 340 ILE A CA 1
ATOM 2525 C C . ILE A 1 340 ? 15.968 -12.386 1.736 1.00 92.88 340 ILE A C 1
ATOM 2527 O O . ILE A 1 340 ? 15.886 -11.941 0.597 1.00 92.88 340 ILE A O 1
ATOM 2531 N N . ALA A 1 341 ? 15.255 -13.442 2.127 1.00 93.81 341 ALA A N 1
ATOM 2532 C CA . ALA A 1 341 ? 14.267 -14.086 1.259 1.00 93.81 341 ALA A CA 1
ATOM 2533 C C . ALA A 1 341 ? 12.913 -13.355 1.284 1.00 93.81 341 ALA A C 1
ATOM 2535 O O . ALA A 1 341 ? 12.472 -12.864 2.329 1.00 93.81 341 ALA A O 1
ATOM 2536 N N . GLY A 1 342 ? 12.239 -13.332 0.134 1.00 95.81 342 GLY A N 1
ATOM 2537 C CA . GLY A 1 342 ? 10.872 -12.841 -0.009 1.00 95.81 342 GLY A CA 1
ATOM 2538 C C . GLY A 1 342 ? 9.843 -13.807 0.584 1.00 95.81 342 GLY A C 1
ATOM 2539 O O . GLY A 1 342 ? 10.154 -14.934 0.975 1.00 95.81 342 GLY A O 1
ATOM 2540 N N . ALA A 1 343 ? 8.586 -13.374 0.645 1.00 97.06 343 ALA A N 1
ATOM 2541 C CA . ALA A 1 343 ? 7.483 -14.193 1.145 1.00 97.06 343 ALA A CA 1
ATOM 2542 C C . ALA A 1 343 ? 7.174 -15.413 0.250 1.00 97.06 343 ALA A C 1
ATOM 2544 O O . ALA A 1 343 ? 6.716 -16.430 0.761 1.00 97.06 343 ALA A O 1
ATOM 2545 N N . ALA A 1 344 ? 7.431 -15.328 -1.052 1.00 98.00 344 ALA A N 1
ATOM 2546 C CA . ALA A 1 344 ? 7.230 -16.364 -2.063 1.00 98.00 344 ALA A CA 1
ATOM 2547 C C . ALA A 1 344 ? 8.394 -16.372 -3.085 1.00 98.00 344 ALA A C 1
ATOM 2549 O O . ALA A 1 344 ? 8.218 -15.911 -4.215 1.00 98.00 344 ALA A O 1
ATOM 2550 N N . PRO A 1 345 ? 9.588 -16.873 -2.709 1.00 97.25 345 PRO A N 1
ATOM 2551 C CA . PRO A 1 345 ? 10.792 -16.823 -3.549 1.00 97.25 345 PRO A CA 1
ATOM 2552 C C . PRO A 1 345 ? 10.685 -17.522 -4.916 1.00 97.25 345 PRO A C 1
ATOM 2554 O O . PRO A 1 345 ? 11.460 -17.216 -5.815 1.00 97.25 345 PRO A O 1
ATOM 2557 N N . GLY A 1 346 ? 9.748 -18.462 -5.086 1.00 97.75 346 GLY A N 1
ATOM 2558 C CA . GLY A 1 346 ? 9.499 -19.150 -6.358 1.00 97.75 346 GLY A CA 1
ATOM 2559 C C . GLY A 1 346 ? 8.499 -18.436 -7.276 1.00 97.75 346 GLY A C 1
ATOM 2560 O O . GLY A 1 346 ? 8.286 -18.866 -8.413 1.00 97.75 346 GLY A O 1
ATOM 2561 N N . ALA A 1 347 ? 7.858 -17.359 -6.808 1.00 98.44 347 ALA A N 1
ATOM 2562 C CA . ALA A 1 347 ? 6.890 -16.608 -7.600 1.00 98.44 347 ALA A CA 1
ATOM 2563 C C . ALA A 1 347 ? 7.570 -15.787 -8.706 1.00 98.44 347 ALA A C 1
ATOM 2565 O O . ALA A 1 347 ? 8.634 -15.201 -8.517 1.00 98.44 347 ALA A O 1
ATOM 2566 N N . ALA A 1 348 ? 6.905 -15.687 -9.858 1.00 98.56 348 ALA A N 1
ATOM 2567 C CA . ALA A 1 348 ? 7.375 -14.870 -10.969 1.00 98.56 348 ALA A CA 1
ATOM 2568 C C . ALA A 1 348 ? 6.768 -13.456 -10.926 1.00 98.56 348 ALA A C 1
ATOM 2570 O O . ALA A 1 348 ? 5.549 -13.300 -10.825 1.00 98.56 348 ALA A O 1
ATOM 2571 N N . ILE A 1 349 ? 7.598 -12.424 -11.060 1.00 98.81 349 ILE A N 1
ATOM 2572 C CA . ILE A 1 349 ? 7.218 -11.010 -11.015 1.00 98.81 349 ILE A CA 1
ATOM 2573 C C . ILE A 1 349 ? 6.834 -10.500 -12.406 1.00 98.81 349 ILE A C 1
ATOM 2575 O O . ILE A 1 349 ? 7.618 -10.580 -13.349 1.00 98.81 349 ILE A O 1
ATOM 2579 N N . VAL A 1 350 ? 5.634 -9.932 -12.523 1.00 98.75 350 VAL A N 1
ATOM 2580 C CA . VAL A 1 350 ? 5.176 -9.158 -13.690 1.00 98.75 350 VAL A CA 1
ATOM 2581 C C . VAL A 1 350 ? 5.282 -7.668 -13.330 1.00 98.75 350 VAL A C 1
ATOM 2583 O O . VAL A 1 350 ? 4.384 -7.140 -12.671 1.00 98.75 350 VAL A O 1
ATOM 2586 N N . PRO A 1 351 ? 6.368 -6.966 -13.686 1.00 98.25 351 PRO A N 1
ATOM 2587 C CA . PRO A 1 351 ? 6.517 -5.553 -13.355 1.00 98.25 351 PRO A CA 1
ATOM 2588 C C . PRO A 1 351 ? 5.597 -4.697 -14.232 1.00 98.25 351 PRO A C 1
ATOM 2590 O O . PRO A 1 351 ? 5.563 -4.842 -15.461 1.00 98.25 351 PRO A O 1
ATOM 2593 N N . ILE A 1 352 ? 4.836 -3.813 -13.590 1.00 98.06 352 ILE A N 1
ATOM 2594 C CA . ILE A 1 352 ? 3.933 -2.877 -14.249 1.00 98.06 352 ILE A CA 1
ATOM 2595 C C . ILE A 1 352 ? 4.185 -1.475 -13.696 1.00 98.06 352 ILE A C 1
ATOM 2597 O O . ILE A 1 352 ? 3.873 -1.185 -12.543 1.00 98.06 352 ILE A O 1
ATOM 2601 N N . LYS A 1 353 ? 4.750 -0.603 -14.525 1.00 95.88 353 LYS A N 1
ATOM 2602 C CA . LYS A 1 353 ? 5.019 0.793 -14.176 1.00 95.88 353 LYS A CA 1
ATOM 2603 C C . LYS A 1 353 ? 3.799 1.646 -14.522 1.00 95.88 353 LYS A C 1
ATOM 2605 O O . LYS A 1 353 ? 3.343 1.578 -15.662 1.00 95.88 353 LYS A O 1
ATOM 2610 N N . ALA A 1 354 ? 3.214 2.343 -13.545 1.00 93.38 354 ALA A N 1
ATOM 2611 C CA . ALA A 1 354 ? 1.935 3.046 -13.745 1.00 93.38 354 ALA A CA 1
ATOM 2612 C C . ALA A 1 354 ? 1.672 4.232 -12.793 1.00 93.38 354 ALA A C 1
ATOM 2614 O O . ALA A 1 354 ? 0.509 4.593 -12.595 1.00 93.38 354 ALA A O 1
ATOM 2615 N N . LEU A 1 355 ? 2.704 4.774 -12.137 1.00 88.00 355 LEU A N 1
ATOM 2616 C CA . LEU A 1 355 ? 2.573 5.794 -11.082 1.00 88.00 355 LEU A CA 1
ATOM 2617 C C . LEU A 1 355 ? 3.136 7.170 -11.452 1.00 88.00 355 LEU A C 1
ATOM 2619 O O . LEU A 1 355 ? 2.957 8.106 -10.678 1.00 88.00 355 LEU A O 1
ATOM 2623 N N . TRP A 1 356 ? 3.795 7.301 -12.601 1.00 81.44 356 TRP A N 1
ATOM 2624 C CA . TRP A 1 356 ? 4.334 8.575 -13.071 1.00 81.44 356 TRP A CA 1
ATOM 2625 C C . TRP A 1 356 ? 3.278 9.391 -13.824 1.00 81.44 356 TRP A C 1
ATOM 2627 O O . TRP A 1 356 ? 2.754 10.367 -13.296 1.00 81.44 356 TRP A O 1
ATOM 2637 N N . TYR A 1 357 ? 2.890 8.956 -15.030 1.00 80.94 357 TYR A N 1
ATOM 2638 C CA . TYR A 1 357 ? 1.714 9.503 -15.718 1.00 80.94 357 TYR A CA 1
ATOM 2639 C C . TYR A 1 357 ? 0.423 9.049 -15.023 1.00 80.94 357 TYR A C 1
ATOM 2641 O O . TYR A 1 357 ? -0.571 9.779 -15.001 1.00 80.94 357 TYR A O 1
ATOM 2649 N N . GLY A 1 358 ? 0.447 7.867 -14.403 1.00 76.50 358 GLY A N 1
ATOM 2650 C CA . GLY A 1 358 ? -0.643 7.409 -13.555 1.00 76.50 358 GLY A CA 1
ATOM 2651 C C . GLY A 1 358 ? -1.703 6.606 -14.302 1.00 76.50 358 GLY A C 1
ATOM 2652 O O . GLY A 1 358 ? -2.841 6.544 -13.828 1.00 76.50 358 GLY A O 1
ATOM 2653 N N . ASP A 1 359 ? -1.380 5.978 -15.444 1.00 86.88 359 ASP A N 1
ATOM 2654 C CA . ASP A 1 359 ? -2.350 5.198 -16.241 1.00 86.88 359 ASP A CA 1
ATOM 2655 C C . ASP A 1 359 ? -2.648 3.802 -15.660 1.00 86.88 359 ASP A C 1
ATOM 2657 O O . ASP A 1 359 ? -2.647 2.752 -16.312 1.00 86.88 359 ASP A O 1
ATOM 2661 N N . THR A 1 360 ? -2.939 3.808 -14.365 1.00 91.62 360 THR A N 1
ATOM 2662 C CA . THR A 1 360 ? -3.332 2.655 -13.569 1.00 91.62 360 THR A CA 1
ATOM 2663 C C . THR A 1 360 ? -4.529 1.890 -14.158 1.00 91.62 360 THR A C 1
ATOM 2665 O O . THR A 1 360 ? -4.482 0.656 -14.159 1.00 91.62 360 THR A O 1
ATOM 2668 N N . PRO A 1 361 ? -5.613 2.532 -14.652 1.00 91.00 361 PRO A N 1
ATOM 2669 C CA . PRO A 1 361 ? -6.749 1.799 -15.209 1.00 91.00 361 PRO A CA 1
ATOM 2670 C C . PRO A 1 361 ? -6.346 0.835 -16.330 1.00 91.00 361 PRO A C 1
ATOM 2672 O O . PRO A 1 361 ? -6.721 -0.342 -16.294 1.00 91.00 361 PRO A O 1
ATOM 2675 N N . HIS A 1 362 ? -5.548 1.298 -17.296 1.00 90.69 362 HIS A N 1
ATOM 2676 C CA . HIS A 1 362 ? -5.086 0.464 -18.405 1.00 90.69 362 HIS A CA 1
ATOM 2677 C C . HIS A 1 362 ? -4.047 -0.567 -17.960 1.00 90.69 362 HIS A C 1
ATOM 2679 O O . HIS A 1 362 ? -4.118 -1.720 -18.395 1.00 90.69 362 HIS A O 1
ATOM 2685 N N . ALA A 1 363 ? -3.162 -0.213 -17.025 1.00 94.38 363 ALA A N 1
ATOM 2686 C CA . ALA A 1 363 ? -2.246 -1.155 -16.383 1.00 94.38 363 ALA A CA 1
ATOM 2687 C C . ALA A 1 363 ? -2.984 -2.348 -15.746 1.00 94.38 363 ALA A C 1
ATOM 2689 O O . ALA A 1 363 ? -2.652 -3.512 -15.998 1.00 94.38 363 ALA A O 1
ATOM 2690 N N . TRP A 1 364 ? -4.036 -2.086 -14.966 1.00 95.44 364 TRP A N 1
ATOM 2691 C CA . TRP A 1 364 ? -4.838 -3.139 -14.344 1.00 95.44 364 TRP A CA 1
ATOM 2692 C C . TRP A 1 364 ? -5.627 -3.967 -15.352 1.00 95.44 364 TRP A C 1
ATOM 2694 O O . TRP A 1 364 ? -5.701 -5.188 -15.208 1.00 95.44 364 TRP A O 1
ATOM 2704 N N . MET A 1 365 ? -6.203 -3.338 -16.378 1.00 93.31 365 MET A N 1
ATOM 2705 C CA . MET A 1 365 ? -6.888 -4.062 -17.450 1.00 93.31 365 MET A CA 1
ATOM 2706 C C . MET A 1 365 ? -5.922 -4.991 -18.193 1.00 93.31 365 MET A C 1
ATOM 2708 O O . MET A 1 365 ? -6.246 -6.161 -18.409 1.00 93.31 365 MET A O 1
ATOM 2712 N N . TRP A 1 366 ? -4.713 -4.528 -18.519 1.00 94.88 366 TRP A N 1
ATOM 2713 C CA . TRP A 1 366 ? -3.686 -5.359 -19.148 1.00 94.88 366 TRP A CA 1
ATOM 2714 C C . TRP A 1 366 ? -3.290 -6.546 -18.263 1.00 94.88 366 TRP A C 1
ATOM 2716 O O . TRP A 1 366 ? -3.278 -7.683 -18.749 1.00 94.88 366 TRP A O 1
ATOM 2726 N N . ALA A 1 367 ? -3.058 -6.316 -16.963 1.00 96.50 367 ALA A N 1
ATOM 2727 C CA . ALA A 1 367 ? -2.769 -7.367 -15.979 1.00 96.50 367 ALA A CA 1
ATOM 2728 C C . ALA A 1 367 ? -3.904 -8.402 -15.888 1.00 96.50 367 ALA A C 1
ATOM 2730 O O . ALA A 1 367 ? -3.661 -9.613 -15.876 1.00 96.50 367 ALA A O 1
ATOM 2731 N N . ALA A 1 368 ? -5.152 -7.927 -15.923 1.00 94.69 368 ALA A N 1
ATOM 2732 C CA . ALA A 1 368 ? -6.368 -8.734 -15.989 1.00 94.69 368 ALA A CA 1
ATOM 2733 C C . ALA A 1 368 ? -6.544 -9.493 -17.312 1.00 94.69 368 ALA A C 1
ATOM 2735 O O . ALA A 1 368 ? -7.479 -10.282 -17.442 1.00 94.69 368 ALA A O 1
ATOM 2736 N N . GLY A 1 369 ? -5.634 -9.326 -18.274 1.00 93.44 369 GLY A N 1
ATOM 2737 C CA . GLY A 1 369 ? -5.664 -10.034 -19.547 1.00 93.44 369 GLY A CA 1
ATOM 2738 C C . GLY A 1 369 ? -6.530 -9.358 -20.597 1.00 93.44 369 GLY A C 1
ATOM 2739 O O . GLY A 1 369 ? -6.984 -10.035 -21.515 1.00 93.44 369 GLY A O 1
ATOM 2740 N N . MET A 1 370 ? -6.804 -8.063 -20.471 1.00 91.19 370 MET A N 1
ATOM 2741 C CA . MET A 1 370 ? -7.457 -7.293 -21.524 1.00 91.19 370 MET A CA 1
ATOM 2742 C C . MET A 1 370 ? -6.443 -6.882 -22.593 1.00 91.19 370 MET A C 1
ATOM 2744 O O . MET A 1 370 ? -5.300 -6.551 -22.273 1.00 91.19 370 MET A O 1
ATOM 2748 N N . ASP A 1 371 ? -6.889 -6.874 -23.845 1.00 87.75 371 ASP A N 1
ATOM 2749 C CA . ASP A 1 371 ? -6.136 -6.386 -24.997 1.00 87.75 371 ASP A CA 1
ATOM 2750 C C . ASP A 1 371 ? -6.899 -5.246 -25.676 1.00 87.75 371 ASP A C 1
ATOM 2752 O O . ASP A 1 371 ? -8.120 -5.354 -25.854 1.00 87.75 371 ASP A O 1
ATOM 2756 N N . PRO A 1 372 ? -6.212 -4.177 -26.111 1.00 83.56 372 PRO A N 1
ATOM 2757 C CA . PRO A 1 372 ? -6.839 -3.158 -26.938 1.00 83.56 372 PRO A CA 1
ATOM 2758 C C . PRO A 1 372 ? -7.221 -3.737 -28.311 1.00 83.56 372 PRO A C 1
ATOM 2760 O O . PRO A 1 372 ? -6.480 -4.507 -28.926 1.00 83.56 372 PRO A O 1
ATOM 2763 N N . ARG A 1 373 ? -8.393 -3.350 -28.814 1.00 81.62 373 ARG A N 1
ATOM 2764 C CA . ARG A 1 373 ? -8.881 -3.627 -30.174 1.00 81.62 373 ARG A CA 1
ATOM 2765 C C . ARG A 1 373 ? -8.866 -2.360 -31.023 1.00 81.62 373 ARG A C 1
ATOM 2767 O O . ARG A 1 373 ? -8.846 -1.249 -30.495 1.00 81.62 373 ARG A O 1
ATOM 2774 N N . ASP A 1 374 ? -8.974 -2.531 -32.339 1.00 67.88 374 ASP A N 1
ATOM 2775 C CA . ASP A 1 374 ? -9.192 -1.419 -33.267 1.00 67.88 374 ASP A CA 1
ATOM 2776 C C . ASP A 1 374 ? -10.410 -0.581 -32.832 1.00 67.88 374 ASP A C 1
ATOM 2778 O O . ASP A 1 374 ? -11.503 -1.110 -32.623 1.00 67.88 374 ASP A O 1
ATOM 2782 N N . GLY A 1 375 ? -10.211 0.733 -32.672 1.00 65.31 375 GLY A N 1
ATOM 2783 C CA . GLY A 1 375 ? -11.205 1.654 -32.101 1.00 65.31 375 GLY A CA 1
ATOM 2784 C C . GLY A 1 375 ? -11.083 1.883 -30.586 1.00 65.31 375 GLY A C 1
ATOM 2785 O O . GLY A 1 375 ? -11.949 2.541 -30.014 1.00 65.31 375 GLY A O 1
ATOM 2786 N N . GLY A 1 376 ? -10.035 1.339 -29.954 1.00 69.25 376 GLY A N 1
ATOM 2787 C CA . GLY A 1 376 ? -9.619 1.600 -28.571 1.00 69.25 376 GLY A CA 1
ATOM 2788 C C . GLY A 1 376 ? -10.526 1.011 -27.495 1.00 69.25 376 GLY A C 1
ATOM 2789 O O . GLY A 1 376 ? -10.559 1.492 -26.365 1.00 69.25 376 GLY A O 1
ATOM 2790 N N . THR A 1 377 ? -11.266 -0.048 -27.839 1.00 83.00 377 THR A N 1
ATOM 2791 C CA . THR A 1 377 ? -11.981 -0.853 -26.845 1.00 83.00 377 THR A CA 1
ATOM 2792 C C . THR A 1 377 ? -11.092 -1.963 -26.304 1.00 83.00 377 THR A C 1
ATOM 2794 O O . THR A 1 377 ? -10.496 -2.687 -27.099 1.00 83.00 377 THR A O 1
ATOM 2797 N N . TRP A 1 378 ? -11.067 -2.158 -24.992 1.00 87.00 378 TRP A N 1
ATOM 2798 C CA . TRP A 1 378 ? -10.355 -3.252 -24.336 1.00 87.00 378 TRP A CA 1
ATOM 2799 C C . TRP A 1 378 ? -11.255 -4.483 -24.216 1.00 87.00 378 TRP A C 1
ATOM 2801 O O . TRP A 1 378 ? -12.397 -4.397 -23.764 1.00 87.00 378 TRP A O 1
ATOM 2811 N N . GLU A 1 379 ? -10.753 -5.637 -24.649 1.00 87.94 379 GLU A N 1
ATOM 2812 C CA . GLU A 1 379 ? -11.480 -6.908 -24.614 1.00 87.94 379 GLU A CA 1
ATOM 2813 C C . GLU A 1 379 ? -10.646 -8.008 -23.963 1.00 87.94 379 GLU A C 1
ATOM 2815 O O . GLU A 1 379 ? -9.432 -8.083 -24.142 1.00 87.94 379 GLU A O 1
ATOM 2820 N N . TYR A 1 380 ? -11.310 -8.912 -23.244 1.00 90.69 380 TYR A N 1
ATOM 2821 C CA . TYR A 1 380 ? -10.631 -9.993 -22.542 1.00 90.69 380 TYR A CA 1
ATOM 2822 C C . TYR A 1 380 ? -10.015 -11.000 -23.520 1.00 90.69 380 TYR A C 1
ATOM 2824 O O . TYR A 1 380 ? -10.712 -11.592 -24.346 1.00 90.69 380 TYR A O 1
ATOM 2832 N N . SER A 1 381 ? -8.710 -11.228 -23.388 1.00 89.50 381 SER A N 1
ATOM 2833 C CA . SER A 1 381 ? -7.906 -12.113 -24.244 1.00 89.50 381 SER A CA 1
ATOM 2834 C C . SER A 1 381 ? -8.112 -13.608 -23.967 1.00 89.50 381 SER A C 1
ATOM 2836 O O . SER A 1 381 ? -7.629 -14.456 -24.717 1.00 89.50 381 SER A O 1
ATOM 2838 N N . GLY A 1 382 ? -8.844 -13.952 -22.901 1.00 88.31 382 GLY A N 1
ATOM 2839 C CA . GLY A 1 382 ? -9.148 -15.330 -22.505 1.00 88.31 382 GLY A CA 1
ATOM 2840 C C . GLY A 1 382 ? -8.318 -15.861 -21.334 1.00 88.31 382 GLY A C 1
ATOM 2841 O O . GLY A 1 382 ? -8.654 -16.918 -20.804 1.00 88.31 382 GLY A O 1
ATOM 2842 N N . ARG A 1 383 ? -7.271 -15.145 -20.899 1.00 89.69 383 ARG A N 1
ATOM 2843 C CA . ARG A 1 383 ? -6.515 -15.455 -19.673 1.00 89.69 383 ARG A CA 1
ATOM 2844 C C . ARG A 1 383 ? -5.912 -14.189 -19.052 1.00 89.69 383 ARG A C 1
ATOM 2846 O O . ARG A 1 383 ? -5.453 -13.336 -19.808 1.00 89.69 383 ARG A O 1
ATOM 2853 N N . PRO A 1 384 ? -5.864 -14.054 -17.714 1.00 93.00 384 PRO A N 1
ATOM 2854 C CA . PRO A 1 384 ? -5.107 -12.979 -17.076 1.00 93.00 384 PRO A CA 1
ATOM 2855 C C . PRO A 1 384 ? -3.598 -13.127 -17.333 1.00 93.00 384 PRO A C 1
ATOM 2857 O O . PRO A 1 384 ? -3.113 -14.227 -17.613 1.00 93.00 384 PRO A O 1
ATOM 2860 N N . ARG A 1 385 ? -2.846 -12.026 -17.236 1.00 94.69 385 ARG A N 1
ATOM 2861 C CA . ARG A 1 385 ? -1.375 -12.032 -17.359 1.00 94.69 385 ARG A CA 1
ATOM 2862 C C . ARG A 1 385 ? -0.673 -12.319 -16.035 1.00 94.69 385 ARG A C 1
ATOM 2864 O O . ARG A 1 385 ? 0.420 -12.885 -16.046 1.00 94.69 385 ARG A O 1
ATOM 2871 N N . ALA A 1 386 ? -1.331 -11.984 -14.930 1.00 96.12 386 ALA A N 1
ATOM 2872 C CA . ALA A 1 386 ? -0.926 -12.308 -13.570 1.00 96.12 386 ALA A CA 1
ATOM 2873 C C . ALA A 1 386 ? -2.036 -13.076 -12.845 1.00 96.12 386 ALA A C 1
ATOM 2875 O O . ALA A 1 386 ? -3.194 -13.034 -13.253 1.00 96.12 386 ALA A O 1
ATOM 2876 N N . ASP A 1 387 ? -1.682 -13.761 -11.764 1.00 95.12 387 ASP A N 1
ATOM 2877 C CA . ASP A 1 387 ? -2.632 -14.435 -10.875 1.00 95.12 387 ASP A CA 1
ATOM 2878 C C . ASP A 1 387 ? -3.045 -13.537 -9.700 1.00 95.12 387 ASP A C 1
ATOM 2880 O O . ASP A 1 387 ? -4.162 -13.630 -9.180 1.00 95.12 387 ASP A O 1
ATOM 2884 N N . ILE A 1 388 ? -2.119 -12.674 -9.278 1.00 98.00 388 ILE A N 1
ATOM 2885 C CA . ILE A 1 388 ? -2.231 -11.765 -8.140 1.00 98.00 388 ILE A CA 1
ATOM 2886 C C . ILE A 1 388 ? -1.651 -10.416 -8.567 1.00 98.00 388 ILE A C 1
ATOM 2888 O O . ILE A 1 388 ? -0.653 -10.378 -9.283 1.00 98.00 388 ILE A O 1
ATOM 2892 N N . VAL A 1 389 ? -2.251 -9.314 -8.127 1.00 98.50 389 VAL A N 1
ATOM 2893 C CA . VAL A 1 389 ? -1.740 -7.955 -8.351 1.00 98.50 389 VAL A CA 1
ATOM 2894 C C . VAL A 1 389 ? -1.539 -7.274 -7.007 1.00 98.50 389 VAL A C 1
ATOM 2896 O O . VAL A 1 389 ? -2.489 -7.168 -6.233 1.00 98.50 389 VAL A O 1
ATOM 2899 N N . SER A 1 390 ? -0.331 -6.786 -6.745 1.00 98.38 390 SER A N 1
ATOM 2900 C CA . SER A 1 390 ? -0.017 -5.937 -5.595 1.00 98.38 390 SER A CA 1
ATOM 2901 C C . SER A 1 390 ? -0.069 -4.466 -6.002 1.00 98.38 390 SER A C 1
ATOM 2903 O O . SER A 1 390 ? 0.588 -4.068 -6.963 1.00 98.38 390 SER A O 1
ATOM 2905 N N . ASN A 1 391 ? -0.837 -3.667 -5.259 1.00 97.06 391 ASN A N 1
ATOM 2906 C CA . ASN A 1 391 ? -0.920 -2.213 -5.383 1.00 97.06 391 ASN A CA 1
ATOM 2907 C C . ASN A 1 391 ? -0.453 -1.567 -4.078 1.00 97.06 391 ASN A C 1
ATOM 2909 O O . ASN A 1 391 ? -1.211 -1.486 -3.108 1.00 97.06 391 ASN A O 1
ATOM 2913 N N . SER A 1 392 ? 0.791 -1.100 -4.070 1.00 94.88 392 SER A N 1
ATOM 2914 C CA . SER A 1 392 ? 1.444 -0.500 -2.902 1.00 94.88 392 SER A CA 1
ATOM 2915 C C . SER A 1 392 ? 1.402 1.031 -2.917 1.00 94.88 392 SER A C 1
ATOM 2917 O O . SER A 1 392 ? 2.330 1.696 -2.473 1.00 94.88 392 SER A O 1
ATOM 2919 N N . TRP A 1 393 ? 0.305 1.609 -3.398 1.00 92.81 393 TRP A N 1
ATOM 2920 C CA . TRP A 1 393 ? 0.126 3.052 -3.573 1.00 92.81 393 TRP A CA 1
ATOM 2921 C C . TRP A 1 393 ? -1.337 3.447 -3.320 1.00 92.81 393 TRP A C 1
ATOM 2923 O O . TRP A 1 393 ? -2.223 2.593 -3.237 1.00 92.81 393 TRP A O 1
ATOM 2933 N N . GLY A 1 394 ? -1.607 4.748 -3.204 1.00 89.56 394 GLY A N 1
ATOM 2934 C CA . GLY A 1 394 ? -2.969 5.264 -3.087 1.00 89.56 394 GLY A CA 1
ATOM 2935 C C . GLY A 1 394 ? -3.079 6.747 -3.430 1.00 89.56 394 GLY A C 1
ATOM 2936 O O . GLY A 1 394 ? -2.080 7.459 -3.488 1.00 89.56 394 GLY A O 1
ATOM 2937 N N . ALA A 1 395 ? -4.311 7.212 -3.633 1.00 86.00 395 ALA A N 1
ATOM 2938 C CA . ALA A 1 395 ? -4.668 8.594 -3.939 1.00 86.00 395 ALA A CA 1
ATOM 2939 C C . ALA A 1 395 ? -5.394 9.231 -2.736 1.00 86.00 395 ALA A C 1
ATOM 2941 O O . ALA A 1 395 ? -6.627 9.268 -2.691 1.00 86.00 395 ALA A O 1
ATOM 2942 N N . PRO A 1 396 ? -4.661 9.728 -1.722 1.00 78.69 396 PRO A N 1
ATOM 2943 C CA . PRO A 1 396 ? -5.263 10.245 -0.492 1.00 78.69 396 PRO A CA 1
ATOM 2944 C C . PRO A 1 396 ? -5.887 11.644 -0.654 1.00 78.69 396 PRO A C 1
ATOM 2946 O O . PRO A 1 396 ? -6.566 12.130 0.246 1.00 78.69 396 PRO A O 1
ATOM 2949 N N . GLN A 1 397 ? -5.689 12.299 -1.801 1.00 78.12 397 GLN A N 1
ATOM 2950 C CA . GLN A 1 397 ? -6.201 13.636 -2.120 1.00 78.12 397 GLN A CA 1
ATOM 2951 C C . GLN A 1 397 ? -7.628 13.604 -2.707 1.00 78.12 397 GLN A C 1
ATOM 2953 O O . GLN A 1 397 ? -7.958 14.359 -3.621 1.00 78.12 397 GLN A O 1
ATOM 2958 N N . PHE A 1 398 ? -8.497 12.732 -2.188 1.00 83.19 398 PHE A N 1
ATOM 2959 C CA . PHE A 1 398 ? -9.842 12.511 -2.737 1.00 83.19 398 PHE A CA 1
ATOM 2960 C C . PHE A 1 398 ? -10.733 13.769 -2.852 1.00 83.19 398 PHE A C 1
ATOM 2962 O O . PHE A 1 398 ? -11.560 13.810 -3.762 1.00 83.19 398 PHE A O 1
ATOM 2969 N N . PRO A 1 399 ? -10.612 14.838 -2.029 1.00 82.94 399 PRO A N 1
ATOM 2970 C CA . PRO A 1 399 ? -11.443 16.018 -2.254 1.00 82.94 399 PRO A CA 1
ATOM 2971 C C . PRO A 1 399 ? -11.197 16.632 -3.641 1.00 82.94 399 PRO A C 1
ATOM 2973 O O . PRO A 1 399 ? -12.131 17.143 -4.260 1.00 82.94 399 PRO A O 1
ATOM 2976 N N . ALA A 1 400 ? -9.976 16.523 -4.178 1.00 78.00 400 ALA A N 1
ATOM 2977 C CA . ALA A 1 400 ? -9.657 16.977 -5.529 1.00 78.00 400 ALA A CA 1
ATOM 2978 C C . ALA A 1 400 ? -10.376 16.160 -6.618 1.00 78.00 400 ALA A C 1
ATOM 2980 O O . ALA A 1 400 ? -10.757 16.728 -7.641 1.00 78.00 400 ALA A O 1
ATOM 2981 N N . THR A 1 401 ? -10.627 14.864 -6.388 1.00 79.94 401 THR A N 1
ATOM 2982 C CA . THR A 1 401 ? -11.382 14.011 -7.326 1.00 79.94 401 THR A CA 1
ATOM 2983 C C . THR A 1 401 ? -12.887 14.268 -7.261 1.00 79.94 401 THR A C 1
ATOM 2985 O O . THR A 1 401 ? -13.607 13.922 -8.192 1.00 79.94 401 THR A O 1
ATOM 2988 N N . ARG A 1 402 ? -13.368 14.924 -6.191 1.00 85.69 402 ARG A N 1
ATOM 2989 C CA . ARG A 1 402 ? -14.792 15.193 -5.906 1.00 85.69 402 ARG A CA 1
ATOM 2990 C C . ARG A 1 402 ? -15.646 13.933 -5.766 1.00 85.69 402 ARG A C 1
ATOM 2992 O O . ARG A 1 402 ? -16.873 14.024 -5.792 1.00 85.69 402 ARG A O 1
ATOM 2999 N N . GLU A 1 403 ? -15.014 12.787 -5.561 1.00 89.56 403 GLU A N 1
ATOM 3000 C CA . GLU A 1 403 ? -15.655 11.495 -5.339 1.00 89.56 403 GLU A CA 1
ATOM 3001 C C . GLU A 1 403 ? -15.185 10.936 -3.997 1.00 89.56 403 GLU A C 1
ATOM 3003 O O . GLU A 1 403 ? -14.026 11.092 -3.611 1.00 89.56 403 GLU A O 1
ATOM 3008 N N . ALA A 1 404 ? -16.087 10.307 -3.248 1.00 92.75 404 ALA A N 1
ATOM 3009 C CA . ALA A 1 404 ? -15.729 9.732 -1.958 1.00 92.75 404 ALA A CA 1
ATOM 3010 C C . ALA A 1 404 ? -14.935 8.418 -2.131 1.00 92.75 404 ALA A C 1
ATOM 3012 O O . ALA A 1 404 ? -15.331 7.591 -2.959 1.00 92.75 404 ALA A O 1
ATOM 3013 N N . PRO A 1 405 ? -13.889 8.155 -1.318 1.00 94.12 405 PRO A N 1
ATOM 3014 C CA . PRO A 1 405 ? -13.100 6.930 -1.415 1.00 94.12 405 PRO A CA 1
ATOM 3015 C C . PRO A 1 405 ? -13.968 5.672 -1.334 1.00 94.12 405 PRO A C 1
ATOM 3017 O O . PRO A 1 405 ? -14.862 5.569 -0.483 1.00 94.12 405 PRO A O 1
ATOM 3020 N N . GLY A 1 406 ? -13.709 4.718 -2.226 1.00 94.69 406 GLY A N 1
ATOM 3021 C CA . GLY A 1 406 ? -14.470 3.472 -2.360 1.00 94.69 406 GLY A CA 1
ATOM 3022 C C . GLY A 1 406 ? -15.694 3.586 -3.276 1.00 94.69 406 GLY A C 1
ATOM 3023 O O . GLY A 1 406 ? -16.211 2.563 -3.727 1.00 94.69 406 GLY A O 1
ATOM 3024 N N . LEU A 1 407 ? -16.146 4.810 -3.569 1.00 94.62 407 LEU A N 1
ATOM 3025 C CA . LEU A 1 407 ? -17.195 5.125 -4.549 1.00 94.62 407 LEU A CA 1
ATOM 3026 C C . LEU A 1 407 ? -16.642 5.839 -5.789 1.00 94.62 407 LEU A C 1
ATOM 3028 O O . LEU A 1 407 ? -17.395 6.099 -6.722 1.00 94.62 407 LEU A O 1
ATOM 3032 N N . ASP A 1 408 ? -15.350 6.149 -5.779 1.00 92.81 408 ASP A N 1
ATOM 3033 C CA . ASP A 1 408 ? -14.624 6.773 -6.872 1.00 92.81 408 ASP A CA 1
ATOM 3034 C C . ASP A 1 408 ? -14.355 5.808 -8.038 1.00 92.81 408 ASP A C 1
ATOM 3036 O O . ASP A 1 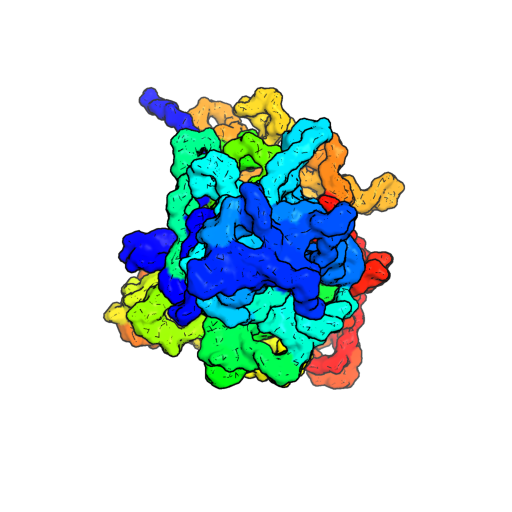408 ? -14.372 4.579 -7.893 1.00 92.81 408 ASP A O 1
ATOM 3040 N N . THR A 1 409 ? -14.068 6.384 -9.203 1.00 90.44 409 THR A N 1
ATOM 3041 C CA . THR A 1 409 ? -13.849 5.659 -10.464 1.00 90.44 409 THR A CA 1
ATOM 3042 C C . THR A 1 409 ? -12.820 4.525 -10.346 1.00 90.44 409 THR A C 1
ATOM 3044 O O . THR A 1 409 ? -13.089 3.414 -10.813 1.00 90.44 409 THR A O 1
ATOM 3047 N N . ILE A 1 410 ? -11.666 4.751 -9.701 1.00 91.31 410 ILE A N 1
ATOM 3048 C CA . ILE A 1 410 ? -10.607 3.730 -9.601 1.00 91.31 410 ILE A CA 1
ATOM 3049 C C . ILE A 1 410 ? -10.988 2.610 -8.624 1.00 91.31 410 ILE A C 1
ATOM 3051 O O . ILE A 1 410 ? -10.753 1.437 -8.918 1.00 91.31 410 ILE A O 1
ATOM 3055 N N . SER A 1 411 ? -11.658 2.925 -7.513 1.00 94.56 411 SER A N 1
ATOM 3056 C CA . SER A 1 411 ? -12.158 1.926 -6.560 1.00 94.56 411 SER A CA 1
ATOM 3057 C C . SER A 1 411 ? -13.268 1.052 -7.157 1.00 94.56 411 SER A C 1
ATOM 3059 O O . SER A 1 411 ? -13.318 -0.162 -6.911 1.00 94.56 411 SER A O 1
ATOM 3061 N N . LEU A 1 412 ? -14.156 1.644 -7.964 1.00 93.69 412 LEU A N 1
ATOM 3062 C CA . LEU A 1 412 ? -15.212 0.922 -8.678 1.00 93.69 412 LEU A CA 1
ATOM 3063 C C . LEU A 1 412 ? -14.634 0.029 -9.784 1.00 93.69 412 LEU A C 1
ATOM 3065 O O . LEU A 1 412 ? -15.029 -1.137 -9.882 1.00 93.69 412 LEU A O 1
ATOM 3069 N N . LEU A 1 413 ? -13.660 0.523 -10.557 1.00 92.81 413 LEU A N 1
ATOM 3070 C CA . LEU A 1 413 ? -12.950 -0.275 -11.560 1.00 92.81 413 LEU A CA 1
ATOM 3071 C C . LEU A 1 413 ? -12.216 -1.456 -10.917 1.00 92.81 413 LEU A C 1
ATOM 3073 O O . LEU A 1 413 ? -12.387 -2.591 -11.362 1.00 92.81 413 LEU A O 1
ATOM 3077 N N . LEU A 1 414 ? -11.454 -1.219 -9.845 1.00 94.06 414 LEU A N 1
ATOM 3078 C CA . LEU A 1 414 ? -10.748 -2.280 -9.124 1.00 94.06 414 LEU A CA 1
ATOM 3079 C C . LEU A 1 414 ? -11.725 -3.336 -8.599 1.00 94.06 414 LEU A C 1
ATOM 3081 O O . LEU A 1 414 ? -11.460 -4.540 -8.665 1.00 94.06 414 LEU A O 1
ATOM 3085 N N . SER A 1 415 ? -12.892 -2.894 -8.123 1.00 92.94 415 SER A N 1
ATOM 3086 C CA . SER A 1 415 ? -13.939 -3.802 -7.669 1.00 92.94 415 SER A CA 1
ATOM 3087 C C . SER A 1 415 ? -14.486 -4.664 -8.803 1.00 92.94 415 SER A C 1
ATOM 3089 O O . SER A 1 415 ? -14.714 -5.864 -8.628 1.00 92.94 415 SER A O 1
ATOM 3091 N N . HIS A 1 416 ? -14.652 -4.075 -9.984 1.00 90.38 416 HIS A N 1
ATOM 3092 C CA . HIS A 1 416 ? -15.109 -4.775 -11.172 1.00 90.38 416 HIS A CA 1
ATOM 3093 C C . HIS A 1 416 ? -14.059 -5.783 -11.663 1.00 90.38 416 HIS A C 1
ATOM 3095 O O . HIS A 1 416 ? -14.382 -6.957 -11.824 1.00 90.38 416 HIS A O 1
ATOM 3101 N N . LEU A 1 417 ? -12.792 -5.381 -11.788 1.00 92.62 417 LEU A N 1
ATOM 3102 C CA . LEU A 1 417 ? -11.686 -6.267 -12.171 1.00 92.62 417 LEU A CA 1
ATOM 3103 C C . LEU A 1 417 ? -11.453 -7.390 -11.155 1.00 92.62 417 LEU A C 1
ATOM 3105 O O . LEU A 1 417 ? -11.083 -8.497 -11.538 1.00 92.62 417 LEU A O 1
ATOM 3109 N N . SER A 1 418 ? -11.717 -7.154 -9.873 1.00 92.44 418 SER A N 1
ATOM 3110 C CA . SER A 1 418 ? -11.657 -8.229 -8.886 1.00 92.44 418 SER A CA 1
ATOM 3111 C C . SER A 1 418 ? -12.737 -9.281 -9.159 1.00 92.44 418 SER A C 1
ATOM 3113 O O . SER A 1 418 ? -12.454 -10.476 -9.096 1.00 92.44 418 SER A O 1
ATOM 3115 N N . THR A 1 419 ? -13.962 -8.857 -9.500 1.00 89.75 419 THR A N 1
ATOM 3116 C CA . THR A 1 419 ? -15.160 -9.714 -9.495 1.00 89.75 419 THR A CA 1
ATOM 3117 C C . THR A 1 419 ? -15.259 -10.662 -10.704 1.00 89.75 419 THR A C 1
ATOM 3119 O O . THR A 1 419 ? -15.236 -10.204 -11.844 1.00 89.75 419 THR A O 1
ATOM 3122 N N . PRO A 1 420 ? -15.463 -11.981 -10.514 1.00 88.00 420 PRO A N 1
ATOM 3123 C CA . PRO A 1 420 ? -15.692 -12.904 -11.621 1.00 88.00 420 PRO A CA 1
ATOM 3124 C C . PRO A 1 420 ? -16.952 -12.563 -12.426 1.00 88.00 420 PRO A C 1
ATOM 3126 O O . PRO A 1 420 ? -17.990 -12.200 -11.869 1.00 88.00 420 PRO A O 1
ATOM 3129 N N . ARG A 1 421 ? -16.883 -12.771 -13.746 1.00 85.38 421 ARG A N 1
ATOM 3130 C CA . ARG A 1 421 ? -17.937 -12.522 -14.751 1.00 85.38 421 ARG A CA 1
ATOM 3131 C C . ARG A 1 421 ? -18.379 -11.064 -14.902 1.00 85.38 421 ARG A C 1
ATOM 3133 O O . ARG A 1 421 ? -19.356 -10.801 -15.601 1.00 85.38 421 ARG A O 1
ATOM 3140 N N . SER A 1 422 ? -17.678 -10.132 -14.268 1.00 85.62 422 SER A N 1
ATOM 3141 C CA . SER A 1 422 ? -17.969 -8.700 -14.333 1.00 85.62 422 SER A CA 1
ATOM 3142 C C . SER A 1 422 ? -17.737 -8.137 -15.744 1.00 85.62 422 SER A C 1
ATOM 3144 O O . SER A 1 422 ? -18.623 -7.495 -16.294 1.00 85.62 422 SER A O 1
ATOM 3146 N N . LEU A 1 423 ? -16.619 -8.505 -16.377 1.00 81.81 423 LEU A N 1
ATOM 3147 C CA . LEU A 1 423 ? -16.201 -8.072 -17.720 1.00 81.81 423 LEU A CA 1
ATOM 3148 C C . LEU A 1 423 ? -16.579 -9.082 -18.817 1.00 81.81 423 LEU A C 1
ATOM 3150 O O . LEU A 1 423 ? -15.900 -9.226 -19.833 1.00 81.81 423 LEU A O 1
ATOM 3154 N N . GLY A 1 424 ? -17.661 -9.826 -18.591 1.00 80.94 424 GLY A N 1
ATOM 3155 C CA . GLY A 1 424 ? -18.192 -10.829 -19.510 1.00 80.94 424 GLY A CA 1
ATOM 3156 C C . GLY A 1 424 ? -18.074 -12.271 -18.996 1.00 80.94 424 GLY A C 1
ATOM 3157 O O . GLY A 1 424 ? -17.333 -12.550 -18.053 1.00 80.94 424 GLY A O 1
ATOM 3158 N N . PRO A 1 425 ? -18.799 -13.231 -19.607 1.00 79.94 425 PRO A N 1
ATOM 3159 C CA . PRO A 1 425 ? -18.997 -14.570 -19.037 1.00 79.94 425 PRO A CA 1
ATOM 3160 C C . PRO A 1 425 ? -17.722 -15.388 -18.795 1.00 79.94 425 PRO A C 1
ATOM 3162 O O . PRO A 1 425 ? -17.733 -16.273 -17.945 1.00 79.94 425 PRO A O 1
ATOM 3165 N N . GLY A 1 426 ? -16.656 -15.119 -19.554 1.00 84.19 426 GLY A N 1
ATOM 3166 C CA . GLY A 1 426 ? -15.379 -15.829 -19.461 1.00 84.19 426 GLY A CA 1
ATOM 3167 C C . GLY A 1 426 ? -14.359 -15.196 -18.514 1.00 84.19 426 GLY A C 1
ATOM 3168 O O . GLY A 1 426 ? -13.301 -15.784 -18.325 1.00 84.19 426 GLY A O 1
ATOM 3169 N N . TYR A 1 427 ? -14.640 -14.023 -17.936 1.00 88.69 427 TYR A N 1
ATOM 3170 C CA . TYR A 1 427 ? -13.685 -13.329 -17.074 1.00 88.69 427 TYR A CA 1
ATOM 3171 C C . TYR A 1 427 ? -13.647 -13.959 -15.666 1.00 88.69 427 TYR A C 1
ATOM 3173 O O . TYR A 1 427 ? -14.675 -13.962 -14.982 1.00 88.69 427 TYR A O 1
ATOM 3181 N N . PRO A 1 428 ? -12.500 -14.482 -15.192 1.00 87.81 428 PRO A N 1
ATOM 3182 C CA . PRO A 1 428 ? -12.414 -15.181 -13.909 1.00 87.81 428 PRO A CA 1
ATOM 3183 C C . PRO A 1 428 ? -12.328 -14.247 -12.692 1.00 87.81 428 PRO A C 1
ATOM 3185 O O . PRO A 1 428 ? -12.429 -14.733 -11.566 1.00 87.81 428 PRO A O 1
ATOM 3188 N N . GLY A 1 429 ? -12.159 -12.935 -12.892 1.00 90.38 429 GLY A N 1
ATOM 3189 C CA . GLY A 1 429 ? -11.693 -12.027 -11.842 1.00 90.38 429 GLY A CA 1
ATOM 3190 C C . GLY A 1 429 ? -10.173 -12.102 -11.670 1.00 90.38 429 GLY A C 1
ATOM 3191 O O . GLY A 1 429 ? -9.517 -12.969 -12.251 1.00 90.38 429 GLY A O 1
ATOM 3192 N N . LEU A 1 430 ? -9.615 -11.225 -10.840 1.00 93.19 430 LEU A N 1
ATOM 3193 C CA . LEU A 1 430 ? -8.200 -11.240 -10.462 1.00 93.19 430 LEU A CA 1
ATOM 3194 C C . LEU A 1 430 ? -8.051 -10.864 -8.983 1.00 93.19 430 LEU A C 1
ATOM 3196 O O . LEU A 1 430 ? -8.826 -10.056 -8.474 1.00 93.19 430 LEU A O 1
ATOM 3200 N N . LEU A 1 431 ? -7.093 -11.460 -8.264 1.00 96.00 431 LEU A N 1
ATOM 3201 C CA . LEU A 1 431 ? -6.869 -11.089 -6.866 1.00 96.00 431 LEU A CA 1
ATOM 3202 C C . LEU A 1 431 ? -6.031 -9.812 -6.814 1.00 96.00 431 LEU A C 1
ATOM 3204 O O . LEU A 1 431 ? -4.816 -9.859 -6.981 1.00 96.00 431 LEU A O 1
ATOM 3208 N N . PHE A 1 432 ? -6.681 -8.686 -6.541 1.00 97.69 432 PHE A N 1
ATOM 3209 C CA . PHE A 1 432 ? -5.994 -7.441 -6.227 1.00 97.69 432 PHE A CA 1
ATOM 3210 C C . PHE A 1 432 ? -5.782 -7.315 -4.721 1.00 97.69 432 PHE A C 1
ATOM 3212 O O . PHE A 1 432 ? -6.735 -7.435 -3.946 1.00 97.69 432 PHE A O 1
ATOM 3219 N N . VAL A 1 433 ? -4.539 -7.039 -4.337 1.00 98.50 433 VAL A N 1
ATOM 3220 C CA . VAL A 1 433 ? -4.111 -6.715 -2.979 1.00 98.50 433 VAL A CA 1
ATOM 3221 C C . VAL A 1 433 ? -3.718 -5.241 -2.950 1.00 98.50 433 VAL A C 1
ATOM 3223 O O . VAL A 1 433 ? -2.710 -4.859 -3.534 1.00 98.50 433 VAL A O 1
ATOM 3226 N N . ALA A 1 434 ? -4.532 -4.402 -2.318 1.00 98.00 434 ALA A N 1
ATOM 3227 C CA . ALA A 1 434 ? -4.276 -2.974 -2.162 1.00 98.00 434 ALA A CA 1
ATOM 3228 C C . ALA A 1 434 ? -3.741 -2.665 -0.760 1.00 98.00 434 ALA A C 1
ATOM 3230 O O . ALA A 1 434 ? -4.194 -3.251 0.227 1.00 98.00 434 ALA A O 1
ATOM 3231 N N . SER A 1 435 ? -2.806 -1.728 -0.647 1.00 97.62 435 SER A N 1
ATOM 3232 C CA . SER A 1 435 ? -2.395 -1.187 0.648 1.00 97.62 435 SER A CA 1
ATOM 3233 C C . SER A 1 435 ? -3.540 -0.389 1.290 1.00 97.62 435 SER A C 1
ATOM 3235 O O . SER A 1 435 ? -4.366 0.225 0.608 1.00 97.62 435 SER A O 1
ATOM 3237 N N . ALA A 1 436 ? -3.642 -0.423 2.621 1.00 97.25 436 ALA A N 1
ATOM 3238 C CA . ALA A 1 436 ? -4.692 0.312 3.327 1.00 97.25 436 ALA A CA 1
ATOM 3239 C C . ALA A 1 436 ? -4.465 1.835 3.335 1.00 97.25 436 ALA A C 1
ATOM 3241 O O . ALA A 1 436 ? -5.435 2.596 3.354 1.00 97.25 436 ALA A O 1
ATOM 3242 N N . GLY A 1 437 ? -3.200 2.265 3.312 1.00 95.38 437 GLY A N 1
ATOM 3243 C CA . GLY A 1 437 ? -2.778 3.654 3.484 1.00 95.38 437 GLY A CA 1
ATOM 3244 C C . GLY A 1 437 ? -2.001 3.879 4.785 1.00 95.38 437 GLY A C 1
ATOM 3245 O O . GLY A 1 437 ? -2.046 3.066 5.710 1.00 95.38 437 GLY A O 1
ATOM 3246 N N . ASN A 1 438 ? -1.264 4.992 4.836 1.00 94.62 438 ASN A N 1
ATOM 3247 C CA . ASN A 1 438 ? -0.410 5.378 5.966 1.00 94.62 438 ASN A CA 1
ATOM 3248 C C . ASN A 1 438 ? -0.926 6.660 6.659 1.00 94.62 438 ASN A C 1
ATOM 3250 O O . ASN A 1 438 ? -0.144 7.534 7.027 1.00 94.62 438 ASN A O 1
ATOM 3254 N N . ALA A 1 439 ? -2.250 6.819 6.766 1.00 93.44 439 ALA A N 1
ATOM 3255 C CA . ALA A 1 439 ? -2.890 8.055 7.226 1.00 93.44 439 ALA A CA 1
ATOM 3256 C C . ALA A 1 439 ? -3.130 8.115 8.751 1.00 93.44 439 ALA A C 1
ATOM 3258 O O . ALA A 1 439 ? -3.976 8.873 9.219 1.00 93.44 439 ALA A O 1
ATOM 3259 N N . GLY A 1 440 ? -2.382 7.344 9.542 1.00 92.56 440 GLY A N 1
ATOM 3260 C CA . GLY A 1 440 ? -2.417 7.437 11.002 1.00 92.56 440 GLY A CA 1
ATOM 3261 C C . GLY A 1 440 ? -3.516 6.607 11.663 1.00 92.56 440 GLY A C 1
ATOM 3262 O O . GLY A 1 440 ? -4.301 5.907 11.021 1.00 92.56 440 GLY A O 1
ATOM 3263 N N . HIS A 1 441 ? -3.581 6.713 12.990 1.00 93.50 441 HIS A N 1
ATOM 3264 C CA . HIS A 1 441 ? -4.411 5.872 13.857 1.00 93.50 441 HIS A CA 1
ATOM 3265 C C . HIS A 1 441 ? -5.891 6.281 13.907 1.00 93.50 441 HIS A C 1
ATOM 3267 O O . HIS A 1 441 ? -6.673 5.679 14.653 1.00 93.50 441 HIS A O 1
ATOM 3273 N N . GLY A 1 442 ? -6.300 7.279 13.123 1.00 94.50 442 GLY A N 1
ATOM 3274 C CA . GLY A 1 442 ? -7.705 7.638 12.948 1.00 94.50 442 GLY A CA 1
ATOM 3275 C C . GLY A 1 442 ? -8.493 6.515 12.270 1.00 94.50 442 GLY A C 1
ATOM 3276 O O . GLY A 1 442 ? -7.947 5.726 11.499 1.00 94.50 442 GLY A O 1
ATOM 3277 N N . TYR A 1 443 ? -9.788 6.432 12.552 1.00 95.94 443 TYR A N 1
ATOM 3278 C CA . TYR A 1 443 ? -10.736 5.580 11.839 1.00 95.94 443 TYR A CA 1
ATOM 3279 C C . TYR A 1 443 ? -11.312 6.297 10.620 1.00 95.94 443 TYR A C 1
ATOM 3281 O O . TYR A 1 443 ? -11.439 7.517 10.597 1.00 95.94 443 TYR A O 1
ATOM 3289 N N . GLY A 1 444 ? -11.711 5.517 9.616 1.00 95.25 444 GLY A N 1
ATOM 3290 C CA . GLY A 1 444 ? -12.217 6.014 8.335 1.00 95.25 444 GLY A CA 1
ATOM 3291 C C . GLY A 1 444 ? -11.152 6.685 7.465 1.00 95.25 444 GLY A C 1
ATOM 3292 O O . GLY A 1 444 ? -11.473 7.443 6.557 1.00 95.25 444 GLY A O 1
ATOM 3293 N N . THR A 1 445 ? -9.883 6.362 7.712 1.00 95.44 445 THR A N 1
ATOM 3294 C CA . THR A 1 445 ? -8.696 6.903 7.032 1.00 95.44 445 THR A CA 1
ATOM 3295 C C . THR A 1 445 ? -8.324 6.118 5.764 1.00 95.44 445 THR A C 1
ATOM 3297 O O . THR A 1 445 ? -7.222 6.253 5.227 1.00 95.44 445 THR A O 1
ATOM 3300 N N . MET A 1 446 ? -9.243 5.278 5.274 1.00 94.38 446 MET A N 1
ATOM 3301 C CA . MET A 1 446 ? -9.098 4.475 4.057 1.00 94.38 446 MET A CA 1
ATOM 3302 C C . MET A 1 446 ? -9.193 5.348 2.798 1.00 94.38 446 MET A C 1
ATOM 3304 O O . MET A 1 446 ? -10.241 5.936 2.529 1.00 94.38 446 MET A O 1
ATOM 3308 N N . GLY A 1 447 ? -8.123 5.394 2.004 1.00 93.19 447 GLY A N 1
ATOM 3309 C CA . GLY A 1 447 ? -8.088 6.087 0.710 1.00 93.19 447 GLY A CA 1
ATOM 3310 C C . GLY A 1 447 ? -8.367 5.167 -0.482 1.00 93.19 447 GLY A C 1
ATOM 3311 O O . GLY A 1 447 ? -8.478 3.949 -0.338 1.00 93.19 447 GLY A O 1
ATOM 3312 N N . ALA A 1 448 ? -8.453 5.735 -1.684 1.00 93.38 448 ALA A N 1
ATOM 3313 C CA . ALA A 1 448 ? -8.498 4.954 -2.919 1.00 93.38 448 ALA A CA 1
ATOM 3314 C C . ALA A 1 448 ? -7.085 4.449 -3.301 1.00 93.38 448 ALA A C 1
ATOM 3316 O O . ALA A 1 448 ? -6.117 5.166 -3.056 1.00 93.38 448 ALA A O 1
ATOM 3317 N N . PRO A 1 449 ? -6.932 3.252 -3.896 1.00 94.50 449 PRO A N 1
ATOM 3318 C CA . PRO A 1 449 ? -7.976 2.262 -4.142 1.00 94.50 449 PRO A CA 1
ATOM 3319 C C . PRO A 1 449 ? -8.182 1.286 -2.965 1.00 94.50 449 PRO A C 1
ATOM 3321 O O . PRO A 1 449 ? -9.005 0.379 -3.065 1.00 94.50 449 PRO A O 1
ATOM 3324 N N . GLY A 1 450 ? -7.473 1.449 -1.840 1.00 95.62 450 GLY A N 1
ATOM 3325 C CA . GLY A 1 450 ? -7.588 0.583 -0.655 1.00 95.62 450 GLY A CA 1
ATOM 3326 C C . GLY A 1 450 ? -9.001 0.497 -0.054 1.00 95.62 450 GLY A C 1
ATOM 3327 O O . GLY A 1 450 ? -9.344 -0.500 0.585 1.00 95.62 450 GLY A O 1
ATOM 3328 N N . ALA A 1 451 ? -9.843 1.503 -0.300 1.00 96.25 451 ALA A N 1
ATOM 3329 C CA . ALA A 1 451 ? -11.259 1.547 0.057 1.00 96.25 451 ALA A CA 1
ATOM 3330 C C . ALA A 1 451 ? -12.178 0.757 -0.900 1.00 96.25 451 ALA A C 1
ATOM 3332 O O . ALA A 1 451 ? -13.381 0.686 -0.648 1.00 96.25 451 ALA A O 1
ATOM 3333 N N . ALA A 1 452 ? -11.655 0.162 -1.980 1.00 95.81 452 ALA A N 1
ATOM 3334 C CA . ALA A 1 452 ? -12.435 -0.646 -2.915 1.00 95.81 452 ALA A CA 1
ATOM 3335 C C . ALA A 1 452 ? -13.121 -1.822 -2.184 1.00 95.81 452 ALA A C 1
ATOM 3337 O O . ALA A 1 452 ? -12.432 -2.697 -1.639 1.00 95.81 452 ALA A O 1
ATOM 3338 N N . PRO A 1 453 ? -14.467 -1.905 -2.194 1.00 91.88 453 PRO A N 1
ATOM 3339 C CA . PRO A 1 453 ? -15.192 -2.895 -1.390 1.00 91.88 453 PRO A CA 1
ATOM 3340 C C . PRO A 1 453 ? -14.860 -4.351 -1.741 1.00 91.88 453 PRO A C 1
ATOM 3342 O O . PRO A 1 453 ? -14.859 -5.242 -0.890 1.00 91.88 453 PRO A O 1
ATOM 3345 N N . MET A 1 454 ? -14.565 -4.614 -3.015 1.00 91.69 454 MET A N 1
ATOM 3346 C CA . MET A 1 454 ? -14.433 -5.979 -3.521 1.00 91.69 454 MET A CA 1
ATOM 3347 C C . MET A 1 454 ? -12.985 -6.506 -3.519 1.00 91.69 454 MET A C 1
ATOM 3349 O O . MET A 1 454 ? -12.795 -7.715 -3.372 1.00 91.69 454 MET A O 1
ATOM 3353 N N . ALA A 1 455 ? -11.976 -5.631 -3.597 1.00 94.25 455 ALA A N 1
ATOM 3354 C CA . ALA A 1 455 ? -10.553 -5.998 -3.559 1.00 94.25 455 ALA A CA 1
ATOM 3355 C C . ALA A 1 455 ? -10.104 -6.447 -2.155 1.00 94.25 455 ALA A C 1
ATOM 3357 O O . ALA A 1 455 ? -10.824 -6.210 -1.182 1.00 94.25 455 ALA A O 1
ATOM 3358 N N . LEU A 1 456 ? -8.957 -7.123 -2.029 1.00 97.75 456 LEU A N 1
ATOM 3359 C CA . LEU A 1 456 ? -8.341 -7.433 -0.733 1.00 97.75 456 LEU A CA 1
ATOM 3360 C C . LEU A 1 456 ? -7.472 -6.245 -0.297 1.00 97.75 456 LEU A C 1
ATOM 3362 O O . LEU A 1 456 ? -6.625 -5.799 -1.060 1.00 97.75 456 LEU A O 1
ATOM 3366 N N . THR A 1 457 ? -7.656 -5.749 0.920 1.00 98.44 457 THR A N 1
ATOM 3367 C CA . THR A 1 457 ? -6.897 -4.615 1.463 1.00 98.44 457 THR A CA 1
ATOM 3368 C C . THR A 1 457 ? -6.013 -5.070 2.624 1.00 98.44 457 THR A C 1
ATOM 3370 O O . THR A 1 457 ? -6.513 -5.694 3.563 1.00 98.44 457 THR A O 1
ATOM 3373 N N . ALA A 1 458 ? -4.727 -4.715 2.586 1.00 98.56 458 ALA A N 1
ATOM 3374 C CA . ALA A 1 458 ? -3.723 -5.050 3.592 1.00 98.56 458 ALA A CA 1
ATOM 3375 C C . ALA A 1 458 ? -3.365 -3.847 4.487 1.00 98.56 458 ALA A C 1
ATOM 3377 O O . ALA A 1 458 ? -2.853 -2.831 4.008 1.00 98.56 458 ALA A O 1
ATOM 3378 N N . GLY A 1 459 ? -3.612 -3.970 5.794 1.00 98.38 459 GLY A N 1
ATOM 3379 C CA . GLY A 1 459 ? -3.066 -3.074 6.825 1.00 98.38 459 GLY A CA 1
ATOM 3380 C C . GLY A 1 459 ? -1.708 -3.556 7.350 1.00 98.38 459 GLY A C 1
ATOM 3381 O O . GLY A 1 459 ? -1.292 -4.677 7.057 1.00 98.38 459 GLY A O 1
ATOM 3382 N N . ALA A 1 460 ? -1.010 -2.725 8.127 1.00 97.69 460 ALA A N 1
ATOM 3383 C CA . ALA A 1 460 ? 0.379 -2.976 8.523 1.00 97.69 460 ALA A CA 1
ATOM 3384 C C . ALA A 1 460 ? 0.564 -3.330 10.012 1.00 97.69 460 ALA A C 1
ATOM 3386 O O . ALA A 1 460 ? -0.072 -2.753 10.897 1.00 97.69 460 ALA A O 1
ATOM 3387 N N . THR A 1 461 ? 1.510 -4.229 10.294 1.00 96.94 461 THR A N 1
ATOM 3388 C CA . THR A 1 461 ? 2.007 -4.552 11.642 1.00 96.94 461 THR A CA 1
ATOM 3389 C C . THR A 1 461 ? 3.517 -4.353 11.782 1.00 96.94 461 THR A C 1
ATOM 3391 O O . THR A 1 461 ? 4.247 -4.236 10.793 1.00 96.94 461 THR A O 1
ATOM 3394 N N . THR A 1 462 ? 4.002 -4.336 13.023 1.00 94.12 462 THR A N 1
ATOM 3395 C CA . THR A 1 462 ? 5.420 -4.165 13.358 1.00 94.12 462 THR A CA 1
ATOM 3396 C C . THR A 1 462 ? 6.271 -5.412 13.073 1.00 94.12 462 THR A C 1
ATOM 3398 O O . THR A 1 462 ? 5.813 -6.543 13.222 1.00 94.12 462 THR A O 1
ATOM 3401 N N . ASN A 1 463 ? 7.532 -5.185 12.704 1.00 90.38 463 ASN A N 1
ATOM 3402 C CA . ASN A 1 463 ? 8.647 -6.148 12.708 1.00 90.38 463 ASN A CA 1
ATOM 3403 C C . ASN A 1 463 ? 9.835 -5.596 13.514 1.00 90.38 463 ASN A C 1
ATOM 3405 O O . ASN A 1 463 ? 10.497 -6.338 14.227 1.00 90.38 463 ASN A O 1
ATOM 3409 N N . SER A 1 464 ? 10.045 -4.274 13.475 1.00 86.81 464 SER A N 1
ATOM 3410 C CA . SER A 1 464 ? 11.049 -3.563 14.282 1.00 86.81 464 SER A CA 1
ATOM 3411 C C . SER A 1 464 ? 12.523 -3.883 13.968 1.00 86.81 464 SER A C 1
ATOM 3413 O O . SER A 1 464 ? 13.395 -3.323 14.623 1.00 86.81 464 SER A O 1
ATOM 3415 N N . ALA A 1 465 ? 12.830 -4.667 12.925 1.00 85.31 465 ALA A N 1
ATOM 3416 C CA . ALA A 1 465 ? 14.200 -5.046 12.528 1.00 85.31 465 ALA A CA 1
ATOM 3417 C C . ALA A 1 465 ? 15.158 -3.856 12.263 1.00 85.31 465 ALA A C 1
ATOM 3419 O O . ALA A 1 465 ? 16.375 -4.013 12.250 1.00 85.31 465 ALA A O 1
ATOM 3420 N N . TYR A 1 466 ? 14.622 -2.644 12.099 1.00 88.00 466 TYR A N 1
ATOM 3421 C CA . TYR A 1 466 ? 15.397 -1.413 11.929 1.00 88.00 466 TYR A CA 1
ATOM 3422 C C . TYR A 1 466 ? 16.152 -0.954 13.191 1.00 88.00 466 TYR A C 1
ATOM 3424 O O . TYR A 1 466 ? 17.036 -0.099 13.090 1.00 88.00 466 TYR A O 1
ATOM 3432 N N . VAL A 1 467 ? 15.788 -1.445 14.385 1.00 88.50 467 VAL A N 1
ATOM 3433 C CA . VAL A 1 467 ? 16.477 -1.082 15.635 1.00 88.50 467 VAL A CA 1
ATOM 3434 C C . VAL A 1 467 ? 17.951 -1.474 15.519 1.00 88.50 467 VAL A C 1
ATOM 3436 O O . VAL A 1 467 ? 18.271 -2.583 15.110 1.00 88.50 467 VAL A O 1
ATOM 3439 N N . GLY A 1 468 ? 18.853 -0.548 15.851 1.00 85.31 468 GLY A N 1
ATOM 3440 C CA . GLY A 1 468 ? 20.297 -0.778 15.746 1.00 85.31 468 GLY A CA 1
ATOM 3441 C C . GLY A 1 468 ? 20.909 -0.528 14.361 1.00 85.31 468 GLY A C 1
ATOM 3442 O O . GLY A 1 468 ? 22.119 -0.674 14.225 1.00 85.31 468 GLY A O 1
ATOM 3443 N N . HIS A 1 469 ? 20.133 -0.100 13.358 1.00 87.25 469 HIS A N 1
ATOM 3444 C CA . HIS A 1 469 ? 20.638 0.200 12.012 1.00 87.25 469 HIS A CA 1
ATOM 3445 C C . HIS A 1 469 ? 20.509 1.687 11.637 1.00 87.25 469 HIS A C 1
ATOM 3447 O O . HIS A 1 469 ? 19.558 2.369 12.026 1.00 87.25 469 HIS A O 1
ATOM 3453 N N . GLY A 1 470 ? 21.457 2.189 10.839 1.00 87.19 470 GLY A N 1
ATOM 3454 C CA . GLY A 1 470 ? 21.408 3.518 10.221 1.00 87.19 470 GLY A CA 1
ATOM 3455 C C . GLY A 1 470 ? 21.082 4.651 11.213 1.00 87.19 470 GLY A C 1
ATOM 3456 O O . GLY A 1 470 ? 21.694 4.717 12.280 1.00 87.19 470 GLY A O 1
ATOM 3457 N N . PRO A 1 471 ? 20.108 5.536 10.918 1.00 87.94 471 PRO A N 1
ATOM 3458 C CA . PRO A 1 471 ? 19.749 6.658 11.794 1.00 87.94 471 PRO A CA 1
ATOM 3459 C C . PRO A 1 471 ? 19.064 6.234 13.106 1.00 87.94 471 PRO A C 1
ATOM 3461 O O . PRO A 1 471 ? 18.804 7.078 13.964 1.00 87.94 471 PRO A O 1
ATOM 3464 N N . PHE A 1 472 ? 18.746 4.947 13.272 1.00 89.25 472 PHE A N 1
ATOM 3465 C CA . PHE A 1 472 ? 18.155 4.387 14.488 1.00 89.25 472 PHE A CA 1
ATOM 3466 C C . PHE A 1 472 ? 19.218 3.815 15.437 1.00 89.25 472 PHE A C 1
ATOM 3468 O O . PHE A 1 472 ? 18.940 3.620 16.621 1.00 89.25 472 PHE A O 1
ATOM 3475 N N . ALA A 1 473 ? 20.432 3.557 14.940 1.00 87.00 473 ALA A N 1
ATOM 3476 C CA . ALA A 1 473 ? 21.529 3.007 15.723 1.00 87.00 473 ALA A CA 1
ATOM 3477 C C . ALA A 1 473 ? 22.013 4.000 16.790 1.00 87.00 473 ALA A C 1
ATOM 3479 O O . ALA A 1 473 ? 22.248 5.177 16.512 1.00 87.00 473 ALA A O 1
ATOM 3480 N N . GLY A 1 474 ? 22.175 3.521 18.026 1.00 85.38 474 GLY A N 1
ATOM 3481 C CA . GLY A 1 474 ? 22.685 4.330 19.136 1.00 85.38 474 GLY A CA 1
ATOM 3482 C C . GLY A 1 474 ? 21.775 5.488 19.556 1.00 85.38 474 GLY A C 1
ATOM 3483 O O . GLY A 1 474 ? 22.219 6.367 20.283 1.00 85.38 474 GLY A O 1
ATOM 3484 N N . GLN A 1 475 ? 20.514 5.517 19.127 1.00 90.25 475 GLN A N 1
ATOM 3485 C CA . GLN A 1 475 ? 19.549 6.531 19.547 1.00 90.25 475 GLN A CA 1
ATOM 3486 C C . GLN A 1 475 ? 18.778 6.038 20.782 1.00 90.25 475 GLN A C 1
ATOM 3488 O O . GLN A 1 475 ? 18.014 5.077 20.652 1.00 90.25 475 GLN A O 1
ATOM 3493 N N . PRO A 1 476 ? 18.890 6.698 21.955 1.00 92.25 476 PRO A N 1
ATOM 3494 C CA . PRO A 1 476 ? 18.313 6.195 23.203 1.00 92.25 476 PRO A CA 1
ATOM 3495 C C . PRO A 1 476 ? 16.822 5.852 23.132 1.00 92.25 476 PRO A C 1
ATOM 3497 O O . PRO A 1 476 ? 16.374 4.861 23.701 1.00 92.25 476 PRO A O 1
ATOM 3500 N N . ARG A 1 477 ? 16.048 6.625 22.359 1.00 93.12 477 ARG A N 1
ATOM 3501 C CA . ARG A 1 477 ? 14.604 6.414 22.173 1.00 93.12 477 ARG A CA 1
ATOM 3502 C C . ARG A 1 477 ? 14.223 5.092 21.497 1.00 93.12 477 ARG A C 1
ATOM 3504 O O . ARG A 1 477 ? 13.070 4.690 21.604 1.00 93.12 477 ARG A O 1
ATOM 3511 N N . PHE A 1 478 ? 15.130 4.404 20.808 1.00 93.06 478 PHE A N 1
ATOM 3512 C CA . PHE A 1 478 ? 14.843 3.077 20.243 1.00 93.06 478 PHE A CA 1
ATOM 3513 C C . PHE A 1 478 ? 15.357 1.932 21.121 1.00 93.06 478 PHE A C 1
ATOM 3515 O O . PHE A 1 478 ? 15.109 0.776 20.792 1.00 93.06 478 PHE A O 1
ATOM 3522 N N . GLY A 1 479 ? 16.016 2.238 22.243 1.00 91.06 479 GLY A N 1
ATOM 3523 C CA . GLY A 1 479 ? 16.698 1.239 23.057 1.00 91.06 479 GLY A CA 1
ATOM 3524 C C . GLY A 1 479 ? 17.865 0.586 22.314 1.00 91.06 479 GLY A C 1
ATOM 3525 O O . GLY A 1 479 ? 18.389 1.132 21.339 1.00 91.06 479 GLY A O 1
ATOM 3526 N N . ASN A 1 480 ? 18.272 -0.587 22.789 1.00 87.56 480 ASN A N 1
ATOM 3527 C CA . ASN A 1 480 ? 19.413 -1.327 22.254 1.00 87.56 480 ASN A CA 1
ATOM 3528 C C . ASN A 1 480 ? 18.992 -2.557 21.439 1.00 87.56 480 ASN A C 1
ATOM 3530 O O . ASN A 1 480 ? 19.679 -2.940 20.498 1.00 87.56 480 ASN A O 1
ATOM 3534 N N . THR A 1 481 ? 17.862 -3.180 21.780 1.00 88.44 481 THR A N 1
ATOM 3535 C CA . THR A 1 481 ? 17.387 -4.412 21.129 1.00 88.44 481 THR A CA 1
ATOM 3536 C C . THR A 1 481 ? 15.889 -4.358 20.849 1.00 88.44 481 THR A C 1
ATOM 3538 O O . THR A 1 481 ? 15.188 -3.444 21.279 1.00 88.44 481 THR A O 1
ATOM 3541 N N . THR A 1 482 ? 15.375 -5.354 20.133 1.00 89.25 482 THR A N 1
ATOM 3542 C CA . THR A 1 482 ? 13.938 -5.611 20.035 1.00 89.25 482 THR A CA 1
ATOM 3543 C C . THR A 1 482 ? 13.697 -7.081 19.715 1.00 89.25 482 THR A C 1
ATOM 3545 O O . THR A 1 482 ? 14.374 -7.671 18.874 1.00 89.25 482 THR A O 1
ATOM 3548 N N . SER A 1 483 ? 12.724 -7.682 20.387 1.00 84.19 483 SER A N 1
ATOM 3549 C CA . SER A 1 483 ? 12.177 -8.995 20.033 1.00 84.19 483 SER A CA 1
ATOM 3550 C C . SER A 1 483 ? 10.696 -8.914 19.667 1.00 84.19 483 SER A C 1
ATOM 3552 O O . SER A 1 483 ? 10.147 -9.883 19.154 1.00 84.19 483 SER A O 1
ATOM 3554 N N . SER A 1 484 ? 10.048 -7.763 19.875 1.00 89.94 484 SER A N 1
ATOM 3555 C CA . SER A 1 484 ? 8.606 -7.616 19.711 1.00 89.94 484 SER A CA 1
ATOM 3556 C C . SER A 1 484 ? 8.196 -7.268 18.282 1.00 89.94 484 SER A C 1
ATOM 3558 O O . SER A 1 484 ? 8.802 -6.430 17.613 1.00 89.94 484 SER A O 1
ATOM 3560 N N . HIS A 1 485 ? 7.115 -7.892 17.823 1.00 92.62 485 HIS A N 1
ATOM 3561 C CA . HIS A 1 485 ? 6.587 -7.768 16.469 1.00 92.62 485 HIS A CA 1
ATOM 3562 C C . HIS A 1 485 ? 5.087 -8.104 16.437 1.00 92.62 485 HIS A C 1
ATOM 3564 O O . HIS A 1 485 ? 4.504 -8.579 17.415 1.00 92.62 485 HIS A O 1
ATOM 3570 N N . GLY A 1 486 ? 4.451 -7.893 15.284 1.00 93.62 486 GLY A N 1
ATOM 3571 C CA . GLY A 1 486 ? 3.059 -8.272 15.036 1.00 93.62 486 GLY A CA 1
ATOM 3572 C C . GLY A 1 486 ? 2.023 -7.359 15.698 1.00 93.62 486 GLY A C 1
ATOM 3573 O O . GLY A 1 486 ? 0.855 -7.728 15.788 1.00 93.62 486 GLY A O 1
ATOM 3574 N N . HIS A 1 487 ? 2.418 -6.177 16.172 1.00 96.00 487 HIS A N 1
ATOM 3575 C CA . HIS A 1 487 ? 1.491 -5.172 16.693 1.00 96.00 487 HIS A CA 1
ATOM 3576 C C . HIS A 1 487 ? 0.965 -4.291 15.564 1.00 96.00 487 HIS A C 1
ATOM 3578 O O . HIS A 1 487 ? 1.713 -3.993 14.638 1.00 96.00 487 HIS A O 1
ATOM 3584 N N . LEU A 1 488 ? -0.292 -3.844 15.639 1.00 96.69 488 LEU A N 1
ATOM 3585 C CA . LEU A 1 488 ? -0.815 -2.854 14.695 1.00 96.69 488 LEU A CA 1
ATOM 3586 C C . LEU A 1 488 ? 0.030 -1.577 14.781 1.00 96.69 488 LEU A C 1
ATOM 3588 O O . LEU A 1 488 ? 0.171 -1.009 15.865 1.00 96.69 488 LEU A O 1
ATOM 3592 N N . VAL A 1 489 ? 0.579 -1.138 13.649 1.00 95.88 489 VAL A N 1
ATOM 3593 C CA . VAL A 1 489 ? 1.409 0.071 13.607 1.00 95.88 489 VAL A CA 1
ATOM 3594 C C . VAL A 1 489 ? 0.543 1.333 13.556 1.00 95.88 489 VAL A C 1
ATOM 3596 O O . VAL A 1 489 ? -0.550 1.326 12.986 1.00 95.88 489 VAL A O 1
ATOM 3599 N N . ASP A 1 490 ? 1.023 2.410 14.174 1.00 94.19 490 ASP A N 1
ATOM 3600 C CA . ASP A 1 490 ? 0.314 3.681 14.360 1.00 94.19 490 ASP A CA 1
ATOM 3601 C C . ASP A 1 490 ? -0.094 4.353 13.044 1.00 94.19 490 ASP A C 1
ATOM 3603 O O . ASP A 1 490 ? -1.196 4.888 12.951 1.00 94.19 490 ASP A O 1
ATOM 3607 N N . PHE A 1 491 ? 0.739 4.270 12.005 1.00 94.50 491 PHE A N 1
ATOM 3608 C CA . PHE A 1 491 ? 0.429 4.878 10.712 1.00 94.50 491 PHE A CA 1
ATOM 3609 C C . PHE A 1 491 ? -0.622 4.118 9.888 1.00 94.50 491 PHE A C 1
ATOM 3611 O O . PHE A 1 491 ? -1.136 4.685 8.927 1.00 94.50 491 PHE A O 1
ATOM 3618 N N . SER A 1 492 ? -0.917 2.846 10.192 1.00 97.12 492 SER A N 1
ATOM 3619 C CA . SER A 1 492 ? -1.778 2.017 9.335 1.00 97.12 492 SER A CA 1
ATOM 3620 C C . SER A 1 492 ? -3.208 2.551 9.314 1.00 97.12 492 SER A C 1
ATOM 3622 O O . SER A 1 492 ? -3.872 2.557 10.353 1.00 97.12 492 SER A O 1
ATOM 3624 N N . SER A 1 493 ? -3.704 2.900 8.123 1.00 96.94 493 SER A N 1
ATOM 3625 C CA . SER A 1 493 ? -5.086 3.340 7.920 1.00 96.94 493 SER A CA 1
ATOM 3626 C C . SER A 1 493 ? -6.099 2.297 8.400 1.00 96.94 493 SER A C 1
ATOM 3628 O O . SER A 1 493 ? -5.871 1.085 8.316 1.00 96.94 493 SER A O 1
ATOM 3630 N N . ARG A 1 494 ? -7.239 2.784 8.896 1.00 96.62 494 ARG A N 1
ATOM 3631 C CA . ARG A 1 494 ? -8.299 1.989 9.529 1.00 96.62 494 ARG A CA 1
ATOM 3632 C C . ARG A 1 494 ? -9.643 2.309 8.897 1.00 96.62 494 ARG A C 1
ATOM 3634 O O . ARG A 1 494 ? -9.923 3.447 8.516 1.00 96.62 494 ARG A O 1
ATOM 3641 N N . GLY A 1 495 ? -10.509 1.307 8.834 1.00 96.06 495 GLY A N 1
ATOM 3642 C CA . GLY A 1 495 ? -11.888 1.463 8.404 1.00 96.06 495 GLY A CA 1
ATOM 3643 C C . GLY A 1 495 ? -12.739 2.278 9.385 1.00 96.06 495 GLY A C 1
ATOM 3644 O O . GLY A 1 495 ? -12.255 2.774 10.405 1.00 96.06 495 GLY A O 1
ATOM 3645 N N . PRO A 1 496 ? -14.042 2.409 9.109 1.00 96.06 496 PRO A N 1
ATOM 3646 C CA . PRO A 1 496 ? -14.748 1.788 7.988 1.00 96.06 496 PRO A CA 1
ATOM 3647 C C . PRO A 1 496 ? -14.506 2.546 6.676 1.00 96.06 496 PRO A C 1
ATOM 3649 O O . PRO A 1 496 ? -13.969 3.646 6.695 1.00 96.06 496 PRO A O 1
ATOM 3652 N N . THR A 1 497 ? -14.926 2.004 5.533 1.00 95.75 497 THR A N 1
ATOM 3653 C CA . THR A 1 497 ? -14.983 2.830 4.311 1.00 95.75 497 THR A CA 1
ATOM 3654 C C . THR A 1 497 ? -16.186 3.789 4.350 1.00 95.75 497 THR A C 1
ATOM 3656 O O . THR A 1 497 ? -17.061 3.691 5.221 1.00 95.75 497 THR A O 1
ATOM 3659 N N . THR A 1 498 ? -16.308 4.650 3.334 1.00 94.69 498 THR A N 1
ATOM 3660 C CA . THR A 1 498 ? -17.469 5.527 3.102 1.00 94.69 498 THR A CA 1
ATOM 3661 C C . THR A 1 498 ? -18.819 4.800 3.167 1.00 94.69 498 THR A C 1
ATOM 3663 O O . THR A 1 498 ? -19.818 5.376 3.620 1.00 94.69 498 THR A O 1
ATOM 3666 N N . ILE A 1 499 ? -18.895 3.533 2.730 1.00 95.31 499 ILE A N 1
ATOM 3667 C CA . ILE A 1 499 ? -20.157 2.779 2.762 1.00 95.31 499 ILE A CA 1
ATOM 3668 C C . ILE A 1 499 ? -20.443 2.132 4.120 1.00 95.31 499 ILE A C 1
ATOM 3670 O O . ILE A 1 499 ? -21.608 1.840 4.406 1.00 95.31 499 ILE A O 1
ATOM 3674 N N . GLY A 1 500 ? -19.428 1.983 4.971 1.00 95.69 500 GLY A N 1
ATOM 3675 C CA . GLY A 1 500 ? -19.530 1.401 6.307 1.00 95.69 500 GLY A CA 1
ATOM 3676 C C . GLY A 1 500 ? -19.089 -0.061 6.415 1.00 95.69 500 GLY A C 1
ATOM 3677 O O . GLY A 1 500 ? -19.256 -0.646 7.487 1.00 95.69 500 GLY A O 1
ATOM 3678 N N . ASP A 1 501 ? -18.571 -0.669 5.347 1.00 96.56 501 ASP A N 1
ATOM 3679 C CA . ASP A 1 501 ? -17.996 -2.019 5.380 1.00 96.56 501 ASP A CA 1
ATOM 3680 C C . ASP A 1 501 ? -16.635 -2.028 6.109 1.00 96.56 501 ASP A C 1
ATOM 3682 O O . ASP A 1 501 ? -15.986 -0.977 6.238 1.00 96.56 501 ASP A O 1
ATOM 3686 N N . PRO A 1 502 ? -16.227 -3.180 6.674 1.00 96.00 502 PRO A N 1
ATOM 3687 C CA . PRO A 1 502 ? -15.003 -3.261 7.451 1.00 96.00 502 PRO A CA 1
ATOM 3688 C C . PRO A 1 502 ? -13.790 -3.396 6.522 1.00 96.00 502 PRO A C 1
ATOM 3690 O O . PRO A 1 502 ? -13.734 -4.289 5.678 1.00 96.00 502 PRO A O 1
ATOM 3693 N N . LYS A 1 503 ? -12.810 -2.513 6.720 1.00 96.62 503 LYS A N 1
ATOM 3694 C CA . LYS A 1 503 ? -11.474 -2.541 6.112 1.00 96.62 503 LYS A CA 1
ATOM 3695 C C . LYS A 1 503 ? -10.431 -2.181 7.183 1.00 96.62 503 LYS A C 1
ATOM 3697 O O . LYS A 1 503 ? -10.822 -1.503 8.134 1.00 96.62 503 LYS A O 1
ATOM 3702 N N . PRO A 1 504 ? -9.148 -2.571 7.051 1.00 98.19 504 PRO A N 1
ATOM 3703 C CA . PRO A 1 504 ? -8.592 -3.479 6.034 1.00 98.19 504 PRO A CA 1
ATOM 3704 C C . PRO A 1 504 ? -9.212 -4.889 6.103 1.00 98.19 504 PRO A C 1
ATOM 3706 O O . PRO A 1 504 ? -9.957 -5.185 7.032 1.00 98.19 504 PRO A O 1
ATOM 3709 N N . ASP A 1 505 ? -8.964 -5.753 5.113 1.00 98.44 505 ASP A N 1
ATOM 3710 C CA . ASP A 1 505 ? -9.451 -7.144 5.159 1.00 98.44 505 ASP A CA 1
ATOM 3711 C C . ASP A 1 505 ? -8.546 -8.028 6.030 1.00 98.44 505 ASP A C 1
ATOM 3713 O O . ASP A 1 505 ? -9.043 -8.903 6.744 1.00 98.44 505 ASP A O 1
ATOM 3717 N N . VAL A 1 506 ? -7.231 -7.802 5.953 1.00 98.69 506 VAL A N 1
ATOM 3718 C CA . VAL A 1 506 ? -6.175 -8.520 6.683 1.00 98.69 506 VAL A CA 1
ATOM 3719 C C . VAL A 1 506 ? -5.022 -7.572 7.029 1.00 98.69 506 VAL A C 1
ATOM 3721 O O . VAL A 1 506 ? -4.908 -6.478 6.470 1.00 98.69 506 VAL A O 1
ATOM 3724 N N . LEU A 1 507 ? -4.140 -8.011 7.921 1.00 98.62 507 LEU A N 1
ATOM 3725 C CA . LEU A 1 507 ? -2.882 -7.354 8.256 1.00 98.62 507 LEU A CA 1
ATOM 3726 C C . LEU A 1 507 ? -1.676 -8.158 7.752 1.00 98.62 507 LEU A C 1
ATOM 3728 O O . LEU A 1 507 ? -1.738 -9.380 7.618 1.00 98.62 507 LEU A O 1
ATOM 3732 N N . ALA A 1 508 ? -0.558 -7.479 7.526 1.00 97.69 508 ALA A N 1
ATOM 3733 C CA . ALA A 1 508 ? 0.755 -8.092 7.347 1.00 97.69 508 ALA A CA 1
ATOM 3734 C C . ALA A 1 508 ? 1.861 -7.141 7.814 1.00 97.69 508 ALA A C 1
ATOM 3736 O O . ALA A 1 508 ? 1.617 -5.969 8.096 1.00 97.69 508 ALA A O 1
ATOM 3737 N N . THR A 1 509 ? 3.093 -7.634 7.894 1.00 94.75 509 THR A N 1
ATOM 3738 C CA . THR A 1 509 ? 4.239 -6.817 8.293 1.00 94.75 509 THR A CA 1
ATOM 3739 C C . THR A 1 509 ? 4.440 -5.633 7.354 1.00 94.75 509 THR A C 1
ATOM 3741 O O . THR A 1 509 ? 4.515 -5.796 6.140 1.00 94.75 509 THR A O 1
ATOM 3744 N N . GLY A 1 510 ? 4.576 -4.441 7.937 1.00 93.38 510 GLY A N 1
ATOM 3745 C CA . GLY A 1 510 ? 4.894 -3.224 7.197 1.00 93.38 510 GLY A CA 1
ATOM 3746 C C . GLY A 1 510 ? 5.763 -2.216 7.946 1.00 93.38 510 GLY A C 1
ATOM 3747 O O . GLY A 1 510 ? 6.017 -1.147 7.410 1.00 93.38 510 GLY A O 1
ATOM 3748 N N . ALA A 1 511 ? 6.218 -2.491 9.174 1.00 90.19 511 ALA A N 1
ATOM 3749 C CA . ALA A 1 511 ? 6.986 -1.513 9.951 1.00 90.19 511 ALA A CA 1
ATOM 3750 C C . ALA A 1 511 ? 8.114 -2.141 10.783 1.00 90.19 511 ALA A C 1
ATOM 3752 O O . ALA A 1 511 ? 7.930 -2.509 11.941 1.00 90.19 511 ALA A O 1
ATOM 3753 N N . TYR A 1 512 ? 9.330 -2.295 10.284 1.00 88.88 512 TYR A N 1
ATOM 3754 C CA . TYR A 1 512 ? 9.849 -2.181 8.918 1.00 88.88 512 TYR A CA 1
ATOM 3755 C C . TYR A 1 512 ? 10.753 -3.411 8.721 1.00 88.88 512 TYR A C 1
ATOM 3757 O O . TYR A 1 512 ? 11.052 -4.100 9.704 1.00 88.88 512 TYR A O 1
ATOM 3765 N N . SER A 1 513 ? 11.193 -3.705 7.502 1.00 90.75 513 SER A N 1
ATOM 3766 C CA . SER A 1 513 ? 12.145 -4.798 7.253 1.00 90.75 513 SER A CA 1
ATOM 3767 C C . SER A 1 513 ? 13.158 -4.412 6.191 1.00 90.75 513 SER A C 1
ATOM 3769 O O . SER A 1 513 ? 12.895 -3.534 5.371 1.00 90.75 513 SER A O 1
ATOM 3771 N N . PHE A 1 514 ? 14.296 -5.099 6.186 1.00 93.12 514 PHE A N 1
ATOM 3772 C CA . PHE A 1 514 ? 15.240 -5.012 5.082 1.00 93.12 514 PHE A CA 1
ATOM 3773 C C . PHE A 1 514 ? 14.740 -5.819 3.884 1.00 93.12 514 PHE A C 1
ATOM 3775 O O . PHE A 1 514 ? 14.126 -6.876 4.060 1.00 93.12 514 PHE A O 1
ATOM 3782 N N . VAL A 1 515 ? 15.000 -5.305 2.684 1.00 94.00 515 VAL A N 1
ATOM 3783 C CA . VAL A 1 515 ? 14.721 -5.949 1.394 1.00 94.00 515 VAL A CA 1
ATOM 3784 C C . VAL A 1 515 ? 15.864 -5.663 0.415 1.00 94.00 515 VAL A C 1
ATOM 3786 O O . VAL A 1 515 ? 16.440 -4.573 0.476 1.00 94.00 515 VAL A O 1
ATOM 3789 N N . PRO A 1 516 ? 16.193 -6.590 -0.502 1.00 94.44 516 PRO A N 1
ATOM 3790 C CA . PRO A 1 516 ? 17.068 -6.287 -1.630 1.00 94.44 516 PRO A CA 1
ATOM 3791 C C . PRO A 1 516 ? 16.575 -5.071 -2.426 1.00 94.44 516 PRO A C 1
ATOM 3793 O O . PRO A 1 516 ? 15.372 -4.893 -2.623 1.00 94.44 516 PRO A O 1
ATOM 3796 N N . ALA A 1 517 ? 17.508 -4.235 -2.872 1.00 93.25 517 ALA A N 1
ATOM 3797 C CA . ALA A 1 517 ? 17.263 -3.000 -3.613 1.00 93.25 517 ALA A CA 1
ATOM 3798 C C . ALA A 1 517 ? 18.011 -3.004 -4.956 1.00 93.25 517 ALA A C 1
ATOM 3800 O O . ALA A 1 517 ? 18.749 -3.944 -5.260 1.00 93.25 517 ALA A O 1
ATOM 3801 N N . SER A 1 518 ? 17.819 -1.957 -5.766 1.00 92.00 518 SER A N 1
ATOM 3802 C CA . SER A 1 518 ? 18.621 -1.747 -6.979 1.00 92.00 518 SER A CA 1
ATOM 3803 C C . SER A 1 518 ? 20.111 -1.733 -6.637 1.00 92.00 518 SER A C 1
ATOM 3805 O O . SER A 1 518 ? 20.507 -1.254 -5.575 1.00 92.00 518 SER A O 1
ATOM 3807 N N . THR A 1 519 ? 20.927 -2.255 -7.549 1.00 92.19 519 THR A N 1
ATOM 3808 C CA . THR A 1 519 ? 22.389 -2.220 -7.420 1.00 92.19 519 THR A CA 1
ATOM 3809 C C . THR A 1 519 ? 23.011 -0.947 -7.997 1.00 92.19 519 THR A C 1
ATOM 3811 O O . THR A 1 519 ? 24.229 -0.807 -7.990 1.00 92.19 519 THR A O 1
ATOM 3814 N N . LEU A 1 520 ? 22.192 -0.020 -8.514 1.00 91.25 520 LEU A N 1
ATOM 3815 C CA . LEU A 1 520 ? 22.662 1.264 -9.021 1.00 91.25 520 LEU A CA 1
ATOM 3816 C C . LEU A 1 520 ? 23.331 2.067 -7.898 1.00 91.25 520 LEU A C 1
ATOM 3818 O O . LEU A 1 520 ? 22.658 2.552 -6.982 1.00 91.25 520 LEU A O 1
ATOM 3822 N N . ARG A 1 521 ? 24.642 2.265 -8.025 1.00 88.00 521 ARG A N 1
ATOM 3823 C CA . ARG A 1 521 ? 25.411 3.166 -7.165 1.00 88.00 521 ARG A CA 1
ATOM 3824 C C . ARG A 1 521 ? 25.163 4.620 -7.540 1.00 88.00 521 ARG A C 1
ATOM 3826 O O . ARG A 1 521 ? 24.948 4.950 -8.704 1.00 88.00 521 ARG A O 1
ATOM 3833 N N . GLY A 1 522 ? 25.247 5.510 -6.554 1.00 84.19 522 GLY A N 1
ATOM 3834 C CA . GLY A 1 522 ? 25.217 6.948 -6.807 1.00 84.19 522 GLY A CA 1
ATOM 3835 C C . GLY A 1 522 ? 26.478 7.422 -7.547 1.00 84.19 522 GLY A C 1
ATOM 3836 O O . GLY A 1 522 ? 27.558 6.867 -7.351 1.00 84.19 522 GLY A O 1
ATOM 3837 N N . PRO A 1 523 ? 26.417 8.513 -8.333 1.00 78.56 523 PRO A N 1
ATOM 3838 C CA . PRO A 1 523 ? 27.529 8.957 -9.189 1.00 78.56 523 PRO A CA 1
ATOM 3839 C C . PRO A 1 523 ? 28.746 9.508 -8.422 1.00 78.56 523 PRO A C 1
ATOM 3841 O O . PRO A 1 523 ? 29.725 9.955 -9.025 1.00 78.56 523 PRO A O 1
ATOM 3844 N N . ARG A 1 524 ? 28.660 9.559 -7.088 1.00 76.94 524 ARG A N 1
ATOM 3845 C CA . ARG A 1 524 ? 29.710 10.003 -6.162 1.00 76.94 524 ARG A CA 1
ATOM 3846 C C . ARG A 1 524 ? 29.987 8.982 -5.056 1.00 76.94 524 ARG A C 1
ATOM 3848 O O . ARG A 1 524 ? 30.654 9.338 -4.090 1.00 76.94 524 ARG A O 1
ATOM 3855 N N . ASP A 1 525 ? 29.428 7.780 -5.163 1.00 77.31 525 ASP A N 1
ATOM 3856 C CA . ASP A 1 525 ? 29.613 6.720 -4.177 1.00 77.31 525 ASP A CA 1
ATOM 3857 C C . ASP A 1 525 ? 30.902 5.948 -4.496 1.00 77.31 525 ASP A C 1
ATOM 3859 O O . ASP A 1 525 ? 30.991 5.278 -5.523 1.00 77.31 525 ASP A O 1
ATOM 3863 N N . ASP A 1 526 ? 31.927 6.105 -3.656 1.00 66.31 526 ASP A N 1
ATOM 3864 C CA . ASP A 1 526 ? 33.247 5.471 -3.791 1.00 66.31 526 ASP A CA 1
ATOM 3865 C C . ASP A 1 526 ? 33.514 4.395 -2.718 1.00 66.31 526 ASP A C 1
ATOM 3867 O O . ASP A 1 526 ? 34.617 3.846 -2.641 1.00 66.31 526 ASP A O 1
ATOM 3871 N N . GLY A 1 527 ? 32.514 4.092 -1.880 1.00 64.94 527 GLY A N 1
ATOM 3872 C CA . GLY A 1 527 ? 32.598 3.117 -0.794 1.00 64.94 527 GLY A CA 1
ATOM 3873 C C . GLY A 1 527 ? 32.102 1.712 -1.167 1.00 64.94 527 GLY A C 1
ATOM 3874 O O . GLY A 1 527 ? 31.569 1.502 -2.256 1.00 64.94 527 GLY A O 1
ATOM 3875 N N . PRO A 1 528 ? 32.266 0.720 -0.267 1.00 65.44 528 PRO A N 1
ATOM 3876 C CA . PRO A 1 528 ? 31.596 -0.574 -0.403 1.00 65.44 528 PRO A CA 1
ATOM 3877 C C . PRO A 1 528 ? 30.072 -0.377 -0.412 1.00 65.44 528 PRO A C 1
ATOM 3879 O O . PRO A 1 528 ? 29.534 0.290 0.472 1.00 65.44 528 PRO A O 1
ATOM 3882 N N . HIS A 1 529 ? 29.398 -0.957 -1.407 1.00 74.06 529 HIS A N 1
ATOM 3883 C CA . HIS A 1 529 ? 27.966 -0.790 -1.638 1.00 74.06 529 HIS A CA 1
ATOM 3884 C C . HIS A 1 529 ? 27.227 -2.108 -1.397 1.00 74.06 529 HIS A C 1
ATOM 3886 O O . HIS A 1 529 ? 27.529 -3.123 -2.017 1.00 74.06 529 HIS A O 1
ATOM 3892 N N . GLU A 1 530 ? 26.241 -2.084 -0.505 1.00 85.38 530 GLU A N 1
ATOM 3893 C CA . GLU A 1 530 ? 25.379 -3.228 -0.211 1.00 85.38 530 GLU A CA 1
ATOM 3894 C C . GLU A 1 530 ? 23.969 -2.914 -0.739 1.00 85.38 530 GLU A C 1
ATOM 3896 O O . GLU A 1 530 ? 23.313 -2.014 -0.205 1.00 85.38 530 GLU A O 1
ATOM 3901 N N . PRO A 1 531 ? 23.477 -3.610 -1.784 1.00 90.00 531 PRO A N 1
ATOM 3902 C CA . PRO A 1 531 ? 22.249 -3.236 -2.480 1.00 90.00 531 PRO A CA 1
ATOM 3903 C C . PRO A 1 531 ? 21.005 -3.760 -1.748 1.00 90.00 531 PRO A C 1
ATOM 3905 O O . PRO A 1 531 ? 20.251 -4.594 -2.257 1.00 90.00 531 PRO A O 1
ATOM 3908 N N . PHE A 1 532 ? 20.788 -3.275 -0.527 1.00 91.62 532 PHE A N 1
ATOM 3909 C CA . PHE A 1 532 ? 19.569 -3.473 0.254 1.00 91.62 532 PHE A CA 1
ATOM 3910 C C . PHE A 1 532 ? 19.007 -2.127 0.722 1.00 91.62 532 PHE A C 1
ATOM 3912 O O . PHE A 1 532 ? 19.698 -1.113 0.777 1.00 91.62 532 PHE A O 1
ATOM 3919 N N . SER A 1 533 ? 17.730 -2.110 1.090 1.00 90.38 533 SER A N 1
ATOM 3920 C CA . SER A 1 533 ? 17.081 -0.941 1.679 1.00 90.38 533 SER A CA 1
ATOM 3921 C C . SER A 1 533 ? 16.209 -1.330 2.868 1.00 90.38 533 SER A C 1
ATOM 3923 O O . SER A 1 533 ? 15.791 -2.482 3.008 1.00 90.38 533 SER A O 1
ATOM 3925 N N . LEU A 1 534 ? 15.930 -0.360 3.740 1.00 92.00 534 LEU A N 1
ATOM 3926 C CA . LEU A 1 534 ? 14.887 -0.491 4.750 1.00 92.00 534 LEU A CA 1
ATOM 3927 C C . LEU A 1 534 ? 13.547 -0.062 4.141 1.00 92.00 534 LEU A C 1
ATOM 3929 O O . LEU A 1 534 ? 13.354 1.114 3.834 1.00 92.00 534 LEU A O 1
ATOM 3933 N N . PHE A 1 535 ? 12.610 -1.000 4.021 1.00 93.94 535 PHE A N 1
ATOM 3934 C CA . PHE A 1 535 ? 11.305 -0.783 3.402 1.00 93.94 535 PHE A CA 1
ATOM 3935 C C . PHE A 1 535 ? 10.157 -0.956 4.404 1.00 93.94 535 PHE A C 1
ATOM 3937 O O . PHE A 1 535 ? 10.251 -1.694 5.392 1.00 93.94 535 PHE A O 1
ATOM 3944 N N . GLY A 1 536 ? 9.053 -0.242 4.177 1.00 93.62 536 GLY A N 1
ATOM 3945 C CA . GLY A 1 536 ? 7.860 -0.343 5.009 1.00 93.62 536 GLY A CA 1
ATOM 3946 C C . GLY A 1 536 ? 6.734 0.594 4.591 1.00 93.62 536 GLY A C 1
ATOM 3947 O O . GLY A 1 536 ? 6.694 1.100 3.476 1.00 93.62 536 GLY A O 1
ATOM 3948 N N . GLY A 1 537 ? 5.784 0.790 5.498 1.00 94.75 537 GLY A N 1
ATOM 3949 C CA . GLY A 1 537 ? 4.439 1.244 5.177 1.00 94.75 537 GLY A CA 1
ATOM 3950 C C . GLY A 1 537 ? 3.496 0.071 4.900 1.00 94.75 537 GLY A C 1
ATOM 3951 O O . GLY A 1 537 ? 3.900 -1.088 4.770 1.00 94.75 537 GLY A O 1
ATOM 3952 N N . THR A 1 538 ? 2.211 0.374 4.730 1.00 96.25 538 THR A N 1
ATOM 3953 C CA . THR A 1 538 ? 1.257 -0.584 4.137 1.00 96.25 538 THR A CA 1
ATOM 3954 C C . THR A 1 538 ? 1.667 -1.010 2.717 1.00 96.25 538 THR A C 1
ATOM 3956 O O . THR A 1 538 ? 1.246 -2.069 2.255 1.00 96.25 538 THR A O 1
ATOM 3959 N N . SER A 1 539 ? 2.570 -0.254 2.081 1.00 95.50 539 SER A N 1
ATOM 3960 C CA . SER A 1 539 ? 3.293 -0.594 0.851 1.00 95.50 539 SER A CA 1
ATOM 3961 C C . SER A 1 539 ? 4.160 -1.853 0.938 1.00 95.50 539 SER A C 1
ATOM 3963 O O . SER A 1 539 ? 4.394 -2.484 -0.085 1.00 95.50 539 SER A O 1
ATOM 3965 N N . MET A 1 540 ? 4.600 -2.259 2.133 1.00 96.75 540 MET A N 1
ATOM 3966 C CA . MET A 1 540 ? 5.246 -3.559 2.353 1.00 96.75 540 MET A CA 1
ATOM 3967 C C . MET A 1 540 ? 4.228 -4.642 2.752 1.00 96.75 540 MET A C 1
ATOM 3969 O O . MET A 1 540 ? 4.362 -5.804 2.369 1.00 96.75 540 MET A O 1
ATOM 3973 N N . ALA A 1 541 ? 3.158 -4.266 3.458 1.00 97.94 541 ALA A N 1
ATOM 3974 C CA . ALA A 1 541 ? 2.118 -5.211 3.861 1.00 97.94 541 ALA A CA 1
ATOM 3975 C C . ALA A 1 541 ? 1.369 -5.810 2.654 1.00 97.94 541 ALA A C 1
ATOM 3977 O O . ALA A 1 541 ? 1.118 -7.014 2.624 1.00 97.94 541 ALA A O 1
ATOM 3978 N N . ALA A 1 542 ? 1.043 -5.000 1.639 1.00 98.44 542 ALA A N 1
ATOM 3979 C CA . ALA A 1 542 ? 0.384 -5.469 0.416 1.00 98.44 542 ALA A CA 1
ATOM 3980 C C . ALA A 1 542 ? 1.180 -6.564 -0.338 1.00 98.44 542 ALA A C 1
ATOM 3982 O O . ALA A 1 542 ? 0.620 -7.645 -0.547 1.00 98.44 542 ALA A O 1
ATOM 3983 N N . PRO A 1 543 ? 2.471 -6.383 -0.682 1.00 98.19 543 PRO A N 1
ATOM 3984 C CA . PRO A 1 543 ? 3.256 -7.422 -1.341 1.00 98.19 543 PRO A CA 1
ATOM 3985 C C . PRO A 1 543 ? 3.492 -8.624 -0.426 1.00 98.19 543 PRO A C 1
ATOM 3987 O O . PRO A 1 543 ? 3.489 -9.759 -0.894 1.00 98.19 543 PRO A O 1
ATOM 3990 N N . MET A 1 544 ? 3.592 -8.432 0.891 1.00 97.50 544 MET A N 1
ATOM 3991 C CA . MET A 1 544 ? 3.683 -9.559 1.818 1.00 97.50 544 MET A CA 1
ATOM 3992 C C . MET A 1 544 ? 2.421 -10.439 1.805 1.00 97.50 544 MET A C 1
ATOM 3994 O O . MET A 1 544 ? 2.518 -11.668 1.766 1.00 97.50 544 MET A O 1
ATOM 3998 N N . VAL A 1 545 ? 1.231 -9.829 1.753 1.00 98.69 545 VAL A N 1
ATOM 3999 C CA . VAL A 1 545 ? -0.033 -10.556 1.540 1.00 98.69 545 VAL A CA 1
ATOM 4000 C C . VAL A 1 545 ? -0.070 -11.206 0.153 1.00 98.69 545 VAL A C 1
ATOM 4002 O O . VAL A 1 545 ? -0.538 -12.338 0.037 1.00 98.69 545 VAL A O 1
ATOM 4005 N N . ALA A 1 546 ? 0.447 -10.548 -0.890 1.00 98.69 546 ALA A N 1
ATOM 4006 C CA . ALA A 1 546 ? 0.542 -11.129 -2.230 1.00 98.69 546 ALA A CA 1
ATOM 4007 C C . ALA A 1 546 ? 1.451 -12.374 -2.269 1.00 98.69 546 ALA A C 1
ATOM 4009 O O . ALA A 1 546 ? 1.096 -13.364 -2.906 1.00 98.69 546 ALA A O 1
ATOM 4010 N N . GLY A 1 547 ? 2.569 -12.378 -1.536 1.00 98.38 547 GLY A N 1
ATOM 4011 C CA . GLY A 1 547 ? 3.432 -13.553 -1.386 1.00 98.38 547 GLY A CA 1
ATOM 4012 C C . GLY A 1 547 ? 2.747 -14.701 -0.638 1.00 98.38 547 GLY A C 1
ATOM 4013 O O . GLY A 1 547 ? 2.726 -15.832 -1.122 1.00 98.38 547 GLY A O 1
ATOM 4014 N N . ALA A 1 548 ? 2.080 -14.419 0.486 1.00 98.50 548 ALA A N 1
ATOM 4015 C CA . ALA A 1 548 ? 1.277 -15.428 1.189 1.00 98.50 548 ALA A CA 1
ATOM 4016 C C . ALA A 1 548 ? 0.153 -16.005 0.303 1.00 98.50 548 ALA A C 1
ATOM 4018 O O . ALA A 1 548 ? -0.126 -17.209 0.328 1.00 98.50 548 ALA A O 1
ATOM 4019 N N . ALA A 1 549 ? -0.466 -15.157 -0.523 1.00 98.19 549 ALA A N 1
ATOM 4020 C CA . ALA A 1 549 ? -1.452 -15.562 -1.515 1.00 98.19 549 ALA A CA 1
ATOM 4021 C C . ALA A 1 549 ? -0.844 -16.451 -2.611 1.00 98.19 549 ALA A C 1
ATOM 4023 O O . ALA A 1 549 ? -1.496 -17.412 -3.016 1.00 98.19 549 ALA A O 1
ATOM 4024 N N . ALA A 1 550 ? 0.387 -16.180 -3.056 1.00 98.12 550 ALA A N 1
ATOM 4025 C CA . ALA A 1 550 ? 1.074 -16.983 -4.066 1.00 98.12 550 ALA A CA 1
ATOM 4026 C C . ALA A 1 550 ? 1.360 -18.405 -3.569 1.00 98.12 550 ALA A C 1
ATOM 4028 O O . ALA A 1 550 ? 0.978 -19.369 -4.228 1.00 98.12 550 ALA A O 1
ATOM 4029 N N . VAL A 1 551 ? 1.912 -18.548 -2.363 1.00 98.00 551 VAL A N 1
ATOM 4030 C CA . VAL A 1 551 ? 2.157 -19.864 -1.743 1.00 98.00 551 VAL A CA 1
ATOM 4031 C C . VAL A 1 551 ? 0.845 -20.633 -1.521 1.00 98.00 551 VAL A C 1
ATOM 4033 O O . VAL A 1 551 ? 0.745 -21.827 -1.797 1.00 98.00 551 VAL A O 1
ATOM 4036 N N . THR A 1 552 ? -0.212 -19.943 -1.084 1.00 97.06 552 THR A N 1
ATOM 4037 C CA . THR A 1 552 ? -1.543 -20.559 -0.926 1.00 97.06 552 THR A CA 1
ATOM 4038 C C . THR A 1 552 ? -2.126 -21.005 -2.273 1.00 97.06 552 THR A C 1
ATOM 4040 O O . THR A 1 552 ? -2.761 -22.057 -2.370 1.00 97.06 552 THR A O 1
ATOM 4043 N N . LEU A 1 553 ? -1.930 -20.212 -3.329 1.00 95.88 553 LEU A N 1
ATOM 4044 C CA . LEU A 1 553 ? -2.406 -20.523 -4.674 1.00 95.88 553 LEU A CA 1
ATOM 4045 C C . LEU A 1 553 ? -1.682 -21.730 -5.277 1.00 95.88 553 LEU A C 1
ATOM 4047 O O . LEU A 1 553 ? -2.334 -22.553 -5.922 1.00 95.88 553 LEU A O 1
ATOM 4051 N N . GLU A 1 554 ? -0.377 -21.855 -5.051 1.00 95.81 554 GLU A N 1
ATOM 4052 C CA . GLU A 1 554 ? 0.399 -23.037 -5.430 1.00 95.81 554 GLU A CA 1
ATOM 4053 C C . GLU A 1 554 ? -0.226 -24.307 -4.829 1.00 95.81 554 GLU A C 1
ATOM 4055 O O . GLU A 1 554 ? -0.615 -25.209 -5.575 1.00 95.81 554 GLU A O 1
ATOM 4060 N N . ALA A 1 555 ? -0.481 -24.318 -3.514 1.00 94.38 555 ALA A N 1
ATOM 4061 C CA . ALA A 1 555 ? -1.139 -25.439 -2.832 1.00 94.38 555 ALA A CA 1
ATOM 4062 C C . ALA A 1 555 ? -2.521 -25.776 -3.428 1.00 94.38 555 ALA A C 1
ATOM 4064 O O . ALA A 1 555 ? -2.875 -26.938 -3.627 1.00 94.38 555 ALA A O 1
ATOM 4065 N N . LEU A 1 556 ? -3.328 -24.759 -3.755 1.00 92.19 556 LEU A N 1
ATOM 4066 C CA . LEU A 1 556 ? -4.654 -24.958 -4.358 1.00 92.19 556 LEU A CA 1
ATOM 4067 C C . LEU A 1 556 ? -4.591 -25.534 -5.783 1.00 92.19 556 LEU A C 1
ATOM 4069 O O . LEU A 1 556 ? -5.565 -26.150 -6.239 1.00 92.19 556 LEU A O 1
ATOM 4073 N N . ARG A 1 557 ? -3.491 -25.311 -6.509 1.00 90.50 557 ARG A N 1
ATOM 4074 C CA . ARG A 1 557 ? -3.279 -25.831 -7.867 1.00 90.50 557 ARG A CA 1
ATOM 4075 C C . ARG A 1 557 ? -2.890 -27.310 -7.866 1.00 90.50 557 ARG A C 1
ATOM 4077 O O . ARG A 1 557 ? -3.310 -28.008 -8.784 1.00 90.50 557 ARG A O 1
ATOM 4084 N N . GLU A 1 558 ? -2.219 -27.818 -6.829 1.00 84.38 558 GLU A N 1
ATOM 4085 C CA . GLU A 1 558 ? -1.843 -29.244 -6.717 1.00 84.38 558 GLU A CA 1
ATOM 4086 C C . GLU A 1 558 ? -3.043 -30.212 -6.782 1.00 84.38 558 GLU A C 1
ATOM 4088 O O . GLU A 1 558 ? -2.907 -31.366 -7.191 1.00 84.38 558 GLU A O 1
ATOM 4093 N N . HIS A 1 559 ? -4.237 -29.749 -6.398 1.00 72.50 559 HIS A N 1
ATOM 4094 C CA . HIS A 1 559 ? -5.447 -30.574 -6.276 1.00 72.50 559 HIS A CA 1
ATOM 4095 C C . HIS A 1 559 ? -6.593 -30.158 -7.220 1.00 72.50 559 HIS A C 1
ATOM 4097 O O . HIS A 1 559 ? -7.767 -30.475 -6.965 1.00 72.50 559 HIS A O 1
ATOM 4103 N N . ASP A 1 560 ? -6.283 -29.403 -8.285 1.00 65.94 560 ASP A N 1
ATOM 4104 C CA . ASP A 1 560 ? -7.261 -28.781 -9.199 1.00 65.94 560 ASP A CA 1
ATOM 4105 C C . ASP A 1 560 ? -8.370 -28.005 -8.453 1.00 65.94 560 ASP A C 1
ATOM 4107 O O . ASP A 1 560 ? -9.487 -27.817 -8.948 1.00 65.94 560 ASP A O 1
ATOM 4111 N N . ALA A 1 561 ? -8.093 -27.567 -7.220 1.00 64.25 561 ALA A N 1
ATOM 4112 C CA . ALA A 1 561 ? -9.059 -26.875 -6.380 1.00 64.25 561 ALA A CA 1
ATOM 4113 C C . ALA A 1 561 ? -9.260 -25.449 -6.890 1.00 64.25 561 ALA A C 1
ATOM 4115 O O . ALA A 1 561 ? -10.390 -24.971 -6.948 1.00 64.25 561 ALA A O 1
ATOM 4116 N N . TYR A 1 562 ? -8.199 -24.798 -7.373 1.00 67.38 562 TYR A N 1
ATOM 4117 C CA . TYR A 1 562 ? -8.291 -23.430 -7.880 1.00 67.38 562 TYR A CA 1
ATOM 4118 C C . TYR A 1 562 ? -9.278 -23.266 -9.047 1.00 67.38 562 TYR A C 1
ATOM 4120 O O . TYR A 1 562 ? -10.077 -22.327 -9.039 1.00 67.38 562 TYR A O 1
ATOM 4128 N N . ALA A 1 563 ? -9.310 -24.209 -9.998 1.00 56.38 563 ALA A N 1
ATOM 4129 C CA . ALA A 1 563 ? -10.249 -24.187 -11.126 1.00 56.38 563 ALA A CA 1
ATOM 4130 C C . ALA A 1 563 ? -11.728 -24.214 -10.683 1.00 56.38 563 ALA A C 1
ATOM 4132 O O . ALA A 1 563 ? -12.607 -23.781 -11.426 1.00 56.38 563 ALA A O 1
ATOM 4133 N N . ARG A 1 564 ? -12.007 -24.695 -9.462 1.00 52.72 564 ARG A N 1
ATOM 4134 C CA . ARG A 1 564 ? -13.347 -24.727 -8.853 1.00 52.72 564 ARG A CA 1
ATOM 4135 C C . ARG A 1 564 ? -13.689 -23.462 -8.053 1.00 52.72 564 ARG A C 1
ATOM 4137 O O . ARG A 1 564 ? -14.841 -23.298 -7.661 1.00 52.72 564 ARG A O 1
ATOM 4144 N N . HIS A 1 565 ? -12.714 -22.597 -7.778 1.00 62.38 565 HIS A N 1
ATOM 4145 C CA . HIS A 1 565 ? -12.769 -21.663 -6.650 1.00 62.38 565 HIS A CA 1
ATOM 4146 C C . HIS A 1 565 ? -12.408 -20.208 -7.010 1.00 62.38 565 HIS A C 1
ATOM 4148 O O . HIS A 1 565 ? -13.053 -19.289 -6.507 1.00 62.38 565 HIS A O 1
ATOM 4154 N N . GLY A 1 566 ? -11.451 -19.982 -7.915 1.00 80.19 566 GLY A N 1
ATOM 4155 C CA . GLY A 1 566 ? -11.106 -18.652 -8.432 1.00 80.19 566 GLY A CA 1
ATOM 4156 C C . GLY A 1 566 ? -10.560 -17.643 -7.396 1.00 80.19 566 GLY A C 1
ATOM 4157 O O . GLY A 1 566 ? -10.377 -17.967 -6.218 1.00 80.19 566 GLY A O 1
ATOM 4158 N N . PRO A 1 567 ? -10.294 -16.391 -7.814 1.00 85.56 567 PRO A N 1
ATOM 4159 C CA . PRO A 1 567 ? -9.649 -15.364 -6.982 1.00 85.56 567 PRO A CA 1
ATOM 4160 C C . PRO A 1 567 ? -10.409 -14.975 -5.704 1.00 85.56 567 PRO A C 1
ATOM 4162 O O . PRO A 1 567 ? -9.793 -14.760 -4.661 1.00 85.56 567 PRO A O 1
ATOM 4165 N N . TYR A 1 568 ? -11.746 -14.939 -5.738 1.00 85.44 568 TYR A N 1
ATOM 4166 C CA . TYR A 1 568 ? -12.567 -14.623 -4.553 1.00 85.44 568 TYR A CA 1
ATOM 4167 C C . TYR A 1 568 ? -12.427 -15.647 -3.449 1.00 85.44 568 TYR A C 1
ATOM 4169 O O . TYR A 1 568 ? -12.462 -15.319 -2.258 1.00 85.44 568 TYR A O 1
ATOM 4177 N N . ARG A 1 569 ? -12.280 -16.909 -3.844 1.00 88.94 569 ARG A N 1
ATOM 4178 C CA . ARG A 1 569 ? -12.089 -17.960 -2.873 1.00 88.94 569 ARG A CA 1
ATOM 4179 C C . ARG A 1 569 ? -10.709 -17.870 -2.245 1.00 88.94 569 ARG A C 1
ATOM 4181 O O . ARG A 1 569 ? -10.630 -18.023 -1.034 1.00 88.94 569 ARG A O 1
ATOM 4188 N N . LEU A 1 570 ? -9.668 -17.551 -3.017 1.00 94.19 570 LEU A N 1
ATOM 4189 C CA . LEU A 1 570 ? -8.340 -17.273 -2.462 1.00 94.19 570 LEU A CA 1
ATOM 4190 C C . LEU A 1 570 ? -8.395 -16.113 -1.453 1.00 94.19 570 LEU A C 1
ATOM 4192 O O . LEU A 1 570 ? -7.919 -16.274 -0.333 1.00 94.19 570 LEU A O 1
ATOM 4196 N N . LYS A 1 571 ? -9.081 -15.007 -1.787 1.00 95.31 571 LYS A N 1
ATOM 4197 C CA . LYS A 1 571 ? -9.345 -13.897 -0.849 1.00 95.31 571 LYS A CA 1
ATOM 4198 C C . LYS A 1 571 ? -9.999 -14.390 0.450 1.00 95.31 571 LYS A C 1
ATOM 4200 O O . LYS A 1 571 ? -9.548 -14.043 1.538 1.00 95.31 571 LYS A O 1
ATOM 4205 N N . SER A 1 572 ? -11.055 -15.196 0.342 1.00 94.94 572 SER A N 1
ATOM 4206 C CA . SER A 1 572 ? -11.795 -15.697 1.508 1.00 94.94 572 SER A CA 1
ATOM 4207 C C . SER A 1 572 ? -11.002 -16.701 2.343 1.00 94.94 572 SER A C 1
ATOM 4209 O O . SER A 1 572 ? -11.132 -16.691 3.563 1.00 94.94 572 SER A O 1
ATOM 4211 N N . ILE A 1 573 ? -10.168 -17.540 1.719 1.00 96.56 573 ILE A N 1
ATOM 4212 C CA . ILE A 1 573 ? -9.252 -18.442 2.431 1.00 96.56 573 ILE A CA 1
ATOM 4213 C C . ILE A 1 573 ? -8.293 -17.602 3.272 1.00 96.56 573 ILE A C 1
ATOM 4215 O O . ILE A 1 573 ? -8.306 -17.741 4.487 1.00 96.56 573 ILE A O 1
ATOM 4219 N N . LEU A 1 574 ? -7.569 -16.661 2.653 1.00 97.94 574 LEU A N 1
ATOM 4220 C CA . LEU A 1 574 ? -6.592 -15.812 3.346 1.00 97.94 574 LEU A CA 1
ATOM 4221 C C . LEU A 1 574 ? -7.210 -15.045 4.520 1.00 97.94 574 LEU A C 1
ATOM 4223 O O . LEU A 1 574 ? -6.633 -15.008 5.601 1.00 97.94 574 LEU A O 1
ATOM 4227 N N . ALA A 1 575 ? -8.397 -14.465 4.320 1.00 98.12 575 ALA A N 1
ATOM 4228 C CA . ALA A 1 575 ? -9.113 -13.762 5.380 1.00 98.12 575 ALA A CA 1
ATOM 4229 C C . ALA A 1 575 ? -9.624 -14.719 6.470 1.00 98.12 575 ALA A C 1
ATOM 4231 O O . ALA A 1 575 ? -9.528 -14.418 7.654 1.00 98.12 575 ALA A O 1
ATOM 4232 N N . SER A 1 576 ? -10.163 -15.885 6.103 1.00 97.69 576 SER A N 1
ATOM 4233 C CA . SER A 1 576 ? -10.725 -16.830 7.074 1.00 97.69 576 SER A CA 1
ATOM 4234 C C . SER A 1 576 ? -9.662 -17.571 7.881 1.00 97.69 576 SER A C 1
ATOM 4236 O O . SER A 1 576 ? -9.968 -18.030 8.979 1.00 97.69 576 SER A O 1
ATOM 4238 N N . THR A 1 577 ? -8.449 -17.730 7.362 1.00 97.81 577 THR A N 1
ATOM 4239 C CA . THR A 1 577 ? -7.349 -18.411 8.060 1.00 97.81 577 THR A CA 1
ATOM 4240 C C . THR A 1 577 ? -6.371 -17.436 8.715 1.00 97.81 577 THR A C 1
ATOM 4242 O O . THR A 1 577 ? -5.375 -17.874 9.287 1.00 97.81 577 THR A O 1
ATOM 4245 N N . ALA A 1 578 ? -6.635 -16.127 8.638 1.00 98.19 578 ALA A N 1
ATOM 4246 C CA . ALA A 1 578 ? -5.837 -15.104 9.298 1.00 98.19 578 ALA A CA 1
ATOM 4247 C C . ALA A 1 578 ? -5.800 -15.314 10.825 1.00 98.19 578 ALA A C 1
ATOM 4249 O O . ALA A 1 578 ? -6.788 -15.709 11.448 1.00 98.19 578 ALA A O 1
ATOM 4250 N N . GLY A 1 579 ? -4.641 -15.053 11.428 1.00 96.56 579 GLY A N 1
ATOM 4251 C CA . GLY A 1 579 ? -4.451 -15.094 12.874 1.00 96.56 579 GLY A CA 1
ATOM 4252 C C . GLY A 1 579 ? -4.961 -13.815 13.532 1.00 96.56 579 GLY A C 1
ATOM 4253 O O . GLY A 1 579 ? -4.574 -12.719 13.140 1.00 96.56 579 GLY A O 1
ATOM 4254 N N . ASP A 1 580 ? -5.803 -13.944 14.555 1.00 95.56 580 ASP A N 1
ATOM 4255 C CA . ASP A 1 580 ? -6.376 -12.798 15.269 1.00 95.56 580 ASP A CA 1
ATOM 4256 C C . ASP A 1 580 ? -5.286 -11.900 15.886 1.00 95.56 580 ASP A C 1
ATOM 4258 O O . ASP A 1 580 ? -4.566 -12.300 16.802 1.00 95.56 580 ASP A O 1
ATOM 4262 N N . ALA A 1 581 ? -5.210 -10.654 15.418 1.00 95.88 581 ALA A N 1
ATOM 4263 C CA . ALA A 1 581 ? -4.267 -9.646 15.892 1.00 95.88 581 ALA A CA 1
ATOM 4264 C C . ALA A 1 581 ? -4.756 -8.929 17.166 1.00 95.88 581 ALA A C 1
ATOM 4266 O O . ALA A 1 581 ? -4.134 -7.959 17.606 1.00 95.88 581 ALA A O 1
ATOM 4267 N N . ARG A 1 582 ? -5.876 -9.373 17.756 1.00 95.69 582 ARG A N 1
ATOM 4268 C CA . ARG A 1 582 ? -6.493 -8.886 19.007 1.00 95.69 582 ARG A CA 1
ATOM 4269 C C . ARG A 1 582 ? -6.908 -7.415 19.006 1.00 95.69 582 ARG A C 1
ATOM 4271 O O . ARG A 1 582 ? -7.070 -6.813 20.062 1.00 95.69 582 ARG A O 1
ATOM 4278 N N . ASN A 1 583 ? -7.103 -6.832 17.830 1.00 96.88 583 ASN A N 1
ATOM 4279 C CA . ASN A 1 583 ? -7.553 -5.451 17.654 1.00 96.88 583 ASN A CA 1
ATOM 4280 C C . ASN A 1 583 ? -9.058 -5.391 17.330 1.00 96.88 583 ASN A C 1
ATOM 4282 O O . ASN A 1 583 ? -9.722 -6.415 17.185 1.00 96.88 583 ASN A O 1
ATOM 4286 N N . ASP A 1 584 ? -9.646 -4.201 17.240 1.00 95.88 584 ASP A N 1
ATOM 4287 C CA . ASP A 1 584 ? -11.038 -4.086 16.797 1.00 95.88 584 ASP A CA 1
ATOM 4288 C C . ASP A 1 584 ? -11.181 -4.356 15.284 1.00 95.88 584 ASP A C 1
ATOM 4290 O O . ASP A 1 584 ? -10.223 -4.253 14.514 1.00 95.88 584 ASP A O 1
ATOM 4294 N N . ALA A 1 585 ? -12.397 -4.700 14.855 1.00 96.81 585 ALA A N 1
ATOM 4295 C CA . ALA A 1 585 ? -12.687 -5.159 13.494 1.00 96.81 585 ALA A CA 1
ATOM 4296 C C . ALA A 1 585 ? -12.364 -4.139 12.393 1.00 96.81 585 ALA A C 1
ATOM 4298 O O . ALA A 1 585 ? -12.106 -4.536 11.260 1.00 96.81 585 ALA A O 1
ATOM 4299 N N . LEU A 1 586 ? -12.367 -2.841 12.707 1.00 97.00 586 LEU A N 1
ATOM 4300 C CA . LEU A 1 586 ? -12.069 -1.779 11.740 1.00 97.00 586 LEU A CA 1
ATOM 4301 C C . LEU A 1 586 ? -10.573 -1.461 11.667 1.00 97.00 586 LEU A C 1
ATOM 4303 O O . LEU A 1 586 ? -10.150 -0.707 10.799 1.00 97.00 586 LEU A O 1
ATOM 4307 N N . ALA A 1 587 ? -9.776 -2.018 12.575 1.00 97.25 587 ALA A N 1
ATOM 4308 C CA . ALA A 1 587 ? -8.336 -1.835 12.601 1.00 97.25 587 ALA A CA 1
ATOM 4309 C C . ALA A 1 587 ? -7.588 -3.068 12.072 1.00 97.25 587 ALA A C 1
ATOM 4311 O O . ALA A 1 587 ? -6.612 -2.905 11.348 1.00 97.25 587 ALA A O 1
ATOM 4312 N N . GLN A 1 588 ? -8.045 -4.289 12.393 1.00 97.50 588 GLN A N 1
ATOM 4313 C CA . GLN A 1 588 ? -7.381 -5.526 11.942 1.00 97.50 588 GLN A CA 1
ATOM 4314 C C . GLN A 1 588 ? -8.054 -6.273 10.790 1.00 97.50 588 GLN A C 1
ATOM 4316 O O . GLN A 1 588 ? -7.440 -7.177 10.223 1.00 97.50 588 GLN A O 1
ATOM 4321 N N . GLY A 1 589 ? -9.312 -5.969 10.464 1.00 98.06 589 GLY A N 1
ATOM 4322 C CA . GLY A 1 589 ? -10.079 -6.845 9.584 1.00 98.06 589 GLY A CA 1
ATOM 4323 C C . GLY A 1 589 ? -10.201 -8.239 10.192 1.00 98.06 589 GLY A C 1
ATOM 4324 O O . GLY A 1 589 ? -10.657 -8.379 11.322 1.00 98.06 589 GLY A O 1
ATOM 4325 N N . SER A 1 590 ? -9.768 -9.261 9.458 1.00 98.12 590 SER A N 1
ATOM 4326 C CA . SER A 1 590 ? -9.794 -10.660 9.913 1.00 98.12 590 SER A CA 1
ATOM 4327 C C . SER A 1 590 ? -8.547 -11.076 10.709 1.00 98.12 590 SER A C 1
ATOM 4329 O O . SER A 1 590 ? -8.505 -12.187 11.230 1.00 98.12 590 SER A O 1
ATOM 4331 N N . GLY A 1 591 ? -7.545 -10.196 10.819 1.00 98.00 591 GLY A N 1
ATOM 4332 C CA . GLY A 1 591 ? -6.276 -10.459 11.501 1.00 98.00 591 GLY A CA 1
ATOM 4333 C C . GLY A 1 591 ? -5.075 -10.522 10.558 1.00 98.00 591 GLY A C 1
ATOM 4334 O O . GLY A 1 591 ? -5.167 -10.165 9.383 1.00 98.00 591 GLY A O 1
ATOM 4335 N N . SER A 1 592 ? -3.931 -10.957 11.078 1.00 97.81 592 SER A N 1
ATOM 4336 C CA . SER A 1 592 ? -2.678 -11.076 10.327 1.00 97.81 592 SER A CA 1
ATOM 4337 C C . SER A 1 592 ? -2.687 -12.290 9.404 1.00 97.81 592 SER A C 1
ATOM 4339 O O . SER A 1 592 ? -3.097 -13.380 9.806 1.00 97.81 592 SER A O 1
ATOM 4341 N N . VAL A 1 593 ? -2.219 -12.122 8.167 1.00 97.94 593 VAL A N 1
ATOM 4342 C CA . VAL A 1 593 ? -2.132 -13.213 7.190 1.00 97.94 593 VAL A CA 1
ATOM 4343 C C . VAL A 1 593 ? -1.318 -14.388 7.744 1.00 97.94 593 VAL A C 1
ATOM 4345 O O . VAL A 1 593 ? -0.292 -14.198 8.391 1.00 97.94 593 VAL A O 1
ATOM 4348 N N . ASN A 1 594 ? -1.792 -15.611 7.501 1.00 97.62 594 ASN A N 1
ATOM 4349 C CA . ASN A 1 594 ? -1.157 -16.839 7.971 1.00 97.62 594 ASN A CA 1
ATOM 4350 C C . ASN A 1 594 ? -1.206 -17.901 6.864 1.00 97.62 594 ASN A C 1
ATOM 4352 O O . ASN A 1 594 ? -2.199 -18.619 6.710 1.00 97.62 594 ASN A O 1
ATOM 4356 N N . ALA A 1 595 ? -0.132 -17.974 6.076 1.00 97.81 595 ALA A N 1
ATOM 4357 C CA . ALA A 1 595 ? -0.002 -18.907 4.962 1.00 97.81 595 ALA A CA 1
ATOM 4358 C C . ALA A 1 595 ? -0.005 -20.369 5.429 1.00 97.81 595 ALA A C 1
ATOM 4360 O O . ALA A 1 595 ? -0.571 -21.211 4.743 1.00 97.81 595 ALA A O 1
ATOM 4361 N N . THR A 1 596 ? 0.535 -20.671 6.616 1.00 97.50 596 THR A N 1
ATOM 4362 C CA . THR A 1 596 ? 0.499 -22.024 7.198 1.00 97.50 596 THR A CA 1
ATOM 4363 C C . THR A 1 596 ? -0.938 -22.517 7.344 1.00 97.50 596 THR A C 1
ATOM 4365 O O . THR A 1 596 ? -1.277 -23.594 6.865 1.00 97.50 596 THR A O 1
ATOM 4368 N N . ALA A 1 597 ? -1.814 -21.710 7.949 1.00 97.06 597 ALA A N 1
ATOM 4369 C CA . ALA A 1 597 ? -3.221 -22.073 8.117 1.00 97.06 597 ALA A CA 1
ATOM 4370 C C . ALA A 1 597 ? -3.978 -22.114 6.773 1.00 97.06 597 ALA A C 1
ATOM 4372 O O . ALA A 1 597 ? -4.819 -22.989 6.559 1.00 97.06 597 ALA A O 1
ATOM 4373 N N . ALA A 1 598 ? -3.654 -21.205 5.847 1.00 96.81 598 ALA A N 1
ATOM 4374 C CA . ALA A 1 598 ? -4.242 -21.179 4.507 1.00 96.81 598 ALA A CA 1
ATOM 4375 C C . ALA A 1 598 ? -3.891 -22.435 3.686 1.00 96.81 598 ALA A C 1
ATOM 4377 O O . ALA A 1 598 ? -4.759 -23.020 3.033 1.00 96.81 598 ALA A O 1
ATOM 4378 N N . VAL A 1 599 ? -2.634 -22.878 3.749 1.00 96.19 599 VAL A N 1
ATOM 4379 C CA . VAL A 1 599 ? -2.136 -24.078 3.063 1.00 96.19 599 VAL A CA 1
ATOM 4380 C C . VAL A 1 599 ? -2.648 -25.351 3.729 1.00 96.19 599 VAL A C 1
ATOM 4382 O O . VAL A 1 599 ? -3.072 -26.261 3.018 1.00 96.19 599 VAL A O 1
ATOM 4385 N N . ALA A 1 600 ? -2.726 -25.392 5.062 1.00 95.12 600 ALA A N 1
ATOM 4386 C CA . ALA A 1 600 ? -3.362 -26.493 5.786 1.00 95.12 600 ALA A CA 1
ATOM 4387 C C . ALA A 1 600 ? -4.812 -26.710 5.312 1.00 95.12 600 ALA A C 1
ATOM 4389 O O . ALA A 1 600 ? -5.213 -27.838 5.017 1.00 95.12 600 ALA A O 1
ATOM 4390 N N . PHE A 1 601 ? -5.578 -25.625 5.131 1.00 94.38 601 PHE A N 1
ATOM 4391 C CA . PHE A 1 601 ? -6.905 -25.697 4.516 1.00 94.38 601 PHE A CA 1
ATOM 4392 C C . PHE A 1 601 ? -6.849 -26.204 3.067 1.00 94.38 601 PHE A C 1
ATOM 4394 O O . PHE A 1 601 ? -7.594 -27.117 2.707 1.00 94.38 601 PHE A O 1
ATOM 4401 N N . ALA A 1 602 ? -5.962 -25.646 2.234 1.00 93.25 602 ALA A N 1
ATOM 4402 C CA . ALA A 1 602 ? -5.832 -26.022 0.823 1.00 93.25 602 ALA A CA 1
ATOM 4403 C C . ALA A 1 602 ? -5.506 -27.515 0.618 1.00 93.25 602 ALA A C 1
ATOM 4405 O O . ALA A 1 602 ? -5.969 -28.112 -0.356 1.00 93.25 602 ALA A O 1
ATOM 4406 N N . ARG A 1 603 ? -4.759 -28.124 1.547 1.00 92.12 603 ARG A N 1
ATOM 4407 C CA . ARG A 1 603 ? -4.370 -29.545 1.527 1.00 92.12 603 ARG A CA 1
ATOM 4408 C C . ARG A 1 603 ? -5.327 -30.468 2.289 1.00 92.12 603 ARG A C 1
ATOM 4410 O O . ARG A 1 603 ? -5.132 -31.682 2.289 1.00 92.12 603 ARG A O 1
ATOM 4417 N N . GLY A 1 604 ? -6.376 -29.925 2.909 1.00 91.88 604 GLY A N 1
ATOM 4418 C CA . GLY A 1 604 ? -7.379 -30.710 3.630 1.00 91.88 604 GLY A CA 1
ATOM 4419 C C . GLY A 1 604 ? -6.907 -31.262 4.974 1.00 91.88 604 GLY A C 1
ATOM 4420 O O . GLY A 1 604 ? -7.329 -32.350 5.374 1.00 91.88 604 GLY A O 1
ATOM 4421 N N . GLU A 1 605 ? -6.038 -30.538 5.678 1.00 93.19 605 GLU A N 1
ATOM 4422 C CA . GLU A 1 605 ? -5.523 -30.963 6.979 1.00 93.19 605 GLU A CA 1
ATOM 4423 C C . GLU A 1 605 ? -6.600 -30.889 8.082 1.00 93.19 605 GLU A C 1
ATOM 4425 O O . GLU A 1 605 ? -7.405 -29.947 8.100 1.00 93.19 605 GLU A O 1
ATOM 4430 N N . PRO A 1 606 ? -6.643 -31.857 9.021 1.00 94.00 606 PRO A N 1
ATOM 4431 C CA . PRO A 1 606 ? -7.604 -31.854 10.123 1.00 94.00 606 PRO A CA 1
ATOM 4432 C C . PRO A 1 606 ? -7.559 -30.576 10.966 1.00 94.00 606 PRO A C 1
ATOM 4434 O O . PRO A 1 606 ? -6.494 -30.053 11.281 1.00 94.00 606 PRO A O 1
ATOM 4437 N N . GLY A 1 607 ? -8.733 -30.090 11.372 1.00 92.06 607 GLY A N 1
ATOM 4438 C CA . GLY A 1 607 ? -8.861 -28.893 12.210 1.00 92.06 607 GLY A CA 1
ATOM 4439 C C . GLY A 1 607 ? -8.828 -27.561 11.453 1.00 92.06 607 GLY A C 1
ATOM 4440 O O . GLY A 1 607 ? -9.198 -26.549 12.043 1.00 92.06 607 GLY A O 1
ATOM 4441 N N . SER A 1 608 ? -8.454 -27.553 10.170 1.00 94.75 608 SER A N 1
ATOM 4442 C CA . SER A 1 608 ? -8.555 -26.369 9.309 1.00 94.75 608 SER A CA 1
ATOM 4443 C C . SER A 1 608 ? -9.987 -26.161 8.799 1.00 94.75 608 SER A C 1
ATOM 4445 O O . SER A 1 608 ? -10.733 -27.123 8.595 1.00 94.75 608 SER A O 1
ATOM 4447 N N . PHE A 1 609 ? -10.395 -24.908 8.590 1.00 96.62 609 PHE A N 1
ATOM 4448 C CA . PHE A 1 609 ? -11.697 -24.587 7.996 1.00 96.62 609 PHE A CA 1
ATOM 4449 C C . PHE A 1 609 ? -11.740 -23.198 7.362 1.00 96.62 609 PHE A C 1
ATOM 4451 O O . PHE A 1 609 ? -10.918 -22.330 7.646 1.00 96.62 609 PHE A O 1
ATOM 4458 N N . VAL A 1 610 ? -12.747 -22.967 6.520 1.00 96.19 610 VAL A N 1
ATOM 4459 C CA . VAL A 1 610 ? -13.042 -21.641 5.960 1.00 96.19 610 VAL A CA 1
ATOM 4460 C C . VA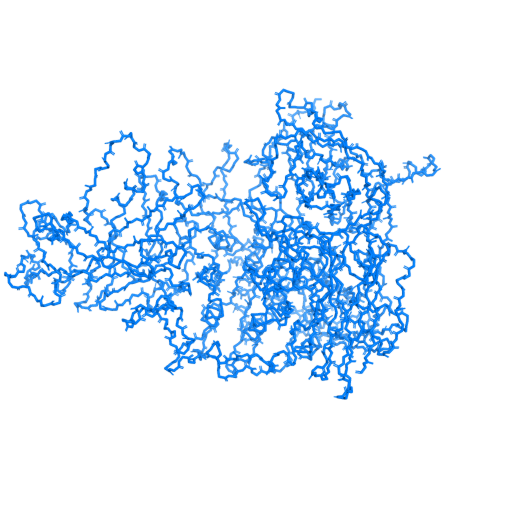L A 1 610 ? -14.485 -21.259 6.250 1.00 96.19 610 VAL A C 1
ATOM 4462 O O . VAL A 1 610 ? -15.395 -22.077 6.114 1.00 96.19 610 VAL A O 1
ATOM 4465 N N . VAL A 1 611 ? -14.693 -20.001 6.632 1.00 97.50 611 VAL A N 1
ATOM 4466 C CA . VAL A 1 611 ? -15.996 -19.411 6.937 1.00 97.50 611 VAL A CA 1
ATOM 4467 C C . VAL A 1 611 ? -16.318 -18.336 5.912 1.00 97.50 611 VAL A C 1
ATOM 4469 O O . VAL A 1 611 ? -15.527 -17.424 5.690 1.00 97.50 611 VAL A O 1
ATOM 4472 N N . THR A 1 612 ? -17.498 -18.419 5.300 1.00 97.00 612 THR A N 1
ATOM 4473 C CA . THR A 1 612 ? -17.944 -17.429 4.307 1.00 97.00 612 THR A CA 1
ATOM 4474 C C . THR A 1 612 ? -19.441 -17.147 4.371 1.00 97.00 612 THR A C 1
ATOM 4476 O O . THR A 1 612 ? -20.210 -17.950 4.894 1.00 97.00 612 THR A O 1
ATOM 4479 N N . ASN A 1 613 ? -19.867 -16.013 3.818 1.00 96.31 613 ASN A N 1
ATOM 4480 C CA . ASN A 1 613 ? -21.258 -15.621 3.623 1.00 96.31 613 ASN A CA 1
ATOM 4481 C C . ASN A 1 613 ? -21.433 -14.866 2.292 1.00 96.31 613 ASN A C 1
ATOM 4483 O O . ASN A 1 613 ? -20.531 -14.150 1.861 1.00 96.31 613 ASN A O 1
ATOM 4487 N N . ASP A 1 614 ? -22.615 -14.968 1.684 1.00 93.81 614 ASP A N 1
ATOM 4488 C CA . ASP A 1 614 ? -22.934 -14.263 0.428 1.00 93.81 614 ASP A CA 1
ATOM 4489 C C . ASP A 1 614 ? -23.627 -12.906 0.668 1.00 93.81 614 ASP A C 1
ATOM 4491 O O . ASP A 1 614 ? -23.728 -12.067 -0.229 1.00 93.81 614 ASP A O 1
ATOM 4495 N N . ALA A 1 615 ? -24.100 -12.659 1.897 1.00 95.75 615 ALA A N 1
ATOM 4496 C CA . ALA A 1 615 ? -24.873 -11.466 2.245 1.00 95.75 615 ALA A CA 1
ATOM 4497 C C . ALA A 1 615 ? -24.063 -10.172 2.073 1.00 95.75 615 ALA A C 1
ATOM 4499 O O . ALA A 1 615 ? -24.610 -9.161 1.632 1.00 95.75 615 ALA A O 1
ATOM 4500 N N . THR A 1 616 ? -22.761 -10.205 2.372 1.00 95.69 616 THR A N 1
ATOM 4501 C CA . THR A 1 616 ? -21.856 -9.069 2.138 1.00 95.69 616 THR A CA 1
ATOM 4502 C C . THR A 1 616 ? -21.864 -8.625 0.690 1.00 95.69 616 THR A C 1
ATOM 4504 O O . THR A 1 616 ? -22.010 -7.432 0.437 1.00 95.69 616 THR A O 1
ATOM 4507 N N . HIS A 1 617 ? -21.760 -9.561 -0.258 1.00 93.38 617 HIS A N 1
ATOM 4508 C CA . HIS A 1 617 ? -21.726 -9.220 -1.675 1.00 93.38 617 HIS A CA 1
ATOM 4509 C C . HIS A 1 617 ? -22.993 -8.467 -2.089 1.00 93.38 617 HIS A C 1
ATOM 4511 O O . HIS A 1 617 ? -22.917 -7.386 -2.671 1.00 93.38 617 HIS A O 1
ATOM 4517 N N . ALA A 1 618 ? -24.160 -8.992 -1.706 1.00 93.38 618 ALA A N 1
ATOM 4518 C CA . ALA A 1 618 ? -25.446 -8.368 -1.997 1.00 93.38 618 ALA A CA 1
ATOM 4519 C C . ALA A 1 618 ? -25.567 -6.957 -1.391 1.00 93.38 618 ALA A C 1
ATOM 4521 O O . ALA A 1 618 ? -25.991 -6.027 -2.078 1.00 93.38 618 ALA A O 1
ATOM 4522 N N . ASN A 1 619 ? -25.149 -6.782 -0.134 1.00 95.75 619 ASN A N 1
ATOM 4523 C CA . ASN A 1 619 ? -25.231 -5.498 0.567 1.00 95.75 619 ASN A CA 1
ATOM 4524 C C . ASN A 1 619 ? -24.244 -4.460 0.010 1.00 95.75 619 ASN A C 1
ATOM 4526 O O . ASN A 1 619 ? -24.578 -3.278 -0.085 1.00 95.75 619 ASN A O 1
ATOM 4530 N N . VAL A 1 620 ? -23.042 -4.885 -0.387 1.00 94.88 620 VAL A N 1
ATOM 4531 C CA . VAL A 1 620 ? -22.072 -4.019 -1.071 1.00 94.88 620 VAL A CA 1
ATOM 4532 C C . VAL A 1 620 ? -22.612 -3.600 -2.436 1.00 94.88 620 VAL A C 1
ATOM 4534 O O . VAL A 1 620 ? -22.643 -2.406 -2.725 1.00 94.88 620 VAL A O 1
ATOM 4537 N N . LEU A 1 621 ? -23.108 -4.543 -3.248 1.00 92.62 621 LEU A N 1
ATOM 4538 C CA . LEU A 1 621 ? -23.714 -4.236 -4.548 1.00 92.62 621 LEU A CA 1
ATOM 4539 C C . LEU A 1 621 ? -24.904 -3.284 -4.429 1.00 92.62 621 LEU A C 1
ATOM 4541 O O . LEU A 1 621 ? -25.094 -2.436 -5.298 1.00 92.62 621 LEU A O 1
ATOM 4545 N N . GLU A 1 622 ? -25.717 -3.408 -3.379 1.00 93.38 622 GLU A N 1
ATOM 4546 C CA . GLU A 1 622 ? -26.785 -2.448 -3.098 1.00 93.38 622 GLU A CA 1
ATOM 4547 C C . GLU A 1 622 ? -26.220 -1.048 -2.824 1.00 93.38 622 GLU A C 1
ATOM 4549 O O . GLU A 1 622 ? -26.709 -0.074 -3.399 1.00 93.38 622 GLU A O 1
ATOM 4554 N N . ALA A 1 623 ? -25.164 -0.945 -2.012 1.00 94.44 623 ALA A N 1
ATOM 4555 C CA . ALA A 1 623 ? -24.539 0.325 -1.650 1.00 94.44 623 ALA A CA 1
ATOM 4556 C C . ALA A 1 623 ? -23.837 1.030 -2.825 1.00 94.44 623 ALA A C 1
ATOM 4558 O O . ALA A 1 623 ? -23.824 2.260 -2.855 1.00 94.44 623 ALA A O 1
ATOM 4559 N N . ILE A 1 624 ? -23.282 0.278 -3.784 1.00 93.31 624 ILE A N 1
ATOM 4560 C CA . ILE A 1 624 ? -22.543 0.821 -4.941 1.00 93.31 624 ILE A CA 1
ATOM 4561 C C . ILE A 1 624 ? -23.332 0.775 -6.256 1.00 93.31 624 ILE A C 1
ATOM 4563 O O . ILE A 1 624 ? -22.793 1.105 -7.311 1.00 93.31 624 ILE A O 1
ATOM 4567 N N . ARG A 1 625 ? -24.620 0.405 -6.218 1.00 93.00 625 ARG A N 1
ATOM 4568 C CA . ARG A 1 625 ? -25.452 0.263 -7.423 1.00 93.00 625 ARG A CA 1
ATOM 4569 C C . ARG A 1 625 ? -25.497 1.532 -8.271 1.00 93.00 625 ARG A C 1
ATOM 4571 O O . ARG A 1 625 ? -25.332 1.465 -9.485 1.00 93.00 625 ARG A O 1
ATOM 4578 N N . THR A 1 626 ? -25.781 2.664 -7.632 1.00 93.19 626 THR A N 1
ATOM 4579 C CA . THR A 1 626 ? -25.926 3.953 -8.316 1.00 93.19 626 THR A CA 1
ATOM 4580 C C . THR A 1 626 ? -24.580 4.493 -8.811 1.00 93.19 626 THR A C 1
ATOM 4582 O O . THR A 1 626 ? -24.523 4.815 -9.996 1.00 93.19 626 THR A O 1
ATOM 4585 N N . PRO A 1 627 ? -23.500 4.526 -8.000 1.00 93.00 627 PRO A N 1
ATOM 4586 C CA . PRO A 1 627 ? -22.171 4.916 -8.481 1.00 93.00 627 PRO A CA 1
ATOM 4587 C C . PRO A 1 627 ? -21.714 4.081 -9.685 1.00 93.00 627 PRO A C 1
ATOM 4589 O O . PRO A 1 627 ? -21.315 4.629 -10.706 1.00 93.00 627 PRO A O 1
ATOM 4592 N N . MET A 1 628 ? -21.889 2.754 -9.631 1.00 89.88 628 MET A N 1
ATOM 4593 C CA . MET A 1 628 ? -21.509 1.866 -10.737 1.00 89.88 628 MET A CA 1
ATOM 4594 C C . MET A 1 628 ? -22.280 2.167 -12.030 1.00 89.88 628 MET A C 1
ATOM 4596 O O . MET A 1 628 ? -21.715 2.114 -13.116 1.00 89.88 628 MET A O 1
ATOM 4600 N N . ALA A 1 629 ? -23.567 2.516 -11.931 1.00 89.19 629 ALA A N 1
ATOM 4601 C CA . ALA A 1 629 ? -24.382 2.867 -13.094 1.00 89.19 629 ALA A CA 1
ATOM 4602 C C . ALA A 1 629 ? -23.993 4.214 -13.737 1.00 89.19 629 ALA A C 1
ATOM 4604 O O . ALA A 1 629 ? -24.388 4.475 -14.874 1.00 89.19 629 ALA A O 1
ATOM 4605 N N . LEU A 1 630 ? -23.261 5.067 -13.015 1.00 89.62 630 LEU A N 1
ATOM 4606 C CA . LEU A 1 630 ? -22.787 6.373 -13.481 1.00 89.62 630 LEU A CA 1
ATOM 4607 C C . LEU A 1 630 ? -21.334 6.344 -13.981 1.00 89.62 630 LEU A C 1
ATOM 4609 O O . LEU A 1 630 ? -20.866 7.342 -14.527 1.00 89.62 630 LEU A O 1
ATOM 4613 N N . LEU A 1 631 ? -20.634 5.217 -13.826 1.00 88.25 631 LEU A N 1
ATOM 4614 C CA . LEU A 1 631 ? -19.241 5.060 -14.228 1.00 88.25 631 LEU A CA 1
ATOM 4615 C C . LEU A 1 631 ? -19.068 5.266 -15.743 1.00 88.25 631 LEU A C 1
ATOM 4617 O O . LEU A 1 631 ? -19.742 4.634 -16.561 1.00 88.25 631 LEU A O 1
ATOM 4621 N N . ASN A 1 632 ? -18.121 6.122 -16.136 1.00 87.12 632 ASN A N 1
ATOM 4622 C CA . ASN A 1 632 ? -17.837 6.408 -17.543 1.00 87.12 632 ASN A CA 1
ATOM 4623 C C . ASN A 1 632 ? -16.955 5.316 -18.176 1.00 87.12 632 ASN A C 1
ATOM 4625 O O . ASN A 1 632 ? -15.766 5.516 -18.418 1.00 87.12 632 ASN A O 1
ATOM 4629 N N . ALA A 1 633 ? -17.555 4.159 -18.463 1.00 83.31 633 ALA A N 1
ATOM 4630 C CA . ALA A 1 633 ? -16.889 3.005 -19.076 1.00 83.31 633 ALA A CA 1
ATOM 4631 C C . ALA A 1 633 ? -16.098 3.371 -20.345 1.00 83.31 633 ALA A C 1
ATOM 4633 O O . ALA A 1 633 ? -14.947 2.968 -20.511 1.00 83.31 633 ALA A O 1
ATOM 4634 N N . THR A 1 634 ? -16.692 4.198 -21.210 1.00 83.44 634 THR A N 1
ATOM 4635 C CA . THR A 1 634 ? -16.099 4.577 -22.497 1.00 83.44 634 THR A CA 1
ATOM 4636 C C . THR A 1 634 ? -14.824 5.402 -22.361 1.00 83.44 634 THR A C 1
ATOM 4638 O O . THR A 1 634 ? -13.951 5.291 -23.216 1.00 83.44 634 THR A O 1
ATOM 4641 N N . ALA A 1 635 ? -14.683 6.192 -21.289 1.00 81.88 635 ALA A N 1
ATOM 4642 C CA . ALA A 1 635 ? -13.453 6.942 -21.030 1.00 81.88 635 ALA A CA 1
ATOM 4643 C C . ALA A 1 635 ? -12.263 6.028 -20.698 1.00 81.88 635 ALA A C 1
ATOM 4645 O O . ALA A 1 635 ? -11.126 6.424 -20.914 1.00 81.88 635 ALA A O 1
ATOM 4646 N N . MET A 1 636 ? -12.527 4.805 -20.232 1.00 83.44 636 MET A N 1
ATOM 4647 C CA . MET A 1 636 ? -11.520 3.774 -19.956 1.00 83.44 636 MET A CA 1
ATOM 4648 C C . MET A 1 636 ? -11.416 2.747 -21.096 1.00 83.44 636 MET A C 1
ATOM 4650 O O . MET A 1 636 ? -10.894 1.657 -20.905 1.00 83.44 636 MET A O 1
ATOM 4654 N N . GLY A 1 637 ? -12.003 3.020 -22.266 1.00 82.88 637 GLY A N 1
ATOM 4655 C CA . GLY A 1 637 ? -12.016 2.059 -23.370 1.00 82.88 637 GLY A CA 1
ATOM 4656 C C . GLY A 1 637 ? -12.859 0.800 -23.107 1.00 82.88 637 GLY A C 1
ATOM 4657 O O . GLY A 1 637 ? -12.702 -0.198 -23.806 1.00 82.88 637 GLY A O 1
ATOM 4658 N N . LEU A 1 638 ? -13.779 0.811 -22.139 1.00 84.06 638 LEU A N 1
ATOM 4659 C CA . LEU A 1 638 ? -14.729 -0.284 -21.910 1.00 84.06 638 LEU A CA 1
ATOM 4660 C C . LEU A 1 638 ? -16.068 0.008 -22.603 1.00 84.06 638 LEU A C 1
ATOM 4662 O O . LEU A 1 638 ? -16.542 1.144 -22.626 1.00 84.06 638 LEU A O 1
ATOM 4666 N N . ARG A 1 639 ? -16.699 -1.027 -23.176 1.00 79.25 639 ARG A N 1
ATOM 4667 C CA . ARG A 1 639 ? -18.019 -0.895 -23.829 1.00 79.25 639 ARG A CA 1
ATOM 4668 C C . ARG A 1 639 ? -19.140 -0.705 -22.812 1.00 79.25 639 ARG A C 1
ATOM 4670 O O . ARG A 1 639 ? -20.005 0.147 -22.997 1.00 79.25 639 ARG A O 1
ATOM 4677 N N . ASP A 1 640 ? -19.117 -1.509 -21.762 1.00 74.81 640 ASP A N 1
ATOM 4678 C CA . ASP A 1 640 ? -20.041 -1.484 -20.641 1.00 74.81 640 ASP A CA 1
ATOM 4679 C C . ASP A 1 640 ? -19.344 -1.988 -19.371 1.00 74.81 640 ASP A C 1
ATOM 4681 O O . ASP A 1 640 ? -18.348 -2.706 -19.428 1.00 74.81 640 ASP A O 1
ATOM 4685 N N . VAL A 1 641 ? -19.866 -1.577 -18.214 1.00 76.88 641 VAL A N 1
ATOM 4686 C CA . VAL A 1 641 ? -19.437 -2.055 -16.891 1.00 76.88 641 VAL A CA 1
ATOM 4687 C C . VAL A 1 641 ? -20.701 -2.499 -16.154 1.00 76.88 641 VAL A C 1
ATOM 4689 O O . VAL A 1 641 ? -21.287 -1.725 -15.393 1.00 76.88 641 VAL A O 1
ATOM 4692 N N . PRO A 1 642 ? -21.229 -3.701 -16.446 1.00 77.56 642 PRO A N 1
ATOM 4693 C CA . PRO A 1 642 ? -22.448 -4.159 -15.800 1.00 77.56 642 PRO A CA 1
ATOM 4694 C C . PRO A 1 642 ? -22.217 -4.360 -14.298 1.00 77.56 642 PRO A C 1
ATOM 4696 O O . PRO A 1 642 ? -21.100 -4.606 -13.838 1.00 77.56 642 PRO A O 1
ATOM 4699 N N . LEU A 1 643 ? -23.297 -4.302 -13.514 1.00 77.69 643 LEU A N 1
ATOM 4700 C CA . LEU A 1 643 ? -23.216 -4.702 -12.112 1.00 77.69 643 LEU A CA 1
ATOM 4701 C C . LEU A 1 643 ? -22.744 -6.159 -12.045 1.00 77.69 643 LEU A C 1
ATOM 4703 O O . LEU A 1 643 ? -23.356 -7.010 -12.704 1.00 77.69 643 LEU A O 1
ATOM 4707 N N . PRO A 1 644 ? -21.692 -6.462 -11.267 1.00 72.44 644 PRO A N 1
ATOM 4708 C CA . PRO A 1 644 ? -21.226 -7.829 -11.130 1.00 72.44 644 PRO A CA 1
ATOM 4709 C C . PRO A 1 644 ? -22.371 -8.721 -10.642 1.00 72.44 644 PRO A C 1
ATOM 4711 O O . PRO A 1 644 ? -23.020 -8.417 -9.645 1.00 72.44 644 PRO A O 1
ATOM 4714 N N . ALA A 1 645 ? -22.671 -9.788 -11.382 1.00 68.25 645 ALA A N 1
ATOM 4715 C CA . ALA A 1 645 ? -23.772 -10.691 -11.066 1.00 68.25 645 ALA A CA 1
ATOM 4716 C C . ALA A 1 645 ? -23.271 -11.976 -10.388 1.00 68.25 645 ALA A C 1
ATOM 4718 O O . ALA A 1 645 ? -22.193 -12.494 -10.697 1.00 68.25 645 ALA A O 1
ATOM 4719 N N . GLY A 1 646 ? -24.121 -12.550 -9.536 1.00 73.44 646 GLY A N 1
ATOM 4720 C CA . GLY A 1 646 ? -23.883 -13.819 -8.848 1.00 73.44 646 GLY A CA 1
ATOM 4721 C C . GLY A 1 646 ? -23.590 -13.659 -7.362 1.00 73.44 646 GLY A C 1
ATOM 4722 O O . GLY A 1 646 ? -23.343 -12.559 -6.882 1.00 73.44 646 GLY A O 1
ATOM 4723 N N . ASP A 1 647 ? -23.625 -14.783 -6.657 1.00 74.81 647 ASP A N 1
ATOM 4724 C CA . ASP A 1 647 ? -23.256 -14.853 -5.250 1.00 74.81 647 ASP A CA 1
ATOM 4725 C C . ASP A 1 647 ? -21.749 -15.108 -5.170 1.00 74.81 647 ASP A C 1
ATOM 4727 O O . ASP A 1 647 ? -21.254 -16.125 -5.666 1.00 74.81 647 ASP A O 1
ATOM 4731 N N . HIS A 1 648 ? -21.015 -14.151 -4.605 1.00 86.25 648 HIS A N 1
ATOM 4732 C CA . HIS A 1 648 ? -19.580 -14.268 -4.369 1.00 86.25 648 HIS A CA 1
ATOM 4733 C C . HIS A 1 648 ? -19.355 -14.286 -2.866 1.00 86.25 648 HIS A C 1
ATOM 4735 O O . HIS A 1 648 ? -19.746 -13.357 -2.166 1.00 86.25 648 HIS A O 1
ATOM 4741 N N . ALA A 1 649 ? -18.755 -15.359 -2.370 1.00 89.75 649 ALA A N 1
ATOM 4742 C CA . ALA A 1 649 ? -18.617 -15.583 -0.942 1.00 89.75 649 ALA A CA 1
ATOM 4743 C C . ALA A 1 649 ? -17.552 -14.647 -0.337 1.00 89.75 649 ALA A C 1
ATOM 4745 O O . ALA A 1 649 ? -16.481 -14.460 -0.919 1.00 89.75 649 ALA A O 1
ATOM 4746 N N . HIS A 1 650 ? -17.837 -14.085 0.839 1.00 94.12 650 HIS A N 1
ATOM 4747 C CA . HIS A 1 650 ? -16.920 -13.250 1.619 1.00 94.12 650 HIS A CA 1
ATOM 4748 C C . HIS A 1 650 ? -16.772 -13.788 3.040 1.00 94.12 650 HIS A C 1
ATOM 4750 O O . HIS A 1 650 ? -17.745 -14.251 3.633 1.00 94.12 650 HIS A O 1
ATOM 4756 N N . THR A 1 651 ? -15.587 -13.653 3.631 1.00 96.94 651 THR A N 1
ATOM 4757 C CA . THR A 1 651 ? -15.394 -13.915 5.065 1.00 96.94 651 THR A CA 1
ATOM 4758 C C . THR A 1 651 ? -16.103 -12.850 5.901 1.00 96.94 651 THR A C 1
ATOM 4760 O O . THR A 1 651 ? -17.025 -13.175 6.645 1.00 96.94 651 THR A O 1
ATOM 4763 N N . ALA A 1 652 ? -15.739 -11.574 5.722 1.00 97.62 652 ALA A N 1
ATOM 4764 C CA . ALA A 1 652 ? -16.339 -10.436 6.420 1.00 97.62 652 ALA A CA 1
ATOM 4765 C C . ALA A 1 652 ? -17.855 -10.326 6.190 1.00 97.62 652 ALA A C 1
ATOM 4767 O O . ALA A 1 652 ? -18.352 -10.649 5.104 1.00 97.62 652 ALA A O 1
ATOM 4768 N N . TRP A 1 653 ? -18.587 -9.804 7.179 1.00 98.12 653 TRP A N 1
ATOM 4769 C CA . TRP A 1 653 ? -20.017 -9.508 7.073 1.00 98.12 653 TRP A CA 1
ATOM 4770 C C . TRP A 1 653 ? -20.321 -8.008 7.142 1.00 98.12 653 TRP A C 1
ATOM 4772 O O . TRP A 1 653 ? -20.398 -7.426 8.222 1.00 98.12 653 TRP A O 1
ATOM 4782 N N . TYR A 1 654 ? -20.577 -7.392 5.986 1.00 98.12 654 TYR A N 1
ATOM 4783 C CA . TYR A 1 654 ? -21.222 -6.080 5.925 1.00 98.12 654 TYR A CA 1
ATOM 4784 C C . TYR A 1 654 ? -22.737 -6.270 5.863 1.00 98.12 654 TYR A C 1
ATOM 4786 O O . TYR A 1 654 ? -23.274 -6.766 4.874 1.00 98.12 654 TYR A O 1
ATOM 4794 N N . ALA A 1 655 ? -23.442 -5.881 6.922 1.00 97.94 655 ALA A N 1
ATOM 4795 C CA . ALA A 1 655 ? -24.889 -6.056 7.057 1.00 97.94 655 ALA A CA 1
ATOM 4796 C C . ALA A 1 655 ? -25.728 -4.926 6.433 1.00 97.94 655 ALA A C 1
ATOM 4798 O O . ALA A 1 655 ? -26.959 -4.979 6.510 1.00 97.94 655 ALA A O 1
ATOM 4799 N N . GLY A 1 656 ? -25.078 -3.941 5.803 1.00 97.00 656 GLY A N 1
ATOM 4800 C CA . GLY A 1 656 ? -25.726 -2.837 5.103 1.00 97.00 656 GLY A CA 1
ATOM 4801 C C . GLY A 1 656 ? -25.962 -1.594 5.965 1.00 97.00 656 GLY A C 1
ATOM 4802 O O . GLY A 1 656 ? -25.490 -1.468 7.101 1.00 97.00 656 GLY A O 1
ATOM 4803 N N . ARG A 1 657 ? -26.720 -0.651 5.397 1.00 95.38 657 ARG A N 1
ATOM 4804 C CA . ARG A 1 657 ? -27.153 0.587 6.059 1.00 95.38 657 ARG A CA 1
ATOM 4805 C C . ARG A 1 657 ? -28.578 0.390 6.577 1.00 95.38 657 ARG A C 1
ATOM 4807 O O . ARG A 1 657 ? -29.516 0.292 5.790 1.00 95.38 657 ARG A O 1
ATOM 4814 N N . LEU A 1 658 ? -28.748 0.333 7.891 1.00 95.38 658 LEU A N 1
ATOM 4815 C CA . LEU A 1 658 ? -29.966 -0.093 8.578 1.00 95.38 658 LEU A CA 1
ATOM 4816 C C . LEU A 1 658 ? -30.625 1.065 9.336 1.00 95.38 658 LEU A C 1
ATOM 4818 O O . LEU A 1 658 ? -29.956 1.953 9.859 1.00 95.38 658 LEU A O 1
ATOM 4822 N N . ALA A 1 659 ? -31.952 1.049 9.428 1.00 92.31 659 ALA A N 1
ATOM 4823 C CA . ALA A 1 659 ? -32.680 1.931 10.338 1.00 92.31 659 ALA A CA 1
ATOM 4824 C C . ALA A 1 659 ? -32.651 1.382 11.779 1.00 92.31 659 ALA A C 1
ATOM 4826 O O . ALA A 1 659 ? -32.448 0.187 11.999 1.00 92.31 659 ALA A O 1
ATOM 4827 N N . GLN A 1 660 ? -32.912 2.239 12.767 1.00 90.44 660 GLN A N 1
ATOM 4828 C CA . GLN A 1 660 ? -33.164 1.798 14.143 1.00 90.44 660 GLN A CA 1
ATOM 4829 C C . GLN A 1 660 ? -34.343 0.811 14.188 1.00 90.44 660 GLN A C 1
ATOM 4831 O O . GLN A 1 660 ? -35.364 1.012 13.528 1.00 90.44 660 GLN A O 1
ATOM 4836 N N . GLY A 1 661 ? -34.201 -0.280 14.943 1.00 91.38 661 GLY A N 1
ATOM 4837 C CA . GLY A 1 661 ? -35.192 -1.359 15.001 1.00 91.38 661 GLY A CA 1
ATOM 4838 C C . GLY A 1 661 ? -35.198 -2.313 13.802 1.00 91.38 661 GLY A C 1
ATOM 4839 O O . GLY A 1 661 ? -35.941 -3.294 13.829 1.00 91.38 661 GLY A O 1
ATOM 4840 N N . ALA A 1 662 ? -34.403 -2.058 12.757 1.00 95.56 662 ALA A N 1
ATOM 4841 C CA . ALA A 1 662 ? -34.282 -2.974 11.630 1.00 95.56 662 ALA A CA 1
ATOM 4842 C C . ALA A 1 662 ? -33.470 -4.223 12.005 1.00 95.56 662 ALA A C 1
ATOM 4844 O O . ALA A 1 662 ? -32.723 -4.251 12.987 1.00 95.56 662 ALA A O 1
ATOM 4845 N N . THR A 1 663 ? -33.607 -5.262 11.184 1.00 96.62 663 THR A N 1
ATOM 4846 C CA . THR A 1 663 ? -32.814 -6.487 11.299 1.00 96.62 663 THR A CA 1
ATOM 4847 C C . THR A 1 663 ? -32.129 -6.795 9.977 1.00 96.62 663 THR A C 1
ATOM 4849 O O . THR A 1 663 ? -32.644 -6.449 8.915 1.00 96.62 663 THR A O 1
ATOM 4852 N N . SER A 1 664 ? -30.970 -7.441 10.048 1.00 97.50 664 SER A N 1
ATOM 4853 C CA . SER A 1 664 ? -30.238 -7.964 8.893 1.00 97.50 664 SER A CA 1
ATOM 4854 C C . SER A 1 664 ? -29.678 -9.330 9.263 1.00 97.50 664 SER A C 1
ATOM 4856 O O . SER A 1 664 ? -29.252 -9.531 10.401 1.00 97.50 664 SER A O 1
ATOM 4858 N N . SER A 1 665 ? -29.703 -10.289 8.341 1.00 98.00 665 SER A N 1
ATOM 4859 C CA . SER A 1 665 ? -29.240 -11.654 8.604 1.00 98.00 665 SER A CA 1
ATOM 4860 C C . SER A 1 665 ? -28.261 -12.117 7.538 1.00 98.00 665 SER A C 1
ATOM 4862 O O . SER A 1 665 ? -28.461 -11.852 6.356 1.00 98.00 665 SER A O 1
ATOM 4864 N N . ALA A 1 666 ? -27.273 -12.903 7.953 1.00 98.00 666 ALA A N 1
ATOM 4865 C CA . ALA A 1 666 ? -26.390 -13.651 7.070 1.00 98.00 666 ALA A CA 1
ATOM 4866 C C . ALA A 1 666 ? -26.388 -15.128 7.459 1.00 98.00 666 ALA A C 1
ATOM 4868 O O . ALA A 1 666 ? -26.539 -15.484 8.629 1.00 98.00 666 ALA A O 1
ATOM 4869 N N . THR A 1 667 ? -26.235 -15.992 6.459 1.00 98.06 667 THR A N 1
ATOM 4870 C CA . THR A 1 667 ? -25.960 -17.414 6.679 1.00 98.06 667 THR A CA 1
ATOM 4871 C C . THR A 1 667 ? -24.486 -17.637 6.405 1.00 98.06 667 THR A C 1
ATOM 4873 O O . THR A 1 667 ? -24.039 -17.421 5.280 1.00 98.06 667 THR A O 1
ATOM 4876 N N . PHE A 1 668 ? -23.749 -18.049 7.428 1.00 98.31 668 PHE A N 1
ATOM 4877 C CA . PHE A 1 668 ? -22.346 -18.407 7.306 1.00 98.31 668 PHE A CA 1
ATOM 4878 C C . PHE A 1 668 ? -22.237 -19.887 6.982 1.00 98.31 668 PHE A C 1
ATOM 4880 O O . PHE A 1 668 ? -22.887 -20.713 7.624 1.00 98.31 668 PHE A O 1
ATOM 4887 N N . THR A 1 669 ? -21.421 -20.212 5.991 1.00 97.75 669 THR A N 1
ATOM 4888 C CA . THR A 1 669 ? -21.041 -21.576 5.635 1.00 97.75 669 THR A CA 1
ATOM 4889 C C . THR A 1 669 ? -19.643 -21.831 6.177 1.00 97.75 669 THR A C 1
ATOM 4891 O O . THR A 1 669 ? -18.708 -21.126 5.802 1.00 97.75 669 THR A O 1
ATOM 4894 N N . VAL A 1 670 ? -19.521 -22.828 7.053 1.00 98.00 670 VAL A N 1
ATOM 4895 C CA . VAL A 1 670 ? -18.246 -23.338 7.567 1.00 98.00 670 VAL A CA 1
ATOM 4896 C C . VAL A 1 670 ? -17.906 -24.601 6.799 1.00 98.00 670 VAL A C 1
ATOM 4898 O O . VAL A 1 670 ? -18.673 -25.565 6.824 1.00 98.00 670 VAL A O 1
ATOM 4901 N N . GLU A 1 671 ? -16.787 -24.584 6.094 1.00 95.94 671 GLU A N 1
ATOM 4902 C CA . GLU A 1 671 ? -16.320 -25.683 5.257 1.00 95.94 671 GLU A CA 1
ATOM 4903 C C . GLU A 1 671 ? -15.172 -26.426 5.928 1.00 95.94 671 GLU A C 1
ATOM 4905 O O . GLU A 1 671 ? -14.162 -25.819 6.280 1.00 95.94 671 GLU A O 1
ATOM 4910 N N . ASN A 1 672 ? -15.336 -27.739 6.072 1.00 96.06 672 ASN A N 1
ATOM 4911 C CA . ASN A 1 672 ? -14.316 -28.648 6.568 1.00 96.06 672 ASN A CA 1
ATOM 4912 C C . ASN A 1 672 ? -13.698 -29.393 5.374 1.00 96.06 672 ASN A C 1
ATOM 4914 O O . ASN A 1 672 ? -14.377 -30.229 4.763 1.00 96.06 672 ASN A O 1
ATOM 4918 N N . PRO A 1 673 ? -12.431 -29.118 5.030 1.00 93.00 673 PRO A N 1
ATOM 4919 C CA . PRO A 1 673 ? -11.785 -29.740 3.885 1.00 93.00 673 PRO A CA 1
ATOM 4920 C C . PRO A 1 673 ? -11.253 -31.145 4.215 1.00 93.00 673 PRO A C 1
ATOM 4922 O O . PRO A 1 673 ? -10.874 -31.875 3.301 1.00 93.00 673 PRO A O 1
ATOM 4925 N N . SER A 1 674 ? -11.226 -31.535 5.495 1.00 94.19 674 SER A N 1
ATOM 4926 C CA . SER A 1 674 ? -10.528 -32.725 5.985 1.00 94.19 674 SER A CA 1
ATOM 4927 C C . SER A 1 674 ? -11.390 -33.989 6.030 1.00 94.19 674 SER A C 1
ATOM 4929 O O . SER A 1 674 ? -12.617 -33.949 5.910 1.00 94.19 674 SER A O 1
ATOM 4931 N N . GLY A 1 675 ? -10.723 -35.127 6.243 1.00 95.38 675 GLY A N 1
ATOM 4932 C CA . GLY A 1 675 ? -11.348 -36.439 6.433 1.00 95.38 675 GLY A CA 1
ATOM 4933 C C . GLY A 1 675 ? -11.931 -36.684 7.833 1.00 95.38 675 GLY A C 1
ATOM 4934 O O . GLY A 1 675 ? -12.483 -37.759 8.073 1.00 95.38 675 GLY A O 1
ATOM 4935 N N . GLU A 1 676 ? -11.824 -35.723 8.754 1.00 95.50 676 GLU A N 1
ATOM 4936 C CA . GLU A 1 676 ? -12.263 -35.850 10.150 1.00 95.50 676 GLU A CA 1
ATOM 4937 C C . GLU A 1 676 ? -13.458 -34.939 10.459 1.00 95.50 676 GLU A C 1
ATOM 4939 O O . GLU A 1 676 ? -13.672 -33.936 9.788 1.00 95.50 676 GLU A O 1
ATOM 4944 N N . GLU A 1 677 ? -14.278 -35.294 11.453 1.00 96.44 677 GLU A N 1
ATOM 4945 C CA . GLU A 1 677 ? -15.372 -34.426 11.913 1.00 96.44 677 GLU A CA 1
ATOM 4946 C C . GLU A 1 677 ? -14.797 -33.191 12.618 1.00 96.44 677 GLU A C 1
ATOM 4948 O O . GLU A 1 677 ? -13.984 -33.314 13.534 1.00 96.44 677 GLU A O 1
ATOM 4953 N N . LEU A 1 678 ? -15.270 -32.006 12.238 1.00 96.81 678 LEU A N 1
ATOM 4954 C CA . LEU A 1 678 ? -14.879 -30.741 12.850 1.00 96.81 678 LEU A CA 1
ATOM 4955 C C . LEU A 1 678 ? -16.006 -30.216 13.743 1.00 96.81 678 LEU A C 1
ATOM 4957 O O . LEU A 1 678 ? -17.166 -30.162 13.335 1.00 96.81 678 LEU A O 1
ATOM 4961 N N . ARG A 1 679 ? -15.663 -29.777 14.953 1.00 97.25 679 ARG A N 1
ATOM 4962 C CA . ARG A 1 679 ? -16.580 -29.057 15.846 1.00 97.25 679 ARG A CA 1
ATOM 4963 C C . ARG A 1 679 ? -16.158 -27.605 15.930 1.00 97.25 679 ARG A C 1
ATOM 4965 O O . ARG A 1 679 ? -14.980 -27.347 16.162 1.00 97.25 679 ARG A O 1
ATOM 4972 N N . VAL A 1 680 ? -17.109 -26.700 15.724 1.00 98.06 680 VAL A N 1
ATOM 4973 C CA . VAL A 1 680 ? -16.864 -25.256 15.702 1.00 98.06 680 VAL A CA 1
ATOM 4974 C C . VAL A 1 680 ? -17.850 -24.549 16.620 1.00 98.06 680 VAL A C 1
ATOM 4976 O O . VAL A 1 680 ? -19.060 -24.625 16.390 1.00 98.06 680 VAL A O 1
ATOM 4979 N N . SER A 1 681 ? -17.337 -23.839 17.620 1.00 97.94 681 SER A N 1
ATOM 4980 C CA . SER A 1 681 ? -18.119 -22.917 18.440 1.00 97.94 681 SER A CA 1
ATOM 4981 C C . SER A 1 681 ? -18.188 -21.548 17.760 1.00 97.94 681 SER A C 1
ATOM 4983 O O . SER A 1 681 ? -17.280 -21.155 17.024 1.00 97.94 681 SER A O 1
ATOM 4985 N N . VAL A 1 682 ? -19.291 -20.826 17.964 1.00 98.12 682 VAL A N 1
ATOM 4986 C CA . VAL A 1 682 ? -19.532 -19.509 17.365 1.00 98.12 682 VAL A CA 1
ATOM 4987 C C . VAL A 1 682 ? -19.977 -18.516 18.435 1.00 98.12 682 VAL A C 1
ATOM 4989 O O . VAL A 1 682 ? -21.000 -18.720 19.094 1.00 98.12 682 VAL A O 1
ATOM 4992 N N . SER A 1 683 ? -19.248 -17.408 18.581 1.00 97.56 683 SER A N 1
ATOM 4993 C CA . SER A 1 683 ? -19.532 -16.356 19.567 1.00 97.56 683 SER A CA 1
ATOM 4994 C C . SER A 1 683 ? -19.527 -14.953 18.937 1.00 97.56 683 SER A C 1
ATOM 4996 O O . SER A 1 683 ? -18.572 -14.566 18.265 1.00 97.56 683 SER A O 1
ATOM 4998 N N . PRO A 1 684 ? -20.579 -14.135 19.143 1.00 97.56 684 PRO A N 1
ATOM 4999 C CA . PRO A 1 684 ? -20.547 -12.724 18.772 1.00 97.56 684 PRO A CA 1
ATOM 5000 C C . PRO A 1 684 ? -19.836 -11.880 19.831 1.00 97.56 684 PRO A C 1
ATOM 5002 O O . PRO A 1 684 ? -20.244 -11.859 20.999 1.00 97.56 684 PRO A O 1
ATOM 5005 N N . GLU A 1 685 ? -18.815 -11.135 19.417 1.00 95.69 685 GLU A N 1
ATOM 5006 C CA . GLU A 1 685 ? -17.880 -10.446 20.310 1.00 95.69 685 GLU A CA 1
ATOM 5007 C C . GLU A 1 685 ? -17.575 -9.012 19.856 1.00 95.69 685 GLU A C 1
ATOM 5009 O O . GLU A 1 685 ? -17.615 -8.677 18.675 1.00 95.69 685 GLU A O 1
ATOM 5014 N N . ARG A 1 686 ? -17.247 -8.146 20.814 1.00 92.75 686 ARG A N 1
ATOM 5015 C CA . ARG A 1 686 ? -16.622 -6.832 20.610 1.00 92.75 686 ARG A CA 1
ATOM 5016 C C . ARG A 1 686 ? -15.569 -6.620 21.694 1.00 92.75 686 ARG A C 1
ATOM 5018 O O . ARG A 1 686 ? -15.664 -7.234 22.751 1.00 92.75 686 ARG A O 1
ATOM 5025 N N . LEU A 1 687 ? -14.600 -5.738 21.475 1.00 93.12 687 LEU A N 1
ATOM 5026 C CA . LEU A 1 687 ? -13.678 -5.364 22.548 1.00 93.12 687 LEU A CA 1
ATOM 5027 C C . LEU A 1 687 ? -14.414 -4.537 23.608 1.00 93.12 687 LEU A C 1
ATOM 5029 O O . LEU A 1 687 ? -15.060 -3.542 23.277 1.00 93.12 687 LEU A O 1
ATOM 5033 N N . GLY A 1 688 ? -14.328 -4.985 24.860 1.00 92.31 688 GLY A N 1
ATOM 5034 C CA . GLY A 1 688 ? -14.824 -4.297 26.046 1.00 92.31 688 GLY A CA 1
ATOM 5035 C C . GLY A 1 688 ? -13.664 -3.798 26.905 1.00 92.31 688 GLY A C 1
ATOM 5036 O O . GLY A 1 688 ? -12.679 -4.518 27.081 1.00 92.31 688 GLY A O 1
ATOM 5037 N N . LEU A 1 689 ? -13.767 -2.579 27.433 1.00 91.94 689 LEU A N 1
ATOM 5038 C CA . LEU A 1 689 ? -12.786 -2.035 28.371 1.00 91.94 689 LEU A CA 1
ATOM 5039 C C . LEU A 1 689 ? -12.790 -2.837 29.679 1.00 91.94 689 LEU A C 1
ATOM 5041 O O . LEU A 1 689 ? -13.827 -3.017 30.314 1.00 91.94 689 LEU A O 1
ATOM 5045 N N . VAL A 1 690 ? -11.607 -3.288 30.080 1.00 91.50 690 VAL A N 1
ATOM 5046 C CA . VAL A 1 690 ? -11.343 -3.995 31.339 1.00 91.50 690 VAL A CA 1
ATOM 5047 C C . VAL A 1 690 ? -10.903 -3.007 32.411 1.00 91.50 690 VAL A C 1
ATOM 5049 O O . VAL A 1 690 ? -11.439 -2.999 33.516 1.00 91.50 690 VAL A O 1
ATOM 5052 N N . SER A 1 691 ? -9.922 -2.165 32.088 1.00 89.25 691 SER A N 1
ATOM 5053 C 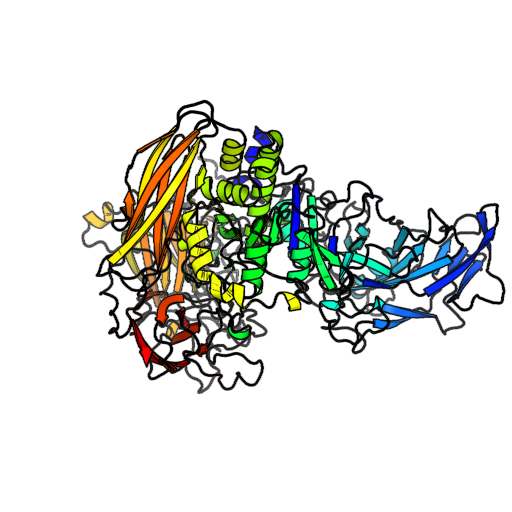CA . SER A 1 691 ? -9.429 -1.117 32.976 1.00 89.25 691 SER A CA 1
ATOM 5054 C C . SER A 1 691 ? -8.854 0.042 32.173 1.00 89.25 691 SER A C 1
ATOM 5056 O O . SER A 1 691 ? -8.425 -0.126 31.030 1.00 89.25 691 SER A O 1
ATOM 5058 N N . SER A 1 692 ? -8.822 1.225 32.781 1.00 90.12 692 SER A N 1
ATOM 5059 C CA . SER A 1 692 ? -8.104 2.373 32.240 1.00 90.12 692 SER A CA 1
ATOM 5060 C C . SER A 1 692 ? -7.475 3.175 33.372 1.00 90.12 692 SER A C 1
ATOM 5062 O O . SER A 1 692 ? -8.068 3.300 34.442 1.00 90.12 692 SER A O 1
ATOM 5064 N N . GLY A 1 693 ? -6.285 3.716 33.132 1.00 90.31 693 GLY A N 1
ATOM 5065 C CA . GLY A 1 693 ? -5.566 4.610 34.038 1.00 90.31 693 GLY A CA 1
ATOM 5066 C C . GLY A 1 693 ? -5.060 5.837 33.292 1.00 90.31 693 GLY A C 1
ATOM 5067 O O . GLY A 1 693 ? -4.934 5.802 32.065 1.00 90.31 693 GLY A O 1
ATOM 5068 N N . SER A 1 694 ? -4.776 6.911 34.026 1.00 91.94 694 SER A N 1
ATOM 5069 C CA . SER A 1 694 ? -4.226 8.137 33.454 1.00 91.94 694 SER A CA 1
ATOM 5070 C C . SER A 1 694 ? -3.284 8.859 34.415 1.00 91.94 694 SER A C 1
ATOM 5072 O O . SER A 1 694 ? -3.593 8.993 35.606 1.00 91.94 694 SER A O 1
ATOM 5074 N N . LEU A 1 695 ? -2.204 9.416 33.872 1.00 93.19 695 LEU A N 1
ATOM 5075 C CA . LEU A 1 695 ? -1.190 10.182 34.593 1.00 93.19 695 LEU A CA 1
ATOM 5076 C C . LEU A 1 695 ? -0.906 11.499 33.866 1.00 93.19 695 LEU A C 1
ATOM 5078 O O . LEU A 1 695 ? -0.592 11.496 32.680 1.00 93.19 695 LEU A O 1
ATOM 5082 N N . GLU A 1 696 ? -0.980 12.611 34.595 1.00 94.56 696 GLU A N 1
ATOM 5083 C CA . GLU A 1 696 ? -0.494 13.911 34.123 1.00 94.56 696 GLU A CA 1
ATOM 5084 C C . GLU A 1 696 ? 1.020 13.995 34.353 1.00 94.56 696 GLU A C 1
ATOM 5086 O O . GLU A 1 696 ? 1.515 13.612 35.419 1.00 94.56 696 GLU A O 1
ATOM 5091 N N . GLY A 1 697 ? 1.751 14.503 33.367 1.00 93.88 697 GLY A N 1
ATOM 5092 C CA . GLY A 1 697 ? 3.195 14.673 33.435 1.00 93.88 697 GLY A CA 1
ATOM 5093 C C . GLY A 1 697 ? 3.671 15.891 32.653 1.00 93.88 697 GLY A C 1
ATOM 5094 O O . GLY A 1 697 ? 2.932 16.492 31.880 1.00 93.88 697 GLY A O 1
ATOM 5095 N N . ARG A 1 698 ? 4.943 16.238 32.853 1.00 95.56 698 ARG A N 1
ATOM 5096 C CA . ARG A 1 698 ? 5.620 17.332 32.154 1.00 95.56 698 ARG A CA 1
ATOM 5097 C C . ARG A 1 698 ? 6.909 16.806 31.548 1.00 95.56 698 ARG A C 1
ATOM 5099 O O . ARG A 1 698 ? 7.675 16.135 32.240 1.00 95.56 698 ARG A O 1
ATOM 5106 N N . THR A 1 699 ? 7.146 17.081 30.269 1.00 95.44 699 THR A N 1
ATOM 5107 C CA . THR A 1 699 ? 8.372 16.626 29.607 1.00 95.44 699 THR A CA 1
ATOM 5108 C C . THR A 1 699 ? 9.599 17.388 30.109 1.00 95.44 699 THR A C 1
ATOM 5110 O O . THR A 1 699 ? 9.529 18.575 30.441 1.00 95.44 699 THR A O 1
ATOM 5113 N N . SER A 1 700 ? 10.741 16.706 30.112 1.00 95.44 700 SER A N 1
ATOM 5114 C CA . SER A 1 700 ? 12.070 17.284 30.319 1.00 95.44 700 SER A CA 1
ATOM 5115 C C . SER A 1 700 ? 12.877 17.074 29.036 1.00 95.44 700 SER A C 1
ATOM 5117 O O . SER A 1 700 ? 13.455 16.001 28.854 1.00 95.44 700 SER A O 1
ATOM 5119 N N . PRO A 1 701 ? 12.877 18.044 28.100 1.00 93.50 701 PRO A N 1
ATOM 5120 C CA . PRO A 1 701 ? 13.641 17.936 26.865 1.00 93.50 701 PRO A CA 1
ATOM 5121 C C . PRO A 1 701 ? 15.133 17.809 27.136 1.00 93.50 701 PRO A C 1
ATOM 5123 O O . PRO A 1 701 ? 15.650 18.386 28.094 1.00 93.50 701 PRO A O 1
ATOM 5126 N N . ARG A 1 702 ? 15.830 17.121 26.230 1.00 91.75 702 ARG A N 1
ATOM 5127 C CA . ARG A 1 702 ? 17.290 16.988 26.252 1.00 91.75 702 ARG A CA 1
ATOM 5128 C C . ARG A 1 702 ? 17.845 16.335 27.529 1.00 91.75 702 ARG A C 1
ATOM 5130 O O . ARG A 1 702 ? 18.954 16.648 27.960 1.00 91.75 702 ARG A O 1
ATOM 5137 N N . GLU A 1 703 ? 17.086 15.420 28.129 1.00 91.44 703 GLU A N 1
ATOM 5138 C CA . GLU A 1 703 ? 17.582 14.566 29.210 1.00 91.44 703 GLU A CA 1
ATOM 5139 C C . GLU A 1 703 ? 18.672 13.633 28.660 1.00 91.44 703 GLU A C 1
ATOM 5141 O O . GLU A 1 703 ? 18.470 12.970 27.645 1.00 91.44 703 GLU A O 1
ATOM 5146 N N . ALA A 1 704 ? 19.858 13.639 29.272 1.00 88.06 704 ALA A N 1
ATOM 5147 C CA . ALA A 1 704 ? 20.977 12.822 28.813 1.00 88.06 704 ALA A CA 1
ATOM 5148 C C . ALA A 1 704 ? 20.746 11.347 29.161 1.00 88.06 704 ALA A C 1
ATOM 5150 O O . ALA A 1 704 ? 20.293 11.037 30.263 1.00 88.06 704 ALA A O 1
ATOM 5151 N N . ASP A 1 705 ? 21.091 10.446 28.241 1.00 86.06 705 ASP A N 1
ATOM 5152 C CA . ASP A 1 705 ? 21.153 9.020 28.550 1.00 86.06 705 ASP A CA 1
ATOM 5153 C C . ASP A 1 705 ? 22.482 8.708 29.269 1.00 86.06 705 ASP A C 1
ATOM 5155 O O . ASP A 1 705 ? 23.542 8.992 28.699 1.00 86.06 705 ASP A O 1
ATOM 5159 N N . PRO A 1 706 ? 22.463 8.128 30.486 1.00 80.50 706 PRO A N 1
ATOM 5160 C CA . PRO A 1 706 ? 23.686 7.847 31.243 1.00 80.50 706 PRO A CA 1
ATOM 5161 C C . PRO A 1 706 ? 24.682 6.931 30.513 1.00 80.50 706 PRO A C 1
ATOM 5163 O O . PRO A 1 706 ? 25.892 7.057 30.704 1.00 80.50 706 PRO A O 1
ATOM 5166 N N . SER A 1 707 ? 24.199 6.050 29.631 1.00 77.88 707 SER A N 1
ATOM 5167 C CA . SER A 1 707 ? 25.045 5.150 28.838 1.00 77.88 707 SER A CA 1
ATOM 5168 C C . SER A 1 707 ? 25.737 5.852 27.659 1.00 77.88 707 SER A C 1
ATOM 5170 O O . SER A 1 707 ? 26.621 5.273 27.019 1.00 77.88 707 SER A O 1
ATOM 5172 N N . GLN A 1 708 ? 25.370 7.106 27.361 1.00 77.94 708 GLN A N 1
ATOM 5173 C CA . GLN A 1 708 ? 25.853 7.872 26.206 1.00 77.94 708 GLN A CA 1
ATOM 5174 C C . GLN A 1 708 ? 26.377 9.275 26.557 1.00 77.94 708 GLN A C 1
ATOM 5176 O O . GLN A 1 708 ? 26.314 10.193 25.733 1.00 77.94 708 GLN A O 1
ATOM 5181 N N . ASP A 1 709 ? 26.954 9.431 27.753 1.00 63.06 709 ASP A N 1
ATOM 5182 C CA . ASP A 1 709 ? 27.527 10.688 28.248 1.00 63.06 709 ASP A CA 1
ATOM 5183 C C . ASP A 1 709 ? 28.410 11.410 27.203 1.00 63.06 709 ASP A C 1
ATOM 5185 O O . ASP A 1 709 ? 29.404 10.880 26.696 1.00 63.06 709 ASP A O 1
ATOM 5189 N N . GLY A 1 710 ? 28.058 12.665 26.900 1.00 61.72 710 GLY A N 1
ATOM 5190 C CA . GLY A 1 710 ? 28.815 13.549 26.004 1.00 61.72 710 GLY A CA 1
ATOM 5191 C C . GLY A 1 710 ? 28.458 13.474 24.514 1.00 61.72 710 GLY A C 1
ATOM 5192 O O . GLY A 1 710 ? 29.079 14.189 23.725 1.00 61.72 710 GLY A O 1
ATOM 5193 N N . LYS A 1 711 ? 27.470 12.661 24.116 1.00 69.31 711 LYS A N 1
ATOM 5194 C CA . LYS A 1 711 ? 26.889 12.665 22.760 1.00 69.31 711 LYS A CA 1
ATOM 5195 C C . LYS A 1 711 ? 25.603 13.501 22.716 1.00 69.31 711 LYS A C 1
ATOM 5197 O O . LYS A 1 711 ? 24.899 13.604 23.715 1.00 69.31 711 LYS A O 1
ATOM 5202 N N . ASP A 1 712 ? 25.280 14.077 21.556 1.00 76.69 712 ASP A N 1
ATOM 5203 C CA . ASP A 1 712 ? 24.006 14.782 21.307 1.00 76.69 712 ASP A CA 1
ATOM 5204 C C . ASP A 1 712 ? 22.865 13.765 21.093 1.00 76.69 712 ASP A C 1
ATOM 5206 O O . ASP A 1 712 ? 22.303 13.627 20.010 1.00 76.69 712 ASP A O 1
ATOM 5210 N N . ALA A 1 713 ? 22.608 12.953 22.122 1.00 84.25 713 ALA A N 1
ATOM 5211 C CA . ALA A 1 713 ? 21.650 11.856 22.125 1.00 84.25 713 ALA A CA 1
ATOM 5212 C C . ALA A 1 713 ? 20.866 11.877 23.444 1.00 84.25 713 ALA A C 1
ATOM 5214 O O . ALA A 1 713 ? 21.446 11.808 24.527 1.00 84.25 713 ALA A O 1
ATOM 5215 N N . PHE A 1 714 ? 19.541 11.992 23.350 1.00 91.06 714 PHE A N 1
ATOM 5216 C CA . PHE A 1 714 ? 18.684 12.265 24.504 1.00 91.06 714 PHE A CA 1
ATOM 5217 C C . PHE A 1 714 ? 17.750 11.100 24.812 1.00 91.06 714 PHE A C 1
ATOM 5219 O O . PHE A 1 714 ? 17.182 10.495 23.899 1.00 91.06 714 PHE A O 1
ATOM 5226 N N . ALA A 1 715 ? 17.583 10.813 26.098 1.00 92.69 715 ALA A N 1
ATOM 5227 C CA . ALA A 1 715 ? 16.670 9.807 26.606 1.00 92.69 715 ALA A CA 1
ATOM 5228 C C . ALA A 1 715 ? 15.209 10.305 26.570 1.00 92.69 715 ALA A C 1
ATOM 5230 O O . ALA A 1 715 ? 14.944 11.497 26.757 1.00 92.69 715 ALA A O 1
ATOM 5231 N N . PRO A 1 716 ? 14.236 9.406 26.346 1.00 95.56 716 PRO A N 1
ATOM 5232 C CA . PRO A 1 716 ? 12.845 9.645 26.712 1.00 95.56 716 PRO A CA 1
ATOM 5233 C C . PRO A 1 716 ? 12.684 9.895 28.216 1.00 95.56 716 PRO A C 1
ATOM 5235 O O . PRO A 1 716 ? 13.433 9.362 29.030 1.00 95.56 716 PRO A O 1
ATOM 5238 N N . ASN A 1 717 ? 11.637 10.625 28.598 1.00 95.75 717 ASN A N 1
ATOM 5239 C CA . ASN A 1 717 ? 11.219 10.689 29.992 1.00 95.75 717 ASN A CA 1
ATOM 5240 C C . ASN A 1 717 ? 10.472 9.389 30.325 1.00 95.75 717 ASN A C 1
ATOM 5242 O O . ASN A 1 717 ? 9.396 9.123 29.778 1.00 95.75 717 ASN A O 1
ATOM 5246 N N . TYR A 1 718 ? 11.064 8.565 31.187 1.00 95.56 718 TYR A N 1
ATOM 5247 C CA . TYR A 1 718 ? 10.571 7.223 31.481 1.00 95.56 718 TYR A CA 1
ATOM 5248 C C . TYR A 1 718 ? 9.527 7.198 32.606 1.00 95.56 718 TYR A C 1
ATOM 5250 O O . TYR A 1 718 ? 9.721 7.767 33.679 1.00 95.56 718 TYR A O 1
ATOM 5258 N N . VAL A 1 719 ? 8.437 6.466 32.380 1.00 95.38 719 VAL A N 1
ATOM 5259 C CA . VAL A 1 719 ? 7.334 6.240 33.322 1.00 95.38 719 VAL A CA 1
ATOM 5260 C C . VAL A 1 719 ? 7.062 4.739 33.389 1.00 95.38 719 VAL A C 1
ATOM 5262 O O . VAL A 1 719 ? 6.847 4.102 32.361 1.00 95.38 719 VAL A O 1
ATOM 5265 N N . ARG A 1 720 ? 7.045 4.135 34.584 1.00 94.19 720 ARG A N 1
ATOM 5266 C CA . ARG A 1 720 ? 6.624 2.728 34.708 1.00 94.19 720 ARG A CA 1
ATOM 5267 C C . ARG A 1 720 ? 5.147 2.608 34.361 1.00 94.19 720 ARG A C 1
ATOM 5269 O O . ARG A 1 720 ? 4.344 3.406 34.837 1.00 94.19 720 ARG A O 1
ATOM 5276 N N . LEU A 1 721 ? 4.770 1.576 33.606 1.00 94.31 721 LEU A N 1
ATOM 5277 C CA . LEU A 1 721 ? 3.369 1.356 33.225 1.00 94.31 721 LEU A CA 1
ATOM 5278 C C . LEU A 1 721 ? 2.436 1.263 34.446 1.00 94.31 721 LEU A C 1
ATOM 5280 O O . LEU A 1 721 ? 1.305 1.739 34.392 1.00 94.31 721 LEU A O 1
ATOM 5284 N N . SER A 1 722 ? 2.922 0.705 35.561 1.00 90.38 722 SER A N 1
ATOM 5285 C CA . SER A 1 722 ? 2.198 0.649 36.838 1.00 90.38 722 SER A CA 1
ATOM 5286 C C . SER A 1 722 ? 1.797 2.026 37.360 1.00 90.38 722 SER A C 1
ATOM 5288 O O . SER A 1 722 ? 0.704 2.182 37.894 1.00 90.38 722 SER A O 1
ATOM 5290 N N . ASP A 1 723 ? 2.651 3.032 37.167 1.00 90.88 723 ASP A N 1
ATOM 5291 C CA . ASP A 1 723 ? 2.505 4.356 37.774 1.00 90.88 723 ASP A CA 1
ATOM 5292 C C . ASP A 1 723 ? 1.401 5.184 37.075 1.00 90.88 723 ASP A C 1
ATOM 5294 O O . ASP A 1 723 ? 0.988 6.227 37.581 1.00 90.88 723 ASP A O 1
ATOM 5298 N N . ILE A 1 724 ? 0.880 4.706 35.934 1.00 92.00 724 ILE A N 1
ATOM 5299 C CA . ILE A 1 724 ? -0.257 5.309 35.217 1.00 92.00 724 ILE A CA 1
ATOM 5300 C C . ILE A 1 724 ? -1.589 5.053 35.942 1.00 92.00 724 ILE A C 1
ATOM 5302 O O . ILE A 1 724 ? -2.547 5.819 35.803 1.00 92.00 724 ILE A O 1
ATOM 5306 N N . PHE A 1 725 ? -1.676 3.981 36.728 1.00 86.50 725 PHE A N 1
ATOM 5307 C CA . PHE A 1 725 ? -2.892 3.616 37.442 1.00 86.50 725 PHE A CA 1
ATOM 5308 C C . PHE A 1 725 ? -2.893 4.258 38.834 1.00 86.50 725 PHE A C 1
ATOM 5310 O O . PHE A 1 725 ? -1.923 4.186 39.581 1.00 86.50 725 PHE A O 1
ATOM 5317 N N . ARG A 1 726 ? -3.993 4.926 39.201 1.00 71.12 726 ARG A N 1
ATOM 5318 C CA . ARG A 1 726 ? -4.141 5.500 40.546 1.00 71.12 726 ARG A CA 1
ATOM 5319 C C . ARG A 1 726 ? -4.515 4.399 41.535 1.00 71.12 726 ARG A C 1
ATOM 5321 O O . ARG A 1 726 ? -5.494 3.689 41.322 1.00 71.12 726 ARG A O 1
ATOM 5328 N N . HIS A 1 727 ? -3.782 4.315 42.640 1.00 67.62 727 HIS A N 1
ATOM 5329 C CA . HIS A 1 727 ? -4.062 3.386 43.734 1.00 67.62 727 HIS A CA 1
ATOM 5330 C C . HIS A 1 727 ? -4.742 4.138 44.879 1.00 67.62 727 HIS A C 1
ATOM 5332 O O . HIS A 1 727 ? -4.151 5.034 45.483 1.00 67.62 727 HIS A O 1
ATOM 5338 N N . GLU A 1 728 ? -6.000 3.805 45.168 1.00 65.19 728 GLU A N 1
ATOM 5339 C CA . GLU A 1 728 ? -6.769 4.450 46.244 1.00 65.19 728 GLU A CA 1
ATOM 5340 C C . GLU A 1 728 ? -6.359 3.946 47.637 1.00 65.19 728 GLU A C 1
ATOM 5342 O O . GLU A 1 728 ? -6.556 4.633 48.641 1.00 65.19 728 GLU A O 1
ATOM 5347 N N . THR A 1 729 ? -5.762 2.753 47.713 1.00 66.25 729 THR A N 1
ATOM 5348 C CA . THR A 1 729 ? -5.293 2.129 48.956 1.00 66.25 729 THR A CA 1
ATOM 5349 C C . THR A 1 729 ? -3.893 1.540 48.796 1.00 66.25 729 THR A C 1
ATOM 5351 O O . THR A 1 729 ? -3.475 1.183 47.694 1.00 66.25 729 THR A O 1
ATOM 5354 N N . LEU A 1 730 ? -3.171 1.391 49.913 1.00 65.88 730 LEU A N 1
ATOM 5355 C CA . LEU A 1 730 ? -1.860 0.733 49.926 1.00 65.88 730 LEU A CA 1
ATOM 5356 C C . LEU A 1 730 ? -1.956 -0.723 49.431 1.00 65.88 730 LEU A C 1
ATOM 5358 O O . LEU A 1 730 ? -1.071 -1.186 48.726 1.00 65.88 730 LEU A O 1
ATOM 5362 N N . ASP A 1 731 ? -3.053 -1.415 49.749 1.00 61.09 731 ASP A N 1
ATOM 5363 C CA . ASP A 1 731 ? -3.303 -2.783 49.283 1.00 61.09 731 ASP A CA 1
ATOM 5364 C C . ASP A 1 731 ? -3.498 -2.817 47.756 1.00 61.09 731 ASP A C 1
ATOM 5366 O O . ASP A 1 731 ? -2.879 -3.63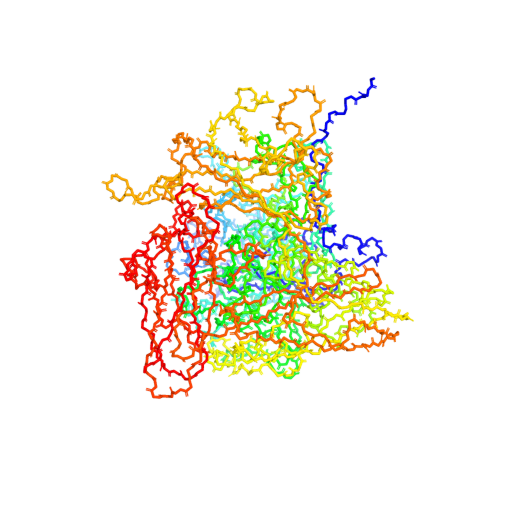0 47.073 1.00 61.09 731 ASP A O 1
ATOM 5370 N N . SER A 1 732 ? -4.236 -1.851 47.188 1.00 65.88 732 SER A N 1
ATOM 5371 C CA . SER A 1 732 ? -4.436 -1.738 45.732 1.00 65.88 732 SER A CA 1
ATOM 5372 C C . SER A 1 732 ? -3.159 -1.430 44.943 1.00 65.88 732 SER A C 1
ATOM 5374 O O . SER A 1 732 ? -3.144 -1.638 43.735 1.00 65.88 732 SER A O 1
ATOM 5376 N N . TYR A 1 733 ? -2.104 -0.947 45.607 1.00 65.81 733 TYR A N 1
ATOM 5377 C CA . TYR A 1 733 ? -0.775 -0.742 45.022 1.00 65.81 733 TYR A CA 1
ATOM 5378 C C . TYR A 1 733 ? 0.016 -2.054 44.910 1.00 65.81 733 TYR A C 1
ATOM 5380 O O . TYR A 1 733 ? 0.738 -2.264 43.941 1.00 65.81 733 TYR A O 1
ATOM 5388 N N . PHE A 1 734 ? -0.129 -2.961 45.884 1.00 61.69 734 PHE A N 1
ATOM 5389 C CA . PHE A 1 734 ? 0.548 -4.265 45.871 1.00 61.69 734 PHE A CA 1
ATOM 5390 C C . PHE A 1 734 ? -0.236 -5.350 45.113 1.00 61.69 734 PHE A C 1
ATOM 5392 O O . PHE A 1 734 ? 0.352 -6.355 44.719 1.00 61.69 734 PHE A O 1
ATOM 5399 N N . GLU A 1 735 ? -1.543 -5.162 44.904 1.00 55.38 735 GLU A N 1
ATOM 5400 C CA . GLU A 1 735 ? -2.417 -6.094 44.172 1.00 55.38 735 GLU A CA 1
ATOM 5401 C C . GLU A 1 735 ? -2.549 -5.781 42.669 1.00 55.38 735 GLU A C 1
ATOM 5403 O O . GLU A 1 735 ? -2.974 -6.640 41.894 1.00 55.38 735 GLU A O 1
ATOM 5408 N N . SER A 1 736 ? -2.192 -4.574 42.223 1.00 57.97 736 SER A N 1
ATOM 5409 C CA . SER A 1 736 ? -2.335 -4.167 40.823 1.00 57.97 736 SER A CA 1
ATOM 5410 C C . SER A 1 736 ? -1.209 -4.720 39.951 1.00 57.97 736 SER A C 1
ATOM 5412 O O . SER A 1 736 ? -0.088 -4.208 39.955 1.00 57.97 736 SER A O 1
ATOM 5414 N N . ALA A 1 737 ? -1.517 -5.724 39.134 1.00 69.81 737 ALA A N 1
ATOM 5415 C CA . ALA A 1 737 ? -0.693 -6.001 37.965 1.00 69.81 737 ALA A CA 1
ATOM 5416 C C . ALA A 1 737 ? -0.801 -4.802 36.997 1.00 69.81 737 ALA A C 1
ATOM 5418 O O . ALA A 1 737 ? -1.923 -4.359 36.731 1.00 69.81 737 ALA A O 1
ATOM 5419 N N . PRO A 1 738 ? 0.313 -4.283 36.441 1.00 78.31 738 PRO A N 1
ATOM 5420 C CA . PRO A 1 738 ? 0.276 -3.174 35.478 1.00 78.31 738 PRO A CA 1
ATOM 5421 C C . PRO A 1 738 ? -0.555 -3.512 34.231 1.00 78.31 738 PRO A C 1
ATOM 5423 O O . PRO A 1 738 ? -1.067 -2.621 33.561 1.00 78.31 738 PRO A O 1
ATOM 5426 N N . ILE A 1 739 ? -0.714 -4.810 33.957 1.00 90.38 739 ILE A N 1
ATOM 5427 C CA . ILE A 1 739 ? -1.563 -5.366 32.910 1.00 90.38 739 ILE A CA 1
ATOM 5428 C C . ILE A 1 739 ? -2.584 -6.292 33.592 1.00 90.38 739 ILE A C 1
ATOM 5430 O O . ILE A 1 739 ? -2.187 -7.314 34.160 1.00 90.38 739 ILE A O 1
ATOM 5434 N N . PRO A 1 740 ? -3.891 -5.973 33.565 1.00 89.31 740 PRO A N 1
ATOM 5435 C CA . PRO A 1 740 ? -4.919 -6.820 34.159 1.00 89.31 740 PRO A CA 1
ATOM 5436 C C . PRO A 1 740 ? -4.950 -8.221 33.524 1.00 89.31 740 PRO A C 1
ATOM 5438 O O . PRO A 1 740 ? -4.844 -8.331 32.295 1.00 89.31 740 PRO A O 1
ATOM 5441 N N . PRO A 1 741 ? -5.168 -9.294 34.311 1.00 87.31 741 PRO A N 1
ATOM 5442 C CA . PRO A 1 741 ? -5.316 -10.646 33.777 1.00 87.31 741 PRO A CA 1
ATOM 5443 C C . PRO A 1 741 ? -6.422 -10.740 32.717 1.00 87.31 741 PRO A C 1
ATOM 5445 O O . PRO A 1 741 ? -7.513 -10.207 32.903 1.00 87.31 741 PRO A O 1
ATOM 5448 N N . GLY A 1 742 ? -6.148 -11.444 31.616 1.00 87.75 742 GLY A N 1
ATOM 5449 C CA . GLY A 1 742 ? -7.102 -11.632 30.515 1.00 87.75 742 GLY A CA 1
ATOM 5450 C C . GLY A 1 742 ? -7.195 -10.469 29.520 1.00 87.75 742 GLY A C 1
ATOM 5451 O O . GLY A 1 742 ? -7.980 -10.552 28.579 1.00 87.75 742 GLY A O 1
ATOM 5452 N N . SER A 1 743 ? -6.401 -9.405 29.690 1.00 93.81 743 SER A N 1
ATOM 5453 C CA . SER A 1 743 ? -6.293 -8.331 28.695 1.00 93.81 743 SER A CA 1
ATOM 5454 C C . SER A 1 743 ? -5.659 -8.858 27.407 1.00 93.81 743 SER A C 1
ATOM 5456 O O . SER A 1 743 ? -4.511 -9.296 27.423 1.00 93.81 743 SER A O 1
ATOM 5458 N N . THR A 1 744 ? -6.378 -8.768 26.289 1.00 96.12 744 THR A N 1
ATOM 5459 C CA . THR A 1 744 ? -5.886 -9.183 24.963 1.00 96.12 744 THR A CA 1
ATOM 5460 C C . THR A 1 744 ? -5.329 -8.011 24.159 1.00 96.12 744 THR A C 1
ATOM 5462 O O . THR A 1 744 ? -4.612 -8.218 23.182 1.00 96.12 744 THR A O 1
ATOM 5465 N N . LEU A 1 745 ? -5.649 -6.776 24.555 1.00 97.38 745 LEU A N 1
ATOM 5466 C CA . LEU A 1 745 ? -5.173 -5.550 23.919 1.00 97.38 745 LEU A CA 1
ATOM 5467 C C . LEU A 1 745 ? -4.893 -4.477 24.969 1.00 97.38 745 LEU A C 1
ATOM 5469 O O . LEU A 1 745 ? -5.739 -4.199 25.818 1.00 97.38 745 LEU A O 1
ATOM 5473 N N . MET A 1 746 ? -3.740 -3.826 24.857 1.00 96.94 746 MET A N 1
ATOM 5474 C CA . MET A 1 746 ? -3.440 -2.566 25.533 1.00 96.94 746 MET A CA 1
ATOM 5475 C C . MET A 1 746 ? -3.350 -1.448 24.494 1.00 96.94 746 MET A C 1
ATOM 5477 O O . MET A 1 746 ? -2.668 -1.596 23.481 1.00 96.94 746 MET A O 1
ATOM 5481 N N . SER A 1 747 ? -4.015 -0.326 24.752 1.00 95.81 747 SER A N 1
ATOM 5482 C CA . SER A 1 747 ? -3.886 0.912 23.983 1.00 95.81 747 SER A CA 1
ATOM 5483 C C . SER A 1 747 ? -3.296 1.984 24.886 1.00 95.81 747 SER A C 1
ATOM 5485 O O . SER A 1 747 ? -3.860 2.279 25.941 1.00 95.81 747 SER A O 1
ATOM 5487 N N . LEU A 1 748 ? -2.176 2.564 24.471 1.00 96.44 748 LEU A N 1
ATOM 5488 C CA . LEU A 1 748 ? -1.477 3.606 25.214 1.00 96.44 748 LEU A CA 1
ATOM 5489 C C . LEU A 1 748 ? -1.504 4.904 24.413 1.00 96.44 748 LEU A C 1
ATOM 5491 O O . LEU A 1 748 ? -1.243 4.893 23.209 1.00 96.44 748 LEU A O 1
ATOM 5495 N N . HIS A 1 749 ? -1.811 6.005 25.093 1.00 95.88 749 HIS A N 1
ATOM 5496 C CA . HIS A 1 749 ? -1.886 7.332 24.499 1.00 95.88 749 HIS A CA 1
ATOM 5497 C C . HIS A 1 749 ? -1.025 8.325 25.261 1.00 95.88 749 HIS A C 1
ATOM 5499 O O . HIS A 1 749 ? -0.973 8.268 26.489 1.00 95.88 749 HIS A O 1
ATOM 5505 N N . ALA A 1 750 ? -0.430 9.262 24.527 1.00 95.56 750 ALA A N 1
ATOM 5506 C CA . ALA A 1 750 ? 0.088 10.512 25.068 1.00 95.56 750 ALA A CA 1
ATOM 5507 C C . ALA A 1 750 ? -0.637 11.658 24.371 1.00 95.56 750 ALA A C 1
ATOM 5509 O O . ALA A 1 750 ? -0.621 11.727 23.142 1.00 95.56 750 ALA A O 1
ATOM 5510 N N . SER A 1 751 ? -1.285 12.523 25.140 1.00 95.00 751 SER A N 1
ATOM 5511 C CA . SER A 1 751 ? -2.053 13.646 24.610 1.00 95.00 751 SER A CA 1
ATOM 5512 C C . SER A 1 751 ? -1.624 14.974 25.223 1.00 95.00 751 SER A C 1
ATOM 5514 O O . SER A 1 751 ? -1.261 15.043 26.397 1.00 95.00 751 SER A O 1
ATOM 5516 N N . PHE A 1 752 ? -1.663 16.027 24.411 1.00 92.31 752 PHE A N 1
ATOM 5517 C CA . PHE A 1 752 ? -1.202 17.377 24.741 1.00 92.31 752 PHE A CA 1
ATOM 5518 C C . PHE A 1 752 ? -2.284 18.383 24.355 1.00 92.31 752 PHE A C 1
ATOM 5520 O O . PHE A 1 752 ? -3.001 18.167 23.379 1.00 92.31 752 PHE A O 1
ATOM 5527 N N . ALA A 1 753 ? -2.394 19.490 25.088 1.00 92.00 753 ALA A N 1
ATOM 5528 C CA . ALA A 1 753 ? -3.264 20.586 24.670 1.00 92.00 753 ALA A CA 1
ATOM 5529 C C . ALA A 1 753 ? -2.760 21.204 23.350 1.00 92.00 753 ALA A C 1
ATOM 5531 O O . ALA A 1 753 ? -1.559 21.199 23.066 1.00 92.00 753 ALA A O 1
ATOM 5532 N N . LEU A 1 754 ? -3.667 21.743 22.533 1.00 90.75 754 LEU A N 1
ATOM 5533 C CA . LEU A 1 754 ? -3.310 22.266 21.208 1.00 90.75 754 LEU A CA 1
ATOM 5534 C C . LEU A 1 754 ? -2.289 23.416 21.255 1.00 90.75 754 LEU A C 1
ATOM 5536 O O . LEU A 1 754 ? -1.432 23.513 20.380 1.00 90.75 754 LEU A O 1
ATOM 5540 N N . ASP A 1 755 ? -2.350 24.258 22.285 1.00 89.31 755 ASP A N 1
ATOM 5541 C CA . ASP A 1 755 ? -1.407 25.355 22.526 1.00 89.31 755 ASP A CA 1
ATOM 5542 C C . ASP A 1 755 ? -0.049 24.883 23.074 1.00 89.31 755 ASP A C 1
ATOM 5544 O O . ASP A 1 755 ? 0.964 25.570 22.906 1.00 89.31 755 ASP A O 1
ATOM 5548 N N . GLU A 1 756 ? 0.009 23.690 23.673 1.00 90.75 756 GLU A N 1
ATOM 5549 C CA . GLU A 1 756 ? 1.274 23.009 23.952 1.00 90.75 756 GLU A CA 1
ATOM 5550 C C . GLU A 1 756 ? 1.930 22.514 22.661 1.00 90.75 756 GLU A C 1
ATOM 5552 O O . GLU A 1 756 ? 3.141 22.652 22.494 1.00 90.75 756 GLU A O 1
ATOM 5557 N N . PHE A 1 757 ? 1.136 21.996 21.725 1.00 92.25 757 PHE A N 1
ATOM 5558 C CA . PHE A 1 757 ? 1.620 21.458 20.456 1.00 92.25 757 PHE A CA 1
ATOM 5559 C C . PHE A 1 757 ? 2.064 22.541 19.462 1.00 92.25 757 PHE A C 1
ATOM 5561 O O . PHE A 1 757 ? 3.141 22.409 18.884 1.00 92.25 757 PHE A O 1
ATOM 5568 N N . MET A 1 758 ? 1.283 23.608 19.245 1.00 90.38 758 MET A N 1
ATOM 5569 C CA . MET A 1 758 ? 1.596 24.597 18.202 1.00 90.38 758 MET A CA 1
ATOM 5570 C C . MET A 1 758 ? 1.149 26.032 18.500 1.00 90.38 758 MET A C 1
ATOM 5572 O O . MET A 1 758 ? 0.219 26.279 19.270 1.00 90.38 758 MET A O 1
ATOM 5576 N N . ASN A 1 759 ? 1.770 26.999 17.817 1.00 85.25 759 ASN A N 1
ATOM 5577 C CA . ASN A 1 759 ? 1.322 28.391 17.823 1.00 85.25 759 ASN A CA 1
ATOM 5578 C C . ASN A 1 759 ? -0.014 28.590 17.070 1.00 85.25 759 ASN A C 1
ATOM 5580 O O . ASN A 1 759 ? -0.211 28.105 15.958 1.00 85.25 759 ASN A O 1
ATOM 5584 N N . MET A 1 760 ? -0.933 29.370 17.658 1.00 72.31 760 MET A N 1
ATOM 5585 C CA . MET A 1 760 ? -2.269 29.626 17.084 1.00 72.31 760 MET A CA 1
ATOM 5586 C C . MET A 1 760 ? -2.478 31.057 16.545 1.00 72.31 760 MET A C 1
ATOM 5588 O O . MET A 1 760 ? -3.500 31.333 15.916 1.00 72.31 760 MET A O 1
ATOM 5592 N N . THR A 1 761 ? -1.549 31.994 16.774 1.00 62.69 761 THR A N 1
ATOM 5593 C CA . THR A 1 761 ? -1.725 33.423 16.432 1.00 62.69 761 THR A CA 1
ATOM 5594 C C . THR A 1 761 ? -1.005 33.833 15.148 1.00 62.69 761 THR A C 1
ATOM 5596 O O . THR A 1 761 ? 0.216 33.832 15.103 1.00 62.69 761 THR A O 1
ATOM 5599 N N . ALA A 1 762 ? -1.758 34.334 14.163 1.00 49.22 762 ALA A N 1
ATOM 5600 C CA . ALA A 1 762 ? -1.265 34.887 12.890 1.00 49.22 762 ALA A CA 1
ATOM 5601 C C . ALA A 1 762 ? -0.579 36.278 12.994 1.00 49.22 762 ALA A C 1
ATOM 5603 O O . ALA A 1 762 ? -0.524 37.015 12.011 1.00 49.22 762 ALA A O 1
ATOM 5604 N N . GLY A 1 763 ? -0.162 36.699 14.194 1.00 47.97 763 GLY A N 1
ATOM 5605 C CA . GLY A 1 763 ? 0.148 38.103 14.506 1.00 47.97 763 GLY A CA 1
ATOM 5606 C C . GLY A 1 763 ? 1.622 38.508 14.453 1.00 47.97 763 GLY A C 1
ATOM 5607 O O . GLY A 1 763 ? 1.897 39.677 14.203 1.00 47.97 763 GLY A O 1
ATOM 5608 N N . GLU A 1 764 ? 2.559 37.581 14.663 1.00 51.59 764 GLU A N 1
ATOM 5609 C CA . GLU A 1 764 ? 4.007 37.875 14.604 1.00 51.59 764 GLU A CA 1
ATOM 5610 C C . GLU A 1 764 ? 4.803 36.783 13.858 1.00 51.59 764 GLU A C 1
ATOM 5612 O O . GLU A 1 764 ? 5.803 37.101 13.219 1.00 51.59 764 GLU A O 1
ATOM 5617 N N . GLU A 1 765 ? 4.293 35.543 13.816 1.00 60.56 765 GLU A N 1
ATOM 5618 C CA . GLU A 1 765 ? 4.778 34.429 12.986 1.00 60.56 765 GLU A CA 1
ATOM 5619 C C . GLU A 1 765 ? 3.593 33.729 12.278 1.00 60.56 765 GLU A C 1
ATOM 5621 O O . GLU A 1 765 ? 2.429 33.947 12.627 1.00 60.56 765 GLU A O 1
ATOM 5626 N N . ALA A 1 766 ? 3.858 32.936 11.236 1.00 75.25 766 ALA A N 1
ATOM 5627 C CA . ALA A 1 766 ? 2.820 32.236 10.469 1.00 75.25 766 ALA A CA 1
ATOM 5628 C C . ALA A 1 766 ? 2.156 31.098 11.284 1.00 75.25 766 ALA A C 1
ATOM 5630 O O . ALA A 1 766 ? 2.763 30.535 12.187 1.00 75.25 766 ALA A O 1
ATOM 5631 N N . TYR A 1 767 ? 0.910 30.719 10.966 1.00 84.94 767 TYR A N 1
ATOM 5632 C CA . TYR A 1 767 ? 0.244 29.555 11.586 1.00 84.94 767 TYR A CA 1
ATOM 5633 C C . TYR A 1 767 ? 1.085 28.277 11.417 1.00 84.94 767 TYR A C 1
ATOM 5635 O O . TYR A 1 767 ? 1.627 28.062 10.332 1.00 84.94 767 TYR A O 1
ATOM 5643 N N . ALA A 1 768 ? 1.172 27.434 12.454 1.00 87.06 768 ALA A N 1
ATOM 5644 C CA . ALA A 1 768 ? 1.973 26.203 12.466 1.00 87.06 768 ALA A CA 1
ATOM 5645 C C . ALA A 1 768 ? 3.462 26.407 12.102 1.00 87.06 768 ALA A C 1
ATOM 5647 O O . ALA A 1 768 ? 4.125 25.487 11.623 1.00 87.06 768 ALA A O 1
ATOM 5648 N N . SER A 1 769 ? 4.011 27.608 12.322 1.00 87.62 769 SER A N 1
ATOM 5649 C CA . SER A 1 769 ? 5.452 27.869 12.177 1.00 87.62 769 SER A CA 1
ATOM 5650 C C . SER A 1 769 ? 6.271 27.387 13.368 1.00 87.62 769 SER A C 1
ATOM 5652 O O . SER A 1 769 ? 7.497 27.431 13.319 1.00 87.62 769 SER A O 1
ATOM 5654 N N . ASP A 1 770 ? 5.600 26.976 14.440 1.00 90.44 770 ASP A N 1
ATOM 5655 C CA . ASP A 1 770 ? 6.232 26.672 15.706 1.00 90.44 770 ASP A CA 1
ATOM 5656 C C . ASP A 1 770 ? 5.513 25.514 16.410 1.00 90.44 770 ASP A C 1
ATOM 5658 O O . ASP A 1 770 ? 4.508 25.696 17.099 1.00 90.44 770 ASP A O 1
ATOM 5662 N N . LEU A 1 771 ? 6.038 24.315 16.174 1.00 92.56 771 LEU A N 1
ATOM 5663 C CA . LEU A 1 771 ? 5.555 23.016 16.619 1.00 92.56 771 LEU A CA 1
ATOM 5664 C C . LEU A 1 771 ? 6.499 22.460 17.691 1.00 92.56 771 LEU A C 1
ATOM 5666 O O . LEU A 1 771 ? 7.719 22.379 17.497 1.00 92.56 771 LEU A O 1
ATOM 5670 N N . ARG A 1 772 ? 5.921 22.012 18.803 1.00 94.06 772 ARG A N 1
ATOM 5671 C CA . ARG A 1 772 ? 6.580 21.207 19.834 1.00 94.06 772 ARG A CA 1
ATOM 5672 C C . ARG A 1 772 ? 5.988 19.803 19.797 1.00 94.06 772 ARG A C 1
ATOM 5674 O O . ARG A 1 772 ? 4.773 19.628 19.785 1.00 94.06 772 ARG A O 1
ATOM 5681 N N . LEU A 1 773 ? 6.858 18.801 19.758 1.00 93.44 773 LEU A N 1
ATOM 5682 C CA . LEU A 1 773 ? 6.476 17.412 19.521 1.00 93.44 773 LEU A CA 1
ATOM 5683 C C . LEU A 1 773 ? 6.942 16.528 20.668 1.00 93.44 773 LEU A C 1
ATOM 5685 O O . LEU A 1 773 ? 8.035 16.714 21.212 1.00 93.44 773 LEU A O 1
ATOM 5689 N N . ALA A 1 774 ? 6.158 15.498 20.956 1.00 94.94 774 ALA A N 1
ATOM 5690 C CA . ALA A 1 774 ? 6.618 14.370 21.741 1.00 94.94 774 ALA A CA 1
ATOM 5691 C C . ALA A 1 774 ? 6.086 13.061 21.155 1.00 94.94 774 ALA A C 1
ATOM 5693 O O . ALA A 1 774 ? 4.918 12.955 20.785 1.00 94.94 774 ALA A O 1
ATOM 5694 N N . SER A 1 775 ? 6.965 12.068 21.064 1.00 95.50 775 SER A N 1
ATOM 5695 C CA . SER A 1 775 ? 6.647 10.726 20.571 1.00 95.50 775 SER A CA 1
ATOM 5696 C C . SER A 1 775 ? 6.524 9.749 21.738 1.00 95.50 775 SER A C 1
ATOM 5698 O O . SER A 1 775 ? 7.076 9.978 22.816 1.00 95.50 775 SER A O 1
ATOM 5700 N N . LEU A 1 776 ? 5.816 8.646 21.522 1.00 96.69 776 LEU A N 1
ATOM 5701 C CA . LEU A 1 776 ? 5.512 7.655 22.546 1.00 96.69 776 LEU A CA 1
ATOM 5702 C C . LEU A 1 776 ? 6.227 6.336 22.243 1.00 96.69 776 LEU A C 1
ATOM 5704 O O . LEU A 1 776 ? 6.152 5.817 21.131 1.00 96.69 776 LEU A O 1
ATOM 5708 N N . TYR A 1 777 ? 6.882 5.767 23.246 1.00 97.56 777 TYR A N 1
ATOM 5709 C CA . TYR A 1 777 ? 7.607 4.504 23.148 1.00 97.56 777 TYR A CA 1
ATOM 5710 C C . TYR A 1 777 ? 7.251 3.583 24.309 1.00 97.56 777 TYR A C 1
ATOM 5712 O O . TYR A 1 777 ? 6.849 4.038 25.381 1.00 97.56 777 TYR A O 1
ATOM 5720 N N . LEU A 1 778 ? 7.401 2.283 24.089 1.00 97.69 778 LEU A N 1
ATOM 5721 C CA . LEU A 1 778 ? 7.181 1.262 25.100 1.00 97.69 778 LEU A CA 1
ATOM 5722 C C . LEU A 1 778 ? 8.307 0.242 25.036 1.00 97.69 778 LEU A C 1
ATOM 5724 O O . LEU A 1 778 ? 8.628 -0.267 23.959 1.00 97.69 778 LEU A O 1
ATOM 5728 N N . TYR A 1 779 ? 8.874 -0.053 26.197 1.00 97.12 779 TYR A N 1
ATOM 5729 C CA . TYR A 1 779 ? 10.036 -0.913 26.346 1.00 97.12 779 TYR A CA 1
ATOM 5730 C C . TYR A 1 779 ? 9.770 -2.027 27.345 1.00 97.12 779 TYR A C 1
ATOM 5732 O O . TYR A 1 779 ? 9.024 -1.850 28.314 1.00 97.12 779 TYR A O 1
ATOM 5740 N N . ASP A 1 780 ? 10.446 -3.144 27.122 1.00 95.44 780 ASP A N 1
ATOM 5741 C CA . ASP A 1 780 ? 10.743 -4.111 28.162 1.00 95.44 780 ASP A CA 1
ATOM 5742 C C . ASP A 1 780 ? 12.104 -3.762 28.772 1.00 95.44 780 ASP A C 1
ATOM 5744 O O . ASP A 1 780 ? 13.113 -3.716 28.062 1.00 95.44 780 ASP A O 1
ATOM 5748 N N . TRP A 1 781 ? 12.118 -3.434 30.066 1.00 94.69 781 TRP A N 1
ATOM 5749 C CA . TRP A 1 781 ? 13.324 -3.019 30.781 1.00 94.69 781 TRP A CA 1
ATOM 5750 C C . TRP A 1 781 ? 13.766 -4.081 31.784 1.00 94.69 781 TRP A C 1
ATOM 5752 O O . TRP A 1 781 ? 13.040 -4.415 32.728 1.00 94.69 781 TRP A O 1
ATOM 5762 N N . VAL A 1 782 ? 14.994 -4.563 31.611 1.00 92.38 782 VAL A N 1
ATOM 5763 C CA . VAL A 1 782 ? 15.662 -5.477 32.538 1.00 92.38 782 VAL A CA 1
ATOM 5764 C C . VAL A 1 782 ? 16.874 -4.760 33.131 1.00 92.38 782 VAL A C 1
ATOM 5766 O O . VAL A 1 782 ? 17.875 -4.596 32.446 1.00 92.38 782 VAL A O 1
ATOM 5769 N N . ASP A 1 783 ? 16.775 -4.368 34.406 1.00 87.06 783 ASP A N 1
ATOM 5770 C CA . ASP A 1 783 ? 17.857 -3.724 35.172 1.00 87.06 783 ASP A CA 1
ATOM 5771 C C . ASP A 1 783 ? 19.014 -4.717 35.378 1.00 87.06 783 ASP A C 1
ATOM 5773 O O . ASP A 1 783 ? 18.994 -5.576 36.270 1.00 87.06 783 ASP A O 1
ATOM 5777 N N . SER A 1 784 ? 19.981 -4.668 34.469 1.00 84.31 784 SER A N 1
ATOM 5778 C CA . SER A 1 784 ? 21.059 -5.645 34.337 1.00 84.31 784 SER A CA 1
ATOM 5779 C C . SER A 1 784 ? 22.263 -5.285 35.203 1.00 84.31 784 SER A C 1
ATOM 5781 O O . SER A 1 784 ? 22.976 -6.178 35.681 1.00 84.31 784 SER A O 1
ATOM 5783 N N . ASP A 1 785 ? 22.461 -3.991 35.450 1.00 81.94 785 ASP A N 1
ATOM 5784 C CA . ASP A 1 785 ? 23.543 -3.444 36.262 1.00 81.94 785 ASP A CA 1
ATOM 5785 C C . ASP A 1 785 ? 23.118 -3.083 37.700 1.00 81.94 785 ASP A C 1
ATOM 5787 O O . ASP A 1 785 ? 23.969 -2.785 38.548 1.00 81.94 785 ASP A O 1
ATOM 5791 N N . ASN A 1 786 ? 21.823 -3.219 38.009 1.00 81.38 786 ASN A N 1
ATOM 5792 C CA . ASN A 1 786 ? 21.208 -2.952 39.307 1.00 81.38 786 ASN A CA 1
ATOM 5793 C C . ASN A 1 786 ? 21.365 -1.475 39.732 1.00 81.38 786 ASN A C 1
ATOM 5795 O O . ASN A 1 786 ? 21.487 -1.168 40.929 1.00 81.38 786 ASN A O 1
ATOM 5799 N N . SER A 1 787 ? 21.387 -0.563 38.755 1.00 82.69 787 SER A N 1
ATOM 5800 C CA . SER A 1 787 ? 21.441 0.892 38.936 1.00 82.69 787 SER A CA 1
ATOM 5801 C C . SER A 1 787 ? 20.094 1.490 39.332 1.00 82.69 787 SER A C 1
ATOM 5803 O O . SER A 1 787 ? 20.053 2.609 39.859 1.00 82.69 787 SER A O 1
ATOM 5805 N N . THR A 1 788 ? 18.990 0.759 39.126 1.00 84.00 788 THR A N 1
ATOM 5806 C CA . THR A 1 788 ? 17.595 1.208 39.295 1.00 84.00 788 THR A CA 1
ATOM 5807 C C . THR A 1 788 ? 17.184 2.374 38.390 1.00 84.00 788 THR A C 1
ATOM 5809 O O . THR A 1 788 ? 16.113 2.959 38.590 1.00 84.00 788 THR A O 1
ATOM 5812 N N . ARG A 1 789 ? 18.016 2.736 37.406 1.00 85.94 789 ARG A N 1
ATOM 5813 C CA . ARG A 1 789 ? 17.771 3.820 36.450 1.00 85.94 789 ARG A CA 1
ATOM 5814 C C . ARG A 1 789 ? 17.722 3.233 35.041 1.00 85.94 789 ARG A C 1
ATOM 5816 O O . ARG A 1 789 ? 18.691 2.603 34.652 1.00 85.94 789 ARG A O 1
ATOM 5823 N N . PRO A 1 790 ? 16.642 3.445 34.271 1.00 90.44 790 PRO A N 1
ATOM 5824 C CA . PRO A 1 790 ? 16.604 2.960 32.899 1.00 90.44 790 PRO A CA 1
ATOM 5825 C C . PRO A 1 790 ? 17.677 3.630 32.034 1.00 90.44 790 PRO A C 1
ATOM 5827 O O . PRO A 1 790 ? 17.740 4.859 31.960 1.00 90.44 790 PRO A O 1
ATOM 5830 N N . GLU A 1 791 ? 18.473 2.816 31.349 1.00 89.94 791 GLU A N 1
ATOM 5831 C CA . GLU A 1 791 ? 19.466 3.237 30.359 1.00 89.94 791 GLU A CA 1
ATOM 5832 C C . GLU A 1 791 ? 19.172 2.558 29.022 1.00 89.94 791 GLU A C 1
ATOM 5834 O O . GLU A 1 791 ? 18.765 1.396 28.994 1.00 89.94 791 GLU A O 1
ATOM 5839 N N . SER A 1 792 ? 19.382 3.249 27.895 1.00 89.50 792 SER A N 1
ATOM 5840 C CA . SER A 1 792 ? 19.033 2.700 26.573 1.00 89.50 792 SER A CA 1
ATOM 5841 C C . SER A 1 792 ? 19.715 1.372 26.236 1.00 89.50 792 SER A C 1
ATOM 5843 O O . SER A 1 792 ? 19.124 0.565 25.518 1.00 89.50 792 SER A O 1
ATOM 5845 N N . SER A 1 793 ? 20.901 1.113 26.791 1.00 88.88 793 SER A N 1
ATOM 5846 C CA . SER A 1 793 ? 21.634 -0.160 26.700 1.00 88.88 793 SER A CA 1
ATOM 5847 C C . SER A 1 793 ? 20.851 -1.366 27.248 1.00 88.88 793 SER A C 1
ATOM 5849 O O . SER A 1 793 ? 21.059 -2.488 26.779 1.00 88.88 793 SER A O 1
ATOM 5851 N N . GLU A 1 794 ? 19.930 -1.135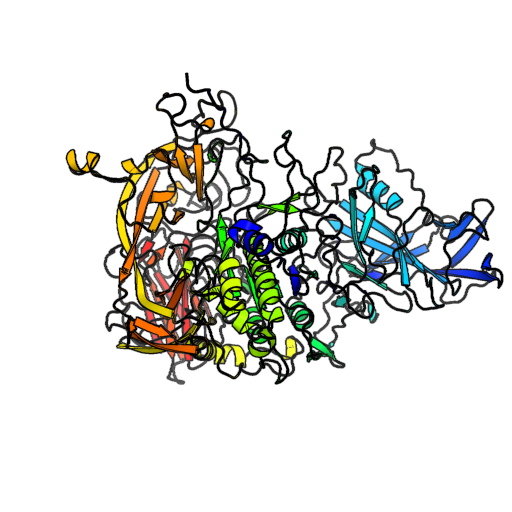 28.188 1.00 91.25 794 GLU A N 1
ATOM 5852 C CA . GLU A 1 794 ? 19.118 -2.145 28.881 1.00 91.25 794 GLU A CA 1
ATOM 5853 C C . GLU A 1 794 ? 17.683 -2.263 28.342 1.00 91.25 794 GLU A C 1
ATOM 5855 O O . GLU A 1 794 ? 16.883 -3.054 28.849 1.00 91.25 794 GLU A O 1
ATOM 5860 N N . LEU A 1 795 ? 17.325 -1.455 27.339 1.00 93.62 795 LEU A N 1
ATOM 5861 C CA . LEU A 1 795 ? 15.966 -1.399 26.808 1.00 93.62 795 LEU A CA 1
ATOM 5862 C C . LEU A 1 795 ? 15.798 -2.287 25.579 1.00 93.62 795 LEU A C 1
ATOM 5864 O O . LEU A 1 795 ? 16.558 -2.192 24.606 1.00 93.62 795 LEU A O 1
ATOM 5868 N N . SER A 1 796 ? 14.727 -3.081 25.595 1.00 94.00 796 SER A N 1
ATOM 5869 C CA . SER A 1 796 ? 14.198 -3.742 24.406 1.00 94.00 796 SER A CA 1
ATOM 5870 C C . SER A 1 796 ? 12.928 -3.036 23.937 1.00 94.00 796 SER A C 1
ATOM 5872 O O . SER A 1 796 ? 11.965 -2.908 24.693 1.00 94.00 796 SER A O 1
ATOM 5874 N N . LEU A 1 797 ? 12.908 -2.543 22.698 1.00 95.25 797 LEU A N 1
ATOM 5875 C CA . LEU A 1 797 ? 11.741 -1.863 22.140 1.00 95.25 797 LEU A CA 1
ATOM 5876 C C . LEU A 1 797 ? 10.597 -2.858 21.912 1.00 95.25 797 LEU A C 1
ATOM 5878 O O . LEU A 1 797 ? 10.757 -3.842 21.189 1.00 95.25 797 LEU A O 1
ATOM 5882 N N . VAL A 1 798 ? 9.422 -2.552 22.467 1.00 95.50 798 VAL A N 1
ATOM 5883 C CA . VAL A 1 798 ? 8.180 -3.304 22.234 1.00 95.50 798 VAL A CA 1
ATOM 5884 C C . VAL A 1 798 ? 7.383 -2.689 21.088 1.00 95.50 798 VAL A C 1
ATOM 5886 O O . VAL A 1 798 ? 6.951 -3.395 20.178 1.00 95.50 798 VAL A O 1
ATOM 5889 N N . SER A 1 799 ? 7.164 -1.373 21.130 1.00 95.19 799 SER A N 1
ATOM 5890 C CA . SER A 1 799 ? 6.467 -0.630 20.075 1.00 95.19 799 SER A CA 1
ATOM 5891 C C . SER A 1 799 ? 6.720 0.875 20.197 1.00 95.19 799 SER A C 1
ATOM 5893 O O . SER A 1 799 ? 7.188 1.362 21.231 1.00 95.19 799 SER A O 1
ATOM 5895 N N . ARG A 1 800 ? 6.383 1.624 19.145 1.00 95.12 800 ARG A N 1
ATOM 5896 C CA . ARG A 1 800 ? 6.455 3.090 19.107 1.00 95.12 800 ARG A CA 1
ATOM 5897 C C . ARG A 1 800 ? 5.219 3.696 18.450 1.00 95.12 800 ARG A C 1
ATOM 5899 O O . ARG A 1 800 ? 4.574 3.041 17.637 1.00 95.12 800 ARG A O 1
ATOM 5906 N N . ALA A 1 801 ? 4.964 4.961 18.758 1.00 94.69 801 ALA A N 1
ATOM 5907 C CA . ALA A 1 801 ? 4.033 5.813 18.037 1.00 94.69 801 ALA A CA 1
ATOM 5908 C C . ALA A 1 801 ? 4.570 7.244 17.917 1.00 94.69 801 ALA A C 1
ATOM 5910 O O . ALA A 1 801 ? 5.155 7.787 18.860 1.00 94.69 801 ALA A O 1
ATOM 5911 N N . GLY A 1 802 ? 4.385 7.849 16.748 1.00 90.56 802 GLY A N 1
ATOM 5912 C CA . GLY A 1 802 ? 4.828 9.206 16.455 1.00 90.56 802 GLY A CA 1
ATOM 5913 C C . GLY A 1 802 ? 4.034 9.815 15.308 1.00 90.56 802 GLY A C 1
ATOM 5914 O O . GLY A 1 802 ? 4.332 9.565 14.147 1.00 90.56 802 GLY A O 1
ATOM 5915 N N . SER A 1 803 ? 3.072 10.655 15.666 1.00 91.44 803 SER A N 1
ATOM 5916 C CA . SER A 1 803 ? 2.258 11.494 14.794 1.00 91.44 803 SER A CA 1
ATOM 5917 C C . SER A 1 803 ? 2.563 12.967 15.045 1.00 91.44 803 SER A C 1
ATOM 5919 O O . SER A 1 803 ? 2.937 13.370 16.153 1.00 91.44 803 SER A O 1
ATOM 5921 N N . TRP A 1 804 ? 2.358 13.795 14.030 1.00 93.12 804 TRP A N 1
ATOM 5922 C CA . TRP A 1 804 ? 2.490 15.248 14.125 1.00 93.12 804 TRP A CA 1
ATOM 5923 C C . TRP A 1 804 ? 1.168 15.888 14.547 1.00 93.12 804 TRP A C 1
ATOM 5925 O O . TRP A 1 804 ? 0.622 16.736 13.845 1.00 93.12 804 TRP A O 1
ATOM 5935 N N . GLY A 1 805 ? 0.639 15.455 15.688 1.00 93.25 805 GLY A N 1
ATOM 5936 C CA . GLY A 1 805 ? -0.631 15.925 16.230 1.00 93.25 805 GLY A CA 1
ATOM 5937 C C . GLY A 1 805 ? -0.679 15.885 17.755 1.00 93.25 805 GLY A C 1
ATOM 5938 O O . GLY A 1 805 ? 0.279 15.501 18.430 1.00 93.25 805 GLY A O 1
ATOM 5939 N N . THR A 1 806 ? -1.824 16.279 18.313 1.00 94.19 806 THR A N 1
ATOM 5940 C CA . THR A 1 806 ? -2.019 16.403 19.770 1.00 94.19 806 THR A CA 1
ATOM 5941 C C . THR A 1 806 ? -2.178 15.074 20.499 1.00 94.19 806 THR A C 1
ATOM 5943 O O . THR A 1 806 ? -2.178 15.070 21.726 1.00 94.19 806 THR A O 1
ATOM 5946 N N . VAL A 1 807 ? -2.314 13.949 19.791 1.00 94.62 807 VAL A N 1
ATOM 5947 C CA . VAL A 1 807 ? -2.526 12.627 20.394 1.00 94.62 807 VAL A CA 1
ATOM 5948 C C . VAL A 1 807 ? -1.677 11.581 19.686 1.00 94.62 807 VAL A C 1
ATOM 5950 O O . VAL A 1 807 ? -1.856 11.315 18.503 1.00 94.62 807 VAL A O 1
ATOM 5953 N N . GLN A 1 808 ? -0.809 10.932 20.451 1.00 95.56 808 GLN A N 1
ATOM 5954 C CA . GLN A 1 808 ? -0.066 9.740 20.059 1.00 95.56 808 GLN A CA 1
ATOM 5955 C C . GLN A 1 808 ? -0.856 8.499 20.475 1.00 95.56 808 GLN A C 1
ATOM 5957 O O . GLN A 1 808 ? -1.384 8.469 21.586 1.00 95.56 808 GLN A O 1
ATOM 5962 N N . GLU A 1 809 ? -0.903 7.460 19.641 1.00 95.81 809 GLU A N 1
ATOM 5963 C CA . GLU A 1 809 ? -1.510 6.172 19.992 1.00 95.81 809 GLU A CA 1
ATOM 5964 C C . GLU A 1 809 ? -0.604 5.016 19.583 1.00 95.81 809 GLU A C 1
ATOM 5966 O O . GLU A 1 809 ? -0.252 4.880 18.415 1.00 95.81 809 GLU A O 1
ATOM 5971 N N . MET A 1 810 ? -0.336 4.109 20.520 1.00 95.94 810 MET A N 1
ATOM 5972 C CA . MET A 1 810 ? 0.178 2.777 20.205 1.00 95.94 810 MET A CA 1
ATOM 5973 C C . MET A 1 810 ? -0.759 1.690 20.725 1.00 95.94 810 MET A C 1
ATOM 5975 O O . MET A 1 810 ? -1.485 1.875 21.709 1.00 95.94 810 MET A O 1
ATOM 5979 N N . ARG A 1 811 ? -0.690 0.518 20.092 1.00 96.56 811 ARG A N 1
ATOM 5980 C CA . ARG A 1 811 ? -1.445 -0.671 20.486 1.00 96.56 811 ARG A CA 1
ATOM 5981 C C . ARG A 1 811 ? -0.531 -1.876 20.624 1.00 96.56 811 ARG A C 1
ATOM 5983 O O . ARG A 1 811 ? 0.308 -2.117 19.763 1.00 96.56 811 ARG A O 1
ATOM 5990 N N . VAL A 1 812 ? -0.727 -2.649 21.687 1.00 97.44 812 VAL A N 1
ATOM 5991 C CA . VAL A 1 812 ? 0.028 -3.872 21.975 1.00 97.44 812 VAL A CA 1
ATOM 5992 C C . VAL A 1 812 ? -0.938 -5.025 22.181 1.00 97.44 812 VAL A C 1
ATOM 5994 O O . VAL A 1 812 ? -1.745 -5.025 23.112 1.00 97.44 812 VAL A O 1
ATOM 5997 N N . SER A 1 813 ? -0.836 -6.009 21.296 1.00 96.44 813 SER A N 1
ATOM 5998 C CA . SER A 1 813 ? -1.622 -7.239 21.339 1.00 96.44 813 SER A CA 1
ATOM 5999 C C . SER A 1 813 ? -1.005 -8.249 22.304 1.00 96.44 813 SER A C 1
ATOM 6001 O O . SER A 1 813 ? 0.213 -8.453 22.309 1.00 96.44 813 SER A O 1
ATOM 6003 N N . GLU A 1 814 ? -1.860 -8.916 23.077 1.00 95.56 814 GLU A N 1
ATOM 6004 C CA . GLU A 1 814 ? -1.485 -9.877 24.125 1.00 95.56 814 GLU A CA 1
ATOM 6005 C C . GLU A 1 814 ? -0.440 -9.310 25.108 1.00 95.56 814 GLU A C 1
ATOM 6007 O O . GLU A 1 814 ? 0.604 -9.932 25.325 1.00 95.56 814 GLU A O 1
ATOM 6012 N N . PRO A 1 815 ? -0.683 -8.121 25.702 1.00 95.19 815 PRO A N 1
ATOM 6013 C CA . PRO A 1 815 ? 0.333 -7.340 26.413 1.00 95.19 815 PRO A CA 1
ATOM 6014 C C . PRO A 1 815 ? 1.006 -8.108 27.558 1.00 95.19 815 PRO A C 1
ATOM 6016 O O . PRO A 1 815 ? 2.197 -7.932 27.785 1.00 95.19 815 PRO A O 1
ATOM 6019 N N . ALA A 1 816 ? 0.292 -9.012 28.235 1.00 91.88 816 ALA A N 1
ATOM 6020 C CA . ALA A 1 816 ? 0.842 -9.807 29.337 1.00 91.88 816 ALA A CA 1
ATOM 6021 C C . ALA A 1 816 ? 1.983 -10.757 28.917 1.00 91.88 816 ALA A C 1
ATOM 6023 O O . ALA A 1 816 ? 2.748 -11.196 29.767 1.00 91.88 816 ALA A O 1
ATOM 6024 N N . SER A 1 817 ? 2.094 -11.077 27.623 1.00 91.62 817 SER A N 1
ATOM 6025 C CA . SER A 1 817 ? 3.131 -11.960 27.066 1.00 91.62 817 SER A CA 1
ATOM 6026 C C . SER A 1 817 ? 4.332 -11.214 26.473 1.00 91.62 817 SER A C 1
ATOM 6028 O O . SER A 1 817 ? 5.220 -11.848 25.913 1.00 91.62 817 SER A O 1
ATOM 6030 N N . ARG A 1 818 ? 4.347 -9.874 26.542 1.00 92.69 818 ARG A N 1
ATOM 6031 C CA . ARG A 1 818 ? 5.319 -9.024 25.825 1.00 92.69 818 ARG A CA 1
ATOM 6032 C C . ARG A 1 818 ? 6.451 -8.479 26.689 1.00 92.69 818 ARG A C 1
ATOM 6034 O O . ARG A 1 818 ? 7.254 -7.707 26.182 1.00 92.69 818 ARG A O 1
ATOM 6041 N N . PHE A 1 819 ? 6.493 -8.855 27.962 1.00 92.31 819 PHE A N 1
ATOM 6042 C CA . PHE A 1 819 ? 7.464 -8.336 28.917 1.00 92.31 819 PHE A CA 1
ATOM 6043 C C . PHE A 1 819 ? 8.024 -9.474 29.763 1.00 92.31 819 PHE A C 1
ATOM 6045 O O . PHE A 1 819 ? 7.262 -10.220 30.385 1.00 92.31 819 PHE A O 1
ATOM 6052 N N . GLU A 1 820 ? 9.346 -9.588 29.798 1.00 90.25 820 GLU A N 1
ATOM 6053 C CA . GLU A 1 820 ? 10.076 -10.399 30.774 1.00 90.25 820 GLU A CA 1
ATOM 6054 C C . GLU A 1 820 ? 10.491 -9.556 31.989 1.00 90.25 820 GLU A C 1
ATOM 6056 O O . GLU A 1 820 ? 10.548 -10.065 33.113 1.00 90.25 820 GLU A O 1
ATOM 6061 N N . GLY A 1 821 ? 10.771 -8.270 31.762 1.00 91.31 821 GLY A N 1
ATOM 6062 C CA . GLY A 1 821 ? 11.160 -7.280 32.754 1.00 91.31 821 GLY A CA 1
ATOM 6063 C C . GLY A 1 821 ? 10.026 -6.331 33.147 1.00 91.31 821 GLY A C 1
ATOM 6064 O O . GLY A 1 821 ? 8.860 -6.707 33.280 1.00 91.31 821 GLY A O 1
ATOM 6065 N N . THR A 1 822 ? 10.390 -5.077 33.419 1.00 92.56 822 THR A N 1
ATOM 6066 C CA . THR A 1 822 ? 9.457 -4.021 33.826 1.00 92.56 822 THR A CA 1
ATOM 6067 C C . THR A 1 822 ? 8.954 -3.259 32.596 1.00 92.56 822 THR A C 1
ATOM 6069 O O . THR A 1 822 ? 9.764 -2.628 31.917 1.00 92.56 822 THR A O 1
ATOM 6072 N N . PRO A 1 823 ? 7.632 -3.220 32.333 1.00 95.31 823 PRO A N 1
ATOM 6073 C CA . PRO A 1 823 ? 7.076 -2.409 31.254 1.00 95.31 823 PRO A CA 1
ATOM 6074 C C . PRO A 1 823 ? 7.305 -0.913 31.505 1.00 95.31 823 PRO A C 1
ATOM 6076 O O . PRO A 1 823 ? 6.832 -0.354 32.506 1.00 95.31 823 PRO A O 1
ATOM 6079 N N . LEU A 1 824 ? 7.999 -0.255 30.578 1.00 95.69 824 LEU A N 1
ATOM 6080 C CA . LEU A 1 824 ? 8.398 1.146 30.693 1.00 95.69 824 LEU A CA 1
ATOM 6081 C C . LEU A 1 824 ? 7.860 1.963 29.518 1.00 95.69 824 LEU A C 1
ATOM 6083 O O . LEU A 1 824 ? 8.113 1.649 28.359 1.00 95.69 824 LEU A O 1
ATOM 6087 N N . VAL A 1 825 ? 7.135 3.034 29.818 1.00 97.62 825 VAL A N 1
ATOM 6088 C CA . VAL A 1 825 ? 6.649 4.010 28.842 1.00 97.62 825 VAL A CA 1
ATOM 6089 C C . VAL A 1 825 ? 7.676 5.128 28.709 1.00 97.62 825 VAL A C 1
ATOM 6091 O O . VAL A 1 825 ? 8.048 5.745 29.702 1.00 97.62 825 VAL A O 1
ATOM 6094 N N . GLY A 1 826 ? 8.125 5.413 27.490 1.00 97.50 826 GLY A N 1
ATOM 6095 C CA . GLY A 1 826 ? 8.959 6.572 27.180 1.00 97.50 826 GLY A CA 1
ATOM 6096 C C . GLY A 1 826 ? 8.149 7.667 26.503 1.00 97.50 826 GLY A C 1
ATOM 6097 O O . GLY A 1 826 ? 7.654 7.469 25.394 1.00 97.50 826 GLY A O 1
ATOM 6098 N N . VAL A 1 827 ? 8.056 8.837 27.133 1.00 97.56 827 VAL A N 1
ATOM 6099 C CA . VAL A 1 827 ? 7.583 10.061 26.470 1.00 97.56 827 VAL A CA 1
ATOM 6100 C C . VAL A 1 827 ? 8.812 10.813 25.992 1.00 97.56 827 VAL A C 1
ATOM 6102 O O . VAL A 1 827 ? 9.571 11.342 26.798 1.00 97.56 827 VAL A O 1
ATOM 6105 N N . TYR A 1 828 ? 9.050 10.818 24.685 1.00 96.81 828 TYR A N 1
ATOM 6106 C CA . TYR A 1 828 ? 10.236 11.424 24.093 1.00 96.81 828 TYR A CA 1
ATOM 6107 C C . TYR A 1 828 ? 9.922 12.837 23.590 1.00 96.81 828 TYR A C 1
ATOM 6109 O O . TYR A 1 828 ? 9.359 12.961 22.499 1.00 96.81 828 TYR A O 1
ATOM 6117 N N . PRO A 1 829 ? 10.264 13.903 24.339 1.00 95.75 829 PRO A N 1
ATOM 6118 C CA . PRO A 1 829 ? 10.206 15.261 23.814 1.00 95.75 829 PRO A CA 1
ATOM 6119 C C . PRO A 1 829 ? 11.235 15.418 22.697 1.00 95.75 829 PRO A C 1
ATOM 6121 O O . PRO A 1 829 ? 12.436 15.239 22.916 1.00 95.75 829 PRO A O 1
ATOM 6124 N N . VAL A 1 830 ? 10.773 15.778 21.501 1.00 94.56 830 VAL A N 1
ATOM 6125 C CA . VAL A 1 830 ? 11.682 16.058 20.391 1.00 94.56 830 VAL A CA 1
ATOM 6126 C C . VAL A 1 830 ? 12.582 17.241 20.796 1.00 94.56 830 VAL A C 1
ATOM 6128 O O . VAL A 1 830 ? 12.057 18.255 21.267 1.00 94.56 830 VAL A O 1
ATOM 6131 N N . PRO A 1 831 ? 13.924 17.129 20.683 1.00 93.19 831 PRO A N 1
ATOM 6132 C CA . PRO A 1 831 ? 14.862 18.119 21.233 1.00 93.19 831 PRO A CA 1
ATOM 6133 C C . PRO A 1 831 ? 14.760 19.522 20.628 1.00 93.19 831 PRO A C 1
ATOM 6135 O O . PRO A 1 831 ? 15.214 20.493 21.244 1.00 93.19 831 PRO A O 1
ATOM 6138 N N . GLU A 1 832 ? 14.188 19.616 19.432 1.00 94.19 832 GLU A N 1
ATOM 6139 C CA . GLU A 1 832 ? 14.097 20.812 18.597 1.00 94.19 832 GLU A CA 1
ATOM 6140 C C . GLU A 1 832 ? 12.646 21.124 18.227 1.00 94.19 832 GLU A C 1
ATOM 6142 O O . GLU A 1 832 ? 11.767 20.259 18.270 1.00 94.19 832 GLU A O 1
ATOM 6147 N N . ARG A 1 833 ? 12.402 22.392 17.897 1.00 93.50 833 ARG A N 1
ATOM 6148 C CA . ARG A 1 833 ? 11.111 22.913 17.443 1.00 93.50 833 ARG A CA 1
ATOM 6149 C C . ARG A 1 833 ? 11.046 22.866 15.928 1.00 93.50 833 ARG A C 1
ATOM 6151 O O . ARG A 1 833 ? 12.035 23.164 15.256 1.00 93.50 833 ARG A O 1
ATOM 6158 N N . TYR A 1 834 ? 9.866 22.582 15.401 1.00 93.56 834 TYR A N 1
ATOM 6159 C CA . TYR A 1 834 ? 9.651 22.438 13.966 1.00 93.56 834 TYR A CA 1
ATOM 6160 C C . TYR A 1 834 ? 8.677 23.482 13.440 1.00 93.56 834 TYR A C 1
ATOM 6162 O O . TYR A 1 834 ? 7.819 23.977 14.155 1.00 93.56 834 TYR A O 1
ATOM 6170 N N . SER A 1 835 ? 8.789 23.788 12.161 1.00 91.00 835 SER A N 1
ATOM 6171 C CA . SER A 1 835 ? 7.853 24.604 11.406 1.00 91.00 835 SER A CA 1
ATOM 6172 C C . SER A 1 835 ? 7.250 23.733 10.323 1.00 91.00 835 SER A C 1
ATOM 6174 O O . SER A 1 835 ? 7.976 23.077 9.576 1.00 91.00 835 SER A O 1
ATOM 6176 N N . TYR A 1 836 ? 5.931 23.770 10.173 1.00 88.62 836 TYR A N 1
ATOM 6177 C CA . TYR A 1 836 ? 5.255 23.127 9.048 1.00 88.62 836 TYR A CA 1
ATOM 6178 C C . TYR A 1 836 ? 5.816 23.591 7.687 1.00 88.62 836 TYR A C 1
ATOM 6180 O O . TYR A 1 836 ? 5.896 22.826 6.724 1.00 88.62 836 TYR A O 1
ATOM 6188 N N . TRP A 1 837 ? 6.245 24.854 7.617 1.00 86.06 837 TRP A N 1
ATOM 6189 C CA . TRP A 1 837 ? 6.701 25.501 6.389 1.00 86.06 837 TRP A CA 1
ATOM 6190 C C . TRP A 1 837 ? 8.152 25.185 6.035 1.00 86.06 837 TRP A C 1
ATOM 6192 O O . TRP A 1 837 ? 8.478 25.091 4.855 1.00 86.06 837 TRP A O 1
ATOM 6202 N N . THR A 1 838 ? 9.022 25.067 7.040 1.00 89.06 838 THR A N 1
ATOM 6203 C CA . THR A 1 838 ? 10.482 25.017 6.842 1.00 89.06 838 THR A CA 1
ATOM 6204 C C . THR A 1 838 ? 11.158 23.793 7.457 1.00 89.06 838 THR A C 1
ATOM 6206 O O . THR A 1 838 ? 12.360 23.635 7.282 1.00 89.06 838 THR A O 1
ATOM 6209 N N . GLY A 1 839 ? 10.423 22.927 8.158 1.00 91.69 839 GLY A N 1
ATOM 6210 C CA . GLY A 1 839 ? 10.986 21.792 8.886 1.00 91.69 839 GLY A CA 1
ATOM 6211 C C . GLY A 1 839 ? 11.652 22.214 10.193 1.00 91.69 839 GLY A C 1
ATOM 6212 O O . GLY A 1 839 ? 11.161 23.108 10.883 1.00 91.69 839 GLY A O 1
ATOM 6213 N N . ASP A 1 840 ? 12.744 21.548 10.554 1.00 92.44 840 ASP A N 1
ATOM 6214 C CA . ASP A 1 840 ? 13.508 21.851 11.766 1.00 92.44 840 ASP A CA 1
ATOM 6215 C C . ASP A 1 840 ? 13.945 23.328 11.797 1.00 92.44 840 ASP A C 1
ATOM 6217 O O . ASP A 1 840 ? 14.501 23.862 10.835 1.00 92.44 840 ASP A O 1
ATOM 6221 N N . THR A 1 841 ? 13.663 24.009 12.907 1.00 92.25 841 THR A N 1
ATOM 6222 C CA . THR A 1 841 ? 14.006 25.427 13.089 1.00 92.25 841 THR A CA 1
ATOM 6223 C C . THR A 1 841 ? 15.388 25.629 13.719 1.00 92.25 841 THR A C 1
ATOM 6225 O O . THR A 1 841 ? 15.815 26.774 13.887 1.00 92.25 841 THR A O 1
ATOM 6228 N N . GLY A 1 842 ? 16.073 24.554 14.131 1.00 92.12 842 GLY A N 1
ATOM 6229 C CA . GLY A 1 842 ? 17.338 24.596 14.874 1.00 92.12 842 GLY A CA 1
ATOM 6230 C C . GLY A 1 842 ? 17.211 25.217 16.270 1.00 92.12 842 GLY A C 1
ATOM 6231 O O . GLY A 1 842 ? 18.211 25.547 16.911 1.00 92.12 842 GLY A O 1
ATOM 6232 N N . THR A 1 843 ? 15.980 25.431 16.745 1.00 93.44 843 THR A N 1
ATOM 6233 C CA . THR A 1 843 ? 15.691 26.017 18.056 1.00 93.44 843 THR A CA 1
ATOM 6234 C C . THR A 1 843 ? 15.361 24.917 19.049 1.00 93.44 843 THR A C 1
ATOM 6236 O O . THR A 1 843 ? 14.545 24.045 18.769 1.00 93.44 843 THR A O 1
ATOM 6239 N N . ASN A 1 844 ? 15.942 24.985 20.248 1.00 94.62 844 ASN A N 1
ATOM 6240 C CA . ASN A 1 844 ? 15.660 24.020 21.308 1.00 94.62 844 ASN A CA 1
ATOM 6241 C C . ASN A 1 844 ? 14.178 24.007 21.699 1.00 94.62 844 ASN A C 1
ATOM 6243 O O . ASN A 1 844 ? 13.570 25.056 21.925 1.00 94.62 844 ASN A O 1
ATOM 6247 N N . SER A 1 845 ? 13.633 22.802 21.844 1.00 94.25 845 SER A N 1
ATOM 6248 C CA . SER A 1 845 ? 12.297 22.581 22.385 1.00 94.25 845 SER A CA 1
ATOM 6249 C C . SER A 1 845 ? 12.236 22.886 23.885 1.00 94.25 845 SER A C 1
ATOM 6251 O O . SER A 1 845 ? 13.251 22.919 24.589 1.00 94.25 845 SER A O 1
ATOM 6253 N N . THR A 1 846 ? 11.025 23.116 24.381 1.00 93.25 846 THR A N 1
ATOM 6254 C CA . THR A 1 846 ? 10.726 23.387 25.790 1.00 93.25 846 THR A CA 1
ATOM 6255 C C . THR A 1 846 ? 9.792 22.320 26.350 1.00 93.25 846 THR A C 1
ATOM 6257 O O . THR A 1 846 ? 9.176 21.554 25.614 1.00 93.25 846 THR A O 1
ATOM 6260 N N . SER A 1 847 ? 9.712 22.239 27.678 1.00 94.00 847 SER A N 1
ATOM 6261 C CA . SER A 1 847 ? 8.816 21.302 28.359 1.00 94.00 847 SER A CA 1
ATOM 6262 C C . SER A 1 847 ? 7.358 21.499 27.930 1.00 94.00 847 SER A C 1
ATOM 6264 O O . SER A 1 847 ? 6.911 22.646 27.852 1.00 94.00 847 SER A O 1
ATOM 6266 N N . MET A 1 848 ? 6.626 20.401 27.772 1.00 92.94 848 MET A N 1
ATOM 6267 C CA . MET A 1 848 ? 5.194 20.347 27.469 1.00 92.94 848 MET A CA 1
ATOM 6268 C C . MET A 1 848 ? 4.474 19.568 28.567 1.00 92.94 848 MET A C 1
ATOM 6270 O O . MET A 1 848 ? 4.990 18.554 29.046 1.00 92.94 848 MET A O 1
ATOM 6274 N N . GLU A 1 849 ? 3.286 20.023 28.950 1.00 94.75 849 GLU A N 1
ATOM 6275 C CA . GLU A 1 849 ? 2.364 19.217 29.754 1.00 94.75 849 GLU A CA 1
ATOM 6276 C C . GLU A 1 849 ? 1.722 18.131 28.881 1.00 94.75 849 GLU A C 1
ATOM 6278 O O . GLU A 1 849 ? 1.390 18.372 27.717 1.00 94.75 849 GLU A O 1
ATOM 6283 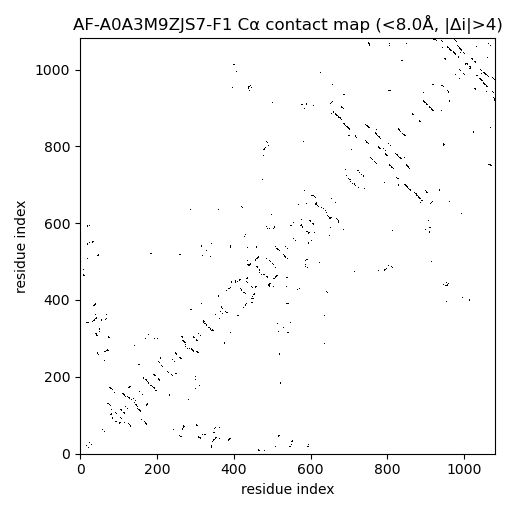N N . TYR A 1 850 ? 1.546 16.936 29.439 1.00 94.38 850 TYR A N 1
ATOM 6284 C CA . TYR A 1 850 ? 0.931 15.804 28.755 1.00 94.38 850 TYR A CA 1
ATOM 6285 C C . TYR A 1 850 ? 0.069 14.965 29.695 1.00 94.38 850 TYR A C 1
ATOM 6287 O O . TYR A 1 850 ? 0.297 14.908 30.904 1.00 94.38 850 TYR A O 1
ATOM 6295 N N . THR A 1 851 ? -0.884 14.241 29.113 1.00 95.62 851 THR A N 1
ATOM 6296 C CA . THR A 1 851 ? -1.629 13.176 29.788 1.00 95.62 851 THR A CA 1
ATOM 6297 C C . THR A 1 851 ? -1.290 11.835 29.145 1.00 95.62 851 THR A C 1
ATOM 6299 O O . THR A 1 851 ? -1.499 11.635 27.950 1.00 95.62 851 THR A O 1
ATOM 6302 N N . LEU A 1 852 ? -0.776 10.896 29.939 1.00 95.75 852 LEU A N 1
ATOM 6303 C CA . LEU A 1 852 ? -0.661 9.492 29.554 1.00 95.75 852 LEU A CA 1
ATOM 6304 C C . LEU A 1 852 ? -1.945 8.759 29.913 1.00 95.75 852 LEU A C 1
ATOM 6306 O O . LEU A 1 852 ? -2.419 8.887 31.037 1.00 95.75 852 LEU A O 1
ATOM 6310 N N . THR A 1 853 ? -2.474 7.955 28.993 1.00 94.56 853 THR A N 1
ATOM 6311 C CA . THR A 1 853 ? -3.640 7.092 29.241 1.00 94.56 853 THR A CA 1
ATOM 6312 C C . THR A 1 853 ? -3.359 5.672 28.775 1.00 94.56 853 THR A C 1
ATOM 6314 O O . THR A 1 853 ? -3.067 5.458 27.599 1.00 94.56 853 THR A O 1
ATOM 6317 N N . ALA A 1 854 ? -3.495 4.698 29.676 1.00 94.62 854 ALA A N 1
ATOM 6318 C CA . ALA A 1 854 ? -3.383 3.274 29.370 1.00 94.62 854 ALA A CA 1
ATOM 6319 C C . ALA A 1 854 ? -4.752 2.606 29.520 1.00 94.62 854 ALA A C 1
ATOM 6321 O O . ALA A 1 854 ? -5.331 2.628 30.606 1.00 94.62 854 ALA A O 1
ATOM 6322 N N . SER A 1 855 ? -5.257 2.001 28.446 1.00 94.19 855 SER A N 1
ATOM 6323 C CA . SER A 1 855 ? -6.548 1.307 28.415 1.00 94.19 855 SER A CA 1
ATOM 6324 C C . SER A 1 855 ? -6.362 -0.153 28.013 1.00 94.19 855 SER A C 1
ATOM 6326 O O . SER A 1 855 ? -5.736 -0.447 26.995 1.00 94.19 855 SER A O 1
ATOM 6328 N N . HIS A 1 856 ? -6.935 -1.064 28.793 1.00 95.00 856 HIS A N 1
ATOM 6329 C CA . HIS A 1 856 ? -6.875 -2.505 28.572 1.00 95.00 856 HIS A CA 1
ATOM 6330 C C . HIS A 1 856 ? -8.230 -3.037 28.129 1.00 95.00 856 HIS A C 1
ATOM 6332 O O . HIS A 1 856 ? -9.252 -2.707 28.729 1.00 95.00 856 HIS A O 1
ATOM 6338 N N . TYR A 1 857 ? -8.235 -3.893 27.112 1.00 95.69 857 TYR A N 1
ATOM 6339 C CA . TYR A 1 857 ? -9.444 -4.462 26.533 1.00 95.69 857 TYR A CA 1
ATOM 6340 C C . TYR A 1 857 ? -9.376 -5.987 26.489 1.00 95.69 857 TYR A C 1
ATOM 6342 O O . TYR A 1 857 ? -8.304 -6.579 26.336 1.00 95.69 857 TYR A O 1
ATOM 6350 N N . ALA A 1 858 ? -10.548 -6.605 26.574 1.00 95.06 858 ALA A N 1
ATOM 6351 C CA . ALA A 1 858 ? -10.753 -8.034 26.383 1.00 95.06 858 ALA A CA 1
ATOM 6352 C C . ALA A 1 858 ? -12.022 -8.277 25.547 1.00 95.06 858 ALA A C 1
ATOM 6354 O O . ALA A 1 858 ? -12.878 -7.386 25.449 1.00 95.06 858 ALA A O 1
ATOM 6355 N N . PRO A 1 859 ? -12.182 -9.463 24.938 1.00 93.75 859 PRO A N 1
ATOM 6356 C CA . PRO A 1 859 ? -13.416 -9.823 24.257 1.00 93.75 859 PRO A CA 1
ATOM 6357 C C . PRO A 1 859 ? -14.618 -9.780 25.211 1.00 93.75 859 PRO A C 1
ATOM 6359 O O . PRO A 1 859 ? -14.600 -10.343 26.304 1.00 93.75 859 PRO A O 1
ATOM 6362 N N . ALA A 1 860 ? -15.685 -9.118 24.779 1.00 93.19 860 ALA A N 1
ATOM 6363 C CA . ALA A 1 860 ? -16.958 -9.012 25.474 1.00 93.19 860 ALA A CA 1
ATOM 6364 C C . ALA A 1 860 ? -18.100 -9.397 24.528 1.00 93.19 860 ALA A C 1
ATOM 6366 O O . ALA A 1 860 ? -18.049 -9.141 23.325 1.00 93.19 860 ALA A O 1
ATOM 6367 N N . ARG A 1 861 ? -19.172 -9.986 25.067 1.00 93.06 861 ARG A N 1
ATOM 6368 C CA . ARG A 1 861 ? -20.327 -10.417 24.266 1.00 93.06 861 ARG A CA 1
ATOM 6369 C C . ARG A 1 861 ? -20.961 -9.242 23.516 1.00 93.06 861 ARG A C 1
ATOM 6371 O O . ARG A 1 861 ? -21.296 -8.220 24.116 1.00 93.06 861 ARG A O 1
ATOM 6378 N N . TRP A 1 862 ? -21.249 -9.429 22.229 1.00 93.25 862 TRP A N 1
ATOM 6379 C CA . TRP A 1 862 ? -21.961 -8.435 21.430 1.00 93.25 862 TRP A CA 1
ATOM 6380 C C . TRP A 1 862 ? -23.471 -8.702 21.387 1.00 93.25 862 TRP A C 1
ATOM 6382 O O . TRP A 1 862 ? -23.974 -9.483 20.584 1.00 93.25 862 TRP A O 1
ATOM 6392 N N . GLY A 1 863 ? -24.225 -8.021 22.255 1.00 90.25 863 GLY A N 1
ATOM 6393 C CA . GLY A 1 863 ? -25.669 -8.251 22.428 1.00 90.25 863 GLY A CA 1
ATOM 6394 C C . GLY A 1 863 ? -26.569 -7.912 21.227 1.00 90.25 863 GLY A C 1
ATOM 6395 O O . GLY A 1 863 ? -27.742 -8.274 21.242 1.00 90.25 863 GLY A O 1
ATOM 6396 N N . ALA A 1 864 ? -26.054 -7.233 20.196 1.00 90.38 864 ALA A N 1
ATOM 6397 C CA . ALA A 1 864 ? -26.823 -6.891 18.995 1.00 90.38 864 ALA A CA 1
ATOM 6398 C C . ALA A 1 864 ? -26.938 -8.057 17.995 1.00 90.38 864 ALA A C 1
ATOM 6400 O O . ALA A 1 864 ? -27.778 -8.003 17.095 1.00 90.38 864 ALA A O 1
ATOM 6401 N N . VAL A 1 865 ? -26.105 -9.093 18.138 1.00 96.06 865 VAL A N 1
ATOM 6402 C CA . VAL A 1 865 ? -26.011 -10.211 17.195 1.00 96.06 865 VAL A CA 1
ATOM 6403 C C . VAL A 1 865 ? -26.557 -11.484 17.835 1.00 96.06 865 VAL A C 1
ATOM 6405 O O . VAL A 1 865 ? -26.134 -11.898 18.914 1.00 96.06 865 VAL A O 1
ATOM 6408 N N . TRP A 1 866 ? -27.496 -12.117 17.143 1.00 96.81 866 TRP A N 1
ATOM 6409 C CA . TRP A 1 866 ? -28.162 -13.345 17.559 1.00 96.81 866 TRP A CA 1
ATOM 6410 C C . TRP A 1 866 ? -27.785 -14.491 16.633 1.00 96.81 866 TRP A C 1
ATOM 6412 O O . TRP A 1 866 ? -27.792 -14.320 15.416 1.00 96.81 866 TRP A O 1
ATOM 6422 N N . LEU A 1 867 ? -27.505 -15.654 17.213 1.00 97.62 867 LEU A N 1
ATOM 6423 C CA . LEU A 1 867 ? -27.211 -16.886 16.487 1.00 97.62 867 LEU A CA 1
ATOM 6424 C C . LEU A 1 867 ? -28.375 -17.866 16.634 1.00 97.62 867 LEU A C 1
ATOM 6426 O O . LEU A 1 867 ? -28.971 -17.957 17.710 1.00 97.62 867 LEU A O 1
ATOM 6430 N N . ASP A 1 868 ? -28.692 -18.601 15.571 1.00 97.19 868 ASP A N 1
ATOM 6431 C CA . ASP A 1 868 ? -29.627 -19.731 15.644 1.00 97.19 868 ASP A CA 1
ATOM 6432 C C . ASP A 1 868 ? -29.012 -20.956 16.343 1.00 97.19 868 ASP A C 1
ATOM 6434 O O . ASP A 1 868 ? -29.716 -21.677 17.051 1.00 97.19 868 ASP A O 1
ATOM 6438 N N . THR A 1 869 ? -27.698 -21.146 16.212 1.00 96.19 869 THR A N 1
ATOM 6439 C CA . THR A 1 869 ? -26.884 -22.098 16.976 1.00 96.19 869 THR A CA 1
ATOM 6440 C C . THR A 1 869 ? -25.524 -21.496 17.329 1.00 96.19 869 THR A C 1
ATOM 6442 O O . THR A 1 869 ? -24.957 -20.731 16.554 1.00 96.19 869 THR A O 1
ATOM 6445 N N . ALA A 1 870 ? -24.992 -21.846 18.501 1.00 95.38 870 ALA A N 1
ATOM 6446 C CA . ALA A 1 870 ? -23.651 -21.445 18.943 1.00 95.38 870 ALA A CA 1
ATOM 6447 C C . ALA A 1 870 ? -22.596 -22.541 18.717 1.00 95.38 870 ALA A C 1
ATOM 6449 O O . ALA A 1 870 ? -21.422 -22.321 18.971 1.00 95.38 870 ALA A O 1
ATOM 6450 N N . GLU A 1 871 ? -23.013 -23.723 18.265 1.00 96.62 871 GLU A N 1
ATOM 6451 C CA . GLU A 1 871 ? -22.148 -24.880 18.040 1.00 96.62 871 GLU A CA 1
ATOM 6452 C C . GLU A 1 871 ? -22.521 -25.531 16.708 1.00 96.62 871 GLU A C 1
ATOM 6454 O O . GLU A 1 871 ? -23.705 -25.694 16.381 1.00 96.62 871 GLU A O 1
ATOM 6459 N N . LEU A 1 872 ? -21.508 -25.919 15.944 1.00 96.31 872 LEU A N 1
ATOM 6460 C CA . LEU A 1 872 ? -21.629 -26.598 14.663 1.00 96.31 872 LEU A CA 1
ATOM 6461 C C . LEU A 1 872 ? -20.816 -27.887 14.693 1.00 96.31 872 LEU A C 1
ATOM 6463 O O . LEU A 1 872 ? -19.691 -27.931 15.182 1.00 96.31 872 LEU A O 1
ATOM 6467 N N . THR A 1 873 ? -21.377 -28.944 14.117 1.00 97.19 873 THR A N 1
ATOM 6468 C CA . THR A 1 873 ? -20.636 -30.160 13.777 1.00 97.19 873 THR A CA 1
ATOM 6469 C C . THR A 1 873 ? -20.597 -30.261 12.262 1.00 97.19 873 THR A C 1
ATOM 6471 O O . THR A 1 873 ? -21.644 -30.333 11.617 1.00 97.19 873 THR A O 1
ATOM 6474 N N . VAL A 1 874 ? -19.395 -30.215 11.698 1.00 97.62 874 VAL A N 1
ATOM 6475 C CA . VAL A 1 874 ? -19.140 -30.214 10.260 1.00 97.62 874 VAL A CA 1
ATOM 6476 C C . VAL A 1 874 ? -18.571 -31.580 9.871 1.00 97.62 874 VAL A C 1
ATOM 6478 O O . VAL A 1 874 ? -17.437 -31.894 10.245 1.00 97.62 874 VAL A O 1
ATOM 6481 N N . PRO A 1 875 ? -19.332 -32.415 9.140 1.00 97.56 875 PRO A N 1
ATOM 6482 C CA . PRO A 1 875 ? -18.839 -33.713 8.695 1.00 97.56 875 PRO A CA 1
ATOM 6483 C C . PRO A 1 875 ? -17.580 -33.592 7.816 1.00 97.56 875 PRO A C 1
ATOM 6485 O O . PRO A 1 875 ? -17.357 -32.529 7.227 1.00 97.56 875 PRO A O 1
ATOM 6488 N N . PRO A 1 876 ? -16.797 -34.677 7.680 1.00 97.31 876 PRO A N 1
ATOM 6489 C CA . PRO A 1 876 ? -15.679 -34.747 6.740 1.00 97.31 876 PRO A CA 1
ATOM 6490 C C . PRO A 1 876 ? -16.057 -34.307 5.321 1.00 97.31 876 PRO A C 1
ATOM 6492 O O . PRO A 1 876 ? -17.120 -34.696 4.826 1.00 97.31 876 PRO A O 1
ATOM 6495 N N . HIS A 1 877 ? -15.182 -33.540 4.663 1.00 94.88 877 HIS A N 1
ATOM 6496 C CA . HIS A 1 877 ? -15.344 -33.038 3.288 1.00 94.88 877 HIS A CA 1
ATOM 6497 C C . HIS A 1 877 ? -16.727 -32.419 3.004 1.00 94.88 877 HIS A C 1
ATOM 6499 O O . HIS A 1 877 ? -17.303 -32.591 1.926 1.00 94.88 877 HIS A O 1
ATOM 6505 N N . SER A 1 878 ? -17.294 -31.738 3.998 1.00 96.50 878 SER A N 1
ATOM 6506 C CA . SER A 1 878 ? -18.636 -31.161 3.955 1.00 96.50 878 SER A CA 1
ATOM 6507 C C . SER A 1 878 ? -18.625 -29.749 4.532 1.00 96.50 878 SER A C 1
ATOM 6509 O O . SER A 1 878 ? -17.625 -29.257 5.052 1.00 96.50 878 SER A O 1
ATOM 6511 N N . SER A 1 879 ? -19.770 -29.081 4.454 1.00 96.81 879 SER A N 1
ATOM 6512 C CA . SER A 1 879 ? -20.006 -27.821 5.145 1.00 96.81 879 SER A CA 1
ATOM 6513 C C . SER A 1 879 ? -21.207 -27.895 6.084 1.00 96.81 879 SER A C 1
ATOM 6515 O O . SER A 1 879 ? -22.082 -28.755 5.945 1.00 96.81 879 SER A O 1
ATOM 6517 N N . ALA A 1 880 ? -21.234 -26.988 7.058 1.00 97.94 880 ALA A N 1
ATOM 6518 C CA . ALA A 1 880 ? -22.372 -26.721 7.930 1.00 97.94 880 ALA A CA 1
ATOM 6519 C C . ALA A 1 880 ? -22.688 -25.224 7.906 1.00 97.94 880 ALA A C 1
ATOM 6521 O O . ALA A 1 880 ? -21.868 -24.409 7.480 1.00 97.94 880 ALA A O 1
ATOM 6522 N N . ARG A 1 881 ? -23.895 -24.855 8.340 1.00 97.94 881 ARG A N 1
ATOM 6523 C CA . ARG A 1 881 ? -24.371 -23.472 8.278 1.00 97.94 881 ARG A CA 1
ATOM 6524 C C . ARG A 1 881 ? -24.854 -22.979 9.632 1.00 97.94 881 ARG A C 1
ATOM 6526 O O . ARG A 1 881 ? -25.532 -23.719 10.337 1.00 97.94 881 ARG A O 1
ATOM 6533 N N . VAL A 1 882 ? -24.559 -21.718 9.930 1.00 97.88 882 VAL A N 1
ATOM 6534 C CA . VAL A 1 882 ? -25.099 -20.962 11.070 1.00 97.88 882 VAL A CA 1
ATOM 6535 C C . VAL A 1 882 ? -25.703 -19.661 10.563 1.00 97.88 882 VAL A C 1
ATOM 6537 O O . VAL A 1 882 ? -25.147 -19.008 9.675 1.00 97.88 882 VAL A O 1
ATOM 6540 N N . ARG A 1 883 ? -26.853 -19.267 11.105 1.00 98.31 883 ARG A N 1
ATOM 6541 C CA . ARG A 1 883 ? -27.503 -17.999 10.778 1.00 98.31 883 ARG A CA 1
ATOM 6542 C C . ARG A 1 883 ? -27.236 -16.988 11.880 1.00 98.31 883 ARG A C 1
ATOM 6544 O O . ARG A 1 883 ? -27.677 -17.165 13.013 1.00 98.31 883 ARG A O 1
ATOM 6551 N N . ALA A 1 884 ? -26.599 -15.879 11.520 1.00 98.31 884 ALA A N 1
ATOM 6552 C CA . ALA A 1 884 ? -26.481 -14.720 12.393 1.00 98.31 884 ALA A CA 1
ATOM 6553 C C . ALA A 1 884 ? -27.509 -13.654 12.002 1.00 98.31 884 ALA A C 1
ATOM 6555 O O . ALA A 1 884 ? -27.793 -13.443 10.822 1.00 98.31 884 ALA A O 1
ATOM 6556 N N . THR A 1 885 ? -28.081 -12.975 12.992 1.00 98.44 885 THR A N 1
ATOM 6557 C CA . THR A 1 885 ? -29.029 -11.872 12.804 1.00 98.44 885 THR A CA 1
ATOM 6558 C C . THR A 1 885 ? -28.633 -10.692 13.676 1.00 98.44 885 THR A C 1
ATOM 6560 O O . THR A 1 885 ? -28.602 -10.804 14.898 1.00 98.44 885 THR A O 1
ATOM 6563 N N . ILE A 1 886 ? -28.363 -9.551 13.048 1.00 97.75 886 ILE A N 1
ATOM 6564 C CA . ILE A 1 886 ? -28.227 -8.263 13.723 1.00 97.75 886 ILE A CA 1
ATOM 6565 C C . ILE A 1 886 ? -29.628 -7.715 13.970 1.00 97.75 886 ILE A C 1
ATOM 6567 O O . ILE A 1 886 ? -30.431 -7.621 13.040 1.00 97.75 886 ILE A O 1
ATOM 6571 N N . ALA A 1 887 ? -29.905 -7.333 15.213 1.00 95.56 887 ALA A N 1
ATOM 6572 C CA . ALA A 1 887 ? -31.100 -6.595 15.599 1.00 95.56 887 ALA A CA 1
ATOM 6573 C C . ALA A 1 887 ? -30.684 -5.224 16.133 1.00 95.56 887 ALA A C 1
ATOM 6575 O O . ALA A 1 887 ? -30.136 -5.125 17.231 1.00 95.56 887 ALA A O 1
ATOM 6576 N N . VAL A 1 888 ? -30.930 -4.171 15.349 1.00 93.69 888 VAL A N 1
ATOM 6577 C CA . VAL A 1 888 ? -30.511 -2.806 15.688 1.00 93.69 888 VAL A CA 1
ATOM 6578 C C . VAL A 1 888 ? -31.409 -2.263 16.806 1.00 93.69 888 VAL A C 1
ATOM 6580 O O . VAL A 1 888 ? -32.618 -2.135 16.594 1.00 93.69 888 VAL A O 1
ATOM 6583 N N . PRO A 1 889 ? -30.872 -1.907 17.987 1.00 89.06 889 PRO A N 1
ATOM 6584 C CA . PRO A 1 889 ? -31.677 -1.315 19.053 1.00 89.06 889 PRO A CA 1
ATOM 6585 C C . PRO A 1 889 ? -32.356 -0.007 18.621 1.00 89.06 889 PRO A C 1
ATOM 6587 O O . PRO A 1 889 ? -31.805 0.763 17.839 1.00 89.06 889 PRO A O 1
ATOM 6590 N N . GLN A 1 890 ? -33.526 0.299 19.190 1.00 87.12 890 GLN A N 1
ATOM 6591 C CA . GLN A 1 890 ? -34.184 1.604 18.988 1.00 87.12 890 GLN A CA 1
ATOM 6592 C C . GLN A 1 890 ? -33.334 2.775 19.515 1.00 87.12 890 GLN A C 1
ATOM 6594 O O . GLN A 1 890 ? -33.433 3.889 19.020 1.00 87.12 890 GLN A O 1
ATOM 6599 N N . SER A 1 891 ? -32.475 2.512 20.501 1.00 84.88 891 SER A N 1
ATOM 6600 C CA . SER A 1 891 ? -31.536 3.475 21.078 1.00 84.88 891 SER A CA 1
ATOM 6601 C C . SER A 1 891 ? -30.174 3.510 20.375 1.00 84.88 891 SER A C 1
ATOM 6603 O O . SER A 1 891 ? -29.259 4.146 20.886 1.00 84.88 891 SER A O 1
ATOM 6605 N N . ALA A 1 892 ? -29.991 2.788 19.263 1.00 85.56 892 ALA A N 1
ATOM 6606 C CA . ALA A 1 892 ? -28.695 2.714 18.597 1.00 85.56 892 ALA A CA 1
ATOM 6607 C C . ALA A 1 892 ? -28.293 4.075 18.018 1.00 85.56 892 ALA A C 1
ATOM 6609 O O . ALA A 1 892 ? -29.059 4.692 17.275 1.00 85.56 892 ALA A O 1
ATOM 6610 N N . GLU A 1 893 ? -27.077 4.520 18.319 1.00 85.69 893 GLU A N 1
ATOM 6611 C CA . GLU A 1 893 ? -26.521 5.736 17.730 1.00 85.69 893 GLU A CA 1
ATOM 6612 C C . GLU A 1 893 ? -26.373 5.594 16.209 1.00 85.69 893 GLU A C 1
ATOM 6614 O O . GLU A 1 893 ? -25.900 4.550 15.742 1.00 85.69 893 GLU A O 1
ATOM 6619 N N . PRO A 1 894 ? -26.720 6.633 15.426 1.00 88.38 894 PRO A N 1
ATOM 6620 C CA . PRO A 1 894 ? -26.372 6.694 14.016 1.00 88.38 894 PRO A CA 1
ATOM 6621 C C . PRO A 1 894 ? -24.859 6.562 13.807 1.00 88.38 894 PRO A C 1
ATOM 6623 O O . PRO A 1 894 ? -24.069 7.094 14.586 1.00 88.38 894 PRO A O 1
ATOM 6626 N N . GLY A 1 895 ? -24.457 5.909 12.718 1.00 91.56 895 GLY A N 1
ATOM 6627 C CA . GLY A 1 895 ? -23.056 5.647 12.383 1.00 91.56 895 GLY A CA 1
ATOM 6628 C C . GLY A 1 895 ? -22.716 4.166 12.305 1.00 91.56 895 GLY A C 1
ATOM 6629 O O . GLY A 1 895 ? -23.587 3.304 12.388 1.00 91.56 895 GLY A O 1
ATOM 6630 N N . VAL A 1 896 ? -21.437 3.876 12.076 1.00 94.00 896 VAL A N 1
ATOM 6631 C CA . VAL A 1 896 ? -20.957 2.509 11.836 1.00 94.00 896 VAL A CA 1
ATOM 6632 C C . VAL A 1 896 ? -20.650 1.803 13.149 1.00 94.00 896 VAL A C 1
ATOM 6634 O O . VAL A 1 896 ? -19.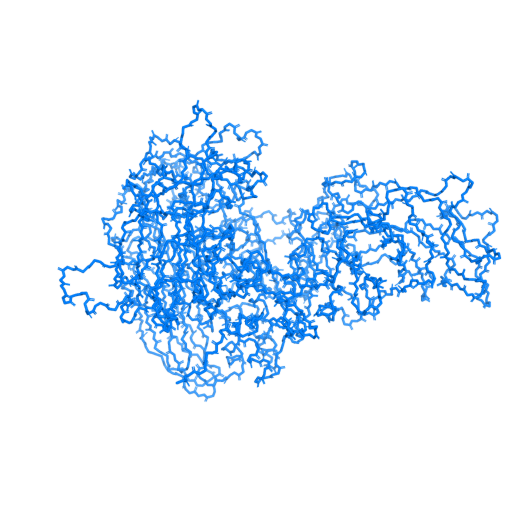822 2.284 13.922 1.00 94.00 896 VAL A O 1
ATOM 6637 N N . HIS A 1 897 ? -21.281 0.650 13.354 1.00 94.69 897 HIS A N 1
ATOM 6638 C CA . HIS A 1 897 ? -21.037 -0.284 14.451 1.00 94.69 897 HIS A CA 1
ATOM 6639 C C . HIS A 1 897 ? -20.273 -1.489 13.913 1.00 94.69 897 HIS A C 1
ATOM 6641 O O . HIS A 1 897 ? -20.587 -1.973 12.825 1.00 94.69 897 HIS A O 1
ATOM 6647 N N . ALA A 1 898 ? -19.295 -1.980 14.672 1.00 95.94 898 ALA A N 1
ATOM 6648 C CA . ALA A 1 898 ? -18.463 -3.100 14.257 1.00 95.94 898 ALA A CA 1
ATOM 6649 C C . ALA A 1 898 ? -18.033 -3.985 15.436 1.00 95.94 898 ALA A C 1
ATOM 6651 O O . ALA A 1 898 ? -18.024 -3.551 16.589 1.00 95.94 898 ALA A O 1
ATOM 6652 N N . GLY A 1 899 ? -17.675 -5.225 15.120 1.00 96.56 899 GLY A N 1
ATOM 6653 C CA . GLY A 1 899 ? -17.230 -6.260 16.049 1.00 96.56 899 GLY A CA 1
ATOM 6654 C C . GLY A 1 899 ? -16.968 -7.553 15.283 1.00 96.56 899 GLY A C 1
ATOM 6655 O O . GLY A 1 899 ? -16.704 -7.511 14.082 1.00 96.56 899 GLY A O 1
ATOM 6656 N N . PHE A 1 900 ? -17.070 -8.697 15.950 1.00 98.06 900 PHE A N 1
ATOM 6657 C CA . PHE A 1 900 ? -16.719 -9.992 15.382 1.00 98.06 900 PHE A CA 1
ATOM 6658 C C . PHE A 1 900 ? -17.806 -11.046 15.574 1.00 98.06 900 PHE A C 1
ATOM 6660 O O . PHE A 1 900 ? -18.542 -11.046 16.563 1.00 98.06 900 PHE A O 1
ATOM 6667 N N . LEU A 1 901 ? -17.848 -11.990 14.638 1.00 98.25 901 LEU A N 1
ATOM 6668 C CA . LEU A 1 901 ? -18.268 -13.359 14.909 1.00 98.25 901 LEU A CA 1
ATOM 6669 C C . LEU A 1 901 ? -17.005 -14.214 14.975 1.00 98.25 901 LEU A C 1
ATOM 6671 O O . LEU A 1 901 ? -16.290 -14.342 13.982 1.00 98.25 901 LEU A O 1
ATOM 6675 N N . ARG A 1 902 ? -16.711 -14.777 16.141 1.00 97.81 902 ARG A N 1
ATOM 6676 C CA . ARG A 1 902 ? -15.579 -15.679 16.324 1.00 97.81 902 ARG A CA 1
ATOM 6677 C C . ARG A 1 902 ? -16.027 -17.111 16.080 1.00 97.81 902 ARG A C 1
ATOM 6679 O O . ARG A 1 902 ? -17.061 -17.520 16.598 1.00 97.81 902 ARG A O 1
ATOM 6686 N N . PHE A 1 903 ? -15.255 -17.837 15.281 1.00 98.19 903 PHE A N 1
ATOM 6687 C CA . PHE A 1 903 ? -15.428 -19.261 15.010 1.00 98.19 903 PHE A CA 1
ATOM 6688 C C . PHE A 1 903 ? -14.198 -19.995 15.539 1.00 98.19 903 PHE A C 1
ATOM 6690 O O . PHE A 1 903 ? -13.091 -19.713 15.079 1.00 98.19 903 PHE A O 1
ATOM 6697 N N . GLU A 1 904 ? -14.367 -20.919 16.481 1.00 97.31 904 GLU A N 1
ATOM 6698 C CA . GLU A 1 904 ? -13.252 -21.673 17.073 1.00 97.31 904 GLU A CA 1
ATOM 6699 C C . GLU A 1 904 ? -13.461 -23.174 16.885 1.00 97.31 904 GLU A C 1
ATOM 6701 O O . GLU A 1 904 ? -14.492 -23.716 17.280 1.00 97.31 904 GLU A O 1
ATOM 6706 N N . GLY A 1 905 ? -12.485 -23.863 16.297 1.00 93.94 905 GLY A N 1
ATOM 6707 C CA . GLY A 1 905 ? -12.555 -25.306 16.077 1.00 93.94 905 GLY A CA 1
ATOM 6708 C C . GLY A 1 905 ? -11.191 -25.918 15.782 1.00 93.94 905 GLY A C 1
ATOM 6709 O O . GLY A 1 905 ? -10.369 -25.327 15.089 1.00 93.94 905 GLY A O 1
ATOM 6710 N N . GLY A 1 906 ? -10.933 -27.115 16.316 1.00 84.31 906 GLY A N 1
ATOM 6711 C CA . GLY A 1 906 ? -9.623 -27.758 16.184 1.00 84.31 906 GLY A CA 1
ATOM 6712 C C . GLY A 1 906 ? -8.501 -26.880 16.752 1.00 84.31 906 GLY A C 1
ATOM 6713 O O . GLY A 1 906 ? -8.508 -26.562 17.939 1.00 84.31 906 GLY A O 1
ATOM 6714 N N . SER A 1 907 ? -7.544 -26.500 15.903 1.00 81.50 907 SER A N 1
ATOM 6715 C CA . SER A 1 907 ? -6.437 -25.580 16.215 1.00 81.50 907 SER A CA 1
ATOM 6716 C C . SER A 1 907 ? -6.630 -24.166 15.647 1.00 81.50 907 SER A C 1
ATOM 6718 O O . SER A 1 907 ? -5.772 -23.309 15.859 1.00 81.50 907 SER A O 1
ATOM 6720 N N . GLN A 1 908 ? -7.729 -23.905 14.931 1.00 94.12 908 GLN A N 1
ATOM 6721 C CA . GLN A 1 908 ? -7.971 -22.648 14.229 1.00 94.12 908 GLN A CA 1
ATOM 6722 C C . GLN A 1 908 ? -9.025 -21.790 14.954 1.00 94.12 908 GLN A C 1
ATOM 6724 O O . GLN A 1 908 ? -10.073 -22.272 15.388 1.00 94.12 908 GLN A O 1
ATOM 6729 N N . SER A 1 909 ? -8.750 -20.486 15.050 1.00 95.19 909 SER A N 1
ATOM 6730 C CA . SER A 1 909 ? -9.689 -19.458 15.513 1.00 95.19 909 SER A CA 1
ATOM 6731 C C . SER A 1 909 ? -9.802 -18.380 14.442 1.00 95.19 909 SER A C 1
ATOM 6733 O O . SER A 1 909 ? -8.837 -17.660 14.195 1.00 95.19 909 SER A O 1
ATOM 6735 N N . THR A 1 910 ? -10.988 -18.220 13.864 1.00 96.75 910 THR A N 1
ATOM 6736 C CA . THR A 1 910 ? -11.277 -17.209 12.844 1.00 96.75 910 THR A CA 1
ATOM 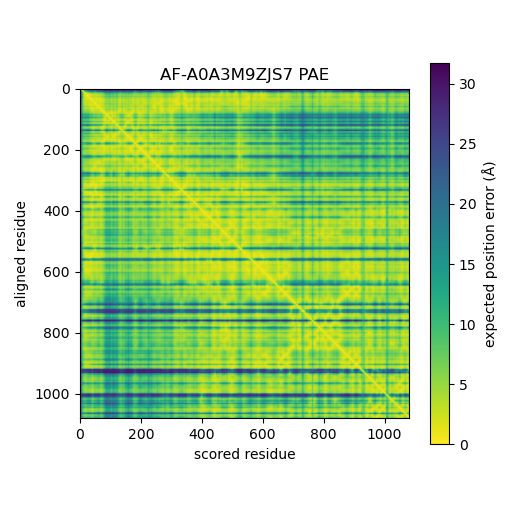6737 C C . THR 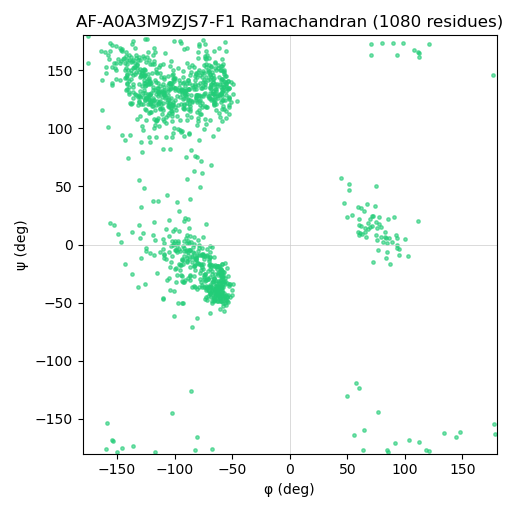A 1 910 ? -12.081 -16.066 13.455 1.00 96.75 910 THR A C 1
ATOM 6739 O O . THR A 1 910 ? -13.197 -16.274 13.937 1.00 96.75 910 THR A O 1
ATOM 6742 N N . ALA A 1 911 ? -11.545 -14.846 13.402 1.00 97.19 911 ALA A N 1
ATOM 6743 C CA . ALA A 1 911 ? -12.260 -13.630 13.781 1.00 97.19 911 ALA A CA 1
ATOM 6744 C C . ALA A 1 911 ? -12.910 -13.009 12.535 1.00 97.19 911 ALA A C 1
ATOM 6746 O O . ALA A 1 911 ? -12.259 -12.303 11.772 1.00 97.19 911 ALA A O 1
ATOM 6747 N N . VAL A 1 912 ? -14.200 -13.272 12.302 1.00 98.44 912 VAL A N 1
ATOM 6748 C CA . VAL A 1 912 ? -14.922 -12.706 11.154 1.00 98.44 912 VAL A CA 1
ATOM 6749 C C . VAL A 1 912 ? -15.346 -11.270 11.472 1.00 98.44 912 VAL A C 1
ATOM 6751 O O . VAL A 1 912 ? -16.201 -11.098 12.348 1.00 98.44 912 VAL A O 1
ATOM 6754 N N . PRO A 1 913 ? -14.817 -10.236 10.787 1.00 98.31 913 PRO A N 1
ATOM 6755 C CA . PRO A 1 913 ? -15.225 -8.861 11.036 1.00 98.31 913 PRO A CA 1
ATOM 6756 C C . PRO A 1 913 ? -16.661 -8.646 10.555 1.00 98.31 913 PRO A C 1
ATOM 6758 O O . PRO A 1 913 ? -17.047 -9.055 9.457 1.00 98.31 913 PRO A O 1
ATOM 6761 N N . VAL A 1 914 ? -17.462 -7.987 11.386 1.00 98.19 914 VAL A N 1
ATOM 6762 C CA . VAL A 1 914 ? -18.867 -7.680 11.117 1.00 98.19 914 VAL A CA 1
ATOM 6763 C C . VAL A 1 914 ? -19.094 -6.185 11.292 1.00 98.19 914 VAL A C 1
ATOM 6765 O O . VAL A 1 914 ? -18.701 -5.625 12.316 1.00 98.19 914 VAL A O 1
ATOM 6768 N N . SER A 1 915 ? -19.769 -5.539 10.337 1.00 97.62 915 SER A N 1
ATOM 6769 C CA . SER A 1 915 ? -20.165 -4.132 10.450 1.00 97.62 915 SER A CA 1
ATOM 6770 C C . SER A 1 915 ? -21.558 -3.835 9.888 1.00 97.62 915 SER A C 1
ATOM 6772 O O . SER A 1 915 ? -22.077 -4.535 9.016 1.00 97.62 915 SER A O 1
ATOM 6774 N N . TYR A 1 916 ? -22.176 -2.768 10.391 1.00 97.06 916 TYR A N 1
ATOM 6775 C CA . TYR A 1 916 ? -23.391 -2.166 9.835 1.00 97.06 916 TYR A CA 1
ATOM 6776 C C . TYR A 1 916 ? -23.438 -0.672 10.151 1.00 97.06 916 TYR A C 1
ATOM 6778 O O . TYR A 1 916 ? -22.913 -0.226 11.172 1.00 97.06 916 TYR A O 1
ATOM 6786 N N . ALA A 1 917 ? -24.098 0.108 9.297 1.00 95.25 917 ALA A N 1
ATOM 6787 C CA . ALA A 1 917 ? -24.286 1.541 9.518 1.00 95.25 917 ALA A CA 1
ATOM 6788 C C . ALA A 1 917 ? -25.728 1.839 9.936 1.00 95.25 917 ALA A C 1
ATOM 6790 O O . ALA A 1 917 ? -26.659 1.503 9.212 1.00 95.25 917 ALA A O 1
ATOM 6791 N N . VAL A 1 918 ? -25.932 2.497 11.075 1.00 94.12 918 VAL A N 1
ATOM 6792 C CA . VAL A 1 918 ? -27.250 2.981 11.504 1.00 94.12 918 VAL A CA 1
ATOM 6793 C C . VAL A 1 918 ? -27.516 4.346 10.864 1.00 94.12 918 VAL A C 1
ATOM 6795 O O . VAL A 1 918 ? -26.731 5.282 11.036 1.00 94.12 918 VAL A O 1
ATOM 6798 N N . LYS A 1 919 ? -28.611 4.464 10.107 1.00 91.94 919 LYS A N 1
ATOM 6799 C CA . LYS A 1 919 ? -28.993 5.698 9.400 1.00 91.94 919 LYS A CA 1
ATOM 6800 C C . LYS A 1 919 ? -29.515 6.773 10.357 1.00 91.94 919 LYS A C 1
ATOM 6802 O O . LYS A 1 919 ? -30.118 6.475 11.386 1.00 91.94 919 LYS A O 1
ATOM 6807 N N . VAL A 1 920 ? -29.351 8.034 9.965 1.00 86.94 920 VAL A N 1
ATOM 6808 C CA . VAL A 1 920 ? -29.987 9.190 10.606 1.00 86.94 920 VAL A CA 1
ATOM 6809 C C . VAL A 1 920 ? -31.472 9.235 10.200 1.00 86.94 920 VAL A C 1
ATOM 6811 O O . VAL A 1 920 ? -31.766 9.202 9.001 1.00 86.94 920 VAL A O 1
ATOM 6814 N N . PRO A 1 921 ? -32.427 9.316 11.149 1.00 78.50 921 PRO A N 1
ATOM 6815 C CA . PRO A 1 921 ? -33.854 9.400 10.832 1.00 78.50 921 PRO A CA 1
ATOM 6816 C C . PRO A 1 921 ? -34.227 10.674 10.055 1.00 78.50 921 PRO A C 1
ATOM 6818 O O . PRO A 1 921 ? -33.816 11.779 10.414 1.00 78.50 921 PRO A O 1
ATOM 6821 N N . ALA A 1 922 ? -35.069 10.542 9.024 1.00 64.19 922 ALA A N 1
ATOM 6822 C CA . ALA A 1 922 ? -35.558 11.680 8.245 1.00 64.19 922 ALA A CA 1
ATOM 6823 C C . ALA A 1 922 ? -36.440 12.613 9.102 1.00 64.19 922 ALA A C 1
ATOM 6825 O O . ALA A 1 922 ? -37.426 12.176 9.694 1.00 64.19 922 ALA A O 1
ATOM 6826 N N . GLY A 1 923 ? -36.087 13.905 9.168 1.00 61.44 923 GLY A N 1
ATOM 6827 C CA . GLY A 1 923 ? -36.811 14.919 9.953 1.00 61.44 923 GLY A CA 1
ATOM 6828 C C . GLY A 1 923 ? -36.514 14.911 11.460 1.00 61.44 923 GLY A C 1
ATOM 6829 O O . GLY A 1 923 ? -37.169 15.638 12.207 1.00 61.44 923 GLY A O 1
ATOM 6830 N N . GLY A 1 924 ? -35.551 14.099 11.909 1.00 55.56 924 GLY A N 1
ATOM 6831 C CA . GLY A 1 924 ? -35.216 13.912 13.320 1.00 55.56 924 GLY A CA 1
ATOM 6832 C C . GLY A 1 924 ? -34.276 14.969 13.911 1.00 55.56 924 GLY A C 1
ATOM 6833 O O . GLY A 1 924 ? -33.452 15.578 13.227 1.00 55.56 924 GLY A O 1
ATOM 6834 N N . THR A 1 925 ? -34.402 15.168 15.222 1.00 49.97 925 THR A N 1
ATOM 6835 C CA . THR A 1 925 ? -33.457 15.896 16.080 1.00 49.97 925 THR A CA 1
ATOM 6836 C C . THR A 1 925 ? -32.157 15.101 16.238 1.00 49.97 925 THR A C 1
ATOM 6838 O O . THR A 1 925 ? -32.193 13.871 16.232 1.00 49.97 925 THR A O 1
ATOM 6841 N N . ALA A 1 926 ? -31.024 15.794 16.405 1.00 50.94 926 ALA A N 1
ATOM 6842 C CA . ALA A 1 926 ? -29.749 15.172 16.763 1.00 50.94 926 ALA A CA 1
ATOM 6843 C C . ALA A 1 926 ? -29.935 14.233 17.967 1.00 50.94 926 ALA A C 1
ATOM 6845 O O . ALA A 1 926 ? -30.508 14.639 18.980 1.00 50.94 926 ALA A O 1
ATOM 6846 N N . LEU A 1 927 ? -29.450 12.996 17.864 1.00 51.72 927 LEU A N 1
ATOM 6847 C CA . LEU A 1 927 ? -29.161 12.212 19.057 1.00 51.72 927 LEU A CA 1
ATOM 6848 C C . LEU A 1 927 ? -27.815 12.717 19.566 1.00 51.72 927 LEU A C 1
ATOM 6850 O O . LEU A 1 927 ? -26.796 12.527 18.904 1.00 51.72 927 LEU A O 1
ATOM 6854 N N . THR A 1 928 ? -27.840 13.427 20.692 1.00 50.81 928 THR A N 1
ATOM 6855 C CA . THR A 1 928 ? -26.632 13.787 21.431 1.00 50.81 928 THR A CA 1
ATOM 6856 C C . THR A 1 928 ? -25.908 12.497 21.797 1.00 50.81 928 THR A C 1
ATOM 6858 O O . THR A 1 928 ? -26.553 11.552 22.262 1.00 50.81 928 THR A O 1
ATOM 6861 N N . ALA A 1 929 ? -24.595 12.440 21.578 1.00 52.69 929 ALA A N 1
ATOM 6862 C CA . ALA A 1 929 ? -23.794 11.330 22.076 1.00 52.69 929 ALA A CA 1
ATOM 6863 C C . ALA A 1 929 ? -24.006 11.210 23.603 1.00 52.69 929 ALA A C 1
ATOM 6865 O O . ALA A 1 929 ? -23.986 12.235 24.291 1.00 52.69 929 ALA A O 1
ATOM 6866 N N . PRO A 1 930 ? -24.274 10.011 24.146 1.00 48.75 930 PRO A N 1
ATOM 6867 C CA . PRO A 1 930 ? -24.385 9.814 25.584 1.00 48.75 930 PRO A CA 1
ATOM 6868 C C . PRO A 1 930 ? -23.081 10.211 26.295 1.00 48.75 930 PRO A C 1
ATOM 6870 O O . PRO A 1 930 ? -21.996 10.164 25.708 1.00 48.75 930 PRO A O 1
ATOM 6873 N N . GLU A 1 931 ? -23.190 10.595 27.573 1.00 45.59 931 GLU A N 1
ATOM 6874 C CA . GLU A 1 931 ? -22.025 10.828 28.436 1.00 45.59 931 GLU A CA 1
ATOM 6875 C C . GLU A 1 931 ? -21.098 9.604 28.414 1.00 45.59 931 GLU A C 1
ATOM 6877 O O . GLU A 1 931 ? -21.542 8.455 28.470 1.00 45.59 931 GLU A O 1
ATOM 6882 N N . ALA A 1 932 ? -19.799 9.877 28.280 1.00 43.47 932 ALA A N 1
ATOM 6883 C CA . ALA A 1 932 ? -18.764 8.899 27.987 1.00 43.47 932 ALA A CA 1
ATOM 6884 C C . ALA A 1 932 ? -18.743 7.739 28.996 1.00 43.47 932 ALA A C 1
ATOM 6886 O O . ALA A 1 932 ? -18.359 7.906 30.151 1.00 43.47 932 ALA A O 1
ATOM 6887 N N . GLN A 1 933 ? -19.044 6.531 28.523 1.00 44.03 933 GLN A N 1
ATOM 6888 C CA . GLN A 1 933 ? -18.451 5.321 29.078 1.00 44.03 933 GLN A CA 1
ATOM 6889 C C . GLN A 1 933 ? -17.519 4.749 28.019 1.00 44.03 933 GLN A C 1
ATOM 6891 O O . GLN A 1 933 ? -17.931 4.426 26.905 1.00 44.03 933 GLN A O 1
ATOM 6896 N N . ALA A 1 934 ? -16.234 4.698 28.362 1.00 52.09 934 ALA A N 1
ATOM 6897 C CA . ALA A 1 934 ? -15.173 4.144 27.541 1.00 52.09 934 ALA A CA 1
ATOM 6898 C C . ALA A 1 934 ? -15.340 2.620 27.434 1.00 52.09 934 ALA A C 1
ATOM 6900 O O . ALA A 1 934 ? -14.572 1.881 28.018 1.00 52.09 934 ALA A O 1
ATOM 6901 N N . GLU A 1 935 ? -16.376 2.118 26.761 1.00 62.16 935 GLU A N 1
ATOM 6902 C CA . GLU A 1 935 ? -16.581 0.668 26.653 1.00 62.16 935 GLU A CA 1
ATOM 6903 C C . GLU A 1 935 ? -15.815 0.046 25.479 1.00 62.16 935 GLU A C 1
ATOM 6905 O O . GLU A 1 935 ? -15.418 -1.109 25.588 1.00 62.16 935 GLU A O 1
ATOM 6910 N N . ALA A 1 936 ? -15.592 0.771 24.374 1.00 74.25 936 ALA A N 1
ATOM 6911 C CA . ALA A 1 936 ? -15.002 0.226 23.145 1.00 74.25 936 ALA A CA 1
ATOM 6912 C C . ALA A 1 936 ? -13.922 1.150 22.539 1.00 74.25 936 ALA A C 1
ATOM 6914 O O . ALA A 1 936 ? -14.041 2.370 22.668 1.00 74.25 936 ALA A O 1
ATOM 6915 N N . PRO A 1 937 ? -12.926 0.610 21.799 1.00 81.19 937 PRO A N 1
ATOM 6916 C CA . PRO A 1 937 ? -11.877 1.402 21.133 1.00 81.19 937 PRO A CA 1
ATOM 6917 C C . PRO A 1 937 ? -12.374 2.438 20.108 1.00 81.19 937 PRO A C 1
ATOM 6919 O O . PRO A 1 937 ? -11.623 3.330 19.711 1.00 81.19 937 PRO A O 1
ATOM 6922 N N . ARG A 1 938 ? -13.624 2.311 19.646 1.00 84.62 938 ARG A N 1
ATOM 6923 C CA . ARG A 1 938 ? -14.318 3.277 18.787 1.00 84.62 938 ARG A CA 1
ATOM 6924 C C . ARG A 1 938 ? -15.781 3.389 19.201 1.00 84.62 938 ARG A C 1
ATOM 6926 O O . ARG A 1 938 ? -16.462 2.373 19.333 1.00 84.62 938 ARG A O 1
ATOM 6933 N N . ALA A 1 939 ? -16.278 4.618 19.310 1.00 83.94 939 ALA A N 1
ATOM 6934 C CA . ALA A 1 939 ? -17.693 4.916 19.505 1.00 83.94 939 ALA A CA 1
ATOM 6935 C C . ALA A 1 939 ? -18.239 5.647 18.266 1.00 83.94 939 ALA A C 1
ATOM 6937 O O . ALA A 1 939 ? -17.610 6.609 17.831 1.00 83.94 939 ALA A O 1
ATOM 6938 N N . PRO A 1 940 ? -19.386 5.241 17.685 1.00 83.69 940 PRO A N 1
ATOM 6939 C CA . PRO A 1 940 ? -19.920 5.878 16.485 1.00 83.69 940 PRO A CA 1
ATOM 6940 C C . PRO A 1 940 ? -20.089 7.391 16.636 1.00 83.69 940 PRO A C 1
ATOM 6942 O O . PRO A 1 940 ? -19.688 8.115 15.728 1.00 83.69 940 PRO A O 1
ATOM 6945 N N . GLY A 1 941 ? -20.640 7.866 17.760 1.00 82.31 941 GLY A N 1
ATOM 6946 C CA . GLY A 1 941 ? -20.912 9.275 18.068 1.00 82.31 941 GLY A CA 1
ATOM 6947 C C . GLY A 1 941 ? -19.720 10.157 18.454 1.00 82.31 941 GLY A C 1
ATOM 6948 O O . GLY A 1 941 ? -19.947 11.299 18.852 1.00 82.31 941 GLY A O 1
ATOM 6949 N N . ARG A 1 942 ? -18.474 9.670 18.379 1.00 87.50 942 ARG A N 1
ATOM 6950 C CA . ARG A 1 942 ? -17.286 10.442 18.781 1.00 87.50 942 ARG A CA 1
ATOM 6951 C C . ARG A 1 942 ? -16.208 10.420 17.699 1.00 87.50 942 ARG A C 1
ATOM 6953 O O . ARG A 1 942 ? -16.036 9.395 17.046 1.00 87.50 942 ARG A O 1
ATOM 6960 N N . LEU A 1 943 ? -15.490 11.531 17.549 1.00 90.31 943 LEU A N 1
ATOM 6961 C CA . LEU A 1 943 ? -14.278 11.645 16.737 1.00 90.31 943 LEU A CA 1
ATOM 6962 C C . LEU A 1 943 ? -13.042 11.604 17.633 1.00 90.31 943 LEU A C 1
ATOM 6964 O O . LEU A 1 943 ? -13.022 12.248 18.673 1.00 90.31 943 LEU A O 1
ATOM 6968 N N . ARG A 1 944 ? -12.003 10.862 17.270 1.00 90.12 944 ARG A N 1
ATOM 6969 C CA . ARG A 1 944 ? -10.751 10.774 18.040 1.00 90.12 944 ARG A CA 1
ATOM 6970 C C . ARG A 1 944 ? -9.734 11.840 17.631 1.00 90.12 944 ARG A C 1
ATOM 6972 O O . ARG A 1 944 ? -9.740 12.326 16.503 1.00 90.12 944 ARG A O 1
ATOM 6979 N N . GLY A 1 945 ? -8.817 12.153 18.547 1.00 86.81 945 GLY A N 1
ATOM 6980 C CA . GLY A 1 945 ? -7.610 12.909 18.219 1.00 86.81 945 GLY A CA 1
ATOM 6981 C C . GLY A 1 945 ? -6.634 12.035 17.438 1.00 86.81 945 GLY A C 1
ATOM 6982 O O . GLY A 1 945 ? -6.021 11.135 18.008 1.00 86.81 945 GLY A O 1
ATOM 6983 N N . ALA A 1 946 ? -6.542 12.250 16.129 1.00 91.00 946 ALA A N 1
ATOM 6984 C CA . ALA A 1 946 ? -5.656 11.479 15.253 1.00 91.00 946 ALA A CA 1
ATOM 6985 C C . ALA A 1 946 ? -5.203 12.256 14.009 1.00 91.00 946 ALA A C 1
ATOM 6987 O O . ALA A 1 946 ? -4.783 11.652 13.024 1.00 91.00 946 ALA A O 1
ATOM 6988 N N . PHE A 1 947 ? -5.356 13.585 14.018 1.00 92.31 947 PHE A N 1
ATOM 6989 C CA . PHE A 1 947 ? -4.839 14.403 12.928 1.00 92.31 947 PHE A CA 1
ATOM 6990 C C . PHE A 1 947 ? -3.312 14.385 12.953 1.00 92.31 947 PHE A C 1
ATOM 6992 O O . PHE A 1 947 ? -2.698 14.218 14.008 1.00 92.31 947 PHE A O 1
ATOM 6999 N N . ASP A 1 948 ? -2.717 14.589 11.789 1.00 92.50 948 ASP A N 1
ATOM 7000 C CA . ASP A 1 948 ? -1.276 14.653 11.626 1.00 92.50 948 ASP A CA 1
ATOM 7001 C C . ASP A 1 948 ? -0.956 15.790 10.650 1.00 92.50 948 ASP A C 1
ATOM 7003 O O . ASP A 1 948 ? -1.461 15.812 9.528 1.00 92.50 948 ASP A O 1
ATOM 7007 N N . MET A 1 949 ? -0.159 16.757 11.107 1.00 89.94 949 MET A N 1
ATOM 7008 C CA . MET A 1 949 ? 0.172 17.974 10.364 1.00 89.94 949 MET A CA 1
ATOM 7009 C C . MET A 1 949 ? 1.105 17.750 9.181 1.00 89.94 949 MET A C 1
ATOM 7011 O O . MET A 1 949 ? 1.326 18.704 8.445 1.00 89.94 949 MET A O 1
ATOM 7015 N N . VAL A 1 950 ? 1.699 16.567 9.015 1.00 88.69 950 VAL A N 1
ATOM 7016 C CA . VAL A 1 950 ? 2.607 16.283 7.894 1.00 88.69 950 VAL A CA 1
ATOM 7017 C C . VAL A 1 950 ? 2.156 15.110 7.026 1.00 88.69 950 VAL A C 1
ATOM 7019 O O . VAL A 1 950 ? 2.768 14.868 5.981 1.00 88.69 950 VAL A O 1
ATOM 7022 N N . SER A 1 951 ? 1.111 14.394 7.444 1.00 89.38 951 SER A N 1
ATOM 7023 C CA . SER A 1 951 ? 0.515 13.275 6.719 1.00 89.38 951 SER A CA 1
ATOM 7024 C C . SER A 1 951 ? -0.471 13.740 5.642 1.00 89.38 951 SER A C 1
ATOM 7026 O O . SER A 1 951 ? -0.631 14.913 5.340 1.00 89.38 951 SER A O 1
ATOM 7028 N N . THR A 1 952 ? -1.107 12.784 4.980 1.00 87.88 952 THR A N 1
ATOM 7029 C CA . THR A 1 952 ? -2.047 13.039 3.885 1.00 87.88 952 THR A CA 1
ATOM 7030 C C . THR A 1 952 ? -3.379 13.606 4.390 1.00 87.88 952 THR A C 1
ATOM 7032 O O . THR A 1 952 ? -3.705 13.462 5.565 1.00 87.88 952 THR A O 1
ATOM 7035 N N . TYR A 1 953 ? -4.218 14.147 3.495 1.00 89.25 953 TYR A N 1
ATOM 7036 C CA . TYR A 1 953 ? -5.546 14.673 3.861 1.00 89.25 953 TYR A CA 1
ATOM 7037 C C . TYR A 1 953 ? -6.460 13.646 4.555 1.00 89.25 953 TYR A C 1
ATOM 7039 O O . TYR A 1 953 ? -7.368 14.019 5.292 1.00 89.25 953 TYR A O 1
ATOM 7047 N N . MET A 1 954 ? -6.220 12.347 4.347 1.00 90.69 954 MET A N 1
ATOM 7048 C CA . MET A 1 954 ? -6.966 11.294 5.035 1.00 90.69 954 MET A CA 1
ATOM 7049 C C . MET A 1 954 ? -6.676 11.236 6.540 1.00 90.69 954 MET A C 1
ATOM 7051 O O . MET A 1 954 ? -7.464 10.622 7.252 1.00 90.69 954 MET A O 1
ATOM 7055 N N . ALA A 1 955 ? -5.588 11.837 7.033 1.00 92.94 955 ALA A N 1
ATOM 7056 C CA . ALA A 1 955 ? -5.220 11.787 8.444 1.00 92.94 955 ALA A CA 1
ATOM 7057 C C . ALA A 1 955 ? -6.217 12.538 9.330 1.00 92.94 955 ALA A C 1
ATOM 7059 O O . ALA A 1 955 ? -6.734 13.584 8.952 1.00 92.94 955 ALA A O 1
ATOM 7060 N N . GLY A 1 956 ? -6.489 12.007 10.520 1.00 92.31 956 GLY A N 1
ATOM 7061 C CA . GLY A 1 956 ? -7.609 12.429 11.365 1.00 92.31 956 GLY A CA 1
ATOM 7062 C C . GLY A 1 956 ? -8.688 11.356 11.472 1.00 92.31 956 GLY A C 1
ATOM 7063 O O . GLY A 1 956 ? -8.702 10.379 10.731 1.00 92.31 956 GLY A O 1
ATOM 7064 N N . ASP A 1 957 ? -9.593 11.509 12.433 1.00 94.12 957 ASP A N 1
ATOM 7065 C CA . ASP A 1 957 ? -10.705 10.573 12.604 1.00 94.12 957 ASP A CA 1
ATOM 7066 C C . ASP A 1 957 ? -11.907 10.993 11.748 1.00 94.12 957 ASP A C 1
ATOM 7068 O O . ASP A 1 957 ? -12.221 12.185 11.639 1.00 94.12 957 ASP A O 1
ATOM 7072 N N . TRP A 1 958 ? -12.597 10.009 11.170 1.00 93.50 958 TRP A N 1
ATOM 7073 C CA . TRP A 1 958 ? -13.744 10.209 10.290 1.00 93.50 958 TRP A CA 1
ATOM 7074 C C . TRP A 1 958 ? -15.006 9.522 10.822 1.00 93.50 958 TRP A C 1
ATOM 7076 O O . TRP A 1 958 ? -15.075 8.316 11.100 1.00 93.50 958 TRP A O 1
ATOM 7086 N N . ALA A 1 959 ? -16.080 10.304 10.888 1.00 90.50 959 ALA A N 1
ATOM 7087 C CA . ALA A 1 959 ? -17.420 9.842 11.196 1.00 90.50 959 ALA A CA 1
ATOM 7088 C C . ALA A 1 959 ? -18.272 9.836 9.925 1.00 90.50 959 ALA A C 1
ATOM 7090 O O . ALA A 1 959 ? -18.674 10.877 9.411 1.00 90.50 959 ALA A O 1
ATOM 7091 N N . HIS A 1 960 ? -18.619 8.636 9.465 1.00 90.88 960 HIS A N 1
ATOM 7092 C CA . HIS A 1 960 ? -19.563 8.442 8.368 1.00 90.88 960 HIS A CA 1
ATOM 7093 C C . HIS A 1 960 ? -20.982 8.258 8.917 1.00 90.88 960 HIS A C 1
ATOM 7095 O O . HIS A 1 960 ? -21.208 7.483 9.859 1.00 90.88 960 HIS A O 1
ATOM 7101 N N . ARG A 1 961 ? -21.942 8.975 8.331 1.00 91.62 961 ARG A N 1
ATOM 7102 C CA . ARG A 1 961 ? -23.387 8.869 8.582 1.00 91.62 961 ARG A CA 1
ATOM 7103 C C . ARG A 1 961 ? -24.140 8.805 7.269 1.00 91.62 961 ARG A C 1
ATOM 7105 O O . ARG A 1 961 ? -23.682 9.340 6.266 1.00 91.62 961 ARG A O 1
ATOM 7112 N N . HIS A 1 962 ? -25.331 8.219 7.291 1.00 93.38 962 HIS A N 1
ATOM 7113 C CA . HIS A 1 962 ? -26.159 8.082 6.096 1.00 93.38 962 HIS A CA 1
ATOM 7114 C C . HIS A 1 962 ? -27.604 8.469 6.380 1.00 93.38 962 HIS A C 1
ATOM 7116 O O . HIS A 1 962 ? -28.101 8.223 7.478 1.00 93.38 962 HIS A O 1
ATOM 7122 N N . PHE A 1 963 ? -28.289 9.037 5.392 1.00 92.81 963 PHE A N 1
ATOM 7123 C CA . PHE A 1 963 ? -29.723 9.331 5.448 1.00 92.81 963 PHE A CA 1
ATOM 7124 C C . PHE A 1 963 ? -30.370 9.080 4.085 1.00 92.81 963 PHE A C 1
ATOM 7126 O O . PHE A 1 963 ? -29.715 9.190 3.050 1.00 92.81 963 PHE A O 1
ATOM 7133 N N . ASP A 1 964 ? -31.655 8.731 4.077 1.00 92.00 964 ASP A N 1
ATOM 7134 C CA . ASP A 1 964 ? -32.383 8.443 2.840 1.00 92.00 964 ASP A CA 1
ATOM 7135 C C . ASP A 1 964 ? -33.246 9.631 2.405 1.00 92.00 964 ASP A C 1
ATOM 7137 O O . ASP A 1 964 ? -33.917 10.270 3.219 1.00 92.00 964 ASP A O 1
ATOM 7141 N N . VAL A 1 965 ? -33.283 9.873 1.095 1.00 90.94 965 VAL A N 1
ATOM 7142 C CA . VAL A 1 965 ? -34.182 10.827 0.438 1.00 90.94 965 VAL A CA 1
ATOM 7143 C C . VAL A 1 965 ? -35.114 10.053 -0.488 1.00 90.94 965 VAL A C 1
ATOM 7145 O O . VAL A 1 965 ? -34.702 9.559 -1.538 1.00 90.94 965 VAL A O 1
ATOM 7148 N N . GLY A 1 966 ? -36.378 9.925 -0.079 1.00 85.81 966 GLY A N 1
ATOM 7149 C CA . GLY A 1 966 ? -37.414 9.227 -0.850 1.00 85.81 966 GLY A CA 1
ATOM 7150 C C . GLY A 1 966 ? -38.331 10.143 -1.666 1.00 85.81 966 GLY A C 1
ATOM 7151 O O . GLY A 1 966 ? -38.972 9.682 -2.609 1.00 85.81 966 GLY A O 1
ATOM 7152 N N . ASP A 1 967 ? -38.405 11.430 -1.319 1.00 83.19 967 ASP A N 1
ATOM 7153 C CA . ASP A 1 967 ? -39.289 12.399 -1.969 1.00 83.19 967 ASP A CA 1
ATOM 7154 C C . ASP A 1 967 ? -38.556 13.127 -3.103 1.00 83.19 967 ASP A C 1
ATOM 7156 O O . ASP A 1 967 ? -37.593 13.849 -2.866 1.00 83.19 967 ASP A O 1
ATOM 7160 N N . ARG A 1 968 ? -39.034 12.959 -4.341 1.00 83.50 968 ARG A N 1
ATOM 7161 C CA . ARG A 1 968 ? -38.484 13.635 -5.530 1.00 83.50 968 ARG A CA 1
ATOM 7162 C C . ARG A 1 968 ? -38.763 15.138 -5.566 1.00 83.50 968 ARG A C 1
ATOM 7164 O O . ARG A 1 968 ? -38.199 15.823 -6.412 1.00 83.50 968 ARG A O 1
ATOM 7171 N N . SER A 1 969 ? -39.677 15.631 -4.731 1.00 85.88 969 SER A N 1
ATOM 7172 C CA . SER A 1 969 ? -39.958 17.061 -4.597 1.00 85.88 969 SER A CA 1
ATOM 7173 C C . SER A 1 969 ? -39.020 17.763 -3.619 1.00 85.88 969 SER A C 1
ATOM 7175 O O . SER A 1 969 ? -38.929 18.990 -3.662 1.00 85.88 969 SER A O 1
ATOM 7177 N N . ALA A 1 970 ? -38.296 17.002 -2.788 1.00 86.31 970 ALA A N 1
ATOM 7178 C CA . ALA A 1 970 ? -37.263 17.560 -1.936 1.00 86.31 970 ALA A CA 1
ATOM 7179 C C . ALA A 1 970 ? -36.141 18.142 -2.802 1.00 86.31 970 ALA A C 1
ATOM 7181 O O . ALA A 1 970 ? -35.685 17.521 -3.759 1.00 86.31 970 ALA A O 1
ATOM 7182 N N . SER A 1 971 ? -35.703 19.345 -2.458 1.00 90.56 971 SER A N 1
ATOM 7183 C CA . SER A 1 971 ? -34.735 20.126 -3.237 1.00 90.56 971 SER A CA 1
ATOM 7184 C C . SER A 1 971 ? -33.422 20.339 -2.493 1.00 90.56 971 SER A C 1
ATOM 7186 O O . SER A 1 971 ? -32.382 20.535 -3.125 1.00 90.56 971 SER A O 1
ATOM 7188 N N . ALA A 1 972 ? -33.446 20.283 -1.158 1.00 91.62 972 ALA A N 1
ATOM 7189 C CA . ALA A 1 972 ? -32.261 20.503 -0.341 1.00 91.62 972 ALA A CA 1
ATOM 7190 C C . ALA A 1 972 ? -32.303 19.739 0.990 1.00 91.62 972 ALA A C 1
ATOM 7192 O O . ALA A 1 972 ? -33.361 19.550 1.591 1.00 91.62 972 ALA A O 1
ATOM 7193 N N . ALA A 1 973 ? -31.130 19.362 1.495 1.00 89.69 973 ALA A N 1
ATOM 7194 C CA . ALA A 1 973 ? -30.939 18.921 2.872 1.00 89.69 973 ALA A CA 1
ATOM 7195 C C . ALA A 1 973 ? -30.159 19.985 3.649 1.00 89.69 973 ALA A C 1
ATOM 7197 O O . ALA A 1 973 ? -29.097 20.428 3.217 1.00 89.69 973 ALA A O 1
ATOM 7198 N N . VAL A 1 974 ? -30.683 20.385 4.806 1.00 91.00 974 VAL A N 1
ATOM 7199 C CA . VAL A 1 974 ? -29.988 21.242 5.772 1.00 91.00 974 VAL A CA 1
ATOM 7200 C C . VAL A 1 974 ? -29.361 20.348 6.832 1.00 91.00 974 VAL A C 1
ATOM 7202 O O . VAL A 1 974 ? -30.082 19.606 7.504 1.00 91.00 974 VAL A O 1
ATOM 7205 N N . ILE A 1 975 ? -28.040 20.415 6.967 1.00 89.81 975 ILE A N 1
ATOM 7206 C CA . ILE A 1 975 ? -27.246 19.536 7.829 1.00 89.81 975 ILE A CA 1
ATOM 7207 C C . ILE A 1 975 ? -26.517 20.397 8.858 1.00 89.81 975 ILE A C 1
ATOM 7209 O O . ILE A 1 975 ? -25.743 21.275 8.487 1.00 89.81 975 ILE A O 1
ATOM 7213 N N . ASP A 1 976 ? -26.796 20.164 10.139 1.00 90.31 976 ASP A N 1
ATOM 7214 C CA . ASP A 1 976 ? -26.132 20.826 11.271 1.00 90.31 976 ASP A CA 1
ATOM 7215 C C . ASP A 1 976 ? -25.187 19.812 11.923 1.00 90.31 976 ASP A C 1
ATOM 7217 O O . ASP A 1 976 ? -25.633 18.719 12.294 1.00 90.31 976 ASP A O 1
ATOM 7221 N N . VAL A 1 977 ? -23.904 20.162 12.005 1.00 90.31 977 VAL A N 1
ATOM 7222 C CA . VAL A 1 977 ? -22.848 19.367 12.640 1.00 90.31 977 VAL A CA 1
ATOM 7223 C C . VAL A 1 977 ? -22.285 20.183 13.796 1.00 90.31 977 VAL A C 1
ATOM 7225 O O . VAL A 1 977 ? -21.838 21.308 13.580 1.00 90.31 977 VAL A O 1
ATOM 7228 N N . SER A 1 978 ? -22.285 19.633 15.009 1.00 91.12 978 SER A N 1
ATOM 7229 C CA . SER A 1 978 ? -21.799 20.327 16.208 1.00 91.12 978 SER A CA 1
ATOM 7230 C C . SER A 1 978 ? -20.955 19.437 17.114 1.00 91.12 978 SER A C 1
ATOM 7232 O O . SER A 1 978 ? -21.208 18.234 17.211 1.00 91.12 978 SER A O 1
ATOM 7234 N N . TRP A 1 979 ? -20.014 20.061 17.814 1.00 91.50 979 TRP A N 1
ATOM 7235 C CA . TRP A 1 979 ? -19.108 19.475 18.804 1.00 91.50 979 TRP A CA 1
ATOM 7236 C C . TRP A 1 979 ? -19.014 20.386 20.048 1.00 91.50 979 TRP A C 1
ATOM 7238 O O . TRP A 1 979 ? -19.798 21.331 20.177 1.00 91.50 979 TRP A O 1
ATOM 7248 N N . GLU A 1 980 ? -18.134 20.084 20.999 1.00 90.69 980 GLU A N 1
ATOM 7249 C CA . GLU A 1 980 ? -18.017 20.740 22.310 1.00 90.69 980 GLU A CA 1
ATOM 7250 C C . GLU A 1 980 ? -16.744 21.591 22.458 1.00 90.69 980 GLU A C 1
ATOM 7252 O O . GLU A 1 980 ? -16.844 22.736 22.905 1.00 90.69 980 GLU A O 1
ATOM 7257 N N . ASP A 1 981 ? -15.569 21.081 22.076 1.00 90.50 981 ASP A N 1
ATOM 7258 C CA . ASP A 1 981 ? -14.281 21.773 22.230 1.00 90.50 981 ASP A CA 1
ATOM 7259 C C . ASP A 1 981 ? -14.077 22.844 21.132 1.00 90.50 981 ASP A C 1
ATOM 7261 O O . ASP A 1 981 ? -13.959 22.503 19.951 1.00 90.50 981 ASP A O 1
ATOM 7265 N N . PRO A 1 982 ? -13.994 24.146 21.476 1.00 89.56 982 PRO A N 1
ATOM 7266 C CA . PRO A 1 982 ? -13.793 25.222 20.503 1.00 89.56 982 PRO A CA 1
ATOM 7267 C C . PRO A 1 982 ? -12.403 25.234 19.843 1.00 89.56 982 PRO A C 1
ATOM 7269 O O . PRO A 1 982 ? -12.208 25.995 18.895 1.00 89.56 982 PRO A O 1
ATOM 7272 N N . GLN A 1 983 ? -11.439 24.453 20.340 1.00 89.19 983 GLN A N 1
ATOM 7273 C CA . GLN A 1 983 ? -10.127 24.258 19.710 1.00 89.19 983 GLN A CA 1
ATOM 7274 C C . GLN A 1 983 ? -10.125 23.097 18.706 1.00 89.19 983 GLN A C 1
ATOM 7276 O O . GLN A 1 983 ? -9.210 22.994 17.889 1.00 89.19 983 GLN A O 1
ATOM 7281 N N . THR A 1 984 ? -11.149 22.241 18.729 1.00 91.12 984 THR A N 1
ATOM 7282 C CA . THR A 1 984 ? -11.354 21.207 17.713 1.00 91.12 984 THR A CA 1
ATOM 7283 C C . THR A 1 984 ? -11.988 21.826 16.465 1.00 91.12 984 THR A C 1
ATOM 7285 O O . THR A 1 984 ? -12.911 22.636 16.551 1.00 91.12 984 THR A O 1
ATOM 7288 N N . SER A 1 985 ? -11.509 21.432 15.286 1.00 90.75 985 SER A N 1
ATOM 7289 C CA . SER A 1 985 ? -12.086 21.796 13.992 1.00 90.75 985 SER A CA 1
ATOM 7290 C C . SER A 1 985 ? -12.588 20.540 13.291 1.00 90.75 985 SER A C 1
ATOM 7292 O O . SER A 1 985 ? -11.873 19.542 13.187 1.00 90.75 985 SER A O 1
ATOM 7294 N N . VAL A 1 986 ? -13.841 20.590 12.833 1.00 91.44 986 VAL A N 1
ATOM 7295 C CA . VAL A 1 986 ? -14.476 19.497 12.095 1.00 91.44 986 VAL A CA 1
ATOM 7296 C C . VAL A 1 986 ? -14.952 20.006 10.743 1.00 91.44 986 VAL A C 1
ATOM 7298 O O . VAL A 1 986 ? -15.811 20.891 10.667 1.00 91.44 986 VAL A O 1
ATOM 7301 N N . THR A 1 987 ? -14.442 19.393 9.678 1.00 90.00 987 THR A N 1
ATOM 7302 C CA . THR A 1 987 ? -14.939 19.602 8.315 1.00 90.00 987 THR A CA 1
ATOM 7303 C C . THR A 1 987 ? -15.942 18.517 7.967 1.00 90.00 987 THR A C 1
ATOM 7305 O O . THR A 1 987 ? -15.763 17.351 8.301 1.00 90.00 987 THR A O 1
ATOM 7308 N N . ALA A 1 988 ? -17.030 18.891 7.305 1.00 90.50 988 ALA A N 1
ATOM 7309 C CA . ALA A 1 988 ? -18.074 17.980 6.886 1.00 90.50 988 ALA A CA 1
ATOM 7310 C C . ALA A 1 988 ? -18.283 18.028 5.372 1.00 90.50 988 ALA A C 1
ATOM 7312 O O . ALA A 1 988 ? -18.342 19.103 4.776 1.00 90.50 988 ALA A O 1
ATOM 7313 N N . PHE A 1 989 ? -18.478 16.858 4.773 1.00 91.25 989 PHE A N 1
ATOM 7314 C CA . PHE A 1 989 ? -18.805 16.666 3.365 1.00 91.25 989 PHE A CA 1
ATOM 7315 C C . PHE A 1 989 ? -20.142 15.952 3.226 1.00 91.25 989 PHE A C 1
ATOM 7317 O O . PHE A 1 989 ? -20.494 15.098 4.044 1.00 91.25 989 PHE A O 1
ATOM 7324 N N . VAL A 1 990 ? -20.872 16.271 2.160 1.00 92.44 990 VAL A N 1
ATOM 7325 C CA . VAL A 1 990 ? -22.094 15.561 1.776 1.00 92.44 990 VAL A CA 1
ATOM 7326 C C . VAL A 1 990 ? -21.853 14.841 0.467 1.00 92.44 990 VAL A C 1
ATOM 7328 O O . VAL A 1 990 ? -21.511 15.470 -0.532 1.00 92.44 990 VAL A O 1
ATOM 7331 N N . VAL A 1 991 ? -22.058 13.530 0.493 1.00 93.69 991 VAL A N 1
ATOM 7332 C CA . VAL A 1 991 ? -21.884 12.629 -0.644 1.00 93.69 991 VAL A CA 1
ATOM 7333 C C . VAL A 1 991 ? -23.260 12.232 -1.159 1.00 93.69 991 VAL A C 1
ATOM 7335 O O . VAL A 1 991 ? -24.123 11.818 -0.378 1.00 93.69 991 VAL A O 1
ATOM 7338 N N . ASP A 1 992 ? -23.487 12.386 -2.456 1.00 94.69 992 ASP A N 1
ATOM 7339 C CA . ASP A 1 992 ? -24.741 11.997 -3.090 1.00 94.69 992 ASP A CA 1
ATOM 7340 C C . ASP A 1 992 ? -24.824 10.476 -3.340 1.00 94.69 992 ASP A C 1
ATOM 7342 O O . ASP A 1 992 ? -23.847 9.748 -3.136 1.00 94.69 992 ASP A O 1
ATOM 7346 N N . PRO A 1 993 ? -25.984 9.948 -3.774 1.00 95.25 993 PRO A N 1
ATOM 7347 C CA . PRO A 1 993 ? -26.117 8.526 -4.067 1.00 95.25 993 PRO A CA 1
ATOM 7348 C C . PRO A 1 993 ? -25.181 8.018 -5.172 1.00 95.25 993 PRO A C 1
ATOM 7350 O O . PRO A 1 993 ? -24.983 6.812 -5.253 1.00 95.25 993 PRO A O 1
ATOM 7353 N N . GLY A 1 994 ? -24.653 8.893 -6.033 1.00 93.94 994 GLY A N 1
ATOM 7354 C CA . GLY A 1 994 ? -23.686 8.566 -7.079 1.00 93.94 994 GLY A CA 1
ATOM 7355 C C . GLY A 1 994 ? -22.236 8.531 -6.597 1.00 93.94 994 GLY A C 1
ATOM 7356 O O . GLY A 1 994 ? -21.381 8.098 -7.356 1.00 93.94 994 GLY A O 1
ATOM 7357 N N . GLY A 1 995 ? -21.962 8.919 -5.347 1.00 93.31 995 GLY A N 1
ATOM 7358 C CA . GLY A 1 995 ? -20.610 8.972 -4.785 1.00 93.31 995 GLY A CA 1
ATOM 7359 C C . GLY A 1 995 ? -19.928 10.334 -4.925 1.00 93.31 995 GLY A C 1
ATOM 7360 O O . GLY A 1 995 ? -18.812 10.498 -4.432 1.00 93.31 995 GLY A O 1
ATOM 7361 N N . ALA A 1 996 ? -20.596 11.323 -5.528 1.00 92.19 996 ALA A N 1
ATOM 7362 C CA . ALA A 1 996 ? -20.047 12.656 -5.731 1.00 92.19 996 ALA A CA 1
ATOM 7363 C C . ALA A 1 996 ? -20.192 13.524 -4.474 1.00 92.19 996 ALA A C 1
ATOM 7365 O O . ALA A 1 996 ? -21.222 13.512 -3.793 1.00 92.19 996 ALA A O 1
ATOM 7366 N N . ILE A 1 997 ? -19.177 14.337 -4.186 1.00 90.31 997 ILE A N 1
ATOM 7367 C CA . ILE A 1 997 ? -19.213 15.346 -3.125 1.00 90.31 997 ILE A CA 1
ATOM 7368 C C . ILE A 1 997 ? -20.015 16.550 -3.628 1.00 90.31 997 ILE A C 1
ATOM 7370 O O . ILE A 1 997 ? -19.584 17.276 -4.524 1.00 90.31 997 ILE A O 1
ATOM 7374 N N . VAL A 1 998 ? -21.188 16.783 -3.036 1.00 90.19 998 VAL A N 1
ATOM 7375 C CA . VAL A 1 998 ? -22.143 17.823 -3.468 1.00 90.19 998 VAL A CA 1
ATOM 7376 C C . VAL A 1 998 ? -22.220 19.029 -2.532 1.00 90.19 998 VAL A C 1
ATOM 7378 O O . VAL A 1 998 ? -22.795 20.052 -2.902 1.00 90.19 998 VAL A O 1
ATOM 7381 N N . ALA A 1 999 ? -21.649 18.933 -1.330 1.00 88.31 999 ALA A N 1
ATOM 7382 C CA . ALA A 1 999 ? -21.486 20.059 -0.411 1.00 88.31 999 ALA A CA 1
ATOM 7383 C C . ALA A 1 999 ? -20.306 19.832 0.549 1.00 88.31 999 ALA A C 1
ATOM 7385 O O . ALA A 1 999 ? -19.987 18.691 0.879 1.00 88.31 999 ALA A O 1
ATOM 7386 N N . SER A 1 1000 ? -19.708 20.927 1.023 1.00 87.88 1000 SER A N 1
ATOM 7387 C CA . SER A 1 1000 ? -18.651 20.962 2.043 1.00 87.88 1000 SER A CA 1
ATOM 7388 C C . SER A 1 1000 ? -18.919 22.102 3.028 1.00 87.88 1000 SER A C 1
ATOM 7390 O O . SER A 1 1000 ? -19.489 23.130 2.651 1.00 87.88 1000 SER A O 1
ATOM 7392 N N . SER A 1 1001 ? -18.543 21.921 4.295 1.00 83.88 1001 SER A N 1
ATOM 7393 C CA . SER A 1 1001 ? -18.671 22.939 5.344 1.00 83.88 1001 SER A CA 1
ATOM 7394 C C . SER A 1 1001 ? -17.565 23.983 5.297 1.00 83.88 1001 SER A C 1
ATOM 7396 O O . SER A 1 1001 ? -17.684 25.029 5.931 1.00 83.88 1001 SER A O 1
ATOM 7398 N N . ALA A 1 1002 ? -16.491 23.680 4.576 1.00 72.81 1002 ALA A N 1
ATOM 7399 C CA . ALA A 1 1002 ? -15.390 24.573 4.295 1.00 72.81 1002 ALA A CA 1
ATOM 7400 C C . ALA A 1 1002 ? -15.511 24.976 2.815 1.00 72.81 1002 ALA A C 1
ATOM 7402 O O . ALA A 1 1002 ? -15.067 24.223 1.950 1.00 72.81 1002 ALA A O 1
ATOM 7403 N N . PRO A 1 1003 ? -16.189 26.095 2.479 1.00 61.69 1003 PRO A N 1
ATOM 7404 C CA . PRO A 1 1003 ? -16.260 26.548 1.092 1.00 61.69 1003 PRO A CA 1
ATOM 7405 C C . PRO A 1 1003 ? -14.840 26.785 0.545 1.00 61.69 1003 PRO A C 1
ATOM 7407 O O . PRO A 1 1003 ? -13.940 27.065 1.338 1.00 61.69 1003 PRO A O 1
ATOM 7410 N N . PRO A 1 1004 ? -14.612 26.719 -0.783 1.00 58.53 1004 PRO A N 1
ATOM 7411 C CA . PRO A 1 1004 ? -13.286 26.943 -1.359 1.00 58.53 1004 PRO A CA 1
ATOM 7412 C C . PRO A 1 1004 ? -12.703 28.276 -0.859 1.00 58.53 1004 PRO A C 1
ATOM 7414 O O . PRO A 1 1004 ? -13.253 29.344 -1.132 1.00 58.53 1004 PRO A O 1
ATOM 7417 N N . GLY A 1 1005 ? -11.637 28.205 -0.055 1.00 42.72 1005 GLY A N 1
ATOM 7418 C CA . GLY A 1 1005 ? -11.009 29.367 0.583 1.00 42.72 1005 GLY A CA 1
ATOM 7419 C C . GLY A 1 1005 ? -10.065 30.121 -0.357 1.00 42.72 1005 GLY A C 1
ATOM 7420 O O . GLY A 1 1005 ? -10.046 29.875 -1.559 1.00 42.72 1005 GLY A O 1
ATOM 7421 N N . ALA A 1 1006 ? -9.220 31.006 0.187 1.00 38.41 1006 ALA A N 1
ATOM 7422 C CA . ALA A 1 1006 ? -8.224 31.776 -0.578 1.00 38.41 1006 ALA A CA 1
ATOM 7423 C C . ALA A 1 1006 ? -7.267 30.909 -1.438 1.00 38.41 1006 ALA A C 1
ATOM 7425 O O . ALA A 1 1006 ? -6.721 31.403 -2.421 1.00 38.41 1006 ALA A O 1
ATOM 7426 N N . PHE A 1 1007 ? -7.125 29.614 -1.119 1.00 40.66 1007 PHE A N 1
ATOM 7427 C CA . PHE A 1 1007 ? -6.363 28.617 -1.887 1.00 40.66 1007 PHE A CA 1
ATOM 7428 C C . PHE A 1 1007 ? -7.193 27.835 -2.926 1.00 40.66 1007 PHE A C 1
ATOM 7430 O O . PHE A 1 1007 ? -6.629 27.177 -3.798 1.00 40.66 1007 PHE A O 1
ATOM 7437 N N . GLY A 1 1008 ? -8.525 27.956 -2.915 1.00 43.00 1008 GLY A N 1
ATOM 7438 C CA . GLY A 1 1008 ? -9.423 27.328 -3.893 1.00 43.00 1008 GLY A CA 1
ATOM 7439 C C . GLY A 1 1008 ? -9.211 27.816 -5.334 1.00 43.00 1008 GLY A C 1
ATOM 7440 O O . GLY A 1 1008 ? -9.597 27.132 -6.278 1.00 43.00 1008 GLY A O 1
ATOM 7441 N N . GLY A 1 1009 ? -8.552 28.968 -5.514 1.00 43.50 1009 GLY A N 1
ATOM 7442 C CA . GLY A 1 1009 ? -8.159 29.499 -6.822 1.00 43.50 1009 GLY A CA 1
ATOM 7443 C C . GLY A 1 1009 ? -6.870 28.911 -7.407 1.00 43.50 1009 GLY A C 1
ATOM 7444 O O . GLY A 1 1009 ? -6.624 29.121 -8.590 1.00 43.50 1009 GLY A O 1
ATOM 7445 N N . LEU A 1 1010 ? -6.056 28.194 -6.620 1.00 42.69 1010 LEU A N 1
ATOM 7446 C CA . LEU A 1 1010 ? -4.762 27.677 -7.083 1.00 42.69 1010 LEU A CA 1
ATOM 7447 C C . LEU A 1 1010 ? -4.847 26.265 -7.674 1.00 42.69 1010 LEU A C 1
ATOM 7449 O O . LEU A 1 1010 ? -4.073 25.972 -8.576 1.00 42.69 1010 LEU A O 1
ATOM 7453 N N . LEU A 1 1011 ? -5.771 25.409 -7.211 1.00 49.38 1011 LEU A N 1
ATOM 7454 C CA . LEU A 1 1011 ? -5.775 23.976 -7.571 1.00 49.38 1011 LEU A CA 1
ATOM 7455 C C . LEU A 1 1011 ? -7.169 23.308 -7.632 1.00 49.38 1011 LEU A C 1
ATOM 7457 O O . LEU A 1 1011 ? -7.266 22.089 -7.725 1.00 49.38 1011 LEU A O 1
ATOM 7461 N N . GLY A 1 1012 ? -8.277 24.056 -7.543 1.00 55.97 1012 GLY A N 1
ATOM 7462 C CA . GLY A 1 1012 ? -9.624 23.458 -7.592 1.00 55.97 1012 GLY A CA 1
ATOM 7463 C C . GLY A 1 1012 ? -10.020 22.616 -6.363 1.00 55.97 1012 GLY A C 1
ATOM 7464 O O . GLY A 1 1012 ? -11.014 21.887 -6.426 1.00 55.97 1012 GLY A O 1
ATOM 7465 N N . TRP A 1 1013 ? -9.279 22.745 -5.254 1.00 65.81 1013 TRP A N 1
ATOM 7466 C CA . TRP A 1 1013 ? -9.524 22.072 -3.973 1.00 65.81 1013 TRP A CA 1
ATOM 7467 C C . TRP A 1 1013 ? -10.852 22.532 -3.335 1.00 65.81 1013 TRP A C 1
ATOM 7469 O O . TRP A 1 1013 ? -11.090 23.742 -3.235 1.00 65.81 1013 TRP A O 1
ATOM 7479 N N . PRO A 1 1014 ? -11.738 21.619 -2.887 1.00 59.84 1014 PRO A N 1
ATOM 7480 C CA . PRO A 1 1014 ? -13.082 21.975 -2.422 1.00 59.84 1014 PRO A CA 1
ATOM 7481 C C . PRO A 1 1014 ? -13.156 22.368 -0.936 1.00 59.84 1014 PRO A C 1
ATOM 7483 O O . PRO A 1 1014 ? -14.264 22.523 -0.426 1.00 59.84 1014 PRO A O 1
ATOM 7486 N N . SER A 1 1015 ? -12.019 22.495 -0.243 1.00 69.31 1015 SER A N 1
ATOM 7487 C CA . SER A 1 1015 ? -11.952 22.820 1.186 1.00 69.31 1015 SER A CA 1
ATOM 7488 C C . SER A 1 1015 ? -10.977 23.969 1.484 1.00 69.31 1015 SER A C 1
ATOM 7490 O O . SER A 1 1015 ? -10.095 24.275 0.688 1.00 69.31 1015 SER A O 1
ATOM 7492 N N . SER A 1 1016 ? -11.131 24.648 2.619 1.00 74.56 1016 SER A N 1
ATOM 7493 C CA . SER A 1 1016 ? -10.222 25.712 3.082 1.00 74.56 1016 SER A CA 1
ATOM 7494 C C . SER A 1 1016 ? -9.378 25.315 4.296 1.00 74.56 1016 SER A C 1
ATOM 7496 O O . SER A 1 1016 ? -8.632 26.142 4.809 1.00 74.56 1016 SER A O 1
ATOM 7498 N N . ASP A 1 1017 ? -9.533 24.083 4.776 1.00 82.06 1017 ASP A N 1
ATOM 7499 C CA . ASP A 1 1017 ? -8.873 23.519 5.963 1.00 82.06 1017 ASP A CA 1
ATOM 7500 C C . ASP A 1 1017 ? -7.526 22.857 5.659 1.00 82.06 1017 ASP A C 1
ATOM 7502 O O . ASP A 1 1017 ? -6.957 22.201 6.525 1.00 82.06 1017 ASP A O 1
ATOM 7506 N N . TRP A 1 1018 ? -7.026 23.003 4.433 1.00 84.75 1018 TRP A N 1
ATOM 7507 C CA . TRP A 1 1018 ? -5.830 22.329 3.963 1.00 84.75 1018 TRP A CA 1
ATOM 7508 C C . TRP A 1 1018 ? -4.744 23.318 3.577 1.00 84.75 1018 TRP A C 1
ATOM 7510 O O . TRP A 1 1018 ? -4.969 24.209 2.756 1.00 84.75 1018 TRP A O 1
ATOM 7520 N N . LEU A 1 1019 ? -3.561 23.143 4.157 1.00 81.50 1019 LEU A N 1
ATOM 7521 C CA . LEU A 1 1019 ? -2.397 23.989 3.915 1.00 81.50 1019 LEU A CA 1
ATOM 7522 C C . LEU A 1 1019 ? -1.628 23.599 2.646 1.00 81.50 1019 LEU A C 1
ATOM 7524 O O . LEU A 1 1019 ? -0.872 24.424 2.140 1.00 81.50 1019 LEU A O 1
ATOM 7528 N N . GLY A 1 1020 ? -1.842 22.390 2.111 1.00 79.00 1020 GLY A N 1
ATOM 7529 C CA . GLY A 1 1020 ? -1.121 21.873 0.940 1.00 79.00 1020 GLY A CA 1
ATOM 7530 C C . GLY A 1 1020 ? 0.350 21.545 1.229 1.00 79.00 1020 GLY A C 1
ATOM 7531 O O . GLY A 1 1020 ? 0.877 21.987 2.242 1.00 79.00 1020 GLY A O 1
ATOM 7532 N N . PRO A 1 1021 ? 1.034 20.767 0.379 1.00 82.94 1021 PRO A N 1
ATOM 7533 C CA . PRO A 1 1021 ? 2.386 20.287 0.665 1.00 82.94 1021 PRO A CA 1
ATOM 7534 C C . PRO A 1 1021 ? 3.411 21.426 0.821 1.00 82.94 1021 PRO A C 1
ATOM 7536 O O . PRO A 1 1021 ? 3.262 22.511 0.254 1.00 82.94 1021 PRO A O 1
ATOM 7539 N N . THR A 1 1022 ? 4.481 21.161 1.569 1.00 84.75 1022 THR A N 1
ATOM 7540 C CA . THR A 1 1022 ? 5.652 22.038 1.742 1.00 84.75 1022 THR A CA 1
ATOM 7541 C C . THR A 1 1022 ? 6.933 21.274 1.395 1.00 84.75 1022 THR A C 1
ATOM 7543 O O . THR A 1 1022 ? 6.894 20.076 1.129 1.00 84.75 1022 THR A O 1
ATOM 7546 N N . GLN A 1 1023 ? 8.098 21.935 1.428 1.00 79.56 1023 GLN A N 1
ATOM 7547 C CA . GLN A 1 1023 ? 9.389 21.233 1.299 1.00 79.56 1023 GLN A CA 1
ATOM 7548 C C . GLN A 1 1023 ? 9.612 20.187 2.405 1.00 79.56 1023 GLN A C 1
ATOM 7550 O O . GLN A 1 1023 ? 10.436 19.293 2.251 1.00 79.56 1023 GLN A O 1
ATOM 7555 N N . PHE A 1 1024 ? 8.895 20.321 3.522 1.00 81.56 1024 PHE A N 1
ATOM 7556 C CA . PHE A 1 1024 ? 8.985 19.433 4.670 1.00 81.56 1024 PHE A CA 1
ATOM 7557 C C . PHE A 1 1024 ? 7.843 18.405 4.712 1.00 81.56 1024 PHE A C 1
ATOM 7559 O O . PHE A 1 1024 ? 8.072 17.242 5.034 1.00 81.56 1024 PHE A O 1
ATOM 7566 N N . SER A 1 1025 ? 6.618 18.812 4.371 1.00 80.81 1025 SER A N 1
ATOM 7567 C CA . SER A 1 1025 ? 5.441 17.942 4.359 1.00 80.81 1025 SER A CA 1
ATOM 7568 C C . SER A 1 1025 ? 5.042 17.576 2.932 1.00 80.81 1025 SER A C 1
ATOM 7570 O O . SER A 1 1025 ? 4.547 18.409 2.178 1.00 80.81 1025 SER A O 1
ATOM 7572 N N . GLN A 1 1026 ? 5.183 16.299 2.582 1.00 67.12 1026 GLN A N 1
ATOM 7573 C CA . GLN A 1 1026 ? 4.692 15.759 1.307 1.00 67.12 1026 GLN A CA 1
ATOM 7574 C C . GLN A 1 1026 ? 3.168 15.586 1.297 1.00 67.12 1026 GLN A C 1
ATOM 7576 O O . GLN A 1 1026 ? 2.530 15.623 0.246 1.00 67.12 1026 GLN A O 1
ATOM 7581 N N . GLY A 1 1027 ? 2.596 15.367 2.482 1.00 70.25 1027 GLY A N 1
ATOM 7582 C CA . GLY A 1 1027 ? 1.194 15.053 2.667 1.00 70.25 1027 GLY A CA 1
ATOM 7583 C C . GLY A 1 1027 ? 0.303 16.281 2.690 1.00 70.25 1027 GLY A C 1
ATOM 7584 O O . GLY A 1 1027 ? -0.761 16.172 2.109 1.00 70.25 1027 GLY A O 1
ATOM 7585 N N . GLY A 1 1028 ? 0.759 17.406 3.258 1.00 76.75 1028 GLY A N 1
ATOM 7586 C CA . GLY A 1 1028 ? 0.001 18.611 3.617 1.00 76.75 1028 GLY A CA 1
ATOM 7587 C C . GLY A 1 1028 ? -0.394 18.650 5.111 1.00 76.75 1028 GLY A C 1
ATOM 7588 O O . GLY A 1 1028 ? -0.170 17.694 5.842 1.00 76.75 1028 GLY A O 1
ATOM 7589 N N . GLY A 1 1029 ? -0.966 19.758 5.592 1.00 84.31 1029 GLY A N 1
ATOM 7590 C CA . GLY A 1 1029 ? -1.333 19.960 7.001 1.00 84.31 1029 GLY A CA 1
ATOM 7591 C C . GLY A 1 1029 ? -2.645 20.721 7.165 1.00 84.31 1029 GLY A C 1
ATOM 7592 O O . GLY A 1 1029 ? -3.149 21.320 6.214 1.00 84.31 1029 GLY A O 1
ATOM 7593 N N . PHE A 1 1030 ? -3.219 20.713 8.368 1.00 87.75 1030 PHE A N 1
ATOM 7594 C CA . PHE A 1 1030 ? -4.579 21.212 8.588 1.00 87.75 1030 PHE A CA 1
ATOM 7595 C C . PHE A 1 1030 ? -4.642 22.629 9.164 1.00 87.75 1030 PHE A C 1
ATOM 7597 O O . PHE A 1 1030 ? -3.851 23.025 10.022 1.00 87.75 1030 PHE A O 1
ATOM 7604 N N . TYR A 1 1031 ? -5.641 23.384 8.711 1.00 83.88 1031 TYR A N 1
ATOM 7605 C CA . TYR A 1 1031 ? -5.965 24.729 9.172 1.00 83.88 1031 TYR A CA 1
ATOM 7606 C C . TYR A 1 1031 ? -7.380 24.769 9.779 1.00 83.88 1031 TYR A C 1
ATOM 7608 O O . TYR A 1 1031 ? -8.316 24.278 9.143 1.00 83.88 1031 TYR A O 1
ATOM 7616 N N . PRO A 1 1032 ? -7.592 25.377 10.964 1.00 81.94 1032 PRO A N 1
ATOM 7617 C CA . PRO A 1 1032 ? -8.906 25.446 11.582 1.00 81.94 1032 PRO A CA 1
ATOM 7618 C C . PRO A 1 1032 ? -9.856 26.295 10.739 1.00 81.94 1032 PRO A C 1
ATOM 7620 O O . PRO A 1 1032 ? -9.611 27.479 10.496 1.00 81.94 1032 PRO A O 1
ATOM 7623 N N . VAL A 1 1033 ? -10.981 25.715 10.330 1.00 74.50 1033 VAL A N 1
ATOM 7624 C CA . VAL A 1 1033 ? -12.030 26.450 9.615 1.00 74.50 1033 VAL A CA 1
ATOM 7625 C C . VAL A 1 1033 ? -13.136 26.831 10.586 1.00 74.50 1033 VAL A C 1
ATOM 7627 O O . VAL A 1 1033 ? -13.619 26.013 11.368 1.00 74.50 1033 VAL A O 1
ATOM 7630 N N . THR A 1 1034 ? -13.554 28.096 10.529 1.00 67.94 1034 THR A N 1
ATOM 7631 C CA . THR A 1 1034 ? -14.703 28.584 11.296 1.00 67.94 1034 THR A CA 1
ATOM 7632 C C . THR A 1 1034 ? -15.985 28.345 10.503 1.00 67.94 1034 THR A C 1
ATOM 7634 O O . THR A 1 1034 ? -16.139 28.826 9.382 1.00 67.94 1034 THR A O 1
ATOM 7637 N N . GLY A 1 1035 ? -16.894 27.554 11.078 1.00 76.06 1035 GLY A N 1
ATOM 7638 C CA . GLY A 1 1035 ? -18.199 27.258 10.495 1.00 76.06 1035 GLY A CA 1
ATOM 7639 C C . GLY A 1 1035 ? -19.240 28.316 10.861 1.00 76.06 1035 GLY A C 1
ATOM 7640 O O . GLY A 1 1035 ? -19.051 29.519 10.688 1.00 76.06 1035 GLY A O 1
ATOM 7641 N N . ARG A 1 1036 ? -20.368 27.867 11.417 1.00 84.31 1036 ARG A N 1
ATOM 7642 C CA . ARG A 1 1036 ? -21.407 28.754 11.962 1.00 84.31 1036 ARG A CA 1
ATOM 7643 C C . ARG A 1 1036 ? -20.926 29.454 13.238 1.00 84.31 1036 ARG A C 1
ATOM 7645 O O . ARG A 1 1036 ? -21.305 30.596 13.493 1.00 84.31 1036 ARG A O 1
ATOM 7652 N N . ASN A 1 1037 ? -20.149 28.753 14.057 1.00 87.50 1037 ASN A N 1
ATOM 7653 C CA . ASN A 1 1037 ? -19.427 29.270 15.219 1.00 87.50 1037 ASN A CA 1
ATOM 7654 C C . ASN A 1 1037 ? -18.203 28.365 15.488 1.00 87.50 1037 ASN A C 1
ATOM 7656 O O . ASN A 1 1037 ? -17.855 27.546 14.640 1.00 87.50 1037 ASN A O 1
ATOM 7660 N N . ALA A 1 1038 ? -17.547 28.518 16.644 1.00 86.19 1038 ALA A N 1
ATOM 7661 C CA . ALA A 1 1038 ? -16.351 27.745 16.995 1.00 86.19 1038 ALA A CA 1
ATOM 7662 C C . ALA A 1 1038 ? -16.599 26.235 17.180 1.00 86.19 1038 ALA A C 1
ATOM 7664 O O . ALA A 1 1038 ? -15.652 25.465 17.133 1.00 86.19 1038 ALA A O 1
ATOM 7665 N N . THR A 1 1039 ? -17.850 25.813 17.389 1.00 91.31 1039 THR A N 1
ATOM 7666 C CA . THR A 1 1039 ? -18.200 24.427 17.737 1.00 91.31 1039 THR A CA 1
ATOM 7667 C C . THR A 1 1039 ? -19.324 23.849 16.876 1.00 91.31 1039 THR A C 1
ATOM 7669 O O . THR A 1 1039 ? -19.979 22.872 17.238 1.00 91.31 1039 THR A O 1
ATOM 7672 N N . SER A 1 1040 ? -19.624 24.477 15.738 1.00 91.19 1040 SER A N 1
ATOM 7673 C CA . SER A 1 1040 ? -20.640 23.977 14.816 1.00 91.19 1040 SER A CA 1
ATOM 7674 C C . SER A 1 1040 ? -20.487 24.524 13.408 1.00 91.19 1040 SER A C 1
ATOM 7676 O O . SER A 1 1040 ? -20.039 25.653 13.183 1.00 91.19 1040 SER A O 1
ATOM 7678 N N . THR A 1 1041 ? -20.967 23.743 12.449 1.00 89.69 1041 THR A N 1
ATOM 7679 C CA . THR A 1 1041 ? -21.095 24.137 11.054 1.00 89.69 1041 THR A CA 1
ATOM 7680 C C . THR A 1 1041 ? -22.451 23.741 10.476 1.00 89.69 1041 THR A C 1
ATOM 7682 O O . THR A 1 1041 ? -23.108 22.807 10.936 1.00 89.69 1041 THR A O 1
ATOM 7685 N N . LEU A 1 1042 ? -22.896 24.502 9.478 1.00 89.00 1042 LEU A N 1
ATOM 7686 C CA . LEU A 1 1042 ? -24.183 24.328 8.818 1.00 89.00 1042 LEU A CA 1
ATOM 7687 C C . LEU A 1 1042 ? -23.955 24.206 7.314 1.00 89.00 1042 LEU A C 1
ATOM 7689 O O . LEU A 1 1042 ? -23.399 25.114 6.700 1.00 89.00 1042 LEU A O 1
ATOM 7693 N N . LEU A 1 1043 ? -24.448 23.124 6.719 1.00 88.19 1043 LEU A N 1
ATOM 7694 C CA . LEU A 1 1043 ? -24.383 22.880 5.283 1.00 88.19 1043 LEU A CA 1
ATOM 7695 C C . LEU A 1 1043 ? -25.780 22.841 4.678 1.00 88.19 1043 LEU A C 1
ATOM 7697 O O . LEU A 1 1043 ? -26.743 22.387 5.303 1.00 88.19 1043 LEU A O 1
ATOM 7701 N N . VAL A 1 1044 ? -25.874 23.269 3.423 1.00 89.44 1044 VAL A N 1
ATOM 7702 C CA . VAL A 1 1044 ? -27.049 23.047 2.583 1.00 89.44 1044 VAL A CA 1
ATOM 7703 C C . VAL A 1 1044 ? -26.595 22.262 1.364 1.00 89.44 1044 VAL A C 1
ATOM 7705 O O . VAL A 1 1044 ? -25.821 22.772 0.559 1.00 89.44 1044 VAL A O 1
ATOM 7708 N N . ALA A 1 1045 ? -27.062 21.023 1.243 1.00 90.38 1045 ALA A N 1
ATOM 7709 C CA . ALA A 1 1045 ? -26.732 20.150 0.126 1.00 90.38 1045 ALA A CA 1
ATOM 7710 C C . ALA A 1 1045 ? -27.894 20.076 -0.872 1.00 90.38 1045 ALA A C 1
ATOM 7712 O O . ALA A 1 1045 ? -29.040 19.901 -0.442 1.00 90.38 1045 ALA A O 1
ATOM 7713 N N . PRO A 1 1046 ? -27.629 20.187 -2.186 1.00 92.00 1046 PRO A N 1
ATOM 7714 C CA . PRO A 1 1046 ? -28.654 19.991 -3.202 1.00 92.00 1046 PRO A CA 1
ATOM 7715 C C . PRO A 1 1046 ? -29.088 18.522 -3.255 1.00 92.00 1046 PRO A C 1
ATOM 7717 O O . PRO A 1 1046 ? -28.261 17.608 -3.221 1.00 92.00 1046 PRO A O 1
ATOM 7720 N N . LEU A 1 1047 ? -30.396 18.290 -3.368 1.00 90.50 1047 LEU A N 1
ATOM 7721 C CA . LEU A 1 1047 ? -30.971 16.951 -3.505 1.00 90.50 1047 LEU A CA 1
ATOM 7722 C C . LEU A 1 1047 ? -31.386 16.709 -4.955 1.00 90.50 1047 LEU A C 1
ATOM 7724 O O . LEU A 1 1047 ? -32.541 16.876 -5.330 1.00 90.50 1047 LEU A O 1
ATOM 7728 N N . ASN A 1 1048 ? -30.415 16.333 -5.785 1.00 86.88 1048 ASN A N 1
ATOM 7729 C CA . ASN A 1 1048 ? -30.635 16.120 -7.219 1.00 86.88 1048 ASN A CA 1
ATOM 7730 C C . ASN A 1 1048 ? -31.153 14.711 -7.561 1.00 86.88 1048 ASN A C 1
ATOM 7732 O O . ASN A 1 1048 ? -31.539 14.461 -8.703 1.00 86.88 1048 ASN A O 1
ATOM 7736 N N . ALA A 1 1049 ? -31.159 13.786 -6.598 1.00 89.56 1049 ALA A N 1
ATOM 7737 C CA . ALA A 1 1049 ? -31.603 12.412 -6.791 1.00 89.56 1049 ALA A CA 1
ATOM 7738 C C . ALA A 1 1049 ? -32.240 11.840 -5.518 1.00 89.56 1049 ALA A C 1
ATOM 7740 O O . ALA A 1 1049 ? -31.958 12.263 -4.402 1.00 89.56 1049 ALA A O 1
ATOM 7741 N N . THR A 1 1050 ? -33.091 10.830 -5.683 1.00 92.19 1050 THR A N 1
ATOM 7742 C CA . THR A 1 1050 ? -33.524 9.977 -4.567 1.00 92.19 1050 THR A CA 1
ATOM 7743 C C . THR A 1 1050 ? -32.473 8.913 -4.286 1.00 92.19 1050 THR A C 1
ATOM 7745 O O . THR A 1 1050 ? -31.858 8.402 -5.222 1.00 92.19 1050 THR A O 1
ATOM 7748 N N . GLY A 1 1051 ? -32.328 8.505 -3.030 1.00 93.00 1051 GLY A N 1
ATOM 7749 C CA . GLY A 1 1051 ? -31.381 7.467 -2.626 1.00 93.00 1051 GLY A CA 1
ATOM 7750 C C . GLY A 1 1051 ? -30.776 7.745 -1.257 1.00 93.00 1051 GLY A C 1
ATOM 7751 O O . GLY A 1 1051 ? -31.276 8.584 -0.506 1.00 93.00 1051 GLY A O 1
ATOM 7752 N N . THR A 1 1052 ? -29.703 7.028 -0.934 1.00 94.00 1052 THR A N 1
ATOM 7753 C CA . THR A 1 1052 ? -28.968 7.220 0.317 1.00 94.00 1052 THR A CA 1
ATOM 7754 C C . THR A 1 1052 ? -27.836 8.220 0.118 1.00 94.00 1052 THR A C 1
ATOM 7756 O O . THR A 1 1052 ? -26.924 7.969 -0.663 1.00 94.00 1052 THR A O 1
ATOM 7759 N N . TYR A 1 1053 ? -27.883 9.311 0.872 1.00 94.25 1053 TYR A N 1
ATOM 7760 C CA . TYR A 1 1053 ? -26.823 10.308 0.971 1.00 94.25 1053 TYR A CA 1
ATOM 7761 C C . TYR A 1 1053 ? -25.894 9.983 2.145 1.00 94.25 1053 TYR A C 1
ATOM 7763 O O . TYR A 1 1053 ? -26.328 9.412 3.152 1.00 94.25 1053 TYR A O 1
ATOM 7771 N N . GLY A 1 1054 ? -24.622 10.356 2.021 1.00 93.88 1054 GLY A N 1
ATOM 7772 C CA . GLY A 1 1054 ? -23.612 10.270 3.074 1.00 93.88 1054 GLY A CA 1
ATOM 7773 C C . GLY A 1 1054 ? -23.278 11.642 3.662 1.00 93.88 1054 GLY A C 1
ATOM 7774 O O . GLY A 1 1054 ? -23.246 12.634 2.941 1.00 93.88 1054 GLY A O 1
ATOM 7775 N N . VAL A 1 1055 ? -23.000 11.697 4.963 1.00 93.12 1055 VAL A N 1
ATOM 7776 C CA . VAL A 1 1055 ? -22.342 12.825 5.633 1.00 93.12 1055 VAL A CA 1
ATOM 7777 C C . VAL A 1 1055 ? -21.044 12.299 6.230 1.00 93.12 1055 VAL A C 1
ATOM 7779 O O . VAL A 1 1055 ? -21.075 11.378 7.049 1.00 93.12 1055 VAL A O 1
ATOM 7782 N N . MET A 1 1056 ? -19.917 12.854 5.798 1.00 92.88 1056 MET A N 1
ATOM 7783 C CA . MET A 1 1056 ? -18.584 12.535 6.310 1.00 92.88 1056 MET A CA 1
ATOM 7784 C C . MET A 1 1056 ? -18.131 13.706 7.171 1.00 92.88 1056 MET A C 1
ATOM 7786 O O . MET A 1 1056 ? -18.046 14.808 6.647 1.00 92.88 1056 MET A O 1
ATOM 7790 N N . ALA A 1 1057 ? -17.874 13.494 8.459 1.00 92.69 1057 ALA A N 1
ATOM 7791 C CA . ALA A 1 1057 ? -17.294 14.501 9.347 1.00 92.69 1057 ALA A CA 1
ATOM 7792 C C . ALA A 1 1057 ? -15.859 14.102 9.705 1.00 92.69 1057 ALA A C 1
ATOM 7794 O O . ALA A 1 1057 ? -15.633 12.968 10.117 1.00 92.69 1057 ALA A O 1
ATOM 7795 N N . HIS A 1 1058 ? -14.919 15.024 9.542 1.00 93.31 1058 HIS A N 1
ATOM 7796 C CA . HIS A 1 1058 ? -13.477 14.823 9.640 1.00 93.31 1058 HIS A CA 1
ATOM 7797 C C . HIS A 1 1058 ? -12.898 15.736 10.713 1.00 93.31 1058 HIS A C 1
ATOM 7799 O O . HIS A 1 1058 ? -13.045 16.954 10.621 1.00 93.31 1058 HIS A O 1
ATOM 7805 N N . ALA A 1 1059 ? -12.260 15.158 11.730 1.00 92.81 1059 ALA A N 1
ATOM 7806 C CA . ALA A 1 1059 ? -11.528 15.918 12.740 1.00 92.81 1059 ALA A CA 1
ATOM 7807 C C . ALA A 1 1059 ? -10.160 16.341 12.184 1.00 92.81 1059 ALA A C 1
ATOM 7809 O O . ALA A 1 1059 ? -9.178 15.610 12.317 1.00 92.81 1059 ALA A O 1
ATOM 7810 N N . THR A 1 1060 ? -10.114 17.515 11.555 1.00 90.81 1060 THR A N 1
ATOM 7811 C CA . THR A 1 1060 ? -8.917 18.073 10.902 1.00 90.81 1060 THR A CA 1
ATOM 7812 C C . THR A 1 1060 ? -7.923 18.643 11.907 1.00 90.81 1060 THR A C 1
ATOM 7814 O O . THR A 1 1060 ? -6.717 18.536 11.724 1.00 90.81 1060 THR A O 1
ATOM 7817 N N . VAL A 1 1061 ? -8.422 19.222 13.001 1.00 92.12 1061 VAL A N 1
ATOM 7818 C CA . VAL A 1 1061 ? -7.623 19.677 14.146 1.00 92.12 1061 VAL A CA 1
ATOM 7819 C C . VAL A 1 1061 ? -8.344 19.250 15.415 1.00 92.12 1061 VAL A C 1
ATOM 7821 O O . VAL A 1 1061 ? -9.557 19.413 15.517 1.00 92.12 1061 VAL A O 1
ATOM 7824 N N . PHE A 1 1062 ? -7.617 18.712 16.391 1.00 93.00 1062 PHE A N 1
ATOM 7825 C CA . PHE A 1 1062 ? -8.190 18.211 17.641 1.00 93.00 1062 PHE A CA 1
ATOM 7826 C C . PHE A 1 1062 ? -7.585 18.923 18.854 1.00 93.00 1062 PHE A C 1
ATOM 7828 O O . PHE A 1 1062 ? -6.370 18.870 19.060 1.00 93.00 1062 PHE A O 1
ATOM 7835 N N . GLY A 1 1063 ? -8.438 19.561 19.661 1.00 89.81 1063 GLY A N 1
ATOM 7836 C CA . GLY A 1 1063 ? -8.033 20.395 20.799 1.00 89.81 1063 GLY A CA 1
ATOM 7837 C C . GLY A 1 1063 ? -7.459 19.626 21.993 1.00 89.81 1063 GLY A C 1
ATOM 7838 O O . GLY A 1 1063 ? -6.598 20.142 22.702 1.00 89.81 1063 GLY A O 1
ATOM 7839 N N . ALA A 1 1064 ? -7.909 18.381 22.190 1.00 86.25 1064 ALA A N 1
ATOM 7840 C CA . ALA A 1 1064 ? -7.616 17.530 23.350 1.00 86.25 1064 ALA A CA 1
ATOM 7841 C C . ALA A 1 1064 ? -8.047 18.100 24.723 1.00 86.25 1064 ALA A C 1
ATOM 7843 O O . ALA A 1 1064 ? -7.749 17.495 25.760 1.00 86.25 1064 ALA A O 1
ATOM 7844 N N . GLY A 1 1065 ? -8.826 19.188 24.753 1.00 82.94 1065 GLY A N 1
ATOM 7845 C CA . GLY A 1 1065 ? -9.318 19.842 25.966 1.00 82.94 1065 GLY A CA 1
ATOM 7846 C C . GLY A 1 1065 ? -8.248 20.574 26.787 1.00 82.94 1065 GLY A C 1
ATOM 7847 O O . GLY A 1 1065 ? -7.043 20.460 26.554 1.00 82.94 1065 GLY A O 1
ATOM 7848 N N . GLU A 1 1066 ? -8.692 21.312 27.811 1.00 67.94 1066 GLU A N 1
ATOM 7849 C CA . GLU A 1 1066 ? -7.801 22.030 28.732 1.00 67.94 1066 GLU A CA 1
ATOM 7850 C C . GLU A 1 1066 ? -6.876 21.023 29.454 1.00 67.94 1066 GLU A C 1
ATOM 7852 O O . GLU A 1 1066 ? -7.335 20.254 30.298 1.00 67.94 1066 GLU A O 1
ATOM 7857 N N . ARG A 1 1067 ? -5.572 21.042 29.121 1.00 65.19 1067 ARG A N 1
ATOM 7858 C CA . ARG A 1 1067 ? -4.488 20.117 29.555 1.00 65.19 1067 ARG A CA 1
ATOM 7859 C C . ARG A 1 1067 ? -4.334 18.791 28.795 1.00 65.19 1067 ARG A C 1
ATOM 7861 O O . ARG A 1 1067 ? -3.570 17.932 29.233 1.00 65.19 1067 ARG A O 1
ATOM 7868 N N . GLY A 1 1068 ? -5.008 18.602 27.663 1.00 67.94 1068 GLY A N 1
ATOM 7869 C CA . GLY A 1 1068 ? -4.803 17.406 26.840 1.00 67.94 1068 GLY A CA 1
ATOM 7870 C C . GLY A 1 1068 ? -5.395 16.125 27.438 1.00 67.94 1068 GLY A C 1
ATOM 7871 O O . GLY A 1 1068 ? -4.907 15.040 27.148 1.00 67.94 1068 GLY A O 1
ATOM 7872 N N . GLY A 1 1069 ? -6.405 16.219 28.306 1.00 75.38 1069 GLY A N 1
ATOM 7873 C CA . GLY A 1 1069 ? -7.029 15.054 28.948 1.00 75.38 1069 GLY A CA 1
ATOM 7874 C C . GLY A 1 1069 ? -8.074 14.328 28.088 1.00 75.38 1069 GLY A C 1
ATOM 7875 O O . GLY A 1 1069 ? -8.500 13.228 28.441 1.00 75.38 1069 GLY A O 1
ATOM 7876 N N . SER A 1 1070 ? -8.516 14.922 26.975 1.00 83.75 1070 SER A N 1
ATOM 7877 C CA . SER A 1 1070 ? -9.506 14.314 26.080 1.00 83.75 1070 SER A CA 1
ATOM 7878 C C . SER A 1 1070 ? -8.837 13.537 24.949 1.00 83.75 1070 SER A C 1
ATOM 7880 O O . SER A 1 1070 ? -7.952 14.045 24.270 1.00 83.75 1070 SER A O 1
ATOM 7882 N N . LEU A 1 1071 ? -9.317 12.316 24.695 1.00 88.88 1071 LEU A N 1
ATOM 7883 C CA . LEU A 1 1071 ? -8.902 11.484 23.555 1.00 88.88 1071 LEU A CA 1
ATOM 7884 C C . LEU A 1 1071 ? -9.952 11.439 22.434 1.00 88.88 1071 LEU A C 1
ATOM 7886 O O . LEU A 1 1071 ? -9.722 10.828 21.387 1.00 88.88 1071 LEU A O 1
ATOM 7890 N N . SER A 1 1072 ? -11.136 12.017 22.666 1.00 89.69 1072 SER A N 1
ATOM 7891 C CA . SER A 1 1072 ? -12.208 12.051 21.670 1.00 89.69 1072 SER A CA 1
ATOM 7892 C C . SER A 1 1072 ? -13.243 13.143 21.924 1.00 89.69 1072 SER A C 1
ATOM 7894 O O . SER A 1 1072 ? -13.617 13.417 23.064 1.00 89.69 1072 SER A O 1
ATOM 7896 N N . GLU A 1 1073 ? -13.785 13.665 20.836 1.00 88.88 1073 GLU A N 1
ATOM 7897 C CA . GLU A 1 1073 ? -14.774 14.723 20.753 1.00 88.88 1073 GLU A CA 1
ATOM 7898 C C . GLU A 1 1073 ? -16.168 14.151 20.445 1.00 88.88 1073 GLU A C 1
ATOM 7900 O O . GLU A 1 1073 ? -16.319 13.422 19.460 1.00 88.88 1073 GLU A O 1
ATOM 7905 N N . PRO A 1 1074 ? -17.212 14.452 21.234 1.00 88.25 1074 PRO A N 1
ATOM 7906 C CA . PRO A 1 1074 ? -18.588 14.142 20.857 1.00 88.25 1074 PRO A CA 1
ATOM 7907 C C . PRO A 1 1074 ? -19.011 14.921 19.606 1.00 88.25 1074 PRO A C 1
ATOM 7909 O O . PRO A 1 1074 ? -18.856 16.137 19.549 1.00 88.25 1074 PRO A O 1
ATOM 7912 N N . VAL A 1 1075 ? -19.616 14.245 18.624 1.00 86.69 1075 VAL A N 1
ATOM 7913 C CA . VAL A 1 1075 ? -20.121 14.902 17.407 1.00 86.69 1075 VAL A CA 1
ATOM 7914 C C . VAL A 1 1075 ? -21.589 14.576 17.178 1.00 86.69 1075 VAL A C 1
ATOM 7916 O O . VAL A 1 1075 ? -21.991 13.417 17.063 1.00 86.69 1075 VAL A O 1
ATOM 7919 N N . SER A 1 1076 ? -22.396 15.628 17.061 1.00 86.75 1076 SER A N 1
ATOM 7920 C CA . SER A 1 1076 ? -23.828 15.554 16.769 1.00 86.75 1076 SER A CA 1
ATOM 7921 C C . SER A 1 1076 ? -24.102 15.981 15.330 1.00 86.75 1076 SER A C 1
ATOM 7923 O O . SER A 1 1076 ? -23.633 17.028 14.894 1.00 86.75 1076 SER A O 1
ATOM 7925 N N . ILE A 1 1077 ? -24.891 15.189 14.598 1.00 86.06 1077 ILE A N 1
ATOM 7926 C CA . ILE A 1 1077 ? -25.309 15.486 13.220 1.00 86.06 1077 ILE A CA 1
ATOM 7927 C C . ILE A 1 1077 ? -26.837 15.439 13.153 1.00 86.06 1077 ILE A C 1
ATOM 7929 O O . ILE A 1 1077 ? -27.447 14.435 13.528 1.00 86.06 1077 ILE A O 1
ATOM 7933 N N . SER A 1 1078 ? -27.464 16.505 12.653 1.00 85.81 1078 SER A N 1
ATOM 7934 C CA . SER A 1 1078 ? -28.906 16.541 12.372 1.00 85.81 1078 SER A CA 1
ATOM 7935 C C . SER A 1 1078 ? -29.185 16.892 10.917 1.00 85.81 1078 SER A C 1
ATOM 7937 O O . SER A 1 1078 ? -28.491 17.721 10.332 1.00 85.81 1078 SER A O 1
ATOM 7939 N N . VAL A 1 1079 ? -30.210 16.264 10.334 1.00 87.69 1079 VAL A N 1
ATOM 7940 C CA . VAL A 1 1079 ? -30.555 16.412 8.913 1.00 87.69 1079 VAL A CA 1
ATOM 7941 C C . VAL A 1 1079 ? -32.025 16.788 8.762 1.00 87.69 1079 VAL A C 1
ATOM 7943 O O . VAL A 1 1079 ? -32.916 16.098 9.261 1.00 87.69 1079 VAL A O 1
ATOM 7946 N N . ARG A 1 1080 ? -32.297 17.873 8.031 1.00 88.88 1080 ARG A N 1
ATOM 7947 C CA . ARG A 1 1080 ? -33.654 18.307 7.662 1.00 88.88 1080 ARG A CA 1
ATOM 7948 C C . ARG A 1 1080 ? -33.783 18.387 6.147 1.00 88.88 1080 ARG A C 1
ATOM 7950 O O . ARG A 1 1080 ? -33.175 19.251 5.524 1.00 88.88 1080 ARG A O 1
ATOM 7957 N N . VAL A 1 1081 ? -34.601 17.509 5.578 1.00 86.12 1081 VAL A N 1
ATOM 7958 C CA . VAL A 1 1081 ? -34.931 17.482 4.146 1.00 86.12 1081 VAL A CA 1
ATOM 7959 C C . VAL A 1 1081 ? -36.051 18.492 3.872 1.00 86.12 1081 VAL A C 1
ATOM 7961 O O . VAL A 1 1081 ? -37.004 18.563 4.652 1.00 86.12 1081 VAL A O 1
ATOM 7964 N N . ARG A 1 1082 ? -35.905 19.305 2.822 1.00 80.50 1082 ARG A N 1
ATOM 7965 C CA . ARG A 1 1082 ? -36.831 20.379 2.435 1.00 80.50 1082 ARG A CA 1
ATOM 7966 C C . ARG A 1 1082 ? -37.317 20.258 1.007 1.00 80.50 1082 ARG A C 1
ATOM 7968 O O . ARG A 1 1082 ? -36.477 19.978 0.119 1.00 80.50 1082 ARG A O 1
#

pLDDT: mean 88.9, std 11.57, range [23.7, 98.81]

Foldseek 3Di:
DPDPDQPDFAPDFDCLQVQQVLVVCCVVPVFQLAPAEEEQAAQFAALLDPLRLLQFDADPPLLFGQAAEAPQLFKWFFQAKEAWDQDPVRFTDWDDPDDDPSHQYYWHFDQQAIWRPQAPPQQGGKAKGAHSCPPPDDPDNFRIDIDGDHDIAHQARGRNGGDDAPQRMKTKTWDWDAACDDLQRFIFIWIKIWGPNDDHQFTFKIQIPVVQRLCVRLVVQDDPPDDGPRPNYSNPTDIDGGSPSPQWDFDCPPPPPRGQAGPFGQWYFYWPQQCVVVVCRPSHGDFLQPIDGHGQADRSRRIGGGTDRNPFLSNQLSQQFARLQPDWFDFQVDPDTGTRHHNRNNYHYHYYRAPPSNLVLVSLLQQLQWDADNRNATAHPLHGNGQEYFALDFDLQCLLVLFFAQLDQQLLSLQLQQFACQQHPRRQHHAYEYEQFQQFQFEQLGGPNLLNLRHAYEWAKFPLSCCCGDPNNPFLQQFRHADAILFRAGRTYWDDHLFQFADNQAYEHFHWRKGFTHSHGHSNDPDDDGRIDIGGDSSSGRSSLVNLLSSLVVLLVVVVNCVVAGNLNSSQLQSQQADASLAFCRRGNFYHGHSPLSSCQSNLHPWHKTKWWQQSVVQVCQLNVQLQVVHPLVSSSHPHRDRRDDRRIHLAAEQHADAAQDKGKIKMKIFRQHQAKKKKFKAFWAKFWPDKFKDKDKFDAQDDFPVDPPDSHHHFDKDFLLNRHDDPDPVSSVPDDSADPQFFKKKKKKFAFPVLAFDDDCPPDHGQQWGKFKWKWKWAFDPPVVPPDDGSSRTHTNGIWGFSARMTMTMDGPVVPRYPHTIMMGTHTDQFIAGQAPGTPVHGHDMGMIMMMMITIHIDGDPQKDKPDRMDIAHHRGIDIIMIMGGRHNPHAFFKDKGFIWMGIDPGITTHIYMYGHAADEPDDWDFDPDDDCTHPDDLQKWFGFAHQQAAPSTGHKHKHKYFDDDPPFWKKKKKKFWDDLQWAKKKFKAASNSGTQKIQAACPPCCVPSVRRHDQWQAHHPRHPRTAGDHDAAPHSTMHIMMGTDNDGTMMMMMMGRRHDRCPDSNVRGIIGMIMDMYTD

Mean predicted aligned error: 7.81 Å

Sequence (1082 aa):
MRTVLHAEGPTDVSRIGELAGTLRVREEHGLDGSGVRVAIVDTGVDFSNPDLRGTLARDPVTNHPVMLDADAQGIVLTNATFVARIANDGTISEYGPVLPEWATSRVRVTQSGVHLEIDRGGRGIQLEIYNSFFPEAGPGDGPIFNATMDDDIRIGHGPDDYIRSKSGVYRLGVIYQGSLEGPNAGLQVVPVLVVDSVDAGVYDTIIPDLSTSWLDYTRSSLPRGAVPDYDFDFTDEVPVMLGSGHETLAYDADGDGMPDYSVGTVGAHVIDVYGVMRGNATGEPAAAADLRVLPPMDPGGEFFGIMVDSVGHGTSSAATVASAGGVEYDIYNSTSRHTIAGAAPGAAIVPIKALWYGDTPHAWMWAAGMDPRDGGTWEYSGRPRADIVSNSWGAPQFPATREAPGLDTISLLLSHLSTPRSLGPGYPGLLFVASAGNAGHGYGTMGAPGAAPMALTAGATTNSAYVGHGPFAGQPRFGNTTSSHGHLVDFSSRGPTTIGDPKPDVLATGAYSFVPASTLRGPRDDGPHEPFSLFGGTSMAAPMVAGAAAVTLEALREHDAYARHGPYRLKSILASTAGDARNDALAQGSGSVNATAAVAFARGEPGSFVVTNDATHANVLEAIRTPMALLNATAMGLRDVPLPAGDHAHTAWYAGRLAQGATSSATFTVENPSGEELRVSVSPERLGLVSSGSLEGRTSPREADPSQDGKDAFAPNYVRLSDIFRHETLDSYFESAPIPPGSTLMSLHASFALDEFMNMTAGEEAYASDLRLASLYLYDWVDSDNSTRPESSELSLVSRAGSWGTVQEMRVSEPASRFEGTPLVGVYPVPERYSYWTGDTGTNSTSMEYTLTASHYAPARWGAVWLDTAELTVPPHSSARVRATIAVPQSAEPGVHAGFLRFEGGSQSTAVPVSYAVKVPAGGTALTAPEAQAEAPRAPGRLRGAFDMVSTYMAGDWAHRHFDVGDRSASAAVIDVSWEDPQTSVTAFVVDPGGAIVASSAPPGAFGGLLGWPSSDWLGPTQFSQGGGFYPVTGRNATSTLLVAPLNATGTYGVMAHATVFGAGERGGSLSEPVSISVRVR

Solvent-accessible surface area (backbone atoms only — not comparable to full-atom values): 53098 Å² total; per-residue (Å²): 136,78,80,84,70,74,80,74,62,61,86,60,60,63,57,52,18,62,68,31,23,26,43,55,33,30,74,77,69,69,44,35,4,52,94,32,33,38,23,41,50,26,58,13,39,43,46,58,25,76,38,39,46,85,23,62,25,56,40,94,84,67,42,33,52,46,34,37,27,36,41,42,42,34,54,31,30,20,77,38,26,29,34,36,39,64,44,97,88,61,39,55,40,55,45,65,99,72,70,58,94,85,42,69,39,35,30,40,73,56,95,87,13,24,26,44,57,25,52,65,84,87,65,28,42,78,40,64,32,35,39,34,48,46,93,82,50,73,73,69,93,40,52,57,34,80,47,78,48,54,68,57,34,36,38,21,73,33,53,83,44,51,74,66,37,59,64,23,49,40,24,37,29,38,46,46,47,64,25,95,60,71,79,50,35,38,64,44,58,28,48,31,41,37,25,11,62,85,44,64,70,38,37,49,31,40,33,48,28,52,71,43,22,48,42,62,39,32,43,79,62,49,64,93,89,65,73,70,89,72,72,51,46,52,70,86,40,72,74,27,37,76,40,68,82,58,40,59,46,58,39,50,85,85,71,82,85,59,41,40,42,54,78,25,28,54,31,10,23,28,28,40,44,40,31,59,94,71,80,58,61,67,70,49,75,52,56,46,53,68,50,43,76,41,60,32,51,38,50,81,35,52,33,37,16,38,34,48,31,72,78,42,61,22,20,36,30,47,21,38,17,20,10,57,34,79,55,74,40,68,77,71,82,51,98,61,69,46,57,48,48,15,25,8,40,45,20,22,38,26,38,23,21,24,64,80,74,46,37,41,72,60,45,51,39,40,40,58,13,34,39,79,41,95,77,16,37,53,43,75,70,80,55,54,71,35,61,33,33,23,28,52,61,69,52,47,62,33,64,65,72,39,27,42,41,32,46,24,72,66,10,47,48,48,24,41,54,24,37,45,39,24,83,38,89,81,36,62,36,33,33,39,24,22,10,13,36,66,16,21,69,10,34,37,10,33,24,26,46,26,24,13,82,65,36,45,14,15,12,21,13,27,48,46,44,52,49,54,31,78,94,39,36,87,32,38,70,48,24,40,31,58,88,37,58,65,23,60,39,29,40,28,11,10,15,36,34,76,84,26,40,61,23,16,40,25,23,26,56,10,42,33,36,54,29,49,28,55,30,51,59,26,38,73,66,86,68,94,80,71,48,55,42,85,46,46,43,14,33,31,2,5,21,35,48,46,10,27,48,27,30,31,48,39,46,20,52,80,69,61,45,42,88,79,48,46,34,55,42,54,53,21,37,46,34,22,30,4,43,65,51,56,61,54,22,31,58,26,17,14,8,30,39,27,23,43,50,29,33,35,34,51,71,26,35,76,43,32,54,38,44,28,21,42,46,24,45,56,34,49,50,63,70,42,46,52,24,51,74,68,56,65,33,62,71,73,14,27,93,68,65,58,80,68,65,81,86,49,57,27,35,50,39,30,63,34,79,35,51,65,60,35,72,40,70,40,57,36,41,39,36,26,54,9,89,50,77,42,51,34,40,47,47,44,29,29,58,29,53,74,49,72,27,59,33,80,49,68,48,61,46,68,35,72,28,81,83,46,74,94,52,104,44,44,32,38,50,75,42,52,51,53,73,28,45,84,58,93,43,78,66,51,58,77,68,55,58,71,62,62,90,78,36,33,22,36,39,41,35,46,18,21,18,42,74,59,30,28,51,83,59,78,80,88,50,63,69,43,49,44,31,47,50,62,32,40,33,34,28,28,34,48,79,83,84,72,76,89,62,96,34,30,83,44,22,25,31,52,52,60,18,78,53,59,43,38,29,30,47,36,48,37,50,43,48,78,78,68,50,94,47,48,52,32,35,25,48,28,45,43,54,45,24,30,15,58,69,73,28,75,65,88,38,76,38,72,64,40,62,30,22,39,36,45,36,30,23,24,85,31,82,32,87,48,51,44,63,81,53,51,66,46,73,20,49,45,65,31,64,35,76,42,45,40,34,41,49,40,47,79,83,55,68,47,12,50,46,71,20,30,44,34,39,40,27,75,86,42,53,25,37,30,20,32,18,29,20,26,37,50,61,83,72,39,77,54,68,70,53,73,84,89,71,81,45,47,100,71,54,49,39,45,38,42,47,19,22,30,46,43,35,34,75,38,21,6,8,44,41,52,37,36,36,70,39,86,58,82,82,36,52,33,34,41,36,43,40,37,47,77,56,63,65,28,20,72,46,37,37,32,27,41,47,52,23,36,57,65,32,50,47,35,60,59,34,96,63,24,82,79,74,65,35,54,47,47,37,64,67,52,61,39,95,58,15,83,37,11,25,59,42,82,60,77,47,76,43,59,35,30,33,65,39,72,31,73,40,90,66,67,41,54,31,37,39,41,38,33,28,51,36,48,21,25,49,94,64,6,76,43,67,60,46,54,46,30,62,29,46,39,76,71

Secondary structure (DSSP, 8-state):
---------------HHHHHTHHHHHHHH--SSTT-EEEEEES-----SHHHHTTB-B-TTT--B--EESSSTTEEE--EEEEEEE-TTS-EEEPPSS--TT-SEEEEEETTEEEE---SSS--EEEEEE-TTTTTSSSSSSSEEEEEE-SPEEEEEETTEE---SSSEEEEEEEEEEESSSTT-EEEEEEEEEE-SSBTTB--EEEE-HHHHHHHHTGGGSPTT-------BSSSSPPEETTSS--EEEE-SSSSSS-SEEEEEE--EEE-TT-GGGT---SSPPPGGG--EE-SB-TTSSEEEEE--SSSHHHHHHHHHH-EEEEEE-SSSSS--EEEE-SSTTPEEEEEE-SSS--HHHHHHHHTTEEE-TTS-EEE-SS-S-SEEEE---B--HHHHTB-TTTSHHHHHHHHHHSTTTTSTT----EEEEE-----S-BT---BTTT-SSSEEEEEEE--TTTTSGGGTT-GGG-SB-----PBPTT--B---TT-----SEEEEEE-EEEE------TT--S----EEEE-SHHHHHHHHHHHHHHHHHHHHTTT-HHHHHHHHHHHHHHHTPBP-SS-HHHHTT-B--HHHHHHHHTT-TT--EEEBSHHHHHHHHHHHHHHHH--GGGGT-S--PPPPS---BSSEEEEEE-TT-EEEEEEEEEE-SSS-EEEEEEEEEEEEEEEEEEEEE--TTPBPGGGTTSS-B--EEEEGGGGS--SSHHHHHH--SS-TT--EEEEEEE--HHHHB---TTTS-TTSSB--EEEEEEEE--SSS-SS--GGGEEEEEEE--SSSEEEEEEESGGGS-SSEEEEEEEE-SEEEETTTEEEEEEP---EEEEEEEEEEEEE-TTEEES-SEEEE-TTEEEEEEEEEE--TTPPSEEEEEEEEEEETTEEEEEEEEEEEPPPTTPPP-PPPS----SS--TTEEES---SSS-TT-S-EEEEEEEE--TT--EEEEEEE-S-TT-EEEEEEE-TTSBEEEESS---TTHHHH--S-SSB----SS-SS--B-PPP-SBTTEEEEEEE--SSEEEEEEEEEEE----TTS--SEEE-EEEEEE-

Nearest PDB structures (foldseek):
  8k2g-assembly2_A  TM=4.703E-01  e=3.632E-04  Cohnella abietis
  7sqc-assembly1_2A  TM=1.389E-01  e=1.608E-06  Chlamydomonas reinhardtii
  1w8o-assembly1_A  TM=2.335E-01  e=9.228E-04  Micromonospora viridifaciens
  2ber-assembly1_A  TM=2.406E-01  e=2.345E-03  Micromonospora viridifaciens
  1wcq-assembly3_C  TM=2.375E-01  e=7.972E-03  Micromonospora viridifaciens